Protein AF-A0A221UTC5-F1 (afdb_monomer)

Sequence (780 aa):
MKKGFYAYGSQPSFIGEVVEESVNEINQGGLCQVFTWKSMNVTGRVLINKILEDINNCDFFCADLTGLNDNVLFEVGYAIAIGKPIWLSLDTTHTESFRRFKELNFFSNIGYCNHTNSRQLSDGFLVDRPFENHIPVLQDLIEEYQTGKKDTAILFLKSHIDTNYSQQIIKKAGTFKLPLLIDDPAETKIQPLNWYLENMFKAPALISQFSSQQRTGHQLHNSKCSFLSGLGLGFNKELLMVAEEPYEVPVDFKGYLNTYFDSNSCKEAITPFMIGLKDQIAELMFKSQLVKAKSKEKSKLQKISFGEFIAEHESNTIHDYYVEVAHLDRLIKQENNIIIGRKGAGKTATLYYLYEEFSADKRNHVCLIKPINFEFDGLVALIENSKNDFESGYLIESIWKFLILTELARSAYLKIKEKPDYALTVDEKEFAKFIFSKNDYFIADLSTRLEEQLDTLLSIESELSQKEFKHKISEKLHDGIISDMLRLLAKIFHRKNKVVLLIDNLDKSWKKNSKLNVLSKYILGILGVSGRIVRDLNYHLDSKSKVSFHLTLFLRSDIFKYVQNQAREPDKIEYQRISWNDPIVFFRIIEQRFLELNDEEELSEDLWDKYIAKSVNGQPIQEFILDNIYPRPRDLIYLFQRSKDLAVQRSHIMIEEQDVVDALKDYSNWIFTSVLVENGVSQKQMEDFMYNLIGENQIISLQSIKGLMQDSSISVIDEDLEYFINHLVDLSVIGREIRPNEFVFNYDFTQDKKNLILSKKLNTERYKIHNALAPYLECL

Structure (mmCIF, N/CA/C/O backbone):
data_AF-A0A221UTC5-F1
#
_entry.id   AF-A0A221UTC5-F1
#
loop_
_atom_site.group_PDB
_atom_site.id
_atom_site.type_symbol
_atom_site.label_atom_id
_atom_site.label_alt_id
_atom_site.label_comp_id
_atom_site.label_asym_id
_atom_site.label_entity_id
_atom_site.label_seq_id
_atom_site.pdbx_PDB_ins_code
_atom_site.Cartn_x
_atom_site.Cartn_y
_atom_site.Cartn_z
_atom_site.occupancy
_atom_site.B_iso_or_equiv
_atom_site.auth_seq_id
_atom_site.auth_comp_id
_atom_site.auth_asym_id
_atom_site.auth_atom_id
_atom_site.pdbx_PDB_model_num
ATOM 1 N N . MET A 1 1 ? -8.907 -27.262 37.901 1.00 83.25 1 MET A N 1
ATOM 2 C CA . MET A 1 1 ? -9.011 -25.790 37.886 1.00 83.25 1 MET A CA 1
ATOM 3 C C . MET A 1 1 ? -8.428 -25.308 36.574 1.00 83.25 1 MET A C 1
ATOM 5 O O . MET A 1 1 ? -7.351 -25.784 36.226 1.00 83.25 1 MET A O 1
ATOM 9 N N . LYS A 1 2 ? -9.163 -24.476 35.830 1.00 91.81 2 LYS A N 1
ATOM 10 C CA . LYS A 1 2 ? -8.702 -23.912 34.554 1.00 91.81 2 LYS A CA 1
ATOM 11 C C . LYS A 1 2 ? -7.538 -22.952 34.795 1.00 91.81 2 LYS A C 1
ATOM 13 O O . LYS A 1 2 ? -7.542 -22.258 35.814 1.00 91.81 2 LYS A O 1
ATOM 18 N N . LYS A 1 3 ? -6.556 -22.936 33.895 1.00 94.25 3 LYS A N 1
ATOM 19 C CA . LYS A 1 3 ? -5.357 -22.097 33.993 1.00 94.25 3 LYS A CA 1
ATOM 20 C C . LYS A 1 3 ? -5.359 -21.006 32.926 1.00 94.25 3 LYS A C 1
ATOM 22 O O . LYS A 1 3 ? -5.433 -21.319 31.744 1.00 94.25 3 LYS A O 1
ATOM 27 N N . GLY A 1 4 ? -5.232 -19.754 33.337 1.00 94.31 4 GLY A N 1
ATOM 28 C CA . GLY A 1 4 ? -5.062 -18.596 32.469 1.00 94.31 4 GLY A CA 1
ATOM 29 C C . GLY A 1 4 ? -3.626 -18.088 32.485 1.00 94.31 4 GLY A C 1
ATOM 30 O O . GLY A 1 4 ? -2.959 -18.149 33.520 1.00 94.31 4 GLY A O 1
ATOM 31 N N . PHE A 1 5 ? -3.163 -17.560 31.357 1.00 95.31 5 PHE A N 1
ATOM 32 C CA . PHE A 1 5 ? -1.932 -16.773 31.293 1.00 95.31 5 PHE A CA 1
ATOM 33 C C . PHE A 1 5 ? -2.275 -15.320 30.959 1.00 95.31 5 PHE A C 1
ATOM 35 O O . PHE A 1 5 ? -2.979 -15.093 29.980 1.00 95.31 5 PHE A O 1
ATOM 42 N N . TYR A 1 6 ? -1.813 -14.366 31.770 1.00 96.12 6 TYR A N 1
ATOM 43 C CA . TYR A 1 6 ? -2.091 -12.939 31.610 1.00 96.12 6 TYR A CA 1
ATOM 44 C C . TYR A 1 6 ? -0.822 -12.175 31.212 1.00 96.12 6 TYR A C 1
ATOM 46 O O . TYR A 1 6 ? 0.105 -12.009 32.012 1.00 96.12 6 TYR A O 1
ATOM 54 N N . ALA A 1 7 ? -0.821 -11.679 29.978 1.00 95.19 7 ALA A N 1
ATOM 55 C CA . ALA A 1 7 ? 0.213 -10.844 29.387 1.00 95.19 7 ALA A CA 1
ATOM 56 C C . ALA A 1 7 ? -0.063 -9.348 29.606 1.00 95.19 7 ALA A C 1
ATOM 58 O O . ALA A 1 7 ? -1.192 -8.882 29.467 1.00 95.19 7 ALA A O 1
ATOM 59 N N . TYR A 1 8 ? 0.962 -8.566 29.933 1.00 94.31 8 TYR A N 1
ATOM 60 C CA . TYR A 1 8 ? 0.843 -7.110 30.047 1.00 94.31 8 TYR A CA 1
ATOM 61 C C . TYR A 1 8 ? 2.205 -6.433 29.873 1.00 94.31 8 TYR A C 1
ATOM 63 O O . TYR A 1 8 ? 3.251 -7.019 30.169 1.00 94.31 8 TYR A O 1
ATOM 71 N N . GLY A 1 9 ? 2.189 -5.188 29.394 1.00 90.25 9 GLY A N 1
ATOM 72 C CA . GLY A 1 9 ? 3.398 -4.408 29.144 1.00 90.25 9 GLY A CA 1
ATOM 73 C C . GLY A 1 9 ? 4.019 -3.843 30.423 1.00 90.25 9 GLY A C 1
ATOM 74 O O . GLY A 1 9 ? 3.328 -3.495 31.374 1.00 90.25 9 GLY A O 1
ATOM 75 N N . SER A 1 10 ? 5.344 -3.679 30.437 1.00 85.62 10 SER A N 1
ATOM 76 C CA . SER A 1 10 ? 6.041 -2.945 31.510 1.00 85.62 10 SER A CA 1
ATOM 77 C C . SER A 1 10 ? 5.814 -1.429 31.452 1.00 85.62 10 SER A C 1
ATOM 79 O O . SER A 1 10 ? 6.111 -0.720 32.413 1.00 85.62 10 SER A O 1
ATOM 81 N N . GLN A 1 11 ? 5.314 -0.935 30.319 1.00 85.50 11 GLN A N 1
ATOM 82 C CA . GLN A 1 11 ? 4.951 0.452 30.078 1.00 85.50 11 GLN A CA 1
ATOM 83 C C . GLN A 1 11 ? 3.539 0.508 29.475 1.00 85.50 11 GLN A C 1
ATOM 85 O O . GLN A 1 11 ? 3.303 -0.202 28.493 1.00 85.50 11 GLN A O 1
ATOM 90 N N . PRO A 1 12 ? 2.637 1.358 30.002 1.00 88.25 12 PRO A N 1
ATOM 91 C CA . PRO A 1 12 ? 2.830 2.250 31.152 1.00 88.25 12 PRO A CA 1
ATOM 92 C C . PRO A 1 12 ? 3.024 1.500 32.481 1.00 88.25 12 PRO A C 1
ATOM 94 O O . PRO A 1 12 ? 2.403 0.468 32.716 1.00 88.25 12 PRO A O 1
ATOM 97 N N . SER A 1 13 ? 3.869 2.024 33.375 1.00 87.75 13 SER A N 1
ATOM 98 C CA . SER A 1 13 ? 4.277 1.304 34.596 1.00 87.75 13 SER A CA 1
ATOM 99 C C . SER A 1 13 ? 3.129 0.957 35.551 1.00 87.75 13 SER A C 1
ATOM 101 O O . SER A 1 13 ? 3.223 -0.035 36.269 1.00 87.75 13 SER A O 1
ATOM 103 N N . PHE A 1 14 ? 2.052 1.751 35.560 1.00 90.50 14 PHE A N 1
ATOM 104 C CA . PHE A 1 14 ? 0.899 1.537 36.443 1.00 90.50 14 PHE A CA 1
ATOM 105 C C . PHE A 1 14 ? 0.102 0.270 36.093 1.00 90.50 14 PHE A C 1
ATOM 107 O O . PHE A 1 14 ? -0.487 -0.347 36.977 1.00 90.50 14 PHE A O 1
ATOM 114 N N . ILE A 1 15 ? 0.125 -0.170 34.829 1.00 93.19 15 ILE A N 1
ATOM 115 C CA . ILE A 1 15 ? -0.609 -1.363 34.379 1.00 93.19 15 ILE A CA 1
ATOM 116 C C . ILE A 1 15 ? -0.115 -2.614 35.098 1.00 93.19 15 ILE A C 1
ATOM 118 O O . ILE A 1 15 ? -0.909 -3.468 35.480 1.00 93.19 15 ILE A O 1
ATOM 122 N N . GLY A 1 16 ? 1.190 -2.702 35.354 1.00 91.94 16 GLY A N 1
ATOM 123 C CA . GLY A 1 16 ? 1.753 -3.835 36.078 1.00 91.94 16 GLY A CA 1
ATOM 124 C C . GLY A 1 16 ? 1.307 -3.930 37.537 1.00 91.94 16 GLY A C 1
ATOM 125 O O . GLY A 1 16 ? 1.386 -5.016 38.100 1.00 91.94 16 GLY A O 1
ATOM 126 N N . GLU A 1 17 ? 0.864 -2.836 38.158 1.00 92.75 17 GLU A N 1
ATOM 127 C CA . GLU A 1 17 ? 0.266 -2.854 39.500 1.00 92.75 17 GLU A CA 1
ATOM 128 C C . GLU A 1 17 ? -1.203 -3.277 39.418 1.00 92.75 17 GLU A C 1
ATOM 130 O O . GLU A 1 17 ? -1.605 -4.233 40.080 1.00 92.75 17 GLU A O 1
ATOM 135 N N . VAL A 1 18 ? -1.958 -2.644 38.513 1.00 94.81 18 VAL A N 1
ATOM 136 C CA . VAL A 1 18 ? -3.376 -2.933 38.254 1.00 94.81 18 VAL A CA 1
ATOM 137 C C . VAL A 1 18 ? -3.604 -4.412 37.929 1.00 94.81 18 VAL A C 1
ATOM 139 O O . VAL A 1 18 ? -4.461 -5.054 38.539 1.00 94.81 18 VAL A O 1
ATOM 142 N N . VAL A 1 19 ? -2.825 -4.977 37.001 1.00 95.81 19 VAL A N 1
ATOM 143 C CA . VAL A 1 19 ? -2.981 -6.374 36.570 1.00 95.81 19 VAL A CA 1
ATOM 144 C C . VAL A 1 19 ? -2.600 -7.349 37.684 1.00 95.81 19 VAL A C 1
ATOM 146 O O . VAL A 1 19 ? -3.331 -8.304 37.927 1.00 95.81 19 VAL A O 1
ATOM 149 N N . GLU A 1 20 ? -1.494 -7.122 38.394 1.00 95.31 20 GLU A N 1
ATOM 150 C CA . GLU A 1 20 ? -1.044 -8.042 39.451 1.00 95.31 20 GLU A CA 1
ATOM 151 C C . GLU A 1 20 ? -1.990 -8.044 40.660 1.00 95.31 20 GLU A C 1
ATOM 153 O O . GLU A 1 20 ? -2.272 -9.105 41.220 1.00 95.31 20 GLU A O 1
ATOM 158 N N . GLU A 1 21 ? -2.528 -6.885 41.050 1.00 95.62 21 GLU A N 1
ATOM 159 C CA . GLU A 1 21 ? -3.558 -6.810 42.091 1.00 95.62 21 GLU A CA 1
ATOM 160 C C . GLU A 1 21 ? -4.826 -7.567 41.662 1.00 95.62 21 GLU A C 1
ATOM 162 O O . GLU A 1 21 ? -5.305 -8.430 42.398 1.00 95.62 21 GLU A O 1
ATOM 167 N N . SER A 1 22 ? -5.286 -7.355 40.424 1.00 95.62 22 SER A N 1
ATOM 168 C CA . SER A 1 22 ? -6.463 -8.044 39.871 1.00 95.62 22 SER A CA 1
ATOM 169 C C . SER A 1 22 ? -6.277 -9.560 39.799 1.00 95.62 22 SER A C 1
ATOM 171 O O . SER A 1 22 ? -7.169 -10.321 40.170 1.00 95.62 22 SER A O 1
ATOM 173 N N . VAL A 1 23 ? -5.106 -10.030 39.355 1.00 95.62 23 VAL A N 1
ATOM 174 C CA . VAL A 1 23 ? -4.780 -11.464 39.289 1.00 95.62 23 VAL A CA 1
ATOM 175 C C . VAL A 1 23 ? -4.781 -12.089 40.684 1.00 95.62 23 VAL A C 1
ATOM 177 O O . VAL A 1 23 ? -5.274 -13.208 40.852 1.00 95.62 23 VAL A O 1
ATOM 180 N N . ASN A 1 24 ? -4.282 -11.379 41.700 1.00 95.00 24 ASN A N 1
ATOM 181 C CA . ASN A 1 24 ? -4.348 -11.844 43.085 1.00 95.00 24 ASN A CA 1
ATOM 182 C C . ASN A 1 24 ? -5.797 -11.964 43.578 1.00 95.00 24 ASN A C 1
ATOM 184 O O . ASN A 1 24 ? -6.137 -12.985 44.179 1.00 95.00 24 ASN A O 1
ATOM 188 N N . GLU A 1 25 ? -6.653 -10.980 43.293 1.00 93.81 25 GLU A N 1
ATOM 189 C CA . GLU A 1 25 ? -8.084 -11.025 43.634 1.00 93.81 25 GLU A CA 1
ATOM 190 C C . GLU A 1 25 ? -8.809 -12.189 42.936 1.00 93.81 25 GLU A C 1
ATOM 192 O O . GLU A 1 25 ? -9.496 -12.980 43.589 1.00 93.81 25 GLU A O 1
ATOM 197 N N . ILE A 1 26 ? -8.599 -12.358 41.626 1.00 94.06 26 ILE A N 1
ATOM 198 C CA . ILE A 1 26 ? -9.196 -13.446 40.832 1.00 94.06 26 ILE A CA 1
ATOM 199 C C . ILE A 1 26 ? -8.779 -14.815 41.389 1.00 94.06 26 ILE A C 1
ATOM 201 O O . ILE A 1 26 ? -9.619 -15.701 41.575 1.00 94.06 26 ILE A O 1
ATOM 205 N N . ASN A 1 27 ? -7.490 -14.986 41.700 1.00 94.62 27 ASN A N 1
ATOM 206 C CA . ASN A 1 27 ? -6.957 -16.233 42.250 1.00 94.62 27 ASN A CA 1
ATOM 207 C C . ASN A 1 27 ? -7.495 -16.536 43.658 1.00 94.62 27 ASN A C 1
ATOM 209 O O . ASN A 1 27 ? -7.739 -17.703 43.973 1.00 94.62 27 ASN A O 1
ATOM 213 N N . GLN A 1 28 ? -7.722 -15.516 44.495 1.00 93.00 28 GLN A N 1
ATOM 214 C CA . GLN A 1 28 ? -8.367 -15.683 45.805 1.00 93.00 28 GLN A CA 1
ATOM 215 C C . GLN A 1 28 ? -9.821 -16.159 45.679 1.00 93.00 28 GLN A C 1
ATOM 217 O O . GLN A 1 28 ? -10.294 -16.903 46.540 1.00 93.00 28 GLN A O 1
ATOM 222 N N . GLY A 1 29 ? -10.510 -15.788 44.594 1.00 88.69 29 GLY A N 1
ATOM 223 C CA . GLY A 1 29 ? -11.864 -16.257 44.286 1.00 88.69 29 GLY A CA 1
ATOM 224 C C . GLY A 1 29 ? -11.964 -17.762 43.994 1.00 88.69 29 GLY A C 1
ATOM 225 O O . GLY A 1 29 ? -13.041 -18.340 44.130 1.00 88.69 29 GLY A O 1
ATOM 226 N N . GLY A 1 30 ? -10.861 -18.423 43.615 1.00 87.94 30 GLY A N 1
ATOM 227 C CA . GLY A 1 30 ? -10.770 -19.886 43.486 1.00 87.94 30 GLY A CA 1
ATOM 228 C C . GLY A 1 30 ? -11.494 -20.517 42.284 1.00 87.94 30 GLY A C 1
ATOM 229 O O . GLY A 1 30 ? -11.535 -21.743 42.176 1.00 87.94 30 GLY A O 1
ATOM 230 N N . LEU A 1 31 ? -12.056 -19.714 41.373 1.00 88.75 31 LEU A N 1
ATOM 231 C CA . LEU A 1 31 ? -12.757 -20.199 40.171 1.00 88.75 31 LEU A CA 1
ATOM 232 C C . LEU A 1 31 ? -11.786 -20.715 39.094 1.00 88.75 31 LEU A C 1
ATOM 234 O O . LEU A 1 31 ? -12.047 -21.710 38.413 1.00 88.75 31 LEU A O 1
ATOM 238 N N . CYS A 1 32 ? -10.639 -20.055 38.953 1.00 92.56 32 CYS A N 1
ATOM 239 C CA . CYS A 1 32 ? -9.570 -20.415 38.029 1.00 92.56 32 CYS A CA 1
ATOM 240 C C . CYS A 1 32 ? -8.207 -20.028 38.621 1.00 92.56 32 CYS A C 1
ATOM 242 O O . CYS A 1 32 ? -8.137 -19.450 39.703 1.00 92.56 32 CYS A O 1
ATOM 244 N N . GLN A 1 33 ? -7.128 -20.386 37.925 1.00 94.56 33 GLN A N 1
ATOM 245 C CA . GLN A 1 33 ? -5.775 -19.969 38.276 1.00 94.56 33 GLN A CA 1
ATOM 246 C C . GLN A 1 33 ? -5.183 -19.126 37.158 1.00 94.56 33 GLN A C 1
ATOM 248 O O . GLN A 1 33 ? -4.957 -19.649 36.072 1.00 94.56 33 GLN A O 1
ATOM 253 N N . VAL A 1 34 ? -4.899 -17.859 37.413 1.00 94.25 34 VAL A N 1
ATOM 254 C CA . VAL A 1 34 ? -4.267 -16.956 36.452 1.00 94.25 34 VAL A CA 1
ATOM 255 C C . VAL A 1 34 ? -2.821 -16.709 36.865 1.00 94.25 34 VAL A C 1
ATOM 257 O O . VAL A 1 34 ? -2.533 -16.446 38.034 1.00 94.25 34 VAL A O 1
ATOM 260 N N . PHE A 1 35 ? -1.909 -16.814 35.904 1.00 93.88 35 PHE A N 1
ATOM 261 C CA . PHE A 1 35 ? -0.477 -16.596 36.090 1.00 93.88 35 PHE A CA 1
ATOM 262 C C . PHE A 1 35 ? 0.012 -15.484 35.169 1.00 93.88 35 PHE A C 1
ATOM 264 O O . PHE A 1 35 ? -0.480 -15.345 34.052 1.00 93.88 35 PHE A O 1
ATOM 271 N N . THR A 1 36 ? 1.018 -14.738 35.610 1.00 92.75 36 THR A N 1
ATOM 272 C CA . THR A 1 36 ? 1.666 -13.684 34.818 1.00 92.75 36 THR A CA 1
ATOM 273 C C . THR A 1 36 ? 3.111 -14.054 34.501 1.00 92.75 36 THR A C 1
ATOM 275 O O . THR A 1 36 ? 3.687 -14.958 35.122 1.00 92.75 36 THR A O 1
ATOM 278 N N . TRP A 1 37 ? 3.745 -13.327 33.579 1.00 84.69 37 TRP A N 1
ATOM 279 C CA . TRP A 1 37 ? 5.163 -13.524 33.261 1.00 84.69 37 TRP A CA 1
ATOM 280 C C . TRP A 1 37 ? 6.092 -13.334 34.478 1.00 84.69 37 TRP A C 1
ATOM 282 O O . TRP A 1 37 ? 7.142 -13.972 34.547 1.00 84.69 37 TRP A O 1
ATOM 292 N N . LYS A 1 38 ? 5.694 -12.552 35.499 1.00 85.00 38 LYS A N 1
ATOM 293 C CA . LYS A 1 38 ? 6.455 -12.406 36.760 1.00 85.00 38 LYS A CA 1
ATOM 294 C C . LYS A 1 38 ? 6.509 -13.689 37.590 1.00 85.00 38 LYS A C 1
ATOM 296 O O . LYS A 1 38 ? 7.424 -13.861 38.391 1.00 85.00 38 LYS A O 1
ATOM 301 N N . SER A 1 39 ? 5.546 -14.589 37.402 1.00 80.00 39 SER A N 1
ATOM 302 C CA . SER A 1 39 ? 5.475 -15.872 38.110 1.00 80.00 39 SER A CA 1
ATOM 303 C C . SER A 1 39 ? 6.225 -17.013 37.402 1.00 80.00 39 SER A C 1
ATOM 305 O O . SER A 1 39 ? 6.271 -18.133 37.916 1.00 80.00 39 SER A O 1
ATOM 307 N N . MET A 1 40 ? 6.836 -16.750 36.237 1.00 77.81 40 MET A N 1
ATOM 308 C CA . MET A 1 40 ? 7.541 -17.766 35.453 1.00 77.81 40 MET A CA 1
ATOM 309 C C . MET A 1 40 ? 8.867 -18.194 36.089 1.00 77.81 40 MET A C 1
ATOM 311 O O . MET A 1 40 ? 9.702 -17.378 36.479 1.00 77.81 40 MET A O 1
ATOM 315 N N . ASN A 1 41 ? 9.124 -19.505 36.095 1.00 68.69 41 ASN A N 1
ATOM 316 C CA . ASN A 1 41 ? 10.437 -20.041 36.440 1.00 68.69 41 ASN A CA 1
ATOM 317 C C . ASN A 1 41 ? 11.356 -20.034 35.206 1.00 68.69 41 ASN A C 1
ATOM 319 O O . ASN A 1 41 ? 11.294 -20.928 34.360 1.00 68.69 41 ASN A O 1
ATOM 323 N N . VAL A 1 42 ? 12.193 -19.001 35.111 1.00 69.38 42 VAL A N 1
ATOM 324 C CA . VAL A 1 42 ? 13.049 -18.716 33.945 1.00 69.38 42 VAL A CA 1
ATOM 325 C C . VAL A 1 42 ? 14.501 -19.184 34.113 1.00 69.38 42 VAL A C 1
ATOM 327 O O . VAL A 1 42 ? 15.318 -19.017 33.207 1.00 69.38 42 VAL A O 1
ATOM 330 N N . THR A 1 43 ? 14.863 -19.783 35.253 1.00 69.88 43 THR A N 1
ATOM 331 C CA . THR A 1 43 ? 16.254 -20.172 35.529 1.00 69.88 43 THR A CA 1
ATOM 332 C C . THR A 1 43 ? 16.757 -21.210 34.518 1.00 69.88 43 THR A C 1
ATOM 334 O O . THR A 1 43 ? 16.258 -22.332 34.454 1.00 69.88 43 THR A O 1
ATOM 337 N N . GLY A 1 44 ? 17.774 -20.836 33.730 1.00 63.66 44 GLY A N 1
ATOM 338 C CA . GLY A 1 44 ? 18.428 -21.710 32.747 1.00 63.66 44 GLY A CA 1
ATOM 339 C C . GLY A 1 44 ? 17.643 -21.958 31.451 1.00 63.66 44 GLY A C 1
ATOM 340 O O . GLY A 1 44 ? 18.051 -22.817 30.671 1.00 63.66 44 GLY A O 1
ATOM 341 N N . ARG A 1 45 ? 16.537 -21.239 31.205 1.00 64.44 45 ARG A N 1
ATOM 342 C CA . ARG A 1 45 ? 15.716 -21.369 29.986 1.00 64.44 45 ARG A CA 1
ATOM 343 C C . ARG A 1 45 ? 15.750 -20.091 29.145 1.00 64.44 45 ARG A C 1
ATOM 345 O O . ARG A 1 45 ? 15.899 -18.993 29.670 1.00 64.44 45 ARG A O 1
ATOM 352 N N . VAL A 1 46 ? 15.584 -20.241 27.830 1.00 67.75 46 VAL A N 1
ATOM 353 C CA . VAL A 1 46 ? 15.364 -19.107 26.917 1.00 67.75 46 VAL A CA 1
ATOM 354 C C . VAL A 1 46 ? 13.945 -18.577 27.151 1.00 67.75 46 VAL A C 1
ATOM 356 O O . VAL A 1 46 ? 12.996 -19.355 27.055 1.00 67.75 46 VAL A O 1
ATOM 359 N N . LEU A 1 47 ? 13.807 -17.281 27.468 1.00 74.62 47 LEU A N 1
ATOM 360 C CA . LEU A 1 47 ? 12.542 -16.681 27.917 1.00 74.62 47 LEU A CA 1
ATOM 361 C C . LEU A 1 47 ? 11.394 -16.909 26.925 1.00 74.62 47 LEU A C 1
ATOM 363 O O . LEU A 1 47 ? 10.365 -17.441 27.327 1.00 74.62 47 LEU A O 1
ATOM 367 N N . ILE A 1 48 ? 11.603 -16.619 25.634 1.00 77.94 48 ILE A N 1
ATOM 368 C CA . ILE A 1 48 ? 10.563 -16.789 24.609 1.00 77.94 48 ILE A CA 1
ATOM 369 C C . ILE A 1 48 ? 10.027 -18.222 24.559 1.00 77.94 48 ILE A C 1
ATOM 371 O O . ILE A 1 48 ? 8.821 -18.434 24.568 1.00 77.94 48 ILE A O 1
ATOM 375 N N . ASN A 1 49 ? 10.902 -19.230 24.604 1.00 80.38 49 ASN A N 1
ATOM 376 C CA . ASN A 1 49 ? 10.470 -20.628 24.575 1.00 80.38 49 ASN A CA 1
ATOM 377 C C . ASN A 1 49 ? 9.602 -20.970 25.788 1.00 80.38 49 ASN A C 1
ATOM 379 O O . ASN A 1 49 ? 8.673 -21.763 25.666 1.00 80.38 49 ASN A O 1
ATOM 383 N N . LYS A 1 50 ? 9.893 -20.364 26.947 1.00 83.81 50 LYS A N 1
ATOM 384 C CA . LYS A 1 50 ? 9.099 -20.558 28.158 1.00 83.81 50 LYS A CA 1
ATOM 385 C C . LYS A 1 50 ? 7.742 -19.854 28.072 1.00 83.81 50 LYS A C 1
ATOM 387 O O . LYS A 1 50 ? 6.744 -20.463 28.440 1.00 83.81 50 LYS A O 1
ATOM 392 N N . ILE A 1 51 ? 7.691 -18.635 27.537 1.00 86.69 51 ILE A N 1
ATOM 393 C CA . ILE A 1 51 ? 6.430 -17.912 27.314 1.00 86.69 51 ILE A CA 1
ATOM 394 C C . ILE A 1 51 ? 5.536 -18.685 26.346 1.00 86.69 51 ILE A C 1
ATOM 396 O O . ILE A 1 51 ? 4.387 -18.971 26.670 1.00 86.69 51 ILE A O 1
ATOM 400 N N . LEU A 1 52 ? 6.068 -19.116 25.199 1.00 88.44 52 LEU A N 1
ATOM 401 C CA . LEU A 1 52 ? 5.307 -19.917 24.235 1.00 88.44 52 LEU A CA 1
ATOM 402 C C . LEU A 1 52 ? 4.865 -21.260 24.836 1.00 88.44 52 LEU A C 1
ATOM 404 O O . LEU A 1 52 ? 3.751 -21.707 24.576 1.00 88.44 52 LEU A O 1
ATOM 408 N N . GLU A 1 53 ? 5.697 -21.907 25.659 1.00 88.50 53 GLU A N 1
ATOM 409 C CA . GLU A 1 53 ? 5.322 -23.112 26.416 1.00 88.50 53 GLU A CA 1
ATOM 410 C C . GLU A 1 53 ? 4.153 -22.830 27.377 1.00 88.50 53 GLU A C 1
ATOM 412 O O . GLU A 1 53 ? 3.209 -23.618 27.438 1.00 88.50 53 GLU A O 1
ATOM 417 N N . ASP A 1 54 ? 4.174 -21.709 28.099 1.00 90.38 54 ASP A N 1
ATOM 418 C CA . ASP A 1 54 ? 3.112 -21.336 29.039 1.00 90.38 54 ASP A CA 1
ATOM 419 C C . ASP A 1 54 ? 1.808 -20.960 28.321 1.00 90.38 54 ASP A C 1
ATOM 421 O O . ASP A 1 54 ? 0.740 -21.409 28.745 1.00 90.38 54 ASP A O 1
ATOM 425 N N . ILE A 1 55 ? 1.884 -20.264 27.180 1.00 92.19 55 ILE A N 1
ATOM 426 C CA . ILE A 1 55 ? 0.725 -20.007 26.309 1.00 92.19 55 ILE A CA 1
ATOM 427 C C . ILE A 1 55 ? 0.159 -21.329 25.769 1.00 92.19 55 ILE A C 1
ATOM 429 O O . ILE A 1 55 ? -1.049 -21.551 25.795 1.00 92.19 55 ILE A O 1
ATOM 433 N N . ASN A 1 56 ? 1.006 -22.262 25.325 1.00 91.69 56 ASN A N 1
ATOM 434 C CA . ASN A 1 56 ? 0.545 -23.574 24.858 1.00 91.69 56 ASN A CA 1
ATOM 435 C C . ASN A 1 56 ? -0.143 -24.384 25.968 1.00 91.69 56 ASN A C 1
ATOM 437 O O . ASN A 1 56 ? -1.121 -25.085 25.697 1.00 91.69 56 ASN A O 1
ATOM 441 N N . ASN A 1 57 ? 0.329 -24.263 27.209 1.00 92.25 57 ASN A N 1
ATOM 442 C CA . ASN A 1 57 ? -0.167 -25.030 28.350 1.00 92.25 57 ASN A CA 1
ATOM 443 C C . ASN A 1 57 ? -1.354 -24.384 29.086 1.00 92.25 57 ASN A C 1
ATOM 445 O O . ASN A 1 57 ? -1.967 -25.056 29.921 1.00 92.25 57 ASN A O 1
ATOM 449 N N . CYS A 1 58 ? -1.689 -23.117 28.820 1.00 93.19 58 CYS A N 1
ATOM 450 C CA . CYS A 1 58 ? -2.863 -22.478 29.415 1.00 93.19 58 CYS A CA 1
ATOM 451 C C . CYS A 1 58 ? -4.167 -22.924 28.730 1.00 93.19 58 CYS A C 1
ATOM 453 O O . CYS A 1 58 ? -4.183 -23.336 27.569 1.00 93.19 58 CYS A O 1
ATOM 455 N N . ASP A 1 59 ? -5.281 -22.847 29.454 1.00 93.06 59 ASP A N 1
ATOM 456 C CA . ASP A 1 59 ? -6.622 -23.088 28.921 1.00 93.06 59 ASP A CA 1
ATOM 457 C C . ASP A 1 59 ? -7.193 -21.855 28.202 1.00 93.06 59 ASP A C 1
ATOM 459 O O . ASP A 1 59 ? -7.965 -22.009 27.260 1.00 93.06 59 ASP A O 1
ATOM 463 N N . PHE A 1 60 ? -6.823 -20.652 28.649 1.00 93.12 60 PHE A N 1
ATOM 464 C CA . PHE A 1 60 ? -7.227 -19.366 28.074 1.00 93.12 60 PHE A CA 1
ATOM 465 C C . PHE A 1 60 ? -6.101 -18.332 28.233 1.00 93.12 60 PHE A C 1
ATOM 467 O O . PHE A 1 60 ? -5.247 -18.450 29.120 1.00 93.12 60 PHE A O 1
ATOM 474 N N . PHE A 1 61 ? -6.083 -17.330 27.359 1.00 95.31 61 PHE A N 1
ATOM 475 C CA . PHE A 1 61 ? -5.065 -16.282 27.316 1.00 95.31 61 PHE A CA 1
ATOM 476 C C . PHE A 1 61 ? -5.702 -14.916 27.593 1.00 95.31 61 PHE A C 1
ATOM 478 O O . PHE A 1 61 ? -6.744 -14.584 27.036 1.00 95.31 61 PHE A O 1
ATOM 485 N N . CYS A 1 62 ? -5.082 -14.117 28.449 1.00 95.88 62 CYS A N 1
ATOM 486 C CA . CYS A 1 62 ? -5.513 -12.766 28.781 1.00 95.88 62 CYS A CA 1
ATOM 487 C C . CYS A 1 62 ? -4.414 -11.780 28.393 1.00 95.88 62 CYS A C 1
ATOM 489 O O . CYS A 1 62 ? -3.235 -12.088 28.569 1.00 95.88 62 CYS A O 1
ATOM 491 N N . ALA A 1 63 ? -4.775 -10.598 27.898 1.00 96.56 63 ALA A N 1
ATOM 492 C CA . ALA A 1 63 ? -3.797 -9.558 27.607 1.00 96.56 63 ALA A CA 1
ATOM 493 C C . ALA A 1 63 ? -4.325 -8.152 27.869 1.00 96.56 63 ALA A C 1
ATOM 495 O O . ALA A 1 63 ? -5.422 -7.808 27.434 1.00 96.56 63 ALA A O 1
ATOM 496 N N . ASP A 1 64 ? -3.492 -7.327 28.502 1.00 96.62 64 ASP A N 1
ATOM 497 C CA . ASP A 1 64 ? -3.715 -5.886 28.555 1.00 96.62 64 ASP A CA 1
ATOM 498 C C . ASP A 1 64 ? -3.023 -5.184 27.384 1.00 96.62 64 ASP A C 1
ATOM 500 O O . ASP A 1 64 ? -1.808 -5.296 27.200 1.00 96.62 64 ASP A O 1
ATOM 504 N N . LEU A 1 65 ? -3.809 -4.459 26.590 1.00 95.44 65 LEU A N 1
ATOM 505 C CA . LEU A 1 65 ? -3.352 -3.764 25.388 1.00 95.44 65 LEU A CA 1
ATOM 506 C C . LEU A 1 65 ? -2.971 -2.300 25.645 1.00 95.44 65 LEU A C 1
ATOM 508 O O . LEU A 1 65 ? -2.579 -1.595 24.707 1.00 95.44 65 LEU A O 1
ATOM 512 N N . THR A 1 66 ? -3.035 -1.823 26.891 1.00 94.31 66 THR A N 1
ATOM 513 C CA . THR A 1 66 ? -2.594 -0.469 27.239 1.00 94.31 66 THR A CA 1
ATOM 514 C C . THR A 1 66 ? -1.089 -0.348 26.995 1.00 94.31 66 THR A C 1
ATOM 516 O O . THR A 1 66 ? -0.295 -1.212 27.356 1.00 94.31 66 THR A O 1
ATOM 519 N N . GLY A 1 67 ? -0.677 0.718 26.312 1.00 90.62 67 GLY A N 1
ATOM 520 C CA . GLY A 1 67 ? 0.692 0.907 25.821 1.00 90.62 67 GLY A CA 1
ATOM 521 C C . GLY A 1 67 ? 0.983 0.290 24.452 1.00 90.62 67 GLY A C 1
ATOM 522 O O . GLY A 1 67 ? 1.921 0.751 23.792 1.00 90.62 67 GLY A O 1
ATOM 523 N N . LEU A 1 68 ? 0.181 -0.689 24.002 1.00 91.19 68 LEU A N 1
ATOM 524 C CA . LEU A 1 68 ? 0.439 -1.509 22.808 1.00 91.19 68 LEU A CA 1
ATOM 525 C C . LEU A 1 68 ? 1.886 -2.003 22.776 1.00 91.19 68 LEU A C 1
ATOM 527 O O . LEU A 1 68 ? 2.674 -1.651 21.896 1.00 91.19 68 LEU A O 1
ATOM 531 N N . ASN A 1 69 ? 2.246 -2.754 23.815 1.00 92.25 69 ASN A N 1
ATOM 532 C CA . ASN A 1 69 ? 3.575 -3.318 23.953 1.00 92.25 69 ASN A CA 1
ATOM 533 C C . ASN A 1 69 ? 3.816 -4.407 22.894 1.00 92.25 69 ASN A C 1
ATOM 535 O O . ASN A 1 69 ? 3.002 -5.313 22.725 1.00 92.25 69 ASN A O 1
ATOM 539 N N . ASP A 1 70 ? 4.961 -4.329 22.221 1.00 91.31 70 ASP A N 1
ATOM 540 C CA . ASP A 1 70 ? 5.328 -5.220 21.119 1.00 91.31 70 ASP A CA 1
ATOM 541 C C . ASP A 1 70 ? 5.400 -6.704 21.544 1.00 91.31 70 ASP A C 1
ATOM 543 O O . ASP A 1 70 ? 4.930 -7.567 20.804 1.00 91.31 70 ASP A O 1
ATOM 547 N N . ASN A 1 71 ? 5.880 -7.018 22.756 1.00 90.81 71 ASN A N 1
ATOM 548 C CA . ASN A 1 71 ? 5.888 -8.398 23.266 1.00 90.81 71 ASN A CA 1
ATOM 549 C C . ASN A 1 71 ? 4.471 -8.924 23.477 1.00 90.81 71 ASN A C 1
ATOM 551 O O . ASN A 1 71 ? 4.124 -9.991 22.982 1.00 90.81 71 ASN A O 1
ATOM 555 N N . VAL A 1 72 ? 3.628 -8.140 24.155 1.00 93.38 72 VAL A N 1
ATOM 556 C CA . VAL A 1 72 ? 2.234 -8.527 24.414 1.00 93.38 72 VAL A CA 1
ATOM 557 C C . VAL A 1 72 ? 1.495 -8.750 23.098 1.00 93.38 72 VAL A C 1
ATOM 559 O O . VAL A 1 72 ? 0.784 -9.736 22.951 1.00 93.38 72 VAL A O 1
ATOM 562 N N . LEU A 1 73 ? 1.696 -7.882 22.104 1.00 94.62 73 LEU A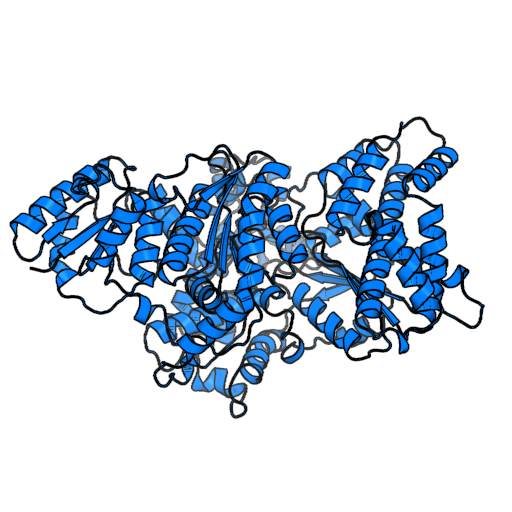 N 1
ATOM 563 C CA . LEU A 1 73 ? 1.086 -8.044 20.785 1.00 94.62 73 LEU A CA 1
ATOM 564 C C . LEU A 1 73 ? 1.564 -9.309 20.064 1.00 94.62 73 LEU A C 1
ATOM 566 O O . LEU A 1 73 ? 0.748 -9.993 19.446 1.00 94.62 73 LEU A O 1
ATOM 570 N N . PHE A 1 74 ? 2.851 -9.645 20.162 1.00 93.88 74 PHE A N 1
ATOM 571 C CA . PHE A 1 74 ? 3.380 -10.908 19.645 1.00 93.88 74 PHE A CA 1
ATOM 572 C C . PHE A 1 74 ? 2.725 -12.117 20.329 1.00 93.88 74 PHE A C 1
ATOM 574 O O . PHE A 1 74 ? 2.293 -13.051 19.653 1.00 93.88 74 PHE A O 1
ATOM 581 N N . GLU A 1 75 ? 2.592 -12.087 21.655 1.00 94.25 75 GLU A N 1
ATOM 582 C CA . GLU A 1 75 ? 1.945 -13.150 22.431 1.00 94.25 75 GLU A CA 1
ATOM 583 C C . GLU A 1 75 ? 0.456 -13.297 22.089 1.00 94.25 75 GLU A C 1
ATOM 585 O O . GLU A 1 75 ? -0.011 -14.418 21.887 1.00 94.25 75 GLU A O 1
ATOM 590 N N . VAL A 1 76 ? -0.272 -12.182 21.937 1.00 94.69 76 VAL A N 1
ATOM 591 C CA . VAL A 1 76 ? -1.674 -12.170 21.482 1.00 94.69 76 VAL A CA 1
ATOM 592 C C . VAL A 1 76 ? -1.783 -12.804 20.096 1.00 94.69 76 VAL A C 1
ATOM 594 O O . VAL A 1 76 ? -2.619 -13.683 19.889 1.00 94.69 76 VAL A O 1
ATOM 597 N N . GLY A 1 77 ? -0.922 -12.406 19.153 1.00 93.69 77 GLY A N 1
ATOM 598 C CA . GLY A 1 77 ? -0.894 -12.985 17.809 1.00 93.69 77 GLY A CA 1
ATOM 599 C C . GLY A 1 77 ? -0.635 -14.494 17.835 1.00 93.69 77 GLY A C 1
ATOM 600 O O . GLY A 1 77 ? -1.350 -15.260 17.190 1.00 93.69 77 GLY A O 1
ATOM 601 N N . TYR A 1 78 ? 0.334 -14.945 18.635 1.00 93.19 78 TYR A N 1
ATOM 602 C CA . TYR A 1 78 ? 0.638 -16.369 18.789 1.00 93.19 78 TYR A CA 1
ATOM 603 C C . TYR A 1 78 ? -0.531 -17.150 19.406 1.00 93.19 78 TYR A C 1
ATOM 605 O O . TYR A 1 78 ? -0.915 -18.195 18.878 1.00 93.19 78 TYR A O 1
ATOM 613 N N . ALA A 1 79 ? -1.134 -16.628 20.480 1.00 93.25 79 ALA A N 1
ATOM 614 C CA . ALA A 1 79 ? -2.272 -17.240 21.163 1.00 93.25 79 ALA A CA 1
ATOM 615 C C . ALA A 1 79 ? -3.491 -17.388 20.237 1.00 93.25 79 ALA A C 1
ATOM 617 O O . ALA A 1 79 ? -4.118 -18.452 20.216 1.00 93.25 79 ALA A O 1
ATOM 618 N N . ILE A 1 80 ? -3.785 -16.360 19.430 1.00 90.25 80 ILE A N 1
ATOM 619 C CA . ILE A 1 80 ? -4.834 -16.411 18.403 1.00 90.25 80 ILE A CA 1
ATOM 620 C C . ILE A 1 80 ? -4.526 -17.518 17.392 1.00 90.25 80 ILE A C 1
ATOM 622 O O . ILE A 1 80 ? -5.381 -18.366 17.144 1.00 90.25 80 ILE A O 1
ATOM 626 N N . ALA A 1 81 ? -3.309 -17.558 16.843 1.00 88.88 81 ALA A N 1
ATOM 627 C CA . ALA A 1 81 ? -2.949 -18.508 15.790 1.00 88.88 81 ALA A CA 1
ATOM 628 C C . ALA A 1 81 ? -3.031 -19.982 16.220 1.00 88.88 81 ALA A C 1
ATOM 630 O O . ALA A 1 81 ? -3.448 -20.825 15.426 1.00 88.88 81 ALA A O 1
ATOM 631 N N . ILE A 1 82 ? -2.687 -20.302 17.471 1.00 88.62 82 ILE A N 1
ATOM 632 C CA . ILE A 1 82 ? -2.807 -21.672 18.002 1.00 88.62 82 ILE A CA 1
ATOM 633 C C . ILE A 1 82 ? -4.217 -21.995 18.539 1.00 88.62 82 ILE A C 1
ATOM 635 O O . ILE A 1 82 ? -4.437 -23.075 19.091 1.00 88.62 82 ILE A O 1
ATOM 639 N N . GLY A 1 83 ? -5.171 -21.069 18.400 1.00 86.44 83 GLY A N 1
ATOM 640 C CA . GLY A 1 83 ? -6.573 -21.272 18.755 1.00 86.44 83 GLY A CA 1
ATOM 641 C C . GLY A 1 83 ? -6.875 -21.203 20.254 1.00 86.44 83 GLY A C 1
ATOM 642 O O . GLY A 1 83 ? -7.741 -21.942 20.726 1.00 86.44 83 GLY A O 1
ATOM 643 N N . LYS A 1 84 ? -6.192 -20.345 21.023 1.00 89.19 84 LYS A N 1
ATOM 644 C CA . LYS A 1 84 ? -6.572 -20.086 22.423 1.00 89.19 84 LYS A CA 1
ATOM 645 C C . LYS A 1 84 ? -7.797 -19.164 22.497 1.00 89.19 84 LYS A C 1
ATOM 647 O O . LYS A 1 84 ? -7.864 -18.197 21.739 1.00 89.19 84 LYS A O 1
ATOM 652 N N . PRO A 1 85 ? -8.739 -19.403 23.428 1.00 90.12 85 PRO A N 1
ATOM 653 C CA . PRO A 1 85 ? -9.685 -18.374 23.847 1.00 90.12 85 PRO A CA 1
ATOM 654 C C . PRO A 1 85 ? -8.907 -17.176 24.403 1.00 90.12 85 PRO A C 1
ATOM 656 O O . PRO A 1 85 ? -8.021 -17.368 25.242 1.00 90.12 85 PRO A O 1
ATOM 659 N N . ILE A 1 86 ? -9.217 -15.968 23.928 1.00 92.44 86 ILE A N 1
ATOM 660 C CA . ILE A 1 86 ? -8.551 -14.733 24.361 1.00 92.44 86 ILE A CA 1
ATOM 661 C C . ILE A 1 86 ? -9.518 -13.832 25.133 1.00 92.44 86 ILE A C 1
ATOM 663 O O . ILE A 1 86 ? -10.709 -13.792 24.831 1.00 92.44 86 ILE A O 1
ATOM 667 N N . TRP A 1 87 ? -8.989 -13.075 26.088 1.00 94.00 87 TRP A N 1
ATOM 668 C CA . TRP A 1 87 ? -9.692 -11.992 26.771 1.00 94.00 87 TRP A CA 1
ATOM 669 C C . TRP A 1 87 ? -8.791 -10.760 26.824 1.00 94.00 87 TRP A C 1
ATOM 671 O O . TRP A 1 87 ? -7.647 -10.846 27.274 1.00 94.00 87 TRP A O 1
ATOM 681 N N . LEU A 1 88 ? -9.278 -9.635 26.311 1.00 95.25 88 LEU A N 1
ATOM 682 C CA . LEU A 1 88 ? -8.488 -8.419 26.135 1.00 95.25 88 LEU A CA 1
ATOM 683 C C . LEU A 1 88 ? -8.966 -7.335 27.099 1.00 95.25 88 LEU A C 1
ATOM 685 O O . LEU A 1 88 ? -10.168 -7.178 27.301 1.00 95.25 88 LEU A O 1
ATOM 689 N N . SER A 1 89 ? -8.037 -6.556 27.644 1.00 95.75 89 SER A N 1
ATOM 690 C CA . SER A 1 89 ? -8.326 -5.375 28.461 1.00 95.75 89 SER A CA 1
ATOM 691 C C . SER A 1 89 ? -7.605 -4.138 27.925 1.00 95.75 89 SER A C 1
ATOM 693 O O . SER A 1 89 ? -6.550 -4.247 27.295 1.00 95.75 89 SER A O 1
ATOM 695 N N . LEU A 1 90 ? -8.180 -2.953 28.144 1.00 94.81 90 LEU A N 1
ATOM 696 C CA . LEU A 1 90 ? -7.598 -1.682 27.710 1.00 94.81 90 LEU A CA 1
ATOM 697 C C . LEU A 1 90 ? -8.062 -0.523 28.600 1.00 94.81 90 LEU A C 1
ATOM 699 O O . LEU A 1 90 ? -9.259 -0.358 28.837 1.00 94.81 90 LEU A O 1
ATOM 703 N N . ASP A 1 91 ? -7.132 0.335 29.017 1.00 94.25 91 ASP A N 1
ATOM 704 C CA . ASP A 1 91 ? -7.466 1.639 29.589 1.00 94.25 91 ASP A CA 1
ATOM 705 C C . ASP A 1 91 ? -7.667 2.673 28.470 1.00 94.25 91 ASP A C 1
ATOM 707 O O . ASP A 1 91 ? -6.716 3.212 27.894 1.00 94.25 91 ASP A O 1
ATOM 711 N N . THR A 1 92 ? -8.932 2.963 28.153 1.00 89.00 92 THR A N 1
ATOM 712 C CA . THR A 1 92 ? -9.308 3.931 27.109 1.00 89.00 92 THR A CA 1
ATOM 713 C C . THR A 1 92 ? -9.036 5.383 27.499 1.00 89.00 92 THR A C 1
ATOM 715 O O . THR A 1 92 ? -9.107 6.265 26.644 1.00 89.00 92 THR A O 1
ATOM 718 N N . THR A 1 93 ? -8.746 5.660 28.775 1.00 90.00 93 THR A N 1
ATOM 719 C CA . THR A 1 93 ? -8.418 7.011 29.258 1.00 90.00 93 THR A CA 1
ATOM 720 C C . THR A 1 93 ? -6.946 7.357 29.039 1.00 90.00 93 THR A C 1
ATOM 722 O O . THR A 1 93 ? -6.594 8.538 28.978 1.00 90.00 93 THR A O 1
ATOM 725 N N . HIS A 1 94 ? -6.086 6.355 28.818 1.00 90.94 94 HIS A N 1
ATOM 726 C CA . HIS A 1 94 ? -4.712 6.568 28.375 1.00 90.94 94 HIS A CA 1
ATOM 727 C C . HIS A 1 94 ? -4.686 6.944 26.882 1.00 90.94 94 HIS A C 1
ATOM 729 O O . HIS A 1 94 ? -4.539 6.098 25.992 1.00 90.94 94 HIS A O 1
ATOM 735 N N . THR A 1 95 ? -4.847 8.244 26.618 1.00 85.38 95 THR A N 1
ATOM 736 C CA . THR A 1 95 ? -5.129 8.833 25.296 1.00 85.38 95 THR A CA 1
ATOM 737 C C . THR A 1 95 ? -4.214 8.336 24.179 1.00 85.38 95 THR A C 1
ATOM 739 O O . THR A 1 95 ? -4.703 7.917 23.133 1.00 85.38 95 THR A O 1
ATOM 742 N N . GLU A 1 96 ? -2.900 8.311 24.404 1.00 85.00 96 GLU A N 1
ATOM 743 C CA . GLU A 1 96 ? -1.925 7.863 23.402 1.00 85.00 96 GLU A CA 1
ATOM 744 C C . GLU A 1 96 ? -2.080 6.373 23.056 1.00 85.00 96 GLU A C 1
ATOM 746 O O . GLU A 1 96 ? -1.944 5.970 21.900 1.00 85.00 96 GLU A O 1
ATOM 751 N N . SER A 1 97 ? -2.406 5.530 24.041 1.00 88.69 97 SER A N 1
ATOM 752 C CA . SER A 1 97 ? -2.634 4.101 23.791 1.00 88.69 97 SER A CA 1
ATOM 753 C C . SER A 1 97 ? -3.932 3.861 23.050 1.00 88.69 97 SER A C 1
ATOM 755 O O . SER A 1 97 ? -3.943 3.081 22.101 1.00 88.69 97 SER A O 1
ATOM 757 N N . PHE A 1 98 ? -5.000 4.555 23.440 1.00 88.56 98 PHE A N 1
ATOM 758 C CA . PHE A 1 98 ? -6.285 4.425 22.768 1.00 88.56 98 PHE A CA 1
ATOM 759 C C . PHE A 1 98 ? -6.233 4.944 21.326 1.00 88.56 98 PHE A C 1
ATOM 761 O O . PHE A 1 98 ? -6.751 4.293 20.417 1.00 88.56 98 PHE A O 1
ATOM 768 N N . ARG A 1 99 ? -5.523 6.056 21.090 1.00 85.19 99 ARG A N 1
ATOM 769 C CA . ARG A 1 99 ? -5.244 6.573 19.745 1.00 85.19 99 ARG A CA 1
ATOM 770 C C . ARG A 1 99 ? -4.527 5.524 18.890 1.00 85.19 99 ARG A C 1
ATOM 772 O O . ARG A 1 99 ? -5.026 5.162 17.827 1.00 85.19 99 ARG A O 1
ATOM 779 N N . ARG A 1 100 ? -3.399 4.981 19.366 1.00 86.75 100 ARG A N 1
ATOM 780 C CA . ARG A 1 100 ? -2.649 3.943 18.635 1.00 86.75 100 ARG A CA 1
ATOM 781 C C . ARG A 1 100 ? -3.461 2.654 18.438 1.00 86.75 100 ARG A C 1
ATOM 783 O O . ARG A 1 100 ? -3.299 1.994 17.417 1.00 86.75 100 ARG A O 1
ATOM 790 N N . PHE A 1 101 ? -4.341 2.302 19.378 1.00 89.50 101 PHE A N 1
ATOM 791 C CA . PHE A 1 101 ? -5.233 1.141 19.271 1.00 89.50 101 PHE A CA 1
ATOM 792 C C . PHE A 1 101 ? -6.242 1.319 18.131 1.00 89.50 101 PHE A C 1
ATOM 794 O O . PHE A 1 101 ? -6.373 0.425 17.291 1.00 89.50 101 PHE A O 1
ATOM 801 N N . LYS A 1 102 ? -6.870 2.500 18.040 1.00 84.75 102 LYS A N 1
ATOM 802 C CA . LYS A 1 102 ? -7.744 2.874 16.916 1.00 84.75 102 LYS A CA 1
ATOM 803 C C . LYS A 1 102 ? -6.990 2.905 15.580 1.00 84.75 102 LYS A C 1
ATOM 805 O O . LYS A 1 102 ? -7.517 2.436 14.576 1.00 84.75 102 LYS A O 1
ATOM 810 N N . GLU A 1 103 ? -5.758 3.415 15.558 1.00 84.69 103 GLU A N 1
ATOM 811 C CA . GLU A 1 103 ? -4.933 3.441 14.340 1.00 84.69 103 GLU A CA 1
ATOM 812 C C . GLU A 1 103 ? -4.532 2.036 13.869 1.00 84.69 103 GLU A C 1
ATOM 814 O O . GLU A 1 103 ? -4.531 1.787 12.665 1.00 84.69 103 GLU A O 1
ATOM 819 N N . LEU A 1 104 ? -4.212 1.113 14.790 1.00 87.81 104 LEU A N 1
ATOM 820 C CA . LEU A 1 104 ? -3.856 -0.271 14.453 1.00 87.81 104 LEU A CA 1
ATOM 821 C C . LEU A 1 104 ? -5.046 -1.044 13.863 1.00 87.81 104 LEU A C 1
ATOM 823 O O . LEU A 1 104 ? -4.862 -1.872 12.976 1.00 87.81 104 LEU A O 1
ATOM 827 N N . ASN A 1 105 ? -6.254 -0.781 14.366 1.00 84.38 105 ASN A N 1
ATOM 828 C CA . ASN A 1 105 ? -7.539 -1.299 13.882 1.00 84.38 105 ASN A CA 1
ATOM 829 C C . ASN A 1 105 ? -7.668 -2.838 13.748 1.00 84.38 105 ASN A C 1
ATOM 831 O O . ASN A 1 105 ? -8.610 -3.329 13.135 1.00 84.38 105 ASN A O 1
ATOM 835 N N . PHE A 1 106 ? -6.751 -3.630 14.315 1.00 87.25 106 PHE A N 1
ATOM 836 C CA . PHE A 1 106 ? -6.835 -5.102 14.299 1.00 87.25 106 PHE A CA 1
ATOM 837 C C . PHE A 1 106 ? -7.886 -5.656 15.257 1.00 87.25 106 PHE A C 1
ATOM 839 O O . PHE A 1 106 ? -8.423 -6.735 15.031 1.00 87.25 106 PHE A O 1
ATOM 846 N N . PHE A 1 107 ? -8.174 -4.911 16.320 1.00 83.69 107 PHE A N 1
ATOM 847 C CA . PHE A 1 107 ? -9.027 -5.344 17.422 1.00 83.69 107 PHE A CA 1
ATOM 848 C C . PHE A 1 107 ? -10.373 -4.612 17.448 1.00 83.69 107 PHE A C 1
ATOM 850 O O . PHE A 1 107 ? -11.107 -4.745 18.418 1.00 83.69 107 PHE A O 1
ATOM 857 N N . SER A 1 108 ? -10.722 -3.841 16.412 1.00 71.25 108 SER A N 1
ATOM 858 C CA . SER A 1 108 ? -11.971 -3.059 16.383 1.00 71.25 108 SER A CA 1
ATOM 859 C C . SER A 1 108 ? -13.231 -3.909 16.490 1.00 71.25 108 SER A C 1
ATOM 861 O O . SER A 1 108 ? -14.219 -3.466 17.066 1.00 71.25 108 SER A O 1
ATOM 863 N N . ASN A 1 109 ? -13.167 -5.146 15.995 1.00 69.00 109 ASN A N 1
ATOM 864 C CA . ASN A 1 109 ? -14.262 -6.113 16.059 1.00 69.00 109 ASN A CA 1
ATOM 865 C C . ASN A 1 109 ? -14.085 -7.153 17.177 1.00 69.00 109 ASN A C 1
ATOM 867 O O . ASN A 1 109 ? -14.854 -8.107 17.244 1.00 69.00 109 ASN A O 1
ATOM 871 N N . ILE A 1 110 ? -13.071 -7.005 18.035 1.00 80.12 110 ILE A N 1
ATOM 872 C CA . ILE A 1 110 ? -12.834 -7.909 19.163 1.00 80.12 110 ILE A CA 1
ATOM 873 C C . ILE A 1 110 ? -13.200 -7.155 20.438 1.00 80.12 110 ILE A C 1
ATOM 875 O O . ILE A 1 110 ? -12.626 -6.110 20.737 1.00 80.12 110 ILE A O 1
ATOM 879 N N . GLY A 1 111 ? -14.167 -7.685 21.189 1.00 81.00 111 GLY A N 1
ATOM 880 C CA . GLY A 1 111 ? -14.563 -7.108 22.471 1.00 81.00 111 GLY A CA 1
ATOM 881 C C . GLY A 1 111 ? -13.389 -7.051 23.451 1.00 81.00 111 GLY A C 1
ATOM 882 O O . GLY A 1 111 ? -12.580 -7.978 23.524 1.00 81.00 111 GLY A O 1
ATOM 883 N N . TYR A 1 112 ? -13.303 -5.963 24.209 1.00 90.25 112 TYR A N 1
ATOM 884 C CA . TYR A 1 112 ? -12.301 -5.773 25.252 1.00 90.25 112 TYR A CA 1
ATOM 885 C C . TYR A 1 112 ? -12.932 -5.150 26.500 1.00 90.25 112 TYR A C 1
ATOM 887 O O . TYR A 1 112 ? -13.901 -4.391 26.418 1.00 90.25 112 TYR A O 1
ATOM 895 N N . CYS A 1 113 ? -12.372 -5.471 27.663 1.00 93.31 113 CYS A N 1
ATOM 896 C CA . CYS A 1 113 ? -12.790 -4.926 28.945 1.00 93.31 113 CYS A CA 1
ATOM 897 C C . CYS A 1 113 ? -12.109 -3.574 29.197 1.00 93.31 113 CYS A C 1
ATOM 899 O O . CYS A 1 113 ? -10.882 -3.489 29.306 1.00 93.31 113 CYS A O 1
ATOM 901 N N . ASN A 1 114 ? -12.914 -2.521 29.342 1.00 92.56 114 ASN A N 1
ATOM 902 C CA . ASN A 1 114 ? -12.428 -1.214 29.777 1.00 92.56 114 ASN A CA 1
ATOM 903 C C . ASN A 1 114 ? -12.104 -1.226 31.267 1.00 92.56 114 ASN A C 1
ATOM 905 O O . ASN A 1 114 ? -12.891 -1.726 32.072 1.00 92.56 114 ASN A O 1
ATOM 909 N N . HIS A 1 115 ? -10.989 -0.610 31.648 1.00 94.25 115 HIS A N 1
ATOM 910 C CA . HIS A 1 115 ? -10.630 -0.436 33.053 1.00 94.25 115 HIS A CA 1
ATOM 911 C C . HIS A 1 115 ? -9.798 0.827 33.275 1.00 94.25 115 HIS A C 1
ATOM 913 O O . HIS A 1 115 ? -9.189 1.360 32.357 1.00 94.25 115 HIS A O 1
ATOM 919 N N . THR A 1 116 ? -9.800 1.303 34.515 1.00 93.06 116 THR A N 1
ATOM 920 C CA . THR A 1 116 ? -8.917 2.376 35.017 1.00 93.06 116 THR A CA 1
ATOM 921 C C . THR A 1 116 ? -8.269 2.006 36.356 1.00 93.06 116 THR A C 1
ATOM 923 O O . THR A 1 116 ? -7.499 2.778 36.921 1.00 93.06 116 THR A O 1
ATOM 926 N N . ASN A 1 117 ? -8.630 0.847 36.918 1.00 94.44 117 ASN A N 1
ATOM 927 C CA . ASN A 1 117 ? -8.150 0.335 38.198 1.00 94.44 117 ASN A CA 1
ATOM 928 C C . ASN A 1 117 ? -8.373 -1.182 38.295 1.00 94.44 117 ASN A C 1
ATOM 930 O O . ASN A 1 117 ? -9.142 -1.759 37.524 1.00 94.44 117 ASN A O 1
ATOM 934 N N . SER A 1 118 ? -7.717 -1.809 39.273 1.00 95.88 118 SER A N 1
ATOM 935 C CA . SER A 1 118 ? -7.713 -3.261 39.497 1.00 95.88 118 SER A CA 1
ATOM 936 C C . SER A 1 118 ? -9.104 -3.838 39.737 1.00 95.88 118 SER A C 1
ATOM 938 O O . SER A 1 118 ? -9.471 -4.840 39.135 1.00 95.88 118 SER A O 1
ATOM 940 N N . ARG A 1 119 ? -9.934 -3.150 40.525 1.00 93.94 119 ARG A N 1
ATOM 941 C CA . ARG A 1 119 ? -11.299 -3.599 40.817 1.00 93.94 119 ARG A CA 1
ATOM 942 C C . ARG A 1 119 ? -12.187 -3.671 39.577 1.00 93.94 119 ARG A C 1
ATOM 944 O O . ARG A 1 119 ? -12.930 -4.626 39.408 1.00 93.94 119 ARG A O 1
ATOM 951 N N . GLN A 1 120 ? -12.115 -2.672 38.696 1.00 95.50 120 GLN A N 1
ATOM 952 C CA . GLN A 1 120 ? -12.853 -2.714 37.427 1.00 95.50 120 GLN A CA 1
ATOM 953 C C . GLN A 1 120 ? -12.389 -3.874 36.545 1.00 95.50 120 GLN A C 1
ATOM 955 O O . GLN A 1 120 ? -13.215 -4.522 35.906 1.00 95.50 120 GLN A O 1
ATOM 960 N N . LEU A 1 121 ? -11.082 -4.145 36.531 1.00 95.62 121 LEU A N 1
ATOM 961 C CA . LEU A 1 121 ? -10.508 -5.236 35.756 1.00 95.62 121 LEU A CA 1
ATOM 962 C C . LEU A 1 121 ? -10.918 -6.612 36.311 1.00 95.62 121 LEU A C 1
ATOM 964 O O . LEU A 1 121 ? -11.298 -7.491 35.536 1.00 95.62 121 LEU A O 1
ATOM 968 N N . SER A 1 122 ? -10.891 -6.796 37.636 1.00 95.06 122 SER A N 1
ATOM 969 C CA . SER A 1 122 ? -11.319 -8.039 38.289 1.00 95.06 122 SER A CA 1
ATOM 970 C C . SER A 1 122 ? -12.830 -8.265 38.172 1.00 95.06 122 SER A C 1
ATOM 972 O O . SER A 1 122 ? -13.249 -9.370 37.816 1.00 95.06 122 SER A O 1
ATOM 974 N N . ASP A 1 123 ? -13.648 -7.224 38.361 1.00 93.56 123 ASP A N 1
ATOM 975 C CA . ASP A 1 123 ? -15.100 -7.279 38.149 1.00 93.56 123 ASP A CA 1
ATOM 976 C C . ASP A 1 123 ? -15.431 -7.635 36.688 1.00 93.56 123 ASP A C 1
ATOM 978 O O . ASP A 1 123 ? -16.229 -8.541 36.441 1.00 93.56 123 ASP A O 1
ATOM 982 N N . GLY A 1 124 ? -14.777 -6.985 35.717 1.00 93.19 124 GLY A N 1
ATOM 983 C CA . GLY A 1 124 ? -14.944 -7.277 34.290 1.00 93.19 124 GLY A CA 1
ATOM 984 C C . GLY A 1 124 ? -14.582 -8.720 33.937 1.00 93.19 124 GLY A C 1
ATOM 985 O O . GLY A 1 124 ? -15.370 -9.423 33.306 1.00 93.19 124 GLY A O 1
ATOM 986 N N . PHE A 1 125 ? -13.450 -9.220 34.441 1.00 94.44 125 PHE A N 1
ATOM 987 C CA . PHE A 1 125 ? -13.037 -10.614 34.250 1.00 94.44 125 PHE A CA 1
ATOM 988 C C . PHE A 1 125 ? -14.075 -11.618 34.786 1.00 94.44 125 PHE A C 1
ATOM 990 O O . PHE A 1 125 ? -14.349 -12.643 34.156 1.00 94.44 125 PHE A O 1
ATOM 997 N N . LEU A 1 126 ? -14.663 -11.343 35.955 1.00 92.00 126 LEU A N 1
ATOM 998 C CA . LEU A 1 126 ? -15.675 -12.208 36.574 1.00 92.00 126 LEU A CA 1
ATOM 999 C C . LEU A 1 126 ? -17.033 -12.149 35.863 1.00 92.00 126 LEU A C 1
ATOM 1001 O O . LEU A 1 126 ? -17.773 -13.139 35.887 1.00 92.00 126 LEU A O 1
ATOM 1005 N N . VAL A 1 127 ? -17.365 -11.012 35.250 1.00 92.50 127 VAL A N 1
ATOM 1006 C CA . VAL A 1 127 ? -18.567 -10.847 34.421 1.00 92.50 127 VAL A CA 1
ATOM 1007 C C . VAL A 1 127 ? -18.412 -11.596 33.099 1.00 92.50 127 VAL A C 1
ATOM 1009 O O . VAL A 1 127 ? -19.298 -12.375 32.746 1.00 92.50 127 VAL A O 1
ATOM 1012 N N . ASP A 1 128 ? -17.278 -11.423 32.422 1.00 90.00 128 ASP A N 1
ATOM 1013 C CA . ASP A 1 128 ? -17.028 -11.989 31.091 1.00 90.00 128 ASP A CA 1
ATOM 1014 C C . ASP A 1 128 ? -16.699 -13.489 31.126 1.00 90.00 128 ASP A C 1
ATOM 1016 O O . ASP A 1 128 ? -16.891 -14.198 30.138 1.00 90.00 128 ASP A O 1
ATOM 1020 N N . ARG A 1 129 ? -16.206 -13.985 32.270 1.00 91.00 129 ARG A N 1
ATOM 1021 C CA . ARG A 1 129 ? -15.897 -15.402 32.543 1.00 91.00 129 ARG A CA 1
ATOM 1022 C C . ARG A 1 129 ? -15.082 -16.085 31.436 1.00 91.00 129 ARG A C 1
ATOM 1024 O O . ARG A 1 129 ? -15.473 -17.146 30.938 1.00 91.00 129 ARG A O 1
ATOM 1031 N N . PRO A 1 130 ? -13.893 -15.571 31.079 1.00 88.00 130 PRO A N 1
ATOM 1032 C CA . PRO A 1 130 ? -13.101 -16.140 29.986 1.00 88.00 130 PRO A CA 1
ATOM 1033 C C . PRO A 1 130 ? -12.661 -17.593 30.236 1.00 88.00 130 PRO A C 1
ATOM 1035 O O . PRO A 1 130 ? -12.388 -18.329 29.293 1.00 88.00 130 PRO A O 1
ATOM 1038 N N . PHE A 1 131 ? -12.656 -18.047 31.494 1.00 89.06 131 PHE A N 1
ATOM 1039 C CA . PHE A 1 131 ? -12.388 -19.436 31.881 1.00 89.06 131 PHE A CA 1
ATOM 1040 C C . PHE A 1 131 ? -13.512 -20.429 31.513 1.00 89.06 131 PHE A C 1
ATOM 1042 O O . PHE A 1 131 ? -13.265 -21.640 31.510 1.00 89.06 131 PHE A O 1
ATOM 1049 N N . GLU A 1 132 ? -14.721 -19.943 31.209 1.00 87.31 132 GLU A N 1
ATOM 1050 C CA . GLU A 1 132 ? -15.855 -20.735 30.701 1.00 87.31 132 GLU A CA 1
ATOM 1051 C C . GLU A 1 132 ? -15.954 -20.689 29.165 1.00 87.31 132 GLU A C 1
ATOM 1053 O O . GLU A 1 132 ? -16.600 -21.553 28.572 1.00 87.31 132 GLU A O 1
ATOM 1058 N N . ASN A 1 133 ? -15.290 -19.733 28.503 1.00 74.75 133 ASN A N 1
ATOM 1059 C CA . ASN A 1 133 ? -15.312 -19.613 27.047 1.00 74.75 133 ASN A CA 1
ATOM 1060 C C . ASN A 1 133 ? -14.393 -20.660 26.386 1.00 74.75 133 ASN A C 1
ATOM 1062 O O . ASN A 1 133 ? -13.268 -20.916 26.823 1.00 74.75 133 ASN A O 1
ATOM 1066 N N . HIS A 1 134 ? -14.879 -21.297 25.322 1.00 68.38 134 HIS A N 1
ATOM 1067 C CA . HIS A 1 134 ? -14.161 -22.345 24.588 1.00 68.38 134 HIS A CA 1
ATOM 1068 C C . HIS A 1 134 ? -14.025 -22.057 23.096 1.00 68.38 134 HIS A C 1
ATOM 1070 O O . HIS A 1 134 ? -13.417 -22.861 22.392 1.00 68.38 134 HIS A O 1
ATOM 1076 N N . ILE A 1 135 ? -14.581 -20.945 22.611 1.00 70.12 135 ILE A N 1
ATOM 1077 C CA . ILE A 1 135 ? -14.545 -20.597 21.193 1.00 70.12 135 ILE A CA 1
ATOM 1078 C C . ILE A 1 135 ? -13.278 -19.769 20.945 1.00 70.12 135 ILE A C 1
ATOM 1080 O O . ILE A 1 135 ? -13.120 -18.696 21.533 1.00 70.12 135 ILE A O 1
ATOM 1084 N N . PRO A 1 136 ? -12.331 -20.259 20.127 1.00 72.75 136 PRO A N 1
ATOM 1085 C CA . PRO A 1 136 ? -11.183 -19.466 19.725 1.00 72.75 136 PRO A CA 1
ATOM 1086 C C . PRO A 1 136 ? -11.634 -18.316 18.829 1.00 72.75 136 PRO A C 1
ATOM 1088 O O . PRO A 1 136 ? -12.311 -18.562 17.835 1.00 72.75 136 PRO A O 1
ATOM 1091 N N . VAL A 1 137 ? -11.153 -17.099 19.095 1.00 73.00 137 VAL A N 1
ATOM 1092 C CA . VAL A 1 137 ? -11.415 -15.917 18.246 1.00 73.00 137 VAL A CA 1
ATOM 1093 C C . VAL A 1 137 ? -10.969 -16.146 16.805 1.00 73.00 137 VAL A C 1
ATOM 1095 O O . VAL A 1 137 ? -11.547 -15.615 15.867 1.00 73.00 137 VAL A O 1
ATOM 1098 N N . LEU A 1 138 ? -9.973 -17.009 16.606 1.00 72.69 138 LEU A N 1
ATOM 1099 C CA . LEU A 1 138 ? -9.551 -17.416 15.280 1.00 72.69 138 LEU A CA 1
ATOM 1100 C C . LEU A 1 138 ? -10.685 -18.052 14.456 1.00 72.69 138 LEU A C 1
ATOM 1102 O O . LEU A 1 138 ? -10.671 -17.898 13.249 1.00 72.69 138 LEU A O 1
ATOM 1106 N N . GLN A 1 139 ? -11.665 -18.734 15.055 1.00 66.44 139 GLN A N 1
ATOM 1107 C CA . GLN A 1 139 ? -12.808 -19.273 14.301 1.00 66.44 139 GLN A CA 1
ATOM 1108 C C . GLN A 1 139 ? -13.742 -18.171 13.788 1.00 66.44 139 GLN A C 1
ATOM 1110 O O . GLN A 1 139 ? -14.307 -18.335 12.714 1.00 66.44 139 GLN A O 1
ATOM 1115 N N . ASP A 1 140 ? -13.840 -17.054 14.509 1.00 65.62 140 ASP A N 1
ATOM 1116 C CA . ASP A 1 140 ? -14.632 -15.886 14.103 1.00 65.62 140 ASP A CA 1
ATOM 1117 C C . ASP A 1 140 ? -13.852 -14.983 13.119 1.00 65.62 140 ASP A C 1
ATOM 1119 O O . ASP A 1 140 ? -14.431 -14.220 12.350 1.00 65.62 140 ASP A O 1
ATOM 1123 N N . LEU A 1 141 ? -12.512 -15.060 13.127 1.00 64.94 141 LEU A N 1
ATOM 1124 C CA . LEU A 1 141 ? -11.623 -14.322 12.213 1.00 64.94 141 LEU A CA 1
ATOM 1125 C C . LEU A 1 141 ? -11.281 -15.099 10.929 1.00 64.94 141 LEU A C 1
ATOM 1127 O O . LEU A 1 141 ? -11.031 -14.502 9.881 1.00 64.94 141 LEU A O 1
ATOM 1131 N N . ILE A 1 142 ? -11.211 -16.429 11.016 1.00 60.12 142 ILE A N 1
ATOM 1132 C CA . ILE A 1 142 ? -11.059 -17.355 9.894 1.00 60.12 142 ILE A CA 1
ATOM 1133 C C . ILE A 1 142 ? -12.461 -17.798 9.480 1.00 60.12 142 ILE A C 1
ATOM 1135 O O . ILE A 1 142 ? -12.914 -18.884 9.837 1.00 60.12 142 ILE A O 1
ATOM 1139 N N . GLU A 1 143 ? -13.134 -17.000 8.662 1.00 51.94 143 GLU A N 1
ATOM 1140 C CA . GLU A 1 143 ? -14.207 -17.550 7.838 1.00 51.94 143 GLU A CA 1
ATOM 1141 C C . GLU A 1 143 ? -13.619 -18.028 6.509 1.00 51.94 143 GLU A C 1
ATOM 1143 O O . GLU A 1 143 ? -12.726 -17.408 5.931 1.00 51.94 143 GLU A O 1
ATOM 1148 N N . GLU A 1 144 ? -14.021 -19.236 6.112 1.00 51.22 144 GLU A N 1
ATOM 1149 C CA . GLU A 1 144 ? -13.213 -20.164 5.325 1.00 51.22 144 GLU A CA 1
ATOM 1150 C C . GLU A 1 144 ? -12.544 -19.534 4.101 1.00 51.22 144 GLU A C 1
ATOM 1152 O O . GLU A 1 144 ? -13.185 -19.128 3.126 1.00 51.22 144 GLU A O 1
ATOM 1157 N N . TYR A 1 145 ? -11.213 -19.519 4.135 1.00 49.53 145 TYR A N 1
ATOM 1158 C CA . TYR A 1 145 ? -10.404 -18.773 3.186 1.00 49.53 145 TYR A CA 1
ATOM 1159 C C . TYR A 1 145 ? -10.644 -19.156 1.734 1.00 49.53 145 TYR A C 1
ATOM 1161 O O . TYR A 1 145 ? -10.799 -20.328 1.369 1.00 49.53 145 TYR A O 1
ATOM 1169 N N . GLN A 1 146 ? -10.682 -18.132 0.886 1.00 47.25 146 GLN A N 1
ATOM 1170 C CA . GLN A 1 146 ? -10.863 -18.294 -0.544 1.00 47.25 146 GLN A CA 1
ATOM 1171 C C . GLN A 1 146 ? -9.760 -19.165 -1.150 1.00 47.25 146 GLN A C 1
ATOM 1173 O O . GLN A 1 146 ? -8.563 -19.029 -0.880 1.00 47.25 146 GLN A O 1
ATOM 1178 N N . THR A 1 147 ? -10.207 -20.073 -2.008 1.00 42.97 147 THR A N 1
ATOM 1179 C CA . THR A 1 147 ? -9.449 -21.085 -2.746 1.00 42.97 147 THR A CA 1
ATOM 1180 C C . THR A 1 147 ? -8.704 -20.488 -3.942 1.00 42.97 147 THR A C 1
ATOM 1182 O O . THR A 1 147 ? -8.634 -21.091 -5.007 1.00 42.97 147 THR A O 1
ATOM 1185 N N . GLY A 1 148 ? -8.112 -19.304 -3.777 1.00 48.50 148 GLY A N 1
ATOM 1186 C CA . GLY A 1 148 ? -7.262 -18.701 -4.798 1.00 48.50 148 GLY A CA 1
ATOM 1187 C C . GLY A 1 148 ? -5.881 -19.358 -4.821 1.00 48.50 148 GLY A C 1
ATOM 1188 O O . GLY A 1 148 ? -5.186 -19.413 -3.798 1.00 48.50 148 GLY A O 1
ATOM 1189 N N . LYS A 1 149 ? -5.451 -19.841 -5.990 1.00 49.66 149 LYS A N 1
ATOM 1190 C CA . LYS A 1 149 ? -4.037 -20.134 -6.257 1.00 49.66 149 LYS A CA 1
ATOM 1191 C C . LYS A 1 149 ? -3.308 -18.797 -6.421 1.00 49.66 149 LYS A C 1
ATOM 1193 O O . LYS A 1 149 ? -3.396 -18.184 -7.475 1.00 49.66 149 LYS A O 1
ATOM 1198 N N . LYS A 1 150 ? -2.600 -18.336 -5.388 1.00 54.25 150 LYS A N 1
ATOM 1199 C CA . LYS A 1 150 ? -1.556 -17.315 -5.554 1.00 54.25 150 LYS A CA 1
ATOM 1200 C C . LYS A 1 150 ? -0.198 -17.983 -5.368 1.00 54.25 150 LYS A C 1
ATOM 1202 O O . LYS A 1 150 ? 0.046 -18.600 -4.332 1.00 54.25 150 LYS A O 1
ATOM 1207 N N . ASP A 1 151 ? 0.670 -17.846 -6.367 1.00 67.69 151 ASP A N 1
ATOM 1208 C CA . ASP A 1 151 ? 2.069 -18.285 -6.332 1.00 67.69 151 ASP A CA 1
ATOM 1209 C C . ASP A 1 151 ? 2.898 -17.305 -5.485 1.00 67.69 151 ASP A C 1
ATOM 1211 O O . ASP A 1 151 ? 3.769 -16.598 -5.986 1.00 67.69 151 ASP A O 1
ATOM 1215 N N . THR A 1 152 ? 2.594 -17.198 -4.191 1.00 81.81 152 THR A N 1
ATOM 1216 C CA . THR A 1 152 ? 3.313 -16.320 -3.258 1.00 81.81 152 THR A CA 1
ATOM 1217 C C . THR A 1 152 ? 4.198 -17.157 -2.346 1.00 81.81 152 THR A C 1
ATOM 1219 O O . THR A 1 152 ? 3.708 -18.020 -1.621 1.00 81.81 152 THR A O 1
ATOM 1222 N N . ALA A 1 153 ? 5.507 -16.896 -2.356 1.00 87.75 153 ALA A N 1
ATOM 1223 C CA . ALA A 1 153 ? 6.450 -17.581 -1.474 1.00 87.75 153 ALA A CA 1
ATOM 1224 C C . ALA A 1 153 ? 6.588 -16.884 -0.118 1.00 87.75 153 ALA A C 1
ATOM 1226 O O . ALA A 1 153 ? 6.714 -17.554 0.904 1.00 87.75 153 ALA A O 1
ATOM 1227 N N . ILE A 1 154 ? 6.573 -15.551 -0.102 1.00 93.19 154 ILE A N 1
ATOM 1228 C CA . ILE A 1 154 ? 6.824 -14.762 1.104 1.00 93.19 154 ILE A CA 1
ATOM 1229 C C . ILE A 1 154 ? 5.802 -13.630 1.188 1.00 93.19 154 ILE A C 1
ATOM 1231 O O . ILE A 1 154 ? 5.648 -12.863 0.234 1.00 93.19 154 ILE A O 1
ATOM 1235 N N . LEU A 1 155 ? 5.163 -13.491 2.348 1.00 94.75 155 LEU A N 1
ATOM 1236 C CA . LEU A 1 155 ? 4.539 -12.237 2.760 1.00 94.75 155 LEU A CA 1
ATOM 1237 C C . LEU A 1 155 ? 5.624 -11.355 3.393 1.00 94.75 155 LEU A C 1
ATOM 1239 O O . LEU A 1 155 ? 6.281 -11.768 4.347 1.00 94.75 155 LEU A O 1
ATOM 1243 N N . PHE A 1 156 ? 5.852 -10.164 2.847 1.00 95.75 156 PHE A N 1
ATOM 1244 C CA . PHE A 1 156 ? 6.873 -9.233 3.324 1.00 95.75 156 PHE A CA 1
ATOM 1245 C C . PHE A 1 156 ? 6.228 -7.978 3.916 1.00 95.75 156 PHE A C 1
ATOM 1247 O O . PHE A 1 156 ? 5.629 -7.186 3.187 1.00 95.75 156 PHE A O 1
ATOM 1254 N N . LEU A 1 157 ? 6.389 -7.784 5.227 1.00 96.06 157 LEU A N 1
ATOM 1255 C CA . LEU A 1 157 ? 6.007 -6.560 5.930 1.00 96.06 157 LEU A CA 1
ATOM 1256 C C . LEU A 1 157 ? 7.155 -5.556 5.810 1.00 96.06 157 LEU A C 1
ATOM 1258 O O . LEU A 1 157 ? 8.131 -5.611 6.567 1.00 96.06 157 LEU A O 1
ATOM 1262 N N . LYS A 1 158 ? 7.062 -4.671 4.815 1.00 93.56 158 LYS A N 1
ATOM 1263 C CA . LYS A 1 158 ? 8.086 -3.664 4.524 1.00 93.56 158 LYS A CA 1
ATOM 1264 C C . LYS A 1 158 ? 8.086 -2.585 5.609 1.00 93.56 158 LYS A C 1
ATOM 1266 O O . LYS A 1 158 ? 7.025 -2.175 6.075 1.00 93.56 158 LYS A O 1
ATOM 1271 N N . SER A 1 159 ? 9.269 -2.089 5.980 1.00 90.44 159 SER A N 1
ATOM 1272 C CA . SER A 1 159 ? 9.414 -0.931 6.877 1.00 90.44 159 SER A CA 1
ATOM 1273 C C . SER A 1 159 ? 8.566 0.258 6.409 1.00 90.44 159 SER A C 1
ATOM 1275 O O . SER A 1 159 ? 8.513 0.560 5.214 1.00 90.44 159 SER A O 1
ATOM 1277 N N . HIS A 1 160 ? 7.941 0.975 7.350 1.00 83.25 160 HIS A N 1
ATOM 1278 C CA . HIS A 1 160 ? 7.127 2.152 7.028 1.00 83.25 160 HIS A CA 1
ATOM 1279 C C . HIS A 1 160 ? 7.937 3.334 6.515 1.00 83.25 160 HIS A C 1
ATOM 1281 O O . HIS A 1 160 ? 7.417 4.176 5.779 1.00 83.25 160 HIS A O 1
ATOM 1287 N N . ILE A 1 161 ? 9.224 3.378 6.862 1.00 81.94 161 ILE A N 1
ATOM 1288 C CA . ILE A 1 161 ? 10.172 4.232 6.165 1.00 81.94 161 ILE A CA 1
ATOM 1289 C C . ILE A 1 161 ? 10.887 3.403 5.119 1.00 81.94 161 ILE A C 1
ATOM 1291 O O . ILE A 1 161 ? 11.589 2.438 5.420 1.00 81.94 161 ILE A O 1
ATOM 1295 N N . ASP A 1 162 ? 10.708 3.841 3.886 1.00 74.19 162 ASP A N 1
ATOM 1296 C CA . ASP A 1 162 ? 11.411 3.306 2.746 1.00 74.19 162 ASP A CA 1
ATOM 1297 C C . ASP A 1 162 ? 12.915 3.608 2.849 1.00 74.19 162 ASP A C 1
ATOM 1299 O O . ASP A 1 162 ? 13.323 4.766 2.962 1.00 74.19 162 ASP A O 1
ATOM 1303 N N . THR A 1 163 ? 13.721 2.548 2.891 1.00 76.31 163 THR A N 1
ATOM 1304 C CA . THR A 1 163 ? 15.178 2.593 3.081 1.00 76.31 163 THR A CA 1
ATOM 1305 C C . THR A 1 163 ? 15.867 1.672 2.080 1.00 76.31 163 THR A C 1
ATOM 1307 O O . THR A 1 163 ? 15.256 0.731 1.563 1.00 76.31 163 THR A O 1
ATOM 1310 N N . ASN A 1 164 ? 17.171 1.871 1.871 1.00 75.81 164 ASN A N 1
ATOM 1311 C CA . ASN A 1 164 ? 17.997 0.984 1.041 1.00 75.81 164 ASN A CA 1
ATOM 1312 C C . ASN A 1 164 ? 17.958 -0.479 1.542 1.00 75.81 164 ASN A C 1
ATOM 1314 O O . ASN A 1 164 ? 18.108 -1.417 0.762 1.00 75.81 164 ASN A O 1
ATOM 1318 N N . TYR A 1 165 ? 17.661 -0.707 2.826 1.00 86.50 165 TYR A N 1
ATOM 1319 C CA . TYR A 1 165 ? 17.511 -2.045 3.406 1.00 86.50 165 TYR A CA 1
ATOM 1320 C C . TYR A 1 165 ? 16.271 -2.782 2.895 1.00 86.50 165 TYR A C 1
ATOM 1322 O O . TYR A 1 165 ? 16.357 -3.951 2.523 1.00 86.50 165 TYR A O 1
ATOM 1330 N N . SER A 1 166 ? 15.124 -2.098 2.804 1.00 87.88 166 SER A N 1
ATOM 1331 C CA . SER A 1 166 ? 13.907 -2.681 2.219 1.00 87.88 166 SER A CA 1
ATOM 1332 C C . SER A 1 166 ? 14.146 -3.112 0.769 1.00 87.88 166 SER A C 1
ATOM 1334 O O . SER A 1 166 ? 13.697 -4.178 0.345 1.00 87.88 166 SER A O 1
ATOM 1336 N N . GLN A 1 167 ? 14.913 -2.313 0.022 1.00 78.31 167 GLN A N 1
ATOM 1337 C CA . GLN A 1 167 ? 15.291 -2.619 -1.358 1.00 78.31 167 GLN A CA 1
ATOM 1338 C C . GLN A 1 167 ? 16.186 -3.858 -1.440 1.00 78.31 167 GLN A C 1
ATOM 1340 O O . GLN A 1 167 ? 15.948 -4.723 -2.282 1.00 78.31 167 GLN A O 1
ATOM 1345 N N . GLN A 1 168 ? 17.171 -3.990 -0.547 1.00 83.75 168 GLN A N 1
ATOM 1346 C CA . GLN A 1 168 ? 18.029 -5.178 -0.496 1.00 83.75 168 GLN A CA 1
ATOM 1347 C C . GLN A 1 168 ? 17.240 -6.466 -0.254 1.00 83.75 168 GLN A C 1
ATOM 1349 O O . GLN A 1 168 ? 17.523 -7.483 -0.894 1.00 83.75 168 GLN A O 1
ATOM 1354 N N . ILE A 1 169 ? 16.220 -6.425 0.610 1.00 89.81 169 ILE A N 1
ATOM 1355 C CA . ILE A 1 169 ? 15.340 -7.575 0.865 1.00 89.81 169 ILE A CA 1
ATOM 1356 C C . ILE A 1 169 ? 14.597 -7.977 -0.415 1.00 89.81 169 ILE A C 1
ATOM 1358 O O . ILE A 1 169 ? 14.657 -9.141 -0.826 1.00 89.81 169 ILE A O 1
ATOM 1362 N N . ILE A 1 170 ? 13.970 -7.010 -1.093 1.00 88.06 170 ILE A N 1
ATOM 1363 C CA . ILE A 1 170 ? 13.228 -7.238 -2.344 1.00 88.06 170 ILE A CA 1
ATOM 1364 C C . ILE A 1 170 ? 14.159 -7.774 -3.443 1.00 88.06 170 ILE A C 1
ATOM 1366 O O . ILE A 1 170 ? 13.861 -8.783 -4.092 1.00 88.06 170 ILE A O 1
ATOM 1370 N N . LYS A 1 171 ? 15.333 -7.153 -3.611 1.00 80.50 171 LYS A N 1
ATOM 1371 C CA . LYS A 1 171 ? 16.364 -7.560 -4.576 1.00 80.50 171 LYS A CA 1
ATOM 1372 C C . LYS A 1 171 ? 16.841 -8.988 -4.329 1.00 80.50 171 LYS A C 1
ATOM 1374 O O . LYS A 1 171 ? 17.017 -9.765 -5.279 1.00 80.50 171 LYS A O 1
ATOM 1379 N N . LYS A 1 172 ? 17.045 -9.374 -3.064 1.00 84.50 172 LYS A N 1
ATOM 1380 C CA . LYS A 1 172 ? 17.451 -10.743 -2.736 1.00 84.50 172 LYS A CA 1
ATOM 1381 C C . LYS A 1 172 ? 16.364 -11.768 -2.981 1.00 84.50 172 LYS A C 1
ATOM 1383 O O . LYS A 1 172 ? 16.680 -12.778 -3.609 1.00 84.50 172 LYS A O 1
ATOM 1388 N N . ALA A 1 173 ? 15.117 -11.497 -2.616 1.00 86.88 173 ALA A N 1
ATOM 1389 C CA . ALA A 1 173 ? 14.015 -12.391 -2.965 1.00 86.88 173 ALA A CA 1
ATOM 1390 C C . ALA A 1 173 ? 13.932 -12.623 -4.488 1.00 86.88 173 ALA A C 1
ATOM 1392 O O . ALA A 1 173 ? 13.876 -13.769 -4.940 1.00 86.88 173 ALA A O 1
ATOM 1393 N N . GLY A 1 174 ? 14.071 -11.556 -5.288 1.00 79.62 174 GLY A N 1
ATOM 1394 C CA . GLY A 1 174 ? 14.138 -11.648 -6.751 1.00 79.62 174 GLY A CA 1
ATOM 1395 C C . GLY A 1 174 ? 15.325 -12.476 -7.262 1.00 79.62 174 GLY A C 1
ATOM 1396 O O . GLY A 1 174 ? 15.165 -13.298 -8.164 1.00 79.62 174 GLY A O 1
ATOM 1397 N N . THR A 1 175 ? 16.505 -12.337 -6.644 1.00 78.44 175 THR A N 1
ATOM 1398 C CA . THR A 1 175 ? 17.702 -13.142 -6.974 1.00 78.44 175 THR A CA 1
ATOM 1399 C C . THR A 1 175 ? 17.457 -14.641 -6.766 1.00 78.44 175 THR A C 1
ATOM 1401 O O . THR A 1 175 ? 17.897 -15.462 -7.574 1.00 78.44 175 THR A O 1
ATOM 1404 N N . PHE A 1 176 ? 16.744 -15.006 -5.698 1.00 81.69 176 PHE A N 1
ATOM 1405 C CA . PHE A 1 176 ? 16.397 -16.395 -5.385 1.00 81.69 176 PHE A CA 1
ATOM 1406 C C . PHE A 1 176 ? 15.119 -16.884 -6.086 1.00 81.69 176 PHE A C 1
ATOM 1408 O O . PHE A 1 176 ? 14.788 -18.061 -5.956 1.00 81.69 176 PHE A O 1
ATOM 1415 N N . LYS A 1 177 ? 14.460 -16.029 -6.886 1.00 82.25 177 LYS A N 1
ATOM 1416 C CA . LYS A 1 177 ? 13.172 -16.289 -7.554 1.00 82.25 177 LYS A CA 1
ATOM 1417 C C . LYS A 1 177 ? 12.056 -16.670 -6.576 1.00 82.25 177 LYS A C 1
ATOM 1419 O O . LYS A 1 177 ? 11.272 -17.569 -6.858 1.00 82.25 177 LYS A O 1
ATOM 1424 N N . LEU A 1 178 ? 12.007 -15.998 -5.430 1.00 85.94 178 LEU A N 1
ATOM 1425 C CA . LEU A 1 178 ? 10.961 -16.164 -4.425 1.00 85.94 178 LEU A CA 1
ATOM 1426 C C . LEU A 1 178 ? 9.921 -15.050 -4.624 1.00 85.94 178 LEU A C 1
ATOM 1428 O O . LEU A 1 178 ? 10.240 -13.891 -4.348 1.00 85.94 178 LEU A O 1
ATOM 1432 N N . PRO A 1 179 ? 8.708 -15.350 -5.130 1.00 85.88 179 PRO A N 1
ATOM 1433 C CA . PRO A 1 179 ? 7.672 -14.338 -5.308 1.00 85.88 179 PRO A CA 1
ATOM 1434 C C . PRO A 1 179 ? 7.280 -13.694 -3.975 1.00 85.88 179 PRO A C 1
ATOM 1436 O O . PRO A 1 179 ? 6.921 -14.394 -3.022 1.00 85.88 179 PRO A O 1
ATOM 1439 N N . LEU A 1 180 ? 7.339 -12.362 -3.922 1.00 88.81 180 LEU A N 1
ATOM 1440 C CA . LEU A 1 180 ? 6.947 -11.568 -2.760 1.00 88.81 180 LEU A CA 1
ATOM 1441 C C . LEU A 1 180 ? 5.532 -11.023 -2.933 1.00 88.81 180 LEU A C 1
ATOM 1443 O O . LEU A 1 180 ? 5.220 -10.424 -3.961 1.00 88.81 180 LEU A O 1
ATOM 1447 N N . LEU A 1 181 ? 4.732 -11.130 -1.881 1.00 90.25 181 LEU A N 1
ATOM 1448 C CA . LEU A 1 181 ? 3.605 -10.240 -1.650 1.00 90.25 181 LEU A CA 1
ATOM 1449 C C . LEU A 1 181 ? 4.038 -9.202 -0.616 1.00 90.25 181 LEU A C 1
ATOM 1451 O O . LEU A 1 181 ? 4.434 -9.561 0.489 1.00 90.25 181 LEU A O 1
ATOM 1455 N N . ILE A 1 182 ? 4.003 -7.926 -0.989 1.00 91.06 182 ILE A N 1
ATOM 1456 C CA . ILE A 1 182 ? 4.536 -6.837 -0.166 1.00 91.06 182 ILE A CA 1
ATOM 1457 C C . ILE A 1 182 ? 3.373 -6.062 0.455 1.00 91.06 182 ILE A C 1
ATOM 1459 O O . ILE A 1 182 ? 2.521 -5.540 -0.269 1.00 91.06 182 ILE A O 1
ATOM 1463 N N . ASP A 1 183 ? 3.375 -5.965 1.784 1.00 92.38 183 ASP A N 1
ATOM 1464 C CA . ASP A 1 183 ? 2.647 -4.934 2.523 1.00 92.38 183 ASP A CA 1
ATOM 1465 C C . ASP A 1 183 ? 3.511 -3.665 2.521 1.00 92.38 183 ASP A C 1
ATOM 1467 O O . ASP A 1 183 ? 4.528 -3.612 3.214 1.00 92.38 183 ASP A O 1
ATOM 1471 N N . ASP A 1 184 ? 3.169 -2.692 1.667 1.00 86.62 184 ASP A N 1
ATOM 1472 C CA . ASP A 1 184 ? 3.920 -1.441 1.494 1.00 86.62 184 ASP A CA 1
ATOM 1473 C C . ASP A 1 184 ? 3.212 -0.275 2.209 1.00 86.62 184 ASP A C 1
ATOM 1475 O O . ASP A 1 184 ? 2.195 0.222 1.706 1.00 86.62 184 ASP A O 1
ATOM 1479 N N . PRO A 1 185 ? 3.757 0.233 3.334 1.00 83.88 185 PRO A N 1
ATOM 1480 C CA . PRO A 1 185 ? 3.150 1.347 4.064 1.00 83.88 185 PRO A CA 1
ATOM 1481 C C . PRO A 1 185 ? 3.070 2.657 3.269 1.00 83.88 185 PRO A C 1
ATOM 1483 O O . PRO A 1 185 ? 2.313 3.553 3.648 1.00 83.88 185 PRO A O 1
ATOM 1486 N N . ALA A 1 186 ? 3.816 2.779 2.161 1.00 75.50 186 ALA A N 1
ATOM 1487 C CA . ALA A 1 186 ? 3.670 3.895 1.227 1.00 75.50 186 ALA A CA 1
ATOM 1488 C C . ALA A 1 186 ? 2.348 3.835 0.439 1.00 75.50 186 ALA A C 1
ATOM 1490 O O . ALA A 1 186 ? 1.843 4.871 -0.001 1.00 75.50 186 ALA A O 1
ATOM 1491 N N . GLU A 1 187 ? 1.756 2.649 0.267 1.00 74.81 187 GLU A N 1
ATOM 1492 C CA . GLU A 1 187 ? 0.433 2.483 -0.340 1.00 74.81 187 GLU A CA 1
ATOM 1493 C C . GLU A 1 187 ? -0.681 2.639 0.687 1.00 74.81 187 GLU A C 1
ATOM 1495 O O . GLU A 1 187 ? -1.604 3.435 0.483 1.00 74.81 187 GLU A O 1
ATOM 1500 N N . THR A 1 188 ? -0.581 1.891 1.783 1.00 77.50 188 THR A N 1
ATOM 1501 C CA . THR A 1 188 ? -1.562 1.813 2.869 1.00 77.50 188 THR A CA 1
ATOM 1502 C C . THR A 1 188 ? -0.811 1.505 4.159 1.00 77.50 188 THR A C 1
ATOM 1504 O O . THR A 1 188 ? -0.112 0.501 4.210 1.00 77.50 188 THR A O 1
ATOM 1507 N N . LYS A 1 189 ? -0.940 2.342 5.205 1.00 81.69 189 LYS A N 1
ATOM 1508 C CA . LYS A 1 189 ? -0.182 2.155 6.462 1.00 81.69 189 LYS A CA 1
ATOM 1509 C C . LYS A 1 189 ? -0.418 0.764 7.072 1.00 81.69 189 LYS A C 1
ATOM 1511 O O . LYS A 1 189 ? 0.535 0.101 7.496 1.00 81.69 189 LYS A O 1
ATOM 1516 N N . ILE A 1 190 ? -1.688 0.351 7.124 1.00 87.12 190 ILE A N 1
ATOM 1517 C CA . ILE A 1 190 ? -2.162 -0.908 7.705 1.00 87.12 190 ILE A CA 1
ATOM 1518 C C . ILE A 1 190 ? -3.298 -1.473 6.838 1.00 87.12 190 ILE A C 1
ATOM 1520 O O . ILE A 1 190 ? -4.289 -0.787 6.594 1.00 87.12 190 ILE A O 1
ATOM 1524 N N . GLN A 1 191 ? -3.151 -2.718 6.380 1.00 87.38 191 GLN A N 1
ATOM 1525 C CA . GLN A 1 191 ? -4.226 -3.494 5.749 1.00 87.38 191 GLN A CA 1
ATOM 1526 C C . GLN A 1 191 ? -5.240 -4.010 6.790 1.00 87.38 191 GLN A C 1
ATOM 1528 O O . GLN A 1 191 ? -4.886 -4.150 7.962 1.00 87.38 191 GLN A O 1
ATOM 1533 N N . PRO A 1 192 ? -6.477 -4.362 6.398 1.00 82.69 192 PRO A N 1
ATOM 1534 C CA . PRO A 1 192 ? -7.405 -5.073 7.280 1.00 82.69 192 PRO A CA 1
ATOM 1535 C C . PRO A 1 192 ? -6.812 -6.388 7.820 1.00 82.69 192 PRO A C 1
ATOM 1537 O O . PRO A 1 192 ? -6.066 -7.071 7.118 1.00 82.69 192 PRO A O 1
ATOM 1540 N N . LEU A 1 193 ? -7.177 -6.792 9.045 1.00 84.56 193 LEU A N 1
ATOM 1541 C CA . LEU A 1 193 ? -6.662 -8.027 9.660 1.00 84.56 193 LEU A CA 1
ATOM 1542 C C . LEU A 1 193 ? -6.916 -9.271 8.788 1.00 84.56 193 LEU A C 1
ATOM 1544 O O . LEU A 1 193 ? -6.011 -10.083 8.590 1.00 84.56 193 LEU A O 1
ATOM 1548 N N . ASN A 1 194 ? -8.112 -9.379 8.204 1.00 77.56 194 ASN A N 1
ATOM 1549 C CA . ASN A 1 194 ? -8.482 -10.483 7.315 1.00 77.56 194 ASN A CA 1
ATOM 1550 C C . ASN A 1 194 ? -7.540 -10.602 6.112 1.00 77.56 194 ASN A C 1
ATOM 1552 O O . ASN A 1 194 ? -7.157 -11.712 5.747 1.00 77.56 194 ASN A O 1
ATOM 1556 N N . TRP A 1 195 ? -7.090 -9.472 5.556 1.00 83.12 195 TRP A N 1
ATOM 1557 C CA . TRP A 1 195 ? -6.126 -9.461 4.458 1.00 83.12 195 TRP A CA 1
ATOM 1558 C C . TRP A 1 195 ? -4.801 -10.110 4.872 1.00 83.12 195 TRP A C 1
ATOM 1560 O O . TRP A 1 195 ? -4.254 -10.931 4.131 1.00 83.12 195 TRP A O 1
ATOM 1570 N N . TYR A 1 196 ? -4.285 -9.795 6.067 1.00 88.94 196 TYR A N 1
ATOM 1571 C CA . TYR A 1 196 ? -3.059 -10.432 6.555 1.00 88.94 196 TYR A CA 1
ATOM 1572 C C . TYR A 1 196 ? -3.258 -11.921 6.785 1.00 88.94 196 TYR A C 1
ATOM 1574 O O . TYR A 1 196 ? -2.410 -12.702 6.361 1.00 88.94 196 TYR A O 1
ATOM 1582 N N . LEU A 1 197 ? -4.364 -12.322 7.418 1.00 84.19 197 LEU A N 1
ATOM 1583 C CA . LEU A 1 197 ? -4.649 -13.732 7.667 1.00 84.19 197 LEU A CA 1
ATOM 1584 C C . LEU A 1 197 ? -4.722 -14.508 6.346 1.00 84.19 197 LEU A C 1
ATOM 1586 O O . LEU A 1 197 ? -3.966 -15.461 6.156 1.00 84.19 197 LEU A O 1
ATOM 1590 N N . GLU A 1 198 ? -5.532 -14.046 5.392 1.00 78.06 198 GLU A N 1
ATOM 1591 C CA . GLU A 1 198 ? -5.658 -14.638 4.058 1.00 78.06 198 GLU A CA 1
ATOM 1592 C C . GLU A 1 198 ? -4.309 -14.864 3.379 1.00 78.06 198 GLU A C 1
ATOM 1594 O O . GLU A 1 198 ? -4.009 -15.952 2.876 1.00 78.06 198 GLU A O 1
ATOM 1599 N N . ASN A 1 199 ? -3.488 -13.819 3.344 1.00 84.38 199 ASN A N 1
ATOM 1600 C CA . ASN A 1 199 ? -2.216 -13.856 2.645 1.00 84.38 199 ASN A CA 1
ATOM 1601 C C . ASN A 1 199 ? -1.156 -14.648 3.408 1.00 84.38 199 ASN A C 1
ATOM 1603 O O . ASN A 1 199 ? -0.308 -15.289 2.787 1.00 84.38 199 ASN A O 1
ATOM 1607 N N . MET A 1 200 ? -1.257 -14.711 4.733 1.00 86.12 200 MET A N 1
ATOM 1608 C CA . MET A 1 200 ? -0.438 -15.588 5.558 1.00 86.12 200 MET A CA 1
ATOM 1609 C C . MET A 1 200 ? -0.814 -17.056 5.354 1.00 86.12 200 MET A C 1
ATOM 1611 O O . MET A 1 200 ? 0.076 -17.895 5.340 1.00 86.12 200 MET A O 1
ATOM 1615 N N . PHE A 1 201 ? -2.081 -17.405 5.097 1.00 79.31 201 PHE A N 1
ATOM 1616 C CA . PHE A 1 201 ? -2.450 -18.770 4.688 1.00 79.31 201 PHE A CA 1
ATOM 1617 C C . PHE A 1 201 ? -1.963 -19.124 3.277 1.00 79.31 201 PHE A C 1
ATOM 1619 O O . PHE A 1 201 ? -1.622 -20.284 3.026 1.00 79.31 201 PHE A O 1
ATOM 1626 N N . LYS A 1 202 ? -1.897 -18.142 2.368 1.00 77.69 202 LYS A N 1
ATOM 1627 C CA . LYS A 1 202 ? -1.386 -18.315 0.996 1.00 77.69 202 LYS A CA 1
ATOM 1628 C C . LYS A 1 202 ? 0.146 -18.448 0.963 1.00 77.69 202 LYS A C 1
ATOM 1630 O O . LYS A 1 202 ? 0.651 -19.293 0.227 1.00 77.69 202 LYS A O 1
ATOM 1635 N N . ALA A 1 203 ? 0.872 -17.681 1.778 1.00 86.50 203 ALA A N 1
ATOM 1636 C CA . ALA A 1 203 ? 2.332 -17.694 1.826 1.00 86.50 203 ALA A CA 1
ATOM 1637 C C . ALA A 1 203 ? 2.876 -18.711 2.857 1.00 86.50 203 ALA A C 1
ATOM 1639 O O . ALA A 1 203 ? 2.384 -18.786 3.985 1.00 86.50 203 ALA A O 1
ATOM 1640 N N . PRO A 1 204 ? 3.904 -19.508 2.522 1.00 88.75 204 PRO A N 1
ATOM 1641 C CA . PRO A 1 204 ? 4.575 -20.377 3.492 1.00 88.75 204 PRO A CA 1
ATOM 1642 C C . PRO A 1 204 ? 5.531 -19.632 4.439 1.00 88.75 204 PRO A C 1
ATOM 1644 O O . PRO A 1 204 ? 5.844 -20.159 5.505 1.00 88.75 204 PRO A O 1
ATOM 1647 N N . ALA A 1 205 ? 5.979 -18.429 4.073 1.00 92.81 205 ALA A N 1
ATOM 1648 C CA . ALA A 1 205 ? 6.971 -17.663 4.821 1.00 92.81 205 ALA A CA 1
ATOM 1649 C C . ALA A 1 205 ? 6.539 -16.210 5.078 1.00 92.81 205 ALA A C 1
ATOM 1651 O O . ALA A 1 205 ? 5.797 -15.620 4.284 1.00 92.81 205 ALA A O 1
ATOM 1652 N N . LEU A 1 206 ? 7.053 -15.634 6.166 1.00 95.38 206 LEU A N 1
ATOM 1653 C CA . LEU A 1 206 ? 6.840 -14.252 6.594 1.00 95.38 206 LEU A CA 1
ATOM 1654 C C . LEU A 1 206 ? 8.189 -13.575 6.866 1.00 95.38 206 LEU A C 1
ATOM 1656 O O . LEU A 1 206 ? 9.002 -14.079 7.640 1.00 95.38 206 LEU A O 1
ATOM 1660 N N . ILE A 1 207 ? 8.410 -12.410 6.258 1.00 96.19 207 ILE A N 1
ATOM 1661 C CA . ILE A 1 207 ? 9.511 -11.514 6.625 1.00 96.19 207 ILE A CA 1
ATOM 1662 C C . ILE A 1 207 ? 8.917 -10.251 7.243 1.00 96.19 207 ILE A C 1
ATOM 1664 O O . ILE A 1 207 ? 8.153 -9.546 6.583 1.00 96.19 207 ILE A O 1
ATOM 1668 N N . SER A 1 208 ? 9.316 -9.938 8.473 1.00 96.50 208 SER A N 1
ATOM 1669 C CA . SER A 1 208 ? 8.894 -8.735 9.195 1.00 96.50 208 SER A CA 1
ATOM 1670 C C . SER A 1 208 ? 10.063 -7.768 9.341 1.00 96.50 208 SER A C 1
ATOM 1672 O O . SER A 1 208 ? 10.995 -8.027 10.104 1.00 96.50 208 SER A O 1
ATOM 1674 N N . GLN A 1 209 ? 10.028 -6.645 8.619 1.00 95.62 209 GLN A N 1
ATOM 1675 C CA . GLN A 1 209 ? 11.032 -5.590 8.756 1.00 95.62 209 GLN A CA 1
ATOM 1676 C C . GLN A 1 209 ? 10.550 -4.535 9.752 1.00 95.62 209 GLN A C 1
ATOM 1678 O O . GLN A 1 209 ? 9.702 -3.702 9.436 1.00 95.62 209 GLN A O 1
ATOM 1683 N N . PHE A 1 210 ? 11.107 -4.558 10.956 1.00 94.19 210 PHE A N 1
ATOM 1684 C CA . PHE A 1 210 ? 10.862 -3.569 11.998 1.00 94.19 210 PHE A CA 1
ATOM 1685 C C . PHE A 1 210 ? 11.580 -2.255 11.687 1.00 94.19 210 PHE A C 1
ATOM 1687 O O . PHE A 1 210 ? 12.635 -2.226 11.046 1.00 94.19 210 PHE A O 1
ATOM 1694 N N . SER A 1 211 ? 11.008 -1.154 12.167 1.00 92.19 211 SER A N 1
ATOM 1695 C CA . SER A 1 211 ? 11.625 0.161 12.061 1.00 92.19 211 SER A CA 1
ATOM 1696 C C . SER A 1 211 ? 12.489 0.450 13.280 1.00 92.19 211 SER A C 1
ATOM 1698 O O . SER A 1 211 ? 12.062 0.224 14.414 1.00 92.19 211 SER A O 1
ATOM 1700 N N . SER A 1 212 ? 13.650 1.071 13.047 1.00 90.94 212 SER A N 1
ATOM 1701 C CA . SER A 1 212 ? 14.464 1.667 14.110 1.00 90.94 212 SER A CA 1
ATOM 1702 C C . SER A 1 212 ? 13.611 2.554 15.025 1.00 90.94 212 SER A C 1
ATOM 1704 O O . SER A 1 212 ? 12.754 3.312 14.555 1.00 90.94 212 SER A O 1
ATOM 1706 N N . GLN A 1 213 ? 13.884 2.489 16.328 1.00 87.88 213 GLN A N 1
ATOM 1707 C CA . GLN A 1 213 ? 13.192 3.266 17.363 1.00 87.88 213 GLN A CA 1
ATOM 1708 C C . GLN A 1 213 ? 13.500 4.773 17.289 1.00 87.88 213 GLN A C 1
ATOM 1710 O O . GLN A 1 213 ? 12.827 5.584 17.920 1.00 87.88 213 GLN A O 1
ATOM 1715 N N . GLN A 1 214 ? 14.485 5.180 16.481 1.00 86.88 214 GLN A N 1
ATOM 1716 C CA . GLN A 1 214 ? 14.776 6.593 16.209 1.00 86.88 214 GLN A CA 1
ATOM 1717 C C . GLN A 1 214 ? 13.916 7.191 15.089 1.00 86.88 214 GLN A C 1
ATOM 1719 O O . GLN A 1 214 ? 13.945 8.401 14.860 1.00 86.88 214 GLN A O 1
ATOM 1724 N N . ARG A 1 215 ? 13.150 6.366 14.369 1.00 84.25 215 ARG A N 1
ATOM 1725 C CA . ARG A 1 215 ? 12.319 6.816 13.250 1.00 84.25 215 ARG A CA 1
ATOM 1726 C C . ARG A 1 215 ? 10.935 7.246 13.738 1.00 84.25 215 ARG A C 1
ATOM 1728 O O . ARG A 1 215 ? 10.328 6.618 14.605 1.00 84.25 215 ARG A O 1
ATOM 1735 N N . THR A 1 216 ? 10.407 8.316 13.152 1.00 81.69 216 THR A N 1
ATOM 1736 C CA . THR A 1 216 ? 9.048 8.800 13.430 1.00 81.69 216 THR A CA 1
ATOM 1737 C C . THR A 1 216 ? 8.012 7.756 13.019 1.00 81.69 216 THR A C 1
ATOM 1739 O O . THR A 1 216 ? 8.104 7.209 11.920 1.00 81.69 216 THR A O 1
ATOM 1742 N N . GLY A 1 217 ? 7.026 7.484 13.876 1.00 82.31 217 GLY A N 1
ATOM 1743 C CA . GLY A 1 217 ? 5.958 6.516 13.601 1.00 82.31 217 GLY A CA 1
ATOM 1744 C C . GLY A 1 217 ? 6.365 5.043 13.733 1.00 82.31 217 GLY A C 1
ATOM 1745 O O . GLY A 1 217 ? 5.599 4.172 13.324 1.00 82.31 217 GLY A O 1
ATOM 1746 N N . HIS A 1 218 ? 7.545 4.741 14.293 1.00 89.00 218 HIS A N 1
ATOM 1747 C CA . HIS A 1 218 ? 7.991 3.357 14.487 1.00 89.00 218 HIS A CA 1
ATOM 1748 C C . HIS A 1 218 ? 7.063 2.560 15.404 1.00 89.00 218 HIS A C 1
ATOM 1750 O O . HIS A 1 218 ? 6.918 1.361 15.205 1.00 89.00 218 HIS A O 1
ATOM 1756 N N . GLN A 1 219 ? 6.414 3.206 16.376 1.00 89.75 219 GLN A N 1
ATOM 1757 C CA . GLN A 1 219 ? 5.601 2.526 17.379 1.00 89.75 219 GLN A CA 1
ATOM 1758 C C . GLN A 1 219 ? 4.433 1.766 16.740 1.00 89.75 219 GLN A C 1
ATOM 1760 O O . GLN A 1 219 ? 4.238 0.593 17.027 1.00 89.75 219 GLN A O 1
ATOM 1765 N N . LEU A 1 220 ? 3.678 2.404 15.839 1.00 89.44 220 LEU A N 1
ATOM 1766 C CA . LEU A 1 220 ? 2.547 1.763 15.160 1.00 89.44 220 LEU A CA 1
ATOM 1767 C C . LEU A 1 220 ? 3.011 0.624 14.237 1.00 89.44 220 LEU A C 1
ATOM 1769 O O . LEU A 1 220 ? 2.426 -0.459 14.233 1.00 89.44 220 LEU A O 1
ATOM 1773 N N . HIS A 1 221 ? 4.086 0.856 13.477 1.00 92.75 221 HIS A N 1
ATOM 1774 C CA . HIS A 1 221 ? 4.639 -0.137 12.552 1.00 92.75 221 HIS A CA 1
ATOM 1775 C C . HIS A 1 221 ? 5.205 -1.362 13.279 1.00 92.75 221 HIS A C 1
ATOM 1777 O O . HIS A 1 221 ? 4.929 -2.495 12.890 1.00 92.75 221 HIS A O 1
ATOM 1783 N N . ASN A 1 222 ? 5.947 -1.153 14.365 1.00 93.94 222 ASN A N 1
ATOM 1784 C CA . ASN A 1 222 ? 6.528 -2.237 15.154 1.00 93.94 222 ASN A CA 1
ATOM 1785 C C . ASN A 1 222 ? 5.446 -3.031 15.894 1.00 93.94 222 ASN A C 1
ATOM 1787 O O . ASN A 1 222 ? 5.516 -4.259 15.907 1.00 93.94 222 ASN A O 1
ATOM 1791 N N . SER A 1 223 ? 4.389 -2.374 16.383 1.00 93.69 223 SER A N 1
ATOM 1792 C CA . SER A 1 223 ? 3.215 -3.051 16.948 1.00 93.69 223 SER A CA 1
ATOM 1793 C C . SER A 1 223 ? 2.526 -3.961 15.923 1.00 93.69 223 SER A C 1
ATOM 1795 O O . SER A 1 223 ? 2.249 -5.125 16.221 1.00 93.69 223 SER A O 1
ATOM 1797 N N . LYS A 1 224 ? 2.338 -3.481 14.682 1.00 95.19 224 LYS A N 1
ATOM 1798 C CA . LYS A 1 224 ? 1.853 -4.303 13.558 1.00 95.19 224 LYS A CA 1
ATOM 1799 C C . LYS A 1 224 ? 2.767 -5.508 13.310 1.00 95.19 224 LYS A C 1
ATOM 1801 O O . LYS A 1 224 ? 2.289 -6.642 13.280 1.00 95.19 224 LYS A O 1
ATOM 1806 N N . CYS A 1 225 ? 4.068 -5.273 13.124 1.00 95.62 225 CYS A N 1
ATOM 1807 C CA . CYS A 1 225 ? 5.040 -6.330 12.838 1.00 95.62 225 CYS A CA 1
ATOM 1808 C C . CYS A 1 225 ? 5.091 -7.379 13.952 1.00 95.62 225 CYS A C 1
ATOM 1810 O O . CYS A 1 225 ? 5.169 -8.570 13.654 1.00 95.62 225 CYS A O 1
ATOM 1812 N N . SER A 1 226 ? 5.004 -6.961 15.214 1.00 95.19 226 SER A N 1
ATOM 1813 C CA . SER A 1 226 ? 5.029 -7.861 16.370 1.00 95.19 226 SER A CA 1
ATOM 1814 C C . SER A 1 226 ? 3.826 -8.795 16.383 1.00 95.19 226 SER A C 1
ATOM 1816 O O . SER A 1 226 ? 3.996 -10.014 16.401 1.00 95.19 226 SER A O 1
ATOM 1818 N N . PHE A 1 227 ? 2.618 -8.234 16.275 1.00 95.44 227 PHE A N 1
ATOM 1819 C CA . PHE A 1 227 ? 1.378 -9.006 16.238 1.00 95.44 227 PHE A CA 1
ATOM 1820 C C . PHE A 1 227 ? 1.362 -10.028 15.091 1.00 95.44 227 PHE A C 1
ATOM 1822 O O . PHE A 1 227 ? 1.102 -11.215 15.301 1.00 95.44 227 PHE A O 1
ATOM 1829 N N . LEU A 1 228 ? 1.708 -9.587 13.876 1.00 96.31 228 LEU A N 1
ATOM 1830 C CA . LEU A 1 228 ? 1.717 -10.450 12.693 1.00 96.31 228 LEU A CA 1
ATOM 1831 C C . LEU A 1 228 ? 2.825 -11.513 12.740 1.00 96.31 228 LEU A C 1
ATOM 1833 O O . LEU A 1 228 ? 2.629 -12.615 12.229 1.00 96.31 228 LEU A O 1
ATOM 1837 N N . SER A 1 229 ? 3.964 -11.224 13.375 1.00 95.81 229 SER A N 1
ATOM 1838 C CA . SER A 1 229 ? 5.031 -12.216 13.581 1.00 95.81 229 SER A CA 1
ATOM 1839 C C . SER A 1 229 ? 4.609 -13.301 14.573 1.00 95.81 229 SER A C 1
ATOM 1841 O O . SER A 1 229 ? 4.895 -14.475 14.339 1.00 95.81 229 SER A O 1
ATOM 1843 N N . GLY A 1 230 ? 3.866 -12.934 15.624 1.00 93.94 230 GLY A N 1
ATOM 1844 C CA . GLY A 1 230 ? 3.246 -13.886 16.548 1.00 93.94 230 GLY A CA 1
ATOM 1845 C C . GLY A 1 230 ? 2.266 -14.826 15.842 1.00 93.94 230 GLY A C 1
ATOM 1846 O O . GLY A 1 230 ? 2.374 -16.047 15.977 1.00 93.94 230 GLY A O 1
ATOM 1847 N N . LEU A 1 231 ? 1.373 -14.268 15.010 1.00 92.56 231 LEU A N 1
ATOM 1848 C CA . LEU A 1 231 ? 0.464 -15.052 14.160 1.00 92.56 231 LEU A CA 1
ATOM 1849 C C . LEU A 1 231 ? 1.230 -15.997 13.223 1.00 92.56 231 LEU A C 1
ATOM 1851 O O . LEU A 1 231 ? 0.920 -17.186 13.148 1.00 92.56 231 LEU A O 1
ATOM 1855 N N . GLY A 1 232 ? 2.254 -15.484 12.533 1.00 92.19 232 GLY A N 1
ATOM 1856 C CA . GLY A 1 232 ? 3.074 -16.263 11.605 1.00 92.19 232 GLY A CA 1
ATOM 1857 C C . GLY A 1 232 ? 3.756 -17.448 12.282 1.00 92.19 232 GLY A C 1
ATOM 1858 O O . GLY A 1 232 ? 3.701 -18.565 11.764 1.00 92.19 232 GLY A O 1
ATOM 1859 N N . LEU A 1 233 ? 4.330 -17.232 13.469 1.00 91.81 233 LEU A N 1
ATOM 1860 C CA . LEU A 1 233 ? 4.943 -18.305 14.247 1.00 91.81 233 LEU A CA 1
ATOM 1861 C C . LEU A 1 233 ? 3.905 -19.352 14.686 1.00 91.81 233 LEU A C 1
ATOM 1863 O O . LEU A 1 233 ? 4.157 -20.550 14.561 1.00 91.81 233 LEU A O 1
ATOM 1867 N N . GLY A 1 234 ? 2.723 -18.925 15.146 1.00 89.12 234 GLY A N 1
ATOM 1868 C CA . GLY A 1 234 ? 1.649 -19.839 15.554 1.00 89.12 234 GLY A CA 1
ATOM 1869 C C . GLY A 1 234 ? 1.058 -20.652 14.394 1.00 89.12 234 GLY A C 1
ATOM 1870 O O . GLY A 1 234 ? 0.737 -21.826 14.566 1.00 89.12 234 GLY A O 1
ATOM 1871 N N . PHE A 1 235 ? 1.002 -20.085 13.184 1.00 87.75 235 PHE A N 1
ATOM 1872 C CA . PHE A 1 235 ? 0.636 -20.802 11.953 1.00 87.75 235 PHE A CA 1
ATOM 1873 C C . PHE A 1 235 ? 1.770 -21.640 11.354 1.00 87.75 235 PHE A C 1
ATOM 1875 O O . PHE A 1 235 ? 1.615 -22.176 10.251 1.00 87.75 235 PHE A O 1
ATOM 1882 N N . ASN A 1 236 ? 2.896 -21.766 12.063 1.00 88.44 236 ASN A N 1
ATOM 1883 C CA . ASN A 1 236 ? 4.059 -22.539 11.644 1.00 88.44 236 ASN A CA 1
ATOM 1884 C C . ASN A 1 236 ? 4.619 -22.077 10.284 1.00 88.44 236 ASN A C 1
ATOM 1886 O O . ASN A 1 236 ? 4.900 -22.890 9.399 1.00 88.44 236 ASN A O 1
ATOM 1890 N N . LYS A 1 237 ? 4.711 -20.754 10.098 1.00 89.94 237 LYS A N 1
ATOM 1891 C CA . LYS A 1 237 ? 5.367 -20.122 8.947 1.00 89.94 237 LYS A CA 1
ATOM 1892 C C . LYS A 1 237 ? 6.864 -20.015 9.187 1.00 89.94 237 LYS A C 1
ATOM 1894 O O . LYS A 1 237 ? 7.299 -19.773 10.311 1.00 89.94 237 LYS A O 1
ATOM 1899 N N . GLU A 1 238 ? 7.636 -20.101 8.109 1.00 92.44 238 GLU A N 1
ATOM 1900 C CA . GLU A 1 238 ? 9.052 -19.732 8.150 1.00 92.44 238 GLU A CA 1
ATOM 1901 C C . GLU A 1 238 ? 9.153 -18.220 8.400 1.00 92.44 238 GLU A C 1
ATOM 1903 O O . GLU A 1 238 ? 8.805 -17.420 7.528 1.00 92.44 238 GLU A O 1
ATOM 1908 N N . LEU A 1 239 ? 9.570 -17.831 9.608 1.00 93.38 239 LEU A N 1
ATOM 1909 C CA . LEU A 1 239 ? 9.589 -16.444 10.076 1.00 93.38 239 LEU A CA 1
ATOM 1910 C C . LEU A 1 239 ? 11.017 -15.895 10.124 1.00 93.38 239 LEU A C 1
ATOM 1912 O O . LEU A 1 239 ? 11.890 -16.465 10.776 1.00 93.38 239 LEU A O 1
ATOM 1916 N N . LEU A 1 240 ? 11.218 -14.726 9.518 1.00 95.00 240 LEU A N 1
ATOM 1917 C CA . LEU A 1 240 ? 12.404 -13.899 9.720 1.00 95.00 240 LEU A CA 1
ATOM 1918 C C . LEU A 1 240 ? 11.984 -12.502 10.174 1.00 95.00 240 LEU A C 1
ATOM 1920 O O . LEU A 1 240 ? 11.278 -11.796 9.453 1.00 95.00 240 LEU A O 1
ATOM 1924 N N . MET A 1 241 ? 12.474 -12.071 11.334 1.00 95.75 241 MET A N 1
ATOM 1925 C CA . MET A 1 241 ? 12.351 -10.684 11.775 1.00 95.75 241 MET A CA 1
ATOM 1926 C C . MET A 1 241 ? 13.687 -9.968 11.565 1.00 95.75 241 MET A C 1
ATOM 1928 O O . MET A 1 241 ? 14.751 -10.522 11.842 1.00 95.75 241 MET A O 1
ATOM 1932 N N . VAL A 1 242 ? 13.657 -8.734 11.065 1.00 95.12 242 VAL A N 1
ATOM 1933 C CA . VAL A 1 242 ? 14.867 -7.916 10.911 1.00 95.12 242 VAL A CA 1
ATOM 1934 C C . VAL A 1 242 ? 14.625 -6.466 11.305 1.00 95.12 242 VAL A C 1
ATOM 1936 O O . VAL A 1 242 ? 13.524 -5.958 11.101 1.00 95.12 242 VAL A O 1
ATOM 1939 N N . ALA A 1 243 ? 15.639 -5.791 11.844 1.00 94.38 243 ALA A N 1
ATOM 1940 C CA . ALA A 1 243 ? 15.542 -4.387 12.243 1.00 94.38 243 ALA A CA 1
ATOM 1941 C C . ALA A 1 243 ? 16.834 -3.608 11.961 1.00 94.38 243 ALA A C 1
ATOM 1943 O O . ALA A 1 243 ? 17.937 -4.121 12.137 1.00 94.38 243 ALA A O 1
ATOM 1944 N N . GLU A 1 244 ? 16.692 -2.347 11.562 1.00 93.44 244 GLU A N 1
ATOM 1945 C CA . GLU A 1 244 ? 17.814 -1.410 11.458 1.00 93.44 244 GLU A CA 1
ATOM 1946 C C . GLU A 1 244 ? 18.230 -0.905 12.845 1.00 93.44 244 GLU A C 1
ATOM 1948 O O . GLU A 1 244 ? 17.383 -0.488 13.640 1.00 93.44 244 GLU A O 1
ATOM 1953 N N . GLU A 1 245 ? 19.532 -0.883 13.116 1.00 89.69 245 GLU A N 1
ATOM 1954 C CA . GLU A 1 245 ? 20.088 -0.286 14.327 1.00 89.69 245 GLU A CA 1
ATOM 1955 C C . GLU A 1 245 ? 19.994 1.255 14.317 1.00 89.69 245 GLU A C 1
ATOM 1957 O O . GLU A 1 245 ? 20.171 1.884 13.276 1.00 89.69 245 GLU A O 1
ATOM 1962 N N . PRO A 1 246 ? 19.757 1.897 15.476 1.00 88.88 246 PRO A N 1
ATOM 1963 C CA . PRO A 1 246 ? 19.578 1.280 16.784 1.00 88.88 246 PRO A CA 1
ATOM 1964 C C . PRO A 1 246 ? 18.158 0.737 16.969 1.00 88.88 246 PRO A C 1
ATOM 1966 O O . PRO A 1 246 ? 17.161 1.388 16.635 1.00 88.88 246 PRO A O 1
ATOM 1969 N N . TYR A 1 247 ? 18.093 -0.464 17.536 1.00 87.12 247 TYR A N 1
ATOM 1970 C CA . TYR A 1 247 ? 16.858 -1.149 17.882 1.00 87.12 247 TYR A CA 1
ATOM 1971 C C . TYR A 1 247 ? 17.094 -1.986 19.136 1.00 87.12 247 TYR A C 1
ATOM 1973 O O . TYR A 1 247 ? 17.896 -2.923 19.125 1.00 87.12 247 TYR A O 1
ATOM 1981 N N . GLU A 1 248 ? 16.417 -1.650 20.229 1.00 83.88 248 GLU A N 1
ATOM 1982 C CA . GLU A 1 248 ? 16.448 -2.483 21.424 1.00 83.88 248 GLU A CA 1
ATOM 1983 C C . GLU A 1 248 ? 15.578 -3.717 21.188 1.00 83.88 248 GLU A C 1
ATOM 1985 O O . GLU A 1 248 ? 14.353 -3.628 21.207 1.00 83.88 248 GLU A O 1
ATOM 1990 N N . VAL A 1 249 ? 16.219 -4.859 20.923 1.00 78.44 249 VAL A N 1
ATOM 1991 C CA . VAL A 1 249 ? 15.530 -6.125 20.650 1.00 78.44 249 VAL A CA 1
ATOM 1992 C C . VAL A 1 249 ? 14.771 -6.565 21.902 1.00 78.44 249 VAL A C 1
ATOM 1994 O O . VAL A 1 249 ? 15.416 -6.928 22.897 1.00 78.44 249 VAL A O 1
ATOM 1997 N N . PRO A 1 250 ? 13.426 -6.588 21.864 1.00 76.31 250 PRO A N 1
ATOM 1998 C CA . PRO A 1 250 ? 12.640 -7.115 22.960 1.00 76.31 250 PRO A CA 1
ATOM 1999 C C . PRO A 1 250 ? 13.045 -8.554 23.261 1.00 76.31 250 PRO A C 1
ATOM 2001 O O . PRO A 1 250 ? 13.436 -9.315 22.371 1.00 76.31 250 PRO A O 1
ATOM 2004 N N . VAL A 1 251 ? 12.989 -8.931 24.537 1.00 67.88 251 VAL A N 1
ATOM 2005 C CA . VAL A 1 251 ? 13.515 -10.226 24.993 1.00 67.88 251 VAL A CA 1
ATOM 2006 C C . VAL A 1 251 ? 12.857 -11.397 24.254 1.00 67.88 251 VAL A C 1
ATOM 2008 O O . VAL A 1 251 ? 13.533 -12.380 23.956 1.00 67.88 251 VAL A O 1
ATOM 2011 N N . ASP A 1 252 ? 11.594 -11.236 23.874 1.00 65.25 252 ASP A N 1
ATOM 2012 C CA . ASP A 1 252 ? 10.771 -12.258 23.229 1.00 65.25 252 ASP A CA 1
ATOM 2013 C C . ASP A 1 252 ? 11.100 -12.442 21.745 1.00 65.25 252 ASP A C 1
ATOM 2015 O O . ASP A 1 252 ? 10.802 -13.474 21.150 1.00 65.25 252 ASP A O 1
ATOM 2019 N N . PHE A 1 253 ? 11.812 -11.486 21.146 1.00 69.81 253 PHE A N 1
ATOM 2020 C CA . PHE A 1 253 ? 12.252 -11.569 19.752 1.00 69.81 253 PHE A CA 1
ATOM 2021 C C . PHE A 1 253 ? 13.652 -12.183 19.623 1.00 69.81 253 PHE A C 1
ATOM 2023 O O . PHE A 1 253 ? 14.107 -12.468 18.508 1.00 69.81 253 PHE A O 1
ATOM 2030 N N . LYS A 1 254 ? 14.352 -12.415 20.747 1.00 67.88 254 LYS A N 1
ATOM 2031 C CA . LYS A 1 254 ? 15.710 -12.978 20.749 1.00 67.88 254 LYS A CA 1
ATOM 2032 C C . LYS A 1 254 ? 15.704 -14.397 20.177 1.00 67.88 254 LYS A C 1
ATOM 2034 O O . LYS A 1 254 ? 15.144 -15.315 20.767 1.00 67.88 254 LYS A O 1
ATOM 2039 N N . GLY A 1 255 ? 16.379 -14.562 19.039 1.00 70.06 255 GLY A N 1
ATOM 2040 C CA . GLY A 1 255 ? 16.459 -15.813 18.275 1.00 70.06 255 GLY A CA 1
ATOM 2041 C C . GLY A 1 255 ? 15.729 -15.768 16.931 1.00 70.06 255 GLY A C 1
ATOM 2042 O O . GLY A 1 255 ? 16.057 -16.557 16.053 1.00 70.06 255 GLY A O 1
ATOM 2043 N N . TYR A 1 256 ? 14.808 -14.817 16.749 1.00 78.75 256 TYR A N 1
ATOM 2044 C CA . TYR A 1 256 ? 14.059 -14.621 15.502 1.00 78.75 256 TYR A CA 1
ATOM 2045 C C . TYR A 1 256 ? 14.374 -13.285 14.816 1.00 78.75 256 TYR A C 1
ATOM 2047 O O . TYR A 1 256 ? 14.214 -13.176 13.599 1.00 78.75 256 TYR A O 1
ATOM 2055 N N . LEU A 1 257 ? 14.793 -12.270 15.585 1.00 90.06 257 LEU A N 1
ATOM 2056 C CA . LEU A 1 257 ? 15.113 -10.935 15.083 1.00 90.06 257 LEU A CA 1
ATOM 2057 C C . LEU A 1 257 ? 16.620 -10.731 14.922 1.00 90.06 257 LEU A C 1
ATOM 2059 O O . LEU A 1 257 ? 17.366 -10.785 15.900 1.00 90.06 257 LEU A O 1
ATOM 2063 N N . ASN A 1 258 ? 17.038 -10.433 13.690 1.00 91.81 258 ASN A N 1
ATOM 2064 C CA . ASN A 1 258 ? 18.406 -10.041 13.356 1.00 91.81 258 ASN A CA 1
ATOM 2065 C C . ASN A 1 258 ? 18.494 -8.524 13.145 1.00 91.81 258 ASN A C 1
ATOM 2067 O O . ASN A 1 258 ? 17.696 -7.950 12.401 1.00 91.81 258 ASN A O 1
ATOM 2071 N N . THR A 1 259 ? 19.473 -7.869 13.764 1.00 92.12 259 THR A N 1
ATOM 2072 C CA . THR A 1 259 ? 19.735 -6.446 13.524 1.00 92.12 259 THR A CA 1
ATOM 2073 C C . THR A 1 259 ? 20.786 -6.246 12.436 1.00 92.12 259 THR A C 1
ATOM 2075 O O . THR A 1 259 ? 21.592 -7.134 12.153 1.00 92.12 259 THR A O 1
ATOM 2078 N N . TYR A 1 260 ? 20.754 -5.085 11.790 1.00 93.38 260 TYR A N 1
ATOM 2079 C CA . TYR A 1 260 ? 21.748 -4.663 10.806 1.00 93.38 260 TYR A CA 1
ATOM 2080 C C . TYR A 1 260 ? 21.984 -3.151 10.905 1.00 93.38 260 TYR A C 1
ATOM 2082 O O . TYR A 1 260 ? 21.093 -2.404 11.307 1.00 93.38 260 TYR A O 1
ATOM 2090 N N . PHE A 1 261 ? 23.165 -2.686 10.500 1.00 90.19 261 PHE A N 1
ATOM 2091 C CA . PHE A 1 261 ? 23.559 -1.269 10.576 1.00 90.19 261 PHE A CA 1
ATOM 2092 C C . PHE A 1 261 ? 23.935 -0.670 9.212 1.00 90.19 261 PHE A C 1
ATOM 2094 O O . PHE A 1 261 ? 24.066 0.545 9.085 1.00 90.19 261 PHE A O 1
ATOM 2101 N N . ASP A 1 262 ? 24.111 -1.507 8.187 1.00 86.00 262 ASP A N 1
ATOM 2102 C CA . ASP A 1 262 ? 24.414 -1.093 6.819 1.00 86.00 262 ASP A CA 1
ATOM 2103 C C . ASP A 1 262 ? 23.863 -2.091 5.779 1.00 86.00 262 ASP A C 1
ATOM 2105 O O . ASP A 1 262 ? 23.250 -3.115 6.095 1.00 86.00 262 ASP A O 1
ATOM 2109 N N . SER A 1 263 ? 24.028 -1.771 4.492 1.00 81.25 263 SER A N 1
ATOM 2110 C CA . SER A 1 263 ? 23.446 -2.579 3.415 1.00 81.25 263 SER A CA 1
ATOM 2111 C C . SER A 1 263 ? 24.079 -3.973 3.310 1.00 81.25 263 SER A C 1
ATOM 2113 O O . SER A 1 263 ? 23.423 -4.898 2.819 1.00 81.25 263 SER A O 1
ATOM 2115 N N . ASN A 1 264 ? 25.338 -4.132 3.725 1.00 82.38 264 ASN A N 1
ATOM 2116 C CA . ASN A 1 264 ? 26.052 -5.405 3.651 1.00 82.38 264 ASN A CA 1
ATOM 2117 C C . ASN A 1 264 ? 25.641 -6.327 4.800 1.00 82.38 264 ASN A C 1
ATOM 2119 O O . ASN A 1 264 ? 25.263 -7.468 4.547 1.00 82.38 264 ASN A O 1
ATOM 2123 N N . SER A 1 265 ? 25.602 -5.811 6.027 1.00 91.75 265 SER A N 1
ATOM 2124 C CA . SER A 1 265 ? 25.078 -6.516 7.201 1.00 91.75 265 SER A CA 1
ATOM 2125 C C . SER A 1 265 ? 23.604 -6.887 7.024 1.00 91.75 265 SER A C 1
ATOM 2127 O O . SER A 1 265 ? 23.215 -8.003 7.356 1.00 91.75 265 SER A O 1
ATOM 2129 N N . CYS A 1 266 ? 22.788 -6.030 6.392 1.00 91.62 266 CYS A N 1
ATOM 2130 C CA . CYS A 1 266 ? 21.409 -6.375 6.029 1.00 91.62 266 CYS A CA 1
ATOM 2131 C C . CYS A 1 266 ? 21.363 -7.590 5.087 1.00 91.62 266 CYS A C 1
ATOM 2133 O O . CYS A 1 266 ? 20.626 -8.550 5.322 1.00 91.62 266 CYS A O 1
ATOM 2135 N N . LYS A 1 267 ? 22.200 -7.593 4.042 1.00 89.06 267 LYS A N 1
ATOM 2136 C CA . LYS A 1 267 ? 22.321 -8.721 3.109 1.00 89.06 267 LYS A CA 1
ATOM 2137 C C . LYS A 1 267 ? 22.775 -9.999 3.821 1.00 89.06 267 LYS A C 1
ATOM 2139 O O . LYS A 1 267 ? 22.243 -11.071 3.524 1.00 89.06 267 LYS A O 1
ATOM 2144 N N . GLU A 1 268 ? 23.738 -9.906 4.731 1.00 91.38 268 GLU A N 1
ATOM 2145 C CA . GLU A 1 268 ? 24.211 -11.038 5.534 1.00 91.38 268 GLU A CA 1
ATOM 2146 C C . GLU A 1 268 ? 23.109 -11.583 6.450 1.00 91.38 268 GLU A C 1
ATOM 2148 O O . GLU A 1 268 ? 22.914 -12.797 6.493 1.00 91.38 268 GLU A O 1
ATOM 2153 N N . ALA A 1 269 ? 22.320 -10.707 7.077 1.00 91.94 269 ALA A N 1
ATOM 2154 C CA . ALA A 1 269 ? 21.227 -11.082 7.973 1.00 91.94 269 ALA A CA 1
ATOM 2155 C C . ALA A 1 269 ? 20.088 -11.850 7.273 1.00 91.94 269 ALA A C 1
ATOM 2157 O O . ALA A 1 269 ? 19.477 -12.725 7.887 1.00 91.94 269 ALA A O 1
ATOM 2158 N N . ILE A 1 270 ? 19.799 -11.552 5.998 1.00 93.81 270 ILE A N 1
ATOM 2159 C CA . ILE A 1 270 ? 18.676 -12.168 5.258 1.00 93.81 270 ILE A CA 1
ATOM 2160 C C . ILE A 1 270 ? 19.072 -13.366 4.387 1.00 93.81 270 ILE A C 1
ATOM 2162 O O . ILE A 1 270 ? 18.225 -14.192 4.044 1.00 93.81 270 ILE A O 1
ATOM 2166 N N . THR A 1 271 ? 20.340 -13.466 3.978 1.00 92.38 271 THR A N 1
ATOM 2167 C CA . THR A 1 271 ? 20.779 -14.482 3.003 1.00 92.38 271 THR A CA 1
ATOM 2168 C C . THR A 1 271 ? 20.561 -15.925 3.487 1.00 92.38 271 THR A C 1
ATOM 2170 O O . THR A 1 271 ? 20.052 -16.716 2.689 1.00 92.38 271 THR A O 1
ATOM 2173 N N . PRO A 1 272 ? 20.871 -16.297 4.748 1.00 93.12 272 PRO A N 1
ATOM 2174 C CA . PRO A 1 272 ? 20.650 -17.659 5.241 1.00 93.12 272 PRO A CA 1
ATOM 2175 C C . PRO A 1 272 ? 19.186 -18.105 5.144 1.00 93.12 272 PRO A C 1
ATOM 2177 O O . PRO A 1 272 ? 18.910 -19.205 4.669 1.00 93.12 272 PRO A O 1
ATOM 2180 N N . PHE A 1 273 ? 18.253 -17.222 5.509 1.00 92.56 273 PHE A N 1
ATOM 2181 C CA . PHE A 1 273 ? 16.815 -17.479 5.420 1.00 92.56 273 PHE A CA 1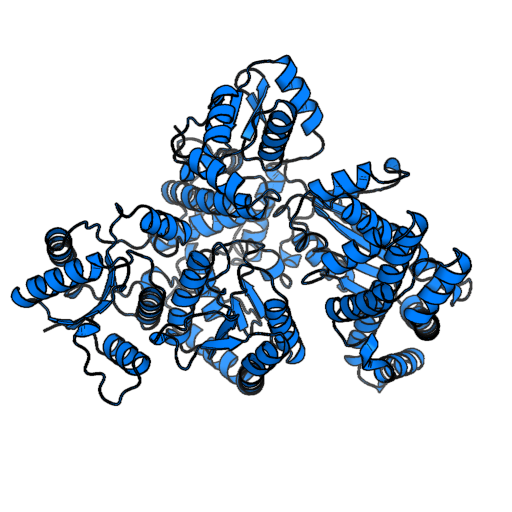
ATOM 2182 C C . PHE A 1 273 ? 16.363 -17.714 3.974 1.00 92.56 273 PHE A C 1
ATOM 2184 O O . PHE A 1 273 ? 15.675 -18.689 3.686 1.00 92.56 273 PHE A O 1
ATOM 2191 N N . MET A 1 274 ? 16.804 -16.864 3.040 1.00 92.44 274 MET A N 1
ATOM 2192 C CA . MET A 1 274 ? 16.434 -16.983 1.623 1.00 92.44 274 MET A CA 1
ATOM 2193 C C . MET A 1 274 ? 16.942 -18.285 0.987 1.00 92.44 274 MET A C 1
ATOM 2195 O O . MET A 1 274 ? 16.256 -18.863 0.143 1.00 92.44 274 MET A O 1
ATOM 2199 N N . ILE A 1 275 ? 18.134 -18.750 1.382 1.00 90.88 275 ILE A N 1
ATOM 2200 C CA . ILE A 1 275 ? 18.690 -20.032 0.926 1.00 90.88 275 ILE A CA 1
ATOM 2201 C C . ILE A 1 275 ? 17.837 -21.188 1.457 1.00 90.88 275 ILE A C 1
ATOM 2203 O O . ILE A 1 275 ? 17.355 -21.988 0.658 1.00 90.88 275 ILE A O 1
ATOM 2207 N N . GLY A 1 276 ? 17.601 -21.233 2.773 1.00 90.12 276 GLY A N 1
ATOM 2208 C CA . GLY A 1 276 ? 16.805 -22.295 3.397 1.00 90.12 276 GLY A CA 1
ATOM 2209 C C . GLY A 1 276 ? 15.389 -22.377 2.824 1.00 90.12 276 GLY A C 1
ATOM 2210 O O . GLY A 1 276 ? 14.925 -23.458 2.461 1.00 90.12 276 GLY A O 1
ATOM 2211 N N . LEU A 1 277 ? 14.739 -21.224 2.641 1.00 89.38 277 LEU A N 1
ATOM 2212 C CA . LEU A 1 277 ? 13.396 -21.165 2.078 1.00 89.38 277 LEU A CA 1
ATOM 2213 C C . LEU A 1 277 ? 13.357 -21.662 0.631 1.00 89.38 277 LEU A C 1
ATOM 2215 O O . LEU A 1 277 ? 12.469 -22.434 0.283 1.00 89.38 277 LEU A O 1
ATOM 2219 N N . LYS A 1 278 ? 14.314 -21.264 -0.217 1.00 88.62 278 LYS A N 1
ATOM 2220 C CA . LYS A 1 278 ? 14.372 -21.720 -1.615 1.00 88.62 278 LYS A CA 1
ATOM 2221 C C . LYS A 1 278 ? 14.445 -23.244 -1.723 1.00 88.62 278 LYS A C 1
ATOM 2223 O O . LYS A 1 278 ? 13.811 -23.808 -2.614 1.00 88.62 278 LYS A O 1
ATOM 2228 N N . ASP A 1 279 ? 15.197 -23.891 -0.839 1.00 86.25 279 ASP A N 1
ATOM 2229 C CA . ASP A 1 279 ? 15.380 -25.343 -0.875 1.00 86.25 279 ASP A CA 1
ATOM 2230 C C . ASP A 1 279 ? 14.116 -26.099 -0.425 1.00 86.25 279 ASP A C 1
ATOM 2232 O O . ASP A 1 279 ? 13.870 -27.215 -0.882 1.00 86.25 279 ASP A O 1
ATOM 2236 N N . GLN A 1 280 ? 13.279 -25.479 0.414 1.00 87.25 280 GLN A N 1
ATOM 2237 C CA . GLN A 1 280 ? 12.088 -26.104 1.008 1.00 87.25 280 GLN A CA 1
ATOM 2238 C C . GLN A 1 280 ? 10.756 -25.608 0.419 1.00 87.25 280 GLN A C 1
ATOM 2240 O O . GLN A 1 280 ? 9.703 -26.180 0.709 1.00 87.25 280 GLN A O 1
ATOM 2245 N N . ILE A 1 281 ? 10.767 -24.572 -0.431 1.00 83.31 281 ILE A N 1
ATOM 2246 C CA . ILE A 1 281 ? 9.550 -23.861 -0.859 1.00 83.31 281 ILE A CA 1
ATOM 2247 C C . ILE A 1 281 ? 8.513 -24.779 -1.512 1.00 83.31 281 ILE A C 1
ATOM 2249 O O . ILE A 1 281 ? 7.322 -24.644 -1.245 1.00 83.31 281 ILE A O 1
ATOM 2253 N N . ALA A 1 282 ? 8.953 -25.749 -2.320 1.00 78.56 282 ALA A N 1
ATOM 2254 C CA . ALA A 1 282 ? 8.059 -26.687 -2.992 1.00 78.56 282 ALA A CA 1
ATOM 2255 C C . ALA A 1 282 ? 7.314 -27.588 -1.990 1.00 78.56 282 ALA A C 1
ATOM 2257 O O . ALA A 1 282 ? 6.112 -27.813 -2.132 1.00 78.56 282 ALA A O 1
ATOM 2258 N N . GLU A 1 283 ? 8.004 -28.061 -0.947 1.00 80.62 283 GLU A N 1
ATOM 2259 C CA . GLU A 1 283 ? 7.397 -28.862 0.119 1.00 80.62 283 GLU A CA 1
ATOM 2260 C C . GLU A 1 283 ? 6.441 -28.017 0.970 1.00 80.62 283 GLU A C 1
ATOM 2262 O O . GLU A 1 283 ? 5.323 -28.448 1.263 1.00 80.62 283 GLU A O 1
ATOM 2267 N N . LEU A 1 284 ? 6.847 -26.798 1.334 1.00 78.44 284 LEU A N 1
ATOM 2268 C CA . LEU A 1 284 ? 6.029 -25.891 2.141 1.00 78.44 284 LEU A CA 1
ATOM 2269 C C . LEU A 1 284 ? 4.749 -25.467 1.406 1.00 78.44 284 LEU A C 1
ATOM 2271 O O . LEU A 1 284 ? 3.673 -25.451 2.007 1.00 78.44 284 LEU A O 1
ATOM 2275 N N . MET A 1 285 ? 4.841 -25.195 0.100 1.00 73.12 285 MET A N 1
ATOM 2276 C CA . MET A 1 285 ? 3.679 -24.911 -0.749 1.00 73.12 285 MET A CA 1
ATOM 2277 C C . MET A 1 285 ? 2.745 -26.119 -0.887 1.00 73.12 285 MET A C 1
ATOM 2279 O O . MET A 1 285 ? 1.531 -25.949 -0.960 1.00 73.12 285 MET A O 1
ATOM 2283 N N . PHE A 1 286 ? 3.276 -27.343 -0.888 1.00 69.81 286 PHE A N 1
ATOM 2284 C CA . PHE A 1 286 ? 2.445 -28.546 -0.895 1.00 69.81 286 PHE A CA 1
ATOM 2285 C C . PHE A 1 286 ? 1.737 -28.767 0.454 1.00 69.81 286 PHE A C 1
ATOM 2287 O O . PHE A 1 286 ? 0.536 -29.042 0.494 1.00 69.81 286 PHE A O 1
ATOM 2294 N N . LYS A 1 287 ? 2.438 -28.583 1.583 1.00 68.00 287 LYS A N 1
ATOM 2295 C CA . LYS A 1 287 ? 1.841 -28.690 2.930 1.00 68.00 287 LYS A CA 1
ATOM 2296 C C . LYS A 1 287 ? 0.747 -27.649 3.165 1.00 68.00 287 LYS A C 1
ATOM 2298 O O . LYS A 1 287 ? -0.295 -27.990 3.725 1.00 68.00 287 LYS A O 1
ATOM 2303 N N . SER A 1 288 ? 0.943 -26.410 2.709 1.00 62.22 288 SER A N 1
ATOM 2304 C CA . SER A 1 288 ? -0.069 -25.354 2.844 1.00 62.22 288 SER A CA 1
ATOM 2305 C C . SER A 1 288 ? -1.351 -25.664 2.060 1.00 62.22 288 SER A C 1
ATOM 2307 O O . SER A 1 288 ? -2.431 -25.261 2.482 1.00 62.22 288 SER A O 1
ATOM 2309 N N . GLN A 1 289 ? -1.270 -26.440 0.971 1.00 58.72 289 GLN A N 1
ATOM 2310 C CA . GLN A 1 289 ? -2.442 -26.911 0.222 1.00 58.72 289 GLN A CA 1
ATOM 2311 C C . GLN A 1 289 ? -3.234 -27.998 0.966 1.00 58.72 289 GLN A C 1
ATOM 2313 O O . GLN A 1 289 ? -4.458 -28.017 0.871 1.00 58.72 289 GLN A O 1
ATOM 2318 N N . LEU A 1 290 ? -2.581 -28.870 1.741 1.00 51.97 290 LEU A N 1
ATOM 2319 C CA . LEU A 1 290 ? -3.258 -29.947 2.481 1.00 51.97 290 LEU A CA 1
ATOM 2320 C C . LEU A 1 290 ? -4.070 -29.439 3.683 1.00 51.97 290 LEU A C 1
ATOM 2322 O O . LEU A 1 290 ? -5.121 -29.999 3.990 1.00 51.97 290 LEU A O 1
ATOM 2326 N N . VAL A 1 291 ? -3.626 -28.358 4.335 1.00 54.75 291 VAL A N 1
ATOM 2327 C CA . VAL A 1 291 ? -4.380 -27.707 5.426 1.00 54.75 291 VAL A CA 1
ATOM 2328 C C . VAL A 1 291 ? -5.712 -27.130 4.916 1.00 54.75 291 VAL A C 1
ATOM 2330 O O . VAL A 1 291 ? -6.694 -27.128 5.654 1.00 54.75 291 VAL A O 1
ATOM 2333 N N . LYS A 1 292 ? -5.793 -26.745 3.631 1.00 52.47 292 LYS A N 1
ATOM 2334 C CA . LYS A 1 292 ? -7.010 -26.206 2.989 1.00 52.47 292 LYS A CA 1
ATOM 2335 C C . LYS A 1 292 ? -8.138 -27.232 2.807 1.00 52.47 292 LYS A C 1
ATOM 2337 O O . LYS A 1 292 ? -9.274 -26.832 2.594 1.00 52.47 292 LYS A O 1
ATOM 2342 N N . ALA A 1 293 ? -7.860 -28.536 2.883 1.00 40.16 293 ALA A N 1
ATOM 2343 C CA . ALA A 1 293 ? -8.825 -29.589 2.540 1.00 40.16 293 ALA A CA 1
ATOM 2344 C C . ALA A 1 293 ? -9.766 -30.015 3.692 1.00 40.16 293 ALA A C 1
ATOM 2346 O O . ALA A 1 293 ? -10.538 -30.959 3.532 1.00 40.16 293 ALA A O 1
ATOM 2347 N N . LYS A 1 294 ? -9.710 -29.352 4.856 1.00 40.66 294 LYS A N 1
ATOM 2348 C CA . LYS A 1 294 ? -10.586 -29.616 6.014 1.00 40.66 294 LYS A CA 1
ATOM 2349 C C . LYS A 1 294 ? -11.463 -28.399 6.339 1.00 40.66 294 LYS A C 1
ATOM 2351 O O . LYS A 1 294 ? -11.294 -27.806 7.400 1.00 40.66 294 LYS A O 1
ATOM 2356 N N . SER A 1 295 ? -12.379 -28.019 5.450 1.00 48.44 295 SER A N 1
ATOM 2357 C CA . SER A 1 295 ? -13.371 -26.968 5.732 1.00 48.44 295 SER A CA 1
ATOM 2358 C C . SER A 1 295 ? -14.802 -27.529 5.697 1.00 48.44 295 SER A C 1
ATOM 2360 O O . SER A 1 295 ? -15.050 -28.565 5.071 1.00 48.44 295 SER A O 1
ATOM 2362 N N . LYS A 1 296 ? -15.710 -26.912 6.463 1.00 51.47 296 LYS A N 1
ATOM 2363 C CA . LYS A 1 296 ? -17.162 -27.132 6.400 1.00 51.47 296 LYS A CA 1
ATOM 2364 C C . LYS A 1 296 ? -17.693 -26.535 5.081 1.00 51.47 296 LYS A C 1
ATOM 2366 O O . LYS A 1 296 ? -16.950 -25.992 4.275 1.00 51.47 296 LYS A O 1
ATOM 2371 N N . GLU A 1 297 ? -18.983 -26.692 4.795 1.00 52.75 297 GLU A N 1
ATOM 2372 C CA . GLU A 1 297 ? -19.583 -26.020 3.638 1.00 52.75 297 GLU A CA 1
ATOM 2373 C C . GLU A 1 297 ? -19.700 -24.511 3.897 1.00 52.75 297 GLU A C 1
ATOM 2375 O O . GLU A 1 297 ? -20.397 -24.093 4.822 1.00 52.75 297 GLU A O 1
ATOM 2380 N N . LYS A 1 298 ? -19.045 -23.699 3.056 1.00 60.47 298 LYS A N 1
ATOM 2381 C CA . LYS A 1 298 ? -19.187 -22.235 3.045 1.00 60.47 298 LYS A CA 1
ATOM 2382 C C . LYS A 1 298 ? -20.630 -21.800 2.796 1.00 60.47 298 LYS A C 1
ATOM 2384 O O . LYS A 1 298 ? -21.293 -22.343 1.905 1.00 60.47 298 LYS A O 1
ATOM 2389 N N . SER A 1 299 ? -21.071 -20.748 3.486 1.00 68.44 299 SER A N 1
ATOM 2390 C CA . SER A 1 299 ? -22.287 -20.012 3.124 1.00 68.44 299 SER A CA 1
ATOM 2391 C C . SER A 1 299 ? -22.135 -19.359 1.740 1.00 68.44 299 SER A C 1
ATOM 2393 O O . SER A 1 299 ? -21.022 -19.171 1.244 1.00 68.44 299 SER A O 1
ATOM 2395 N N . LYS A 1 300 ? -23.250 -19.003 1.087 1.00 76.62 300 LYS A N 1
ATOM 2396 C CA . LYS A 1 300 ? -23.203 -18.338 -0.229 1.00 76.62 300 LYS A CA 1
ATOM 2397 C C . LYS A 1 300 ? -22.445 -17.005 -0.166 1.00 76.62 300 LYS A C 1
ATOM 2399 O O . LYS A 1 300 ? -21.562 -16.782 -0.981 1.00 76.62 300 LYS A O 1
ATOM 2404 N N . LEU A 1 301 ? -22.703 -16.185 0.857 1.00 81.19 301 LEU A N 1
ATOM 2405 C CA . LEU A 1 301 ? -22.016 -14.905 1.059 1.00 81.19 301 LEU A CA 1
ATOM 2406 C C . LEU A 1 301 ? -20.505 -15.072 1.305 1.00 81.19 301 LEU A C 1
ATOM 2408 O O . LEU A 1 301 ? -19.708 -14.296 0.786 1.00 81.19 301 LEU A O 1
ATOM 2412 N N . GLN A 1 302 ? -20.090 -16.112 2.039 1.00 74.25 302 GLN A N 1
ATOM 2413 C CA . GLN A 1 302 ? -18.669 -16.411 2.282 1.00 74.25 302 GLN A CA 1
ATOM 2414 C C . GLN A 1 302 ? -17.902 -16.762 1.000 1.00 74.25 302 GLN A C 1
ATOM 2416 O O . GLN A 1 302 ? -16.691 -16.535 0.918 1.00 74.25 302 GLN A O 1
ATOM 2421 N N . LYS A 1 303 ? -18.582 -17.335 0.000 1.00 76.88 303 LYS A N 1
ATOM 2422 C CA . LYS A 1 303 ? -17.965 -17.661 -1.290 1.00 76.88 303 LYS A CA 1
ATOM 2423 C C . LYS A 1 303 ? -17.681 -16.415 -2.125 1.00 76.88 303 LYS A C 1
ATOM 2425 O O . LYS A 1 303 ? -16.720 -16.446 -2.887 1.00 76.88 303 LYS A O 1
ATOM 2430 N N . ILE A 1 304 ? -18.428 -15.329 -1.913 1.00 83.75 304 ILE A N 1
ATOM 2431 C CA . ILE A 1 304 ? -18.301 -14.106 -2.705 1.00 83.75 304 ILE A CA 1
ATOM 2432 C C . ILE A 1 304 ? -16.918 -13.472 -2.549 1.00 83.75 304 ILE A C 1
ATOM 2434 O O . ILE A 1 304 ? -16.430 -13.203 -1.440 1.00 83.75 304 ILE A O 1
ATOM 2438 N N . SER A 1 305 ? -16.299 -13.176 -3.685 1.00 84.00 305 SER A N 1
ATOM 2439 C CA . SER A 1 305 ? -15.077 -12.404 -3.830 1.00 84.00 305 SER A CA 1
ATOM 2440 C C . SER A 1 305 ? -15.314 -11.138 -4.642 1.00 84.00 305 SER A C 1
ATOM 2442 O O . SER A 1 305 ? -16.034 -11.138 -5.637 1.00 84.00 305 SER A O 1
ATOM 2444 N N . PHE A 1 306 ? -14.652 -10.065 -4.214 1.00 88.38 306 PHE A N 1
ATOM 2445 C CA . PHE A 1 306 ? -14.535 -8.807 -4.954 1.00 88.38 306 PHE A CA 1
ATOM 2446 C C . PHE A 1 306 ? -13.087 -8.545 -5.406 1.00 88.38 306 PHE A C 1
ATOM 2448 O O . PHE A 1 306 ? -12.799 -7.522 -6.031 1.00 88.38 306 PHE A O 1
ATOM 2455 N N . GLY A 1 307 ? -12.170 -9.471 -5.103 1.00 85.19 307 GLY A N 1
ATOM 2456 C CA . GLY A 1 307 ? -10.745 -9.320 -5.369 1.00 85.19 307 GLY A CA 1
ATOM 2457 C C . GLY A 1 307 ? -10.031 -8.416 -4.360 1.00 85.19 307 GLY A C 1
ATOM 2458 O O . GLY A 1 307 ? -10.488 -8.225 -3.236 1.00 85.19 307 GLY A O 1
ATOM 2459 N N . GLU A 1 308 ? -8.886 -7.877 -4.761 1.00 84.25 308 GLU A N 1
ATOM 2460 C CA . GLU A 1 308 ? -8.030 -6.993 -3.972 1.00 84.25 308 GLU A CA 1
ATOM 2461 C C . GLU A 1 308 ? -8.183 -5.537 -4.436 1.00 84.25 308 GLU A C 1
ATOM 2463 O O . GLU A 1 308 ? -8.247 -5.228 -5.626 1.00 84.25 308 GLU A O 1
ATOM 2468 N N . PHE A 1 309 ? -8.148 -4.596 -3.496 1.00 86.88 309 PHE A N 1
ATOM 2469 C CA . PHE A 1 309 ? -8.195 -3.168 -3.822 1.00 86.88 309 PHE A CA 1
ATOM 2470 C C . PHE A 1 309 ? -6.832 -2.595 -4.269 1.00 86.88 309 PHE A C 1
ATOM 2472 O O . PHE A 1 309 ? -6.774 -1.498 -4.833 1.00 86.88 309 PHE A O 1
ATOM 2479 N N . ILE A 1 310 ? -5.726 -3.321 -4.055 1.00 84.81 310 ILE A N 1
ATOM 2480 C CA . ILE A 1 310 ? -4.380 -2.961 -4.534 1.00 84.81 310 ILE A CA 1
ATOM 2481 C C . ILE A 1 310 ? -4.060 -3.756 -5.802 1.00 84.81 310 ILE A C 1
ATOM 2483 O O . ILE A 1 310 ? -3.875 -4.970 -5.764 1.00 84.81 310 ILE A O 1
ATOM 2487 N N . ALA A 1 311 ? -3.923 -3.053 -6.928 1.00 83.94 311 ALA A N 1
ATOM 2488 C CA . ALA A 1 311 ? -3.747 -3.671 -8.243 1.00 83.94 311 ALA A CA 1
ATOM 2489 C C . ALA A 1 311 ? -2.492 -4.559 -8.354 1.00 83.94 311 ALA A C 1
ATOM 2491 O O . ALA A 1 311 ? -2.518 -5.565 -9.057 1.00 83.94 311 ALA A O 1
ATOM 2492 N N . GLU A 1 312 ? -1.391 -4.234 -7.664 1.00 81.62 312 GLU A N 1
ATOM 2493 C CA . GLU A 1 312 ? -0.191 -5.085 -7.625 1.00 81.62 312 GLU A CA 1
ATOM 2494 C C . GLU A 1 312 ? -0.472 -6.508 -7.128 1.00 81.62 312 GLU A C 1
ATOM 2496 O O . GLU A 1 312 ? 0.185 -7.455 -7.570 1.00 81.62 312 GLU A O 1
ATOM 2501 N N . HIS A 1 313 ? -1.455 -6.669 -6.239 1.00 81.19 313 HIS A N 1
ATOM 2502 C CA . HIS A 1 313 ? -1.815 -7.960 -5.651 1.00 81.19 313 HIS A CA 1
ATOM 2503 C C . HIS A 1 313 ? -2.661 -8.831 -6.593 1.00 81.19 313 HIS A C 1
ATOM 2505 O O . HIS A 1 313 ? -2.846 -10.016 -6.307 1.00 81.19 313 HIS A O 1
ATOM 2511 N N . GLU A 1 314 ? -3.120 -8.276 -7.719 1.00 82.94 314 GLU A N 1
ATOM 2512 C CA . GLU A 1 314 ? -3.920 -8.937 -8.767 1.00 82.94 314 GLU A CA 1
ATOM 2513 C C . GLU A 1 314 ? -3.252 -8.882 -10.145 1.00 82.94 314 GLU A C 1
ATOM 2515 O O . GLU A 1 314 ? -3.894 -9.099 -11.169 1.00 82.94 314 GLU A O 1
ATOM 2520 N N . SER A 1 315 ? -1.947 -8.610 -10.187 1.00 81.25 315 SER A N 1
ATOM 2521 C CA . SER A 1 315 ? -1.198 -8.397 -11.434 1.00 81.25 315 SER A CA 1
ATOM 2522 C C . SER A 1 315 ? -1.365 -9.488 -12.503 1.00 81.25 315 SER A C 1
ATOM 2524 O O . SER A 1 315 ? -1.225 -9.174 -13.679 1.00 81.25 315 SER A O 1
ATOM 2526 N N . ASN A 1 316 ? -1.700 -10.724 -12.114 1.00 79.12 316 ASN A N 1
ATOM 2527 C CA . ASN A 1 316 ? -1.887 -11.861 -13.023 1.00 79.12 316 ASN A CA 1
ATOM 2528 C C . ASN A 1 316 ? -3.351 -12.161 -13.397 1.00 79.12 316 ASN A C 1
ATOM 2530 O O . ASN A 1 316 ? -3.567 -13.007 -14.255 1.00 79.12 316 ASN A O 1
ATOM 2534 N N . THR A 1 317 ? -4.342 -11.564 -12.727 1.00 82.25 317 THR A N 1
ATOM 2535 C CA . THR A 1 317 ? -5.774 -11.889 -12.929 1.00 82.25 317 THR A CA 1
ATOM 2536 C C . THR A 1 317 ? -6.617 -10.677 -13.296 1.00 82.25 317 THR A C 1
ATOM 2538 O O . THR A 1 317 ? -7.717 -10.826 -13.804 1.00 82.25 317 THR A O 1
ATOM 2541 N N . ILE A 1 318 ? -6.109 -9.461 -13.083 1.00 86.81 318 ILE A N 1
ATOM 2542 C CA . ILE A 1 318 ? -6.869 -8.230 -13.321 1.00 86.81 318 ILE A CA 1
ATOM 2543 C C . ILE A 1 318 ? -7.334 -8.054 -14.768 1.00 86.81 318 ILE A C 1
ATOM 2545 O O . ILE A 1 318 ? -8.270 -7.300 -15.003 1.00 86.81 318 ILE A O 1
ATOM 2549 N N . HIS A 1 319 ? -6.681 -8.725 -15.720 1.00 88.25 319 HIS A N 1
ATOM 2550 C CA . HIS A 1 319 ? -7.059 -8.722 -17.132 1.00 88.25 319 HIS A CA 1
ATOM 2551 C C . HIS A 1 319 ? -8.474 -9.275 -17.358 1.00 88.25 319 HIS A C 1
ATOM 2553 O O . HIS A 1 319 ? -9.213 -8.683 -18.138 1.00 88.25 319 HIS A O 1
ATOM 2559 N N . ASP A 1 320 ? -8.877 -10.301 -16.602 1.00 86.69 320 ASP A N 1
ATOM 2560 C CA . ASP A 1 320 ? -10.134 -11.033 -16.813 1.00 86.69 320 ASP A CA 1
ATOM 2561 C C . ASP A 1 320 ? -11.384 -10.196 -16.475 1.00 86.69 320 ASP A C 1
ATOM 2563 O O . ASP A 1 320 ? -12.424 -10.341 -17.105 1.00 86.69 320 ASP A O 1
ATOM 2567 N N . TYR A 1 321 ? -11.280 -9.270 -15.516 1.00 88.56 321 TYR A N 1
ATOM 2568 C CA . TYR A 1 321 ? -12.398 -8.447 -15.017 1.00 88.56 321 TYR A CA 1
ATOM 2569 C C . TYR A 1 321 ? -12.121 -6.940 -15.091 1.00 88.56 321 TYR A C 1
ATOM 2571 O O . TYR A 1 321 ? -12.691 -6.134 -14.342 1.00 88.56 321 TYR A O 1
ATOM 2579 N N . TYR A 1 322 ? -11.217 -6.521 -15.978 1.00 90.50 322 TYR A N 1
ATOM 2580 C CA . TYR A 1 322 ? -10.941 -5.105 -16.186 1.00 90.50 322 TYR A CA 1
ATOM 2581 C C . TYR A 1 322 ? -12.109 -4.425 -16.918 1.00 90.50 322 TYR A C 1
ATOM 2583 O O . TYR A 1 322 ? -12.499 -4.813 -18.017 1.00 90.50 322 TYR A O 1
ATOM 2591 N N . VAL A 1 323 ? -12.655 -3.351 -16.341 1.00 89.00 323 VAL A N 1
ATOM 2592 C CA . VAL A 1 323 ? -13.699 -2.564 -17.012 1.00 89.00 323 VAL A CA 1
ATOM 2593 C C . VAL A 1 323 ? -13.076 -1.685 -18.084 1.00 89.00 323 VAL A C 1
ATOM 2595 O O . VAL A 1 323 ? -12.424 -0.680 -17.789 1.00 89.00 323 VAL A O 1
ATOM 2598 N N . GLU A 1 324 ? -13.339 -2.032 -19.339 1.00 78.56 324 GLU A N 1
ATOM 2599 C CA . GLU A 1 324 ? -12.897 -1.226 -20.464 1.00 78.56 324 GLU A CA 1
ATOM 2600 C C . GLU A 1 324 ? -13.534 0.175 -20.467 1.00 78.56 324 GLU A C 1
ATOM 2602 O O . GLU A 1 324 ? -14.757 0.340 -20.455 1.00 78.56 324 GLU A O 1
ATOM 2607 N N . VAL A 1 325 ? -12.688 1.205 -20.542 1.00 71.50 325 VAL A N 1
ATOM 2608 C CA . VAL A 1 325 ? -13.078 2.605 -20.735 1.00 71.50 325 VAL A CA 1
ATOM 2609 C C . VAL A 1 325 ? -12.892 3.020 -22.196 1.00 71.50 325 VAL A C 1
ATOM 2611 O O . VAL A 1 325 ? -11.960 2.574 -22.866 1.00 71.50 325 VAL A O 1
ATOM 2614 N N . ALA A 1 326 ? -13.725 3.949 -22.681 1.00 61.38 326 ALA A N 1
ATOM 2615 C CA . ALA A 1 326 ? -13.813 4.393 -24.086 1.00 61.38 326 ALA A CA 1
ATOM 2616 C C . ALA A 1 326 ? -12.513 4.963 -24.715 1.00 61.38 326 ALA A C 1
ATOM 2618 O O . ALA A 1 326 ? -12.509 5.414 -25.863 1.00 61.38 326 ALA A O 1
ATOM 2619 N N . HIS A 1 327 ? -11.404 4.991 -23.975 1.00 66.88 327 HIS A N 1
ATOM 2620 C CA . HIS A 1 327 ? -10.105 5.486 -24.421 1.00 66.88 327 HIS A CA 1
ATOM 2621 C C . HIS A 1 327 ? -9.061 4.376 -24.664 1.00 66.88 327 HIS A C 1
ATOM 2623 O O . HIS A 1 327 ? -8.017 4.661 -25.250 1.00 66.88 327 HIS A O 1
ATOM 2629 N N . LEU A 1 328 ? -9.343 3.111 -24.325 1.00 70.56 328 LEU A N 1
ATOM 2630 C CA . LEU A 1 328 ? -8.391 1.995 -24.485 1.00 70.56 328 LEU A CA 1
ATOM 2631 C C . LEU A 1 328 ? -7.989 1.733 -25.936 1.00 70.56 328 LEU A C 1
ATOM 2633 O O . LEU A 1 328 ? -6.802 1.604 -26.232 1.00 70.56 328 LEU A O 1
ATOM 2637 N N . ASP A 1 329 ? -8.941 1.790 -26.866 1.00 70.44 329 ASP A N 1
ATOM 2638 C CA . ASP A 1 329 ? -8.652 1.680 -28.300 1.00 70.44 329 ASP A CA 1
ATOM 2639 C C . ASP A 1 329 ? -7.649 2.731 -28.789 1.00 70.44 329 ASP A C 1
ATOM 2641 O O . ASP A 1 329 ? -6.884 2.492 -29.727 1.00 70.44 329 ASP A O 1
ATOM 2645 N N . ARG A 1 330 ? -7.657 3.921 -28.174 1.00 73.62 330 ARG A N 1
ATOM 2646 C CA . ARG A 1 330 ? -6.692 4.980 -28.486 1.00 73.62 330 ARG A CA 1
ATOM 2647 C C . ARG A 1 330 ? -5.329 4.660 -27.881 1.00 73.62 330 ARG A C 1
ATOM 2649 O O . ARG A 1 330 ? -4.336 4.813 -28.585 1.00 73.62 330 ARG A O 1
ATOM 2656 N N . LEU A 1 331 ? -5.286 4.145 -26.649 1.00 73.88 331 LEU A N 1
ATOM 2657 C CA . LEU A 1 331 ? -4.043 3.717 -25.985 1.00 73.88 331 LEU A CA 1
ATOM 2658 C C . LEU A 1 331 ? -3.294 2.648 -26.782 1.00 73.88 331 LEU A C 1
ATOM 2660 O O . LEU A 1 331 ? -2.075 2.717 -26.914 1.00 73.88 331 LEU A O 1
ATOM 2664 N N . ILE A 1 332 ? -4.017 1.699 -27.377 1.00 74.94 332 ILE A N 1
ATOM 2665 C CA . ILE A 1 332 ? -3.414 0.619 -28.171 1.00 74.94 332 ILE A CA 1
ATOM 2666 C C . ILE A 1 332 ? -2.871 1.127 -29.523 1.00 74.94 332 ILE A C 1
ATOM 2668 O O . ILE A 1 332 ? -1.928 0.550 -30.085 1.00 74.94 332 ILE A O 1
ATOM 2672 N N . LYS A 1 333 ? -3.465 2.199 -30.068 1.00 74.00 333 LYS A N 1
ATOM 2673 C CA . LYS A 1 333 ? -3.138 2.754 -31.395 1.00 74.00 333 LYS A CA 1
ATOM 2674 C C . LYS A 1 333 ? -2.069 3.847 -31.366 1.00 74.00 333 LYS A C 1
ATOM 2676 O O . LYS A 1 333 ? -1.345 3.981 -32.348 1.00 74.00 333 LYS A O 1
ATOM 2681 N N . GLN A 1 334 ? -1.989 4.637 -30.298 1.00 71.00 334 GLN A N 1
ATOM 2682 C CA . GLN A 1 334 ? -1.047 5.753 -30.183 1.00 71.00 334 GLN A CA 1
ATOM 2683 C C . GLN A 1 334 ? 0.363 5.275 -29.796 1.00 71.00 334 GLN A C 1
ATOM 2685 O O . GLN A 1 334 ? 0.526 4.405 -28.944 1.00 71.00 334 GLN A O 1
ATOM 2690 N N . GLU A 1 335 ? 1.392 5.861 -30.420 1.00 73.62 335 GLU A N 1
ATOM 2691 C CA . GLU A 1 335 ? 2.802 5.506 -30.180 1.00 73.62 335 GLU A CA 1
ATOM 2692 C C . GLU A 1 335 ? 3.351 6.085 -28.869 1.00 73.62 335 GLU A C 1
ATOM 2694 O O . GLU A 1 335 ? 4.231 5.488 -28.258 1.00 73.62 335 GLU A O 1
ATOM 2699 N N . ASN A 1 336 ? 2.848 7.236 -28.417 1.00 74.25 336 ASN A N 1
ATOM 2700 C CA . ASN A 1 336 ? 3.225 7.838 -27.140 1.00 74.25 336 ASN A CA 1
ATOM 2701 C C . ASN A 1 336 ? 1.962 8.208 -26.370 1.00 74.25 336 ASN A C 1
ATOM 2703 O O . ASN A 1 336 ? 1.153 8.995 -26.855 1.00 74.25 336 ASN A O 1
ATOM 2707 N N . ASN A 1 337 ? 1.827 7.663 -25.167 1.00 81.81 337 ASN A N 1
ATOM 2708 C CA . ASN A 1 337 ? 0.697 7.899 -24.285 1.00 81.81 337 ASN A CA 1
ATOM 2709 C C . ASN A 1 337 ? 1.191 8.347 -22.913 1.00 81.81 337 ASN A C 1
ATOM 2711 O O . ASN A 1 337 ? 2.117 7.763 -22.348 1.00 81.81 337 ASN A O 1
ATOM 2715 N N . ILE A 1 338 ? 0.520 9.341 -22.342 1.00 88.44 338 ILE A N 1
ATOM 2716 C CA . ILE A 1 338 ? 0.618 9.647 -20.917 1.00 88.44 338 ILE A CA 1
ATOM 2717 C C . ILE A 1 338 ? -0.749 9.386 -20.309 1.00 88.44 338 ILE A C 1
ATOM 2719 O O . ILE A 1 338 ? -1.729 10.005 -20.708 1.00 88.44 338 ILE A O 1
ATOM 2723 N N . ILE A 1 339 ? -0.823 8.476 -19.350 1.00 89.62 339 ILE A N 1
ATOM 2724 C CA . ILE A 1 339 ? -2.034 8.150 -18.611 1.00 89.62 339 ILE A CA 1
ATOM 2725 C C . ILE A 1 339 ? -1.931 8.788 -17.233 1.00 89.62 339 ILE A C 1
ATOM 2727 O O . ILE A 1 339 ? -1.011 8.502 -16.463 1.00 89.62 339 ILE A O 1
ATOM 2731 N N . ILE A 1 340 ? -2.893 9.646 -16.910 1.00 88.81 340 ILE A N 1
ATOM 2732 C CA . ILE A 1 340 ? -2.920 10.373 -15.644 1.00 88.81 340 ILE A CA 1
ATOM 2733 C C . ILE A 1 340 ? -4.122 9.993 -14.786 1.00 88.81 340 ILE A C 1
ATOM 2735 O O . ILE A 1 340 ? -5.229 9.777 -15.279 1.00 88.81 340 ILE A O 1
ATOM 2739 N N . GLY A 1 341 ? -3.909 9.970 -13.473 1.00 86.94 341 GLY A N 1
ATOM 2740 C CA . GLY A 1 341 ? -4.963 9.734 -12.489 1.00 86.94 341 GLY A CA 1
ATOM 2741 C C . GLY A 1 341 ? -4.456 9.860 -11.055 1.00 86.94 341 GLY A C 1
ATOM 2742 O O . GLY A 1 341 ? -3.259 9.712 -10.787 1.00 86.94 341 GLY A O 1
ATOM 2743 N N . ARG A 1 342 ? -5.356 10.104 -10.099 1.00 82.75 342 ARG A N 1
ATOM 2744 C CA . ARG A 1 342 ? -5.009 10.157 -8.665 1.00 82.75 342 ARG A CA 1
ATOM 2745 C C . ARG A 1 342 ? -4.598 8.779 -8.123 1.00 82.75 342 ARG A C 1
ATOM 2747 O O . ARG A 1 342 ? -4.691 7.761 -8.821 1.00 82.75 342 ARG A O 1
ATOM 2754 N N . LYS A 1 343 ? -4.069 8.732 -6.897 1.00 83.69 343 LYS A N 1
ATOM 2755 C CA . LYS A 1 343 ? -3.767 7.462 -6.213 1.00 83.69 343 LYS A CA 1
ATOM 2756 C C . LYS A 1 343 ? -5.063 6.657 -6.051 1.00 83.69 343 LYS A C 1
ATOM 2758 O O . LYS A 1 343 ? -6.095 7.234 -5.729 1.00 83.69 343 LYS A O 1
ATOM 2763 N N . GLY A 1 344 ? -5.035 5.358 -6.345 1.00 85.81 344 GLY A N 1
ATOM 2764 C CA . GLY A 1 344 ? -6.230 4.501 -6.322 1.00 85.81 344 GLY A CA 1
ATOM 2765 C C . GLY A 1 344 ? -7.170 4.613 -7.534 1.00 85.81 344 GLY A C 1
ATOM 2766 O O . GLY A 1 344 ? -8.124 3.851 -7.610 1.00 85.81 344 GLY A O 1
ATOM 2767 N N . ALA A 1 345 ? -6.903 5.491 -8.514 1.00 88.94 345 ALA A N 1
ATOM 2768 C CA . ALA A 1 345 ? -7.774 5.675 -9.686 1.00 88.94 345 ALA A CA 1
ATOM 2769 C C . ALA A 1 345 ? -7.733 4.523 -10.717 1.00 88.94 345 ALA A C 1
ATOM 2771 O O . ALA A 1 345 ? -8.531 4.529 -11.646 1.00 88.94 345 ALA A O 1
ATOM 2772 N N . GLY A 1 346 ? -6.808 3.561 -10.586 1.00 89.81 346 GLY A N 1
ATOM 2773 C CA . GLY A 1 346 ? -6.673 2.426 -11.516 1.00 89.81 346 GLY A CA 1
ATOM 2774 C C . GLY A 1 346 ? -5.540 2.533 -12.550 1.00 89.81 346 GLY A C 1
ATOM 2775 O O . GLY A 1 346 ? -5.557 1.808 -13.541 1.00 89.81 346 GLY A O 1
ATOM 2776 N N . LYS A 1 347 ? -4.534 3.398 -12.341 1.00 90.56 347 LYS A N 1
ATOM 2777 C CA . LYS A 1 347 ? -3.352 3.506 -13.229 1.00 90.56 347 LYS A CA 1
ATOM 2778 C C . LYS A 1 347 ? -2.619 2.171 -13.379 1.00 90.56 347 LYS A C 1
ATOM 2780 O O . LYS A 1 347 ? -2.490 1.657 -14.481 1.00 90.56 347 LYS A O 1
ATOM 2785 N N . THR A 1 348 ? -2.231 1.578 -12.256 1.00 90.19 348 THR A N 1
ATOM 2786 C CA . THR A 1 348 ? -1.503 0.307 -12.215 1.00 90.19 348 THR A CA 1
ATOM 2787 C C . THR A 1 348 ? -2.360 -0.862 -12.715 1.00 90.19 348 THR A C 1
ATOM 2789 O O . THR A 1 348 ? -1.847 -1.749 -13.386 1.00 90.19 348 THR A O 1
ATOM 2792 N N . ALA A 1 349 ? -3.679 -0.830 -12.491 1.00 91.38 349 ALA A N 1
ATOM 2793 C CA . ALA A 1 349 ? -4.608 -1.791 -13.090 1.00 91.38 349 ALA A CA 1
ATOM 2794 C C . ALA A 1 349 ? -4.616 -1.704 -14.625 1.00 91.38 349 ALA A C 1
ATOM 2796 O O . ALA A 1 349 ? -4.459 -2.709 -15.309 1.00 91.38 349 ALA A O 1
ATOM 2797 N N . THR A 1 350 ? -4.707 -0.484 -15.160 1.00 91.50 350 THR A N 1
ATOM 2798 C CA . THR A 1 350 ? -4.638 -0.216 -16.607 1.00 91.50 350 THR A CA 1
ATOM 2799 C C . THR A 1 350 ? -3.300 -0.660 -17.198 1.00 91.50 350 THR A C 1
ATOM 2801 O O . THR A 1 350 ? -3.247 -1.160 -18.315 1.00 91.50 350 THR A O 1
ATOM 2804 N N . LEU A 1 351 ? -2.209 -0.507 -16.447 1.00 92.44 351 LEU A N 1
ATOM 2805 C CA . LEU A 1 351 ? -0.891 -0.989 -16.842 1.00 92.44 351 LEU A CA 1
ATOM 2806 C C . LEU A 1 351 ? -0.834 -2.513 -16.967 1.00 92.44 351 LEU A C 1
ATOM 2808 O O . LEU A 1 351 ? -0.314 -2.995 -17.969 1.00 92.44 351 LEU A O 1
ATOM 2812 N N . TYR A 1 352 ? -1.358 -3.258 -15.992 1.00 91.69 352 TYR A N 1
ATOM 2813 C CA . TYR A 1 352 ? -1.395 -4.722 -16.067 1.00 91.69 352 TYR A CA 1
ATOM 2814 C C . TYR A 1 352 ? -2.324 -5.210 -17.181 1.00 91.69 352 TYR A C 1
ATOM 2816 O O . TYR A 1 352 ? -1.928 -6.084 -17.945 1.00 91.69 352 TYR A O 1
ATOM 2824 N N . TYR A 1 353 ? -3.483 -4.569 -17.356 1.00 91.81 353 TYR A N 1
ATOM 2825 C CA . TYR A 1 353 ? -4.362 -4.827 -18.496 1.00 91.81 353 TYR A CA 1
ATOM 2826 C C . TYR A 1 353 ? -3.628 -4.643 -19.834 1.00 91.81 353 TYR A C 1
ATOM 2828 O O . TYR A 1 353 ? -3.577 -5.563 -20.643 1.00 91.81 353 TYR A O 1
ATOM 2836 N N . LEU A 1 354 ? -2.977 -3.489 -20.047 1.00 91.19 354 LEU A N 1
ATOM 2837 C CA . LEU A 1 354 ? -2.209 -3.240 -21.273 1.00 91.19 354 LEU A CA 1
ATOM 2838 C C . LEU A 1 354 ? -1.036 -4.215 -21.430 1.00 91.19 354 LEU A C 1
ATOM 2840 O O . LEU A 1 354 ? -0.712 -4.606 -22.551 1.00 91.19 354 LEU A O 1
ATOM 2844 N N . TYR A 1 355 ? -0.378 -4.593 -20.333 1.00 92.31 355 TYR A N 1
ATOM 2845 C CA . TYR A 1 355 ? 0.712 -5.561 -20.366 1.00 92.31 355 TYR A CA 1
ATOM 2846 C C . TYR A 1 355 ? 0.242 -6.910 -20.919 1.00 92.31 355 TYR A C 1
ATOM 2848 O O . TYR A 1 355 ? 0.899 -7.434 -21.823 1.00 92.31 355 TYR A O 1
ATOM 2856 N N . GLU A 1 356 ? -0.887 -7.432 -20.433 1.00 91.69 356 GLU A N 1
ATOM 2857 C CA . GLU A 1 356 ? -1.472 -8.691 -20.911 1.00 91.69 356 GLU A CA 1
ATOM 2858 C C . GLU A 1 356 ? -2.019 -8.560 -22.339 1.00 91.69 356 GLU A C 1
ATOM 2860 O O . GLU A 1 356 ? -1.631 -9.341 -23.209 1.00 91.69 356 GLU A O 1
ATOM 2865 N N . GLU A 1 357 ? -2.779 -7.502 -22.641 1.00 90.19 357 GLU A N 1
ATOM 2866 C CA . GLU A 1 357 ? -3.307 -7.225 -23.988 1.00 90.19 357 GLU A CA 1
ATOM 2867 C C . GLU A 1 357 ? -2.207 -7.189 -25.058 1.00 90.19 357 GLU A C 1
ATOM 2869 O O . GLU A 1 357 ? -2.295 -7.830 -26.110 1.00 90.19 357 GLU A O 1
ATOM 2874 N N . PHE A 1 358 ? -1.109 -6.470 -24.797 1.00 91.31 358 PHE A N 1
ATOM 2875 C CA . PHE A 1 358 ? 0.010 -6.439 -25.735 1.00 91.31 358 PHE A CA 1
ATOM 2876 C C . PHE A 1 358 ? 0.800 -7.753 -25.754 1.00 91.31 358 PHE A C 1
ATOM 2878 O O . PHE A 1 358 ? 1.398 -8.068 -26.790 1.00 91.31 358 PHE A O 1
ATOM 2885 N N . SER A 1 359 ? 0.835 -8.501 -24.647 1.00 91.69 359 SER A N 1
ATOM 2886 C CA . SER A 1 359 ? 1.555 -9.779 -24.540 1.00 91.69 359 SER A CA 1
ATOM 2887 C C . SER A 1 359 ? 0.804 -10.948 -25.181 1.00 91.69 359 SER A C 1
ATOM 2889 O O . SER A 1 359 ? 1.458 -11.908 -25.606 1.00 91.69 359 SER A O 1
ATOM 2891 N N . ALA A 1 360 ? -0.521 -10.845 -25.334 1.00 90.38 360 ALA A N 1
ATOM 2892 C CA . ALA A 1 360 ? -1.357 -11.828 -26.021 1.00 90.38 360 ALA A CA 1
ATOM 2893 C C . ALA A 1 360 ? -0.862 -12.100 -27.457 1.00 90.38 360 ALA A C 1
ATOM 2895 O O . ALA A 1 360 ? -0.776 -13.254 -27.893 1.00 90.38 360 ALA A O 1
ATOM 2896 N N . ASP A 1 361 ? -0.422 -11.061 -28.181 1.00 90.12 361 ASP A N 1
ATOM 2897 C CA . ASP A 1 361 ? 0.309 -11.227 -29.441 1.00 90.12 361 ASP A CA 1
ATOM 2898 C C . ASP A 1 361 ? 1.810 -11.444 -29.182 1.00 90.12 361 ASP A C 1
ATOM 2900 O O . ASP A 1 361 ? 2.592 -10.502 -29.043 1.00 90.12 361 ASP A O 1
ATOM 2904 N N . LYS A 1 362 ? 2.253 -12.707 -29.225 1.00 88.38 362 LYS A N 1
ATOM 2905 C CA . LYS A 1 362 ? 3.666 -13.117 -29.042 1.00 88.38 362 LYS A CA 1
ATOM 2906 C C . LYS A 1 362 ? 4.653 -12.483 -30.038 1.00 88.38 362 LYS A C 1
ATOM 2908 O O . LYS A 1 362 ? 5.876 -12.571 -29.848 1.00 88.38 362 LYS A O 1
ATOM 2913 N N . ARG A 1 363 ? 4.164 -11.867 -31.123 1.00 89.56 363 ARG A N 1
ATOM 2914 C CA . ARG A 1 363 ? 4.993 -11.088 -32.060 1.00 89.56 363 ARG A CA 1
ATOM 2915 C C . ARG A 1 363 ? 5.390 -9.734 -31.479 1.00 89.56 363 ARG A C 1
ATOM 2917 O O . ARG A 1 363 ? 6.327 -9.129 -31.998 1.00 89.56 363 ARG A O 1
ATOM 2924 N N . ASN A 1 364 ? 4.737 -9.273 -30.418 1.00 93.75 364 ASN A N 1
ATOM 2925 C CA . ASN A 1 364 ? 5.130 -8.083 -29.681 1.00 93.75 364 ASN A CA 1
ATOM 2926 C C . ASN A 1 364 ? 6.289 -8.382 -28.719 1.00 93.75 364 ASN A C 1
ATOM 2928 O O . ASN A 1 364 ? 6.568 -9.521 -28.331 1.00 93.75 364 ASN A O 1
ATOM 2932 N N . HIS A 1 365 ? 6.997 -7.330 -28.332 1.00 94.56 365 HIS A N 1
ATOM 2933 C CA . HIS A 1 365 ? 7.906 -7.332 -27.201 1.00 94.56 365 HIS A CA 1
ATOM 2934 C C . HIS A 1 365 ? 7.427 -6.290 -26.197 1.00 94.56 365 HIS A C 1
ATOM 2936 O O . HIS A 1 365 ? 7.636 -5.101 -26.403 1.00 94.56 365 HIS A O 1
ATOM 2942 N N . VAL A 1 366 ? 6.788 -6.743 -25.122 1.00 94.56 366 VAL A N 1
ATOM 2943 C CA . VAL A 1 366 ? 6.367 -5.881 -24.013 1.00 94.56 366 VAL A CA 1
ATOM 2944 C C . VAL A 1 366 ? 7.459 -5.849 -22.948 1.00 94.56 366 VAL A C 1
ATOM 2946 O O . VAL A 1 366 ? 7.967 -6.907 -22.555 1.00 94.56 366 VAL A O 1
ATOM 2949 N N . CYS A 1 367 ? 7.829 -4.644 -22.529 1.00 93.62 367 CYS A N 1
ATOM 2950 C CA . CYS A 1 367 ? 8.793 -4.344 -21.482 1.00 93.62 367 CYS A CA 1
ATOM 2951 C C . CYS A 1 367 ? 8.122 -3.448 -20.435 1.00 93.62 367 CYS A C 1
ATOM 2953 O O . CYS A 1 367 ? 7.552 -2.409 -20.773 1.00 93.62 367 CYS A O 1
ATOM 2955 N N . LEU A 1 368 ? 8.180 -3.869 -19.173 1.00 91.25 368 LEU A N 1
ATOM 2956 C CA . LEU A 1 368 ? 7.581 -3.170 -18.044 1.00 91.25 368 LEU A CA 1
ATOM 2957 C C . LEU A 1 368 ? 8.685 -2.586 -17.161 1.00 91.25 368 LEU A C 1
ATOM 2959 O O . LEU A 1 368 ? 9.544 -3.320 -16.679 1.00 91.25 368 LEU A O 1
ATOM 2963 N N . ILE A 1 369 ? 8.628 -1.279 -16.913 1.00 88.62 369 ILE A N 1
ATOM 2964 C CA . ILE A 1 369 ? 9.523 -0.568 -16.002 1.00 88.62 369 ILE A CA 1
ATOM 2965 C C . ILE A 1 369 ? 8.706 -0.062 -14.813 1.00 88.62 369 ILE A C 1
ATOM 2967 O O . ILE A 1 369 ? 7.896 0.851 -14.942 1.00 88.62 369 ILE A O 1
ATOM 2971 N N . LYS A 1 370 ? 8.943 -0.643 -13.637 1.00 83.75 370 LYS A N 1
ATOM 2972 C CA . LYS A 1 370 ? 8.419 -0.152 -12.355 1.00 83.75 370 LYS A CA 1
ATOM 2973 C C . LYS A 1 370 ? 9.603 0.066 -11.415 1.00 83.75 370 LYS A C 1
ATOM 2975 O O . LYS A 1 370 ? 10.037 -0.898 -10.782 1.00 83.75 370 LYS A O 1
ATOM 2980 N N . PRO A 1 371 ? 10.181 1.277 -11.350 1.00 74.25 371 PRO A N 1
ATOM 2981 C CA . PRO A 1 371 ? 11.251 1.561 -10.404 1.00 74.25 371 PRO A CA 1
ATOM 2982 C C . PRO A 1 371 ? 10.729 1.292 -8.990 1.00 74.25 371 PRO A C 1
ATOM 2984 O O . PRO A 1 371 ? 9.673 1.799 -8.615 1.00 74.25 371 PRO A O 1
ATOM 2987 N N . ILE A 1 372 ? 11.420 0.433 -8.236 1.00 59.44 372 ILE A N 1
ATOM 2988 C CA . ILE A 1 372 ? 10.980 0.034 -6.889 1.00 59.44 372 ILE A CA 1
ATOM 2989 C C . ILE A 1 372 ? 11.107 1.229 -5.954 1.00 59.44 372 ILE A C 1
ATOM 2991 O O . ILE A 1 372 ? 10.164 1.541 -5.243 1.00 59.44 372 ILE A O 1
ATOM 2995 N N . ASN A 1 373 ? 12.255 1.898 -6.029 1.00 58.94 373 ASN A N 1
ATOM 2996 C CA . ASN A 1 373 ? 12.552 3.176 -5.414 1.00 58.94 373 ASN A CA 1
ATOM 2997 C C . ASN A 1 373 ? 13.576 3.870 -6.291 1.00 58.94 373 ASN A C 1
ATOM 2999 O O . ASN A 1 373 ? 14.552 3.264 -6.745 1.00 58.94 373 ASN A O 1
ATOM 3003 N N . PHE A 1 374 ? 13.294 5.123 -6.586 1.00 63.25 374 PHE A N 1
ATOM 3004 C CA . PHE A 1 374 ? 14.060 5.900 -7.528 1.00 63.25 374 PHE A CA 1
ATOM 3005 C C . PHE A 1 374 ? 15.042 6.765 -6.725 1.00 63.25 374 PHE A C 1
ATOM 3007 O O . PHE A 1 374 ? 14.651 7.366 -5.727 1.00 63.25 374 PHE A O 1
ATOM 3014 N N . GLU A 1 375 ? 16.321 6.809 -7.110 1.00 66.69 375 GLU A N 1
ATOM 3015 C CA . GLU A 1 375 ? 17.350 7.583 -6.398 1.00 66.69 375 GLU A CA 1
ATOM 3016 C C . GLU A 1 375 ? 17.171 9.094 -6.605 1.00 66.69 375 GLU A C 1
ATOM 3018 O O . GLU A 1 375 ? 17.867 9.735 -7.397 1.00 66.69 375 GLU A O 1
ATOM 3023 N N . PHE A 1 376 ? 16.187 9.680 -5.913 1.00 70.00 376 PHE A N 1
ATOM 3024 C CA . PHE A 1 376 ? 15.880 11.101 -6.072 1.00 70.00 376 PHE A CA 1
ATOM 3025 C C . PHE A 1 376 ? 17.075 11.970 -5.750 1.00 70.00 376 PHE A C 1
ATOM 3027 O O . PHE A 1 376 ? 17.343 12.939 -6.449 1.00 70.00 376 PHE A O 1
ATOM 3034 N N . ASP A 1 377 ? 17.738 11.664 -4.639 1.00 71.12 377 ASP A N 1
ATOM 3035 C CA . ASP A 1 377 ? 18.709 12.574 -4.063 1.00 71.12 377 ASP A CA 1
ATOM 3036 C C . ASP A 1 377 ? 19.948 12.655 -4.951 1.00 71.12 377 ASP A C 1
ATOM 3038 O O . ASP A 1 377 ? 20.437 13.758 -5.182 1.00 71.12 377 ASP A O 1
ATOM 3042 N N . GLY A 1 378 ? 20.361 11.543 -5.570 1.00 74.44 378 GLY A N 1
ATOM 3043 C CA . GLY A 1 378 ? 21.412 11.547 -6.587 1.00 74.44 378 GLY A CA 1
ATOM 3044 C C . GLY A 1 378 ? 21.008 12.299 -7.862 1.00 74.44 378 GLY A C 1
ATOM 3045 O O . GLY A 1 378 ? 21.793 13.096 -8.378 1.00 74.44 378 GLY A O 1
ATOM 3046 N N . LEU A 1 379 ? 19.764 12.151 -8.341 1.00 76.94 379 LEU A N 1
ATOM 3047 C CA . LEU A 1 379 ? 19.261 12.955 -9.467 1.00 76.94 379 LEU A CA 1
ATOM 3048 C C . LEU A 1 379 ? 19.223 14.452 -9.153 1.00 76.94 379 LEU A C 1
ATOM 3050 O O . LEU A 1 379 ? 19.544 15.282 -10.004 1.00 76.94 379 LEU A O 1
ATOM 3054 N N . VAL A 1 380 ? 18.794 14.805 -7.946 1.00 77.88 380 VAL A N 1
ATOM 3055 C CA . VAL A 1 380 ? 18.726 16.195 -7.509 1.00 77.88 380 VAL A CA 1
ATOM 3056 C C . VAL A 1 380 ? 20.130 16.764 -7.398 1.00 77.88 380 VAL A C 1
ATOM 3058 O O . VAL A 1 380 ? 20.370 17.826 -7.963 1.00 77.88 380 VAL A O 1
ATOM 3061 N N . ALA A 1 381 ? 21.060 16.034 -6.780 1.00 78.44 381 ALA A N 1
ATOM 3062 C CA . ALA A 1 381 ? 22.462 16.423 -6.710 1.00 78.44 381 ALA A CA 1
ATOM 3063 C C . ALA A 1 381 ? 23.053 16.646 -8.111 1.00 78.44 381 ALA A C 1
ATOM 3065 O O . ALA A 1 381 ? 23.742 17.637 -8.330 1.00 78.44 381 ALA A O 1
ATOM 3066 N N . LEU A 1 382 ? 22.731 15.795 -9.093 1.00 78.75 382 LEU A N 1
ATOM 3067 C CA . LEU A 1 382 ? 23.167 15.997 -10.480 1.00 78.75 382 LEU A CA 1
ATOM 3068 C C . LEU A 1 382 ? 22.634 17.292 -11.099 1.00 78.75 382 LEU A C 1
ATOM 3070 O O . LEU A 1 382 ? 23.364 17.973 -11.817 1.00 78.75 382 LEU A O 1
ATOM 3074 N N . ILE A 1 383 ? 21.366 17.631 -10.860 1.00 79.31 383 ILE A N 1
ATOM 3075 C CA . ILE A 1 383 ? 20.778 18.862 -11.400 1.00 79.31 383 ILE A CA 1
ATOM 3076 C C . ILE A 1 383 ? 21.323 20.089 -10.668 1.00 79.31 383 ILE A C 1
ATOM 3078 O O . ILE A 1 383 ? 21.645 21.079 -11.322 1.00 79.31 383 ILE A O 1
ATOM 3082 N N . GLU A 1 384 ? 21.455 20.029 -9.345 1.00 79.81 384 GLU A N 1
ATOM 3083 C CA . GLU A 1 384 ? 22.011 21.113 -8.526 1.00 79.81 384 GLU A CA 1
ATOM 3084 C C . GLU A 1 384 ? 23.491 21.373 -8.851 1.00 79.81 384 GLU A C 1
ATOM 3086 O O . GLU A 1 384 ? 23.911 22.527 -8.876 1.00 79.81 384 GLU A O 1
ATO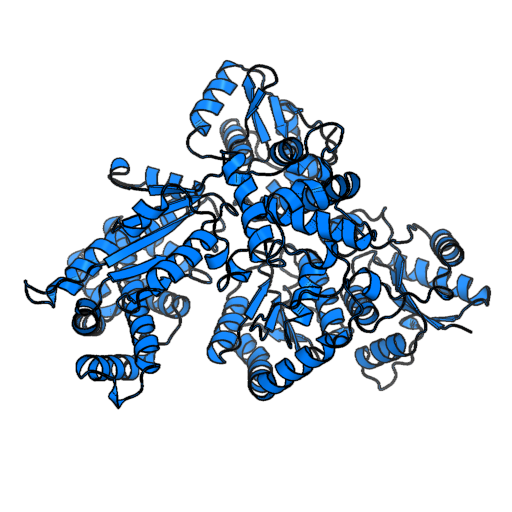M 3091 N N . ASN A 1 385 ? 24.257 20.330 -9.190 1.00 78.94 385 ASN A N 1
ATOM 3092 C CA . ASN A 1 385 ? 25.656 20.442 -9.616 1.00 78.94 385 ASN A CA 1
ATOM 3093 C C . ASN A 1 385 ? 25.827 20.840 -11.094 1.00 78.94 385 ASN A C 1
ATOM 3095 O O . ASN A 1 385 ? 26.945 21.132 -11.526 1.00 78.94 385 ASN A O 1
ATOM 3099 N N . SER A 1 386 ? 24.751 20.849 -11.888 1.00 79.00 386 SER A N 1
ATOM 3100 C CA . SER A 1 386 ? 24.812 21.259 -13.295 1.00 79.00 386 SER A CA 1
ATOM 3101 C C . SER A 1 386 ? 24.909 22.782 -13.424 1.00 79.00 386 SER A C 1
ATOM 3103 O O . SER A 1 386 ? 24.235 23.522 -12.705 1.00 79.00 386 SER A O 1
ATOM 3105 N N . LYS A 1 387 ? 25.711 23.288 -14.370 1.00 78.50 387 LYS A N 1
ATOM 3106 C CA . LYS A 1 387 ? 25.887 24.747 -14.518 1.00 78.50 387 LYS A CA 1
ATOM 3107 C C . LYS A 1 387 ? 24.693 25.448 -15.142 1.00 78.50 387 LYS A C 1
ATOM 3109 O O . LYS A 1 387 ? 24.517 26.652 -14.969 1.00 78.50 387 LYS A O 1
ATOM 3114 N N . ASN A 1 388 ? 23.946 24.735 -15.976 1.00 80.56 388 ASN A N 1
ATOM 3115 C CA . ASN A 1 388 ? 22.886 25.304 -16.792 1.00 80.56 388 ASN A CA 1
ATOM 3116 C C . ASN A 1 388 ? 21.822 24.253 -17.142 1.00 80.56 388 ASN A C 1
ATOM 3118 O O . ASN A 1 388 ? 22.003 23.043 -16.985 1.00 80.56 388 ASN A O 1
ATOM 3122 N N . ASP A 1 389 ? 20.702 24.733 -17.681 1.00 80.12 389 ASP A N 1
ATOM 3123 C CA . ASP A 1 389 ? 19.585 23.883 -18.103 1.00 80.12 389 ASP A CA 1
ATOM 3124 C C . ASP A 1 389 ? 19.949 22.897 -19.224 1.00 80.12 389 ASP A C 1
ATOM 3126 O O . ASP A 1 389 ? 19.291 21.870 -19.383 1.00 80.12 389 ASP A O 1
ATOM 3130 N N . PHE A 1 390 ? 20.992 23.187 -20.008 1.00 84.31 390 PHE A N 1
ATOM 3131 C CA . PHE A 1 390 ? 21.455 22.285 -21.059 1.00 84.31 390 PHE A CA 1
ATOM 3132 C C . PHE A 1 390 ? 22.181 21.065 -20.483 1.00 84.31 390 PHE A C 1
ATOM 3134 O O . PHE A 1 390 ? 21.893 19.947 -20.902 1.00 84.31 390 PHE A O 1
ATOM 3141 N N . GLU A 1 391 ? 23.090 21.260 -19.526 1.00 84.00 391 GLU A N 1
ATOM 3142 C CA . GLU A 1 391 ? 23.822 20.174 -18.868 1.00 84.00 391 GLU A CA 1
ATOM 3143 C C . GLU A 1 391 ? 22.872 19.258 -18.098 1.00 84.00 391 GLU A C 1
ATOM 3145 O O . GLU A 1 391 ? 22.892 18.048 -18.320 1.00 84.00 391 GLU A O 1
ATOM 3150 N N . SER A 1 392 ? 21.983 19.828 -17.272 1.00 83.06 392 SER A N 1
ATOM 3151 C CA . SER A 1 392 ? 20.963 19.042 -16.557 1.00 83.06 392 SER A CA 1
ATOM 3152 C C . SER A 1 392 ? 20.046 18.286 -17.513 1.00 83.06 392 SER A C 1
ATOM 3154 O O . SER A 1 392 ? 19.815 17.093 -17.320 1.00 83.06 392 SER A O 1
ATOM 3156 N N . GLY A 1 393 ? 19.555 18.943 -18.569 1.00 83.88 393 GLY A N 1
ATOM 3157 C CA . GLY A 1 393 ? 18.731 18.291 -19.584 1.00 83.88 393 GLY A CA 1
ATOM 3158 C C . GLY A 1 393 ? 19.459 17.123 -20.254 1.00 83.88 393 GLY A C 1
ATOM 3159 O O . GLY A 1 393 ? 18.926 16.018 -20.311 1.00 83.88 393 GLY A O 1
ATOM 3160 N N . TYR A 1 394 ? 20.700 17.332 -20.699 1.00 85.06 394 TYR A N 1
ATOM 3161 C CA . TYR A 1 394 ? 21.486 16.294 -21.368 1.00 85.06 394 TYR A CA 1
ATOM 3162 C C . TYR A 1 394 ? 21.826 15.114 -20.445 1.00 85.06 394 TYR A C 1
ATOM 3164 O O . TYR A 1 394 ? 21.772 13.966 -20.889 1.00 85.06 394 TYR A O 1
ATOM 3172 N N . LEU A 1 395 ? 22.145 15.369 -19.171 1.00 86.44 395 LEU A N 1
ATOM 3173 C CA . LEU A 1 395 ? 22.389 14.328 -18.165 1.00 86.44 395 LEU A CA 1
ATOM 3174 C C . LEU A 1 395 ? 21.168 13.430 -17.982 1.00 86.44 395 LEU A C 1
ATOM 3176 O O . LEU A 1 395 ? 21.271 12.212 -18.126 1.00 86.44 395 LEU A O 1
ATOM 3180 N N . ILE A 1 396 ? 20.009 14.041 -17.721 1.00 84.81 396 ILE A N 1
ATOM 3181 C CA . ILE A 1 396 ? 18.739 13.333 -1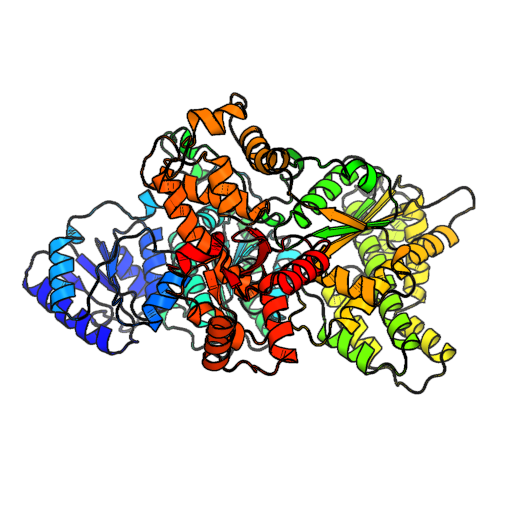7.523 1.00 84.81 396 ILE A CA 1
ATOM 3182 C C . ILE A 1 396 ? 18.405 12.487 -18.753 1.00 84.81 396 ILE A C 1
ATOM 3184 O O . ILE A 1 396 ? 18.053 11.314 -18.625 1.00 84.81 396 ILE A O 1
ATOM 3188 N N . GLU A 1 397 ? 18.534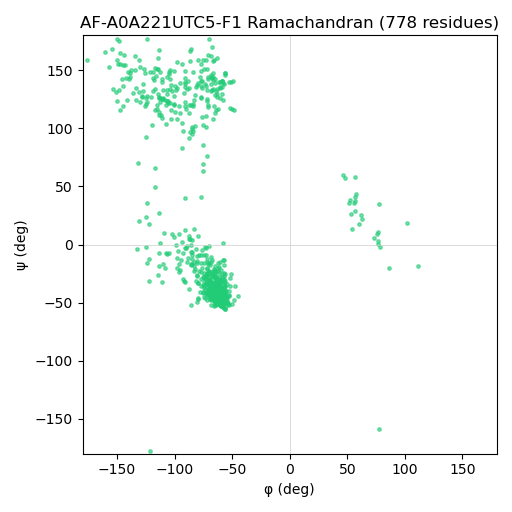 13.063 -19.949 1.00 86.75 397 GLU A N 1
ATOM 3189 C CA . GLU A 1 397 ? 18.279 12.348 -21.200 1.00 86.75 397 GLU A CA 1
ATOM 3190 C C . GLU A 1 397 ? 19.245 11.173 -21.402 1.00 86.75 397 GLU A C 1
ATOM 3192 O O . GLU A 1 397 ? 18.835 10.100 -21.846 1.00 86.75 397 GLU A O 1
ATOM 3197 N N . SER A 1 398 ? 20.522 11.351 -21.062 1.00 86.69 398 SER A N 1
ATOM 3198 C CA . SER A 1 398 ? 21.541 10.309 -21.223 1.00 86.69 398 SER A CA 1
ATOM 3199 C C . SER A 1 398 ? 21.324 9.148 -20.248 1.00 86.69 398 SER A C 1
ATOM 3201 O O . SER A 1 398 ? 21.373 7.989 -20.666 1.00 86.69 398 SER A O 1
ATOM 3203 N N . ILE A 1 399 ? 20.991 9.449 -18.986 1.00 86.19 399 ILE A N 1
ATOM 3204 C CA . ILE A 1 399 ? 20.612 8.449 -17.975 1.00 86.19 399 ILE A CA 1
ATOM 3205 C C . ILE A 1 399 ? 19.390 7.664 -18.449 1.00 86.19 399 ILE A C 1
ATOM 3207 O O . ILE A 1 399 ? 19.417 6.436 -18.482 1.00 86.19 399 ILE A O 1
ATOM 3211 N N . TRP A 1 400 ? 18.328 8.350 -18.881 1.00 87.12 400 TRP A N 1
ATOM 3212 C CA . TRP A 1 400 ? 17.120 7.675 -19.350 1.00 87.12 400 TRP A CA 1
ATOM 3213 C C . TRP A 1 400 ? 17.357 6.816 -20.582 1.00 87.12 400 TRP A C 1
ATOM 3215 O O . TRP A 1 400 ? 16.835 5.704 -20.663 1.00 87.12 400 TRP A O 1
ATOM 3225 N N . LYS A 1 401 ? 18.166 7.299 -21.530 1.00 88.56 401 LYS A N 1
ATOM 3226 C CA . LYS A 1 401 ? 18.539 6.518 -22.711 1.00 88.56 401 LYS A CA 1
ATOM 3227 C C . LYS A 1 401 ? 19.255 5.234 -22.300 1.00 88.56 401 LYS A C 1
ATOM 3229 O O . LYS A 1 401 ? 18.888 4.165 -22.784 1.00 88.56 401 LYS A O 1
ATOM 3234 N N . PHE A 1 402 ? 20.221 5.322 -21.388 1.00 87.19 402 PHE A N 1
ATOM 3235 C CA . PHE A 1 402 ? 20.920 4.155 -20.855 1.00 87.19 402 PHE A CA 1
ATOM 3236 C C . PHE A 1 402 ? 19.959 3.187 -20.146 1.00 87.19 402 PHE A C 1
ATOM 3238 O O . PHE A 1 402 ? 19.909 2.008 -20.495 1.00 87.19 402 PHE A O 1
ATOM 3245 N N . LEU A 1 403 ? 19.141 3.675 -19.209 1.00 87.12 403 LEU A N 1
ATOM 3246 C CA . LEU A 1 403 ? 18.221 2.844 -18.424 1.00 87.12 403 LEU A CA 1
ATOM 3247 C C . LEU A 1 403 ? 17.172 2.140 -19.291 1.00 87.12 403 LEU A C 1
ATOM 3249 O O . LEU A 1 403 ? 16.961 0.939 -19.144 1.00 87.12 403 LEU A O 1
ATOM 3253 N N . ILE A 1 404 ? 16.545 2.853 -20.231 1.00 89.75 404 ILE A N 1
ATOM 3254 C CA . ILE A 1 404 ? 15.528 2.263 -21.110 1.00 89.75 404 ILE A CA 1
ATOM 3255 C C . ILE A 1 404 ? 16.154 1.208 -22.024 1.00 89.75 404 ILE A C 1
ATOM 3257 O O . ILE A 1 404 ? 15.611 0.112 -22.155 1.00 89.75 404 ILE A O 1
ATOM 3261 N N . LEU A 1 405 ? 17.293 1.509 -22.657 1.00 89.62 405 LEU A N 1
ATOM 3262 C CA . LEU A 1 405 ? 17.932 0.565 -23.575 1.00 89.62 405 LEU A CA 1
ATOM 3263 C C . LEU A 1 405 ? 18.416 -0.692 -22.849 1.00 89.62 405 LEU A C 1
ATOM 3265 O O . LEU A 1 405 ? 18.208 -1.803 -23.336 1.00 89.62 405 LEU A O 1
ATOM 3269 N N . THR A 1 406 ? 19.022 -0.527 -21.677 1.00 89.06 406 THR A N 1
ATOM 3270 C CA . THR A 1 406 ? 19.517 -1.654 -20.884 1.00 89.06 406 THR A CA 1
ATOM 3271 C C . THR A 1 406 ? 18.370 -2.489 -20.302 1.00 89.06 406 THR A C 1
ATOM 3273 O O . THR A 1 406 ? 18.525 -3.702 -20.158 1.00 89.06 406 THR A O 1
ATOM 3276 N N . GLU A 1 407 ? 17.202 -1.903 -20.019 1.00 89.69 407 GLU A N 1
ATOM 3277 C CA . GLU A 1 407 ? 16.007 -2.649 -19.599 1.00 89.69 407 GLU A CA 1
ATOM 3278 C C . GLU A 1 407 ? 15.331 -3.385 -20.762 1.00 89.69 407 GLU A C 1
ATOM 3280 O O . GLU A 1 407 ? 14.995 -4.564 -20.639 1.00 89.69 407 GLU A O 1
ATOM 3285 N N . LEU A 1 408 ? 15.228 -2.752 -21.936 1.00 91.75 408 LEU A N 1
ATOM 3286 C CA . LEU A 1 408 ? 14.804 -3.426 -23.169 1.00 91.75 408 LEU A CA 1
ATOM 3287 C C . LEU A 1 408 ? 15.725 -4.608 -23.497 1.00 91.75 408 LEU A C 1
ATOM 3289 O O . LEU A 1 408 ? 15.250 -5.685 -23.862 1.00 91.75 408 LEU A O 1
ATOM 3293 N N . ALA A 1 409 ? 17.037 -4.433 -23.323 1.00 91.62 409 ALA A N 1
ATOM 3294 C CA . ALA A 1 409 ? 18.011 -5.490 -23.545 1.00 91.62 409 ALA A CA 1
ATOM 3295 C C . ALA A 1 409 ? 17.867 -6.647 -22.555 1.00 91.62 409 ALA A C 1
ATOM 3297 O O . ALA A 1 409 ? 17.814 -7.808 -22.967 1.00 91.62 409 ALA A O 1
ATOM 3298 N N . ARG A 1 410 ? 17.737 -6.338 -21.263 1.00 89.62 410 ARG A N 1
ATOM 3299 C CA . ARG A 1 410 ? 17.479 -7.328 -20.213 1.00 89.62 410 ARG A CA 1
ATOM 3300 C C . ARG A 1 410 ? 16.190 -8.107 -20.485 1.00 89.62 410 ARG A C 1
ATOM 3302 O O . ARG A 1 410 ? 16.215 -9.338 -20.486 1.00 89.62 410 ARG A O 1
ATOM 3309 N N . SER A 1 411 ? 15.086 -7.413 -20.764 1.00 91.06 411 SER A N 1
ATOM 3310 C CA . SER A 1 411 ? 13.786 -8.027 -21.063 1.00 91.06 411 SER A CA 1
ATOM 3311 C C . SER A 1 411 ? 13.855 -8.938 -22.294 1.00 91.06 411 SER A C 1
ATOM 3313 O O . SER A 1 411 ? 13.385 -10.080 -22.268 1.00 91.06 411 SER A O 1
ATOM 3315 N N . ALA A 1 412 ? 14.501 -8.481 -23.374 1.00 92.00 412 ALA A N 1
ATOM 3316 C CA . ALA A 1 412 ? 14.703 -9.292 -24.573 1.00 92.00 412 ALA A CA 1
ATOM 3317 C C . ALA A 1 412 ? 15.553 -10.536 -24.279 1.00 92.00 412 ALA A C 1
ATOM 3319 O O . ALA A 1 412 ? 15.212 -11.633 -24.726 1.00 92.00 412 ALA A O 1
ATOM 3320 N N . TYR A 1 413 ? 16.621 -10.386 -23.493 1.00 91.25 413 TYR A N 1
ATOM 3321 C CA . TYR A 1 413 ? 17.511 -11.481 -23.115 1.00 91.25 413 TYR A CA 1
ATOM 3322 C C . TYR A 1 413 ? 16.798 -12.555 -22.286 1.00 91.25 413 TYR A C 1
ATOM 3324 O O . TYR A 1 413 ? 16.953 -13.742 -22.575 1.00 91.25 413 TYR A O 1
ATOM 3332 N N . LEU A 1 414 ? 15.977 -12.162 -21.305 1.00 87.62 414 LEU A N 1
ATOM 3333 C CA . LEU A 1 414 ? 15.201 -13.107 -20.493 1.00 87.62 414 LEU A CA 1
ATOM 3334 C C . LEU A 1 414 ? 14.243 -13.939 -21.360 1.00 87.62 414 LEU A C 1
ATOM 3336 O O . LEU A 1 414 ? 14.262 -15.165 -21.267 1.00 87.62 414 LEU A O 1
ATOM 3340 N N . LYS A 1 415 ? 13.517 -13.300 -22.289 1.00 88.06 415 LYS A N 1
ATOM 3341 C CA . LYS A 1 415 ? 12.626 -13.993 -23.243 1.00 88.06 415 LYS A CA 1
ATOM 3342 C C . LYS A 1 415 ? 13.380 -14.909 -24.213 1.00 88.06 415 LYS A C 1
ATOM 3344 O O . LYS A 1 415 ? 12.861 -15.939 -24.631 1.00 88.06 415 LYS A O 1
ATOM 3349 N N . ILE A 1 416 ? 14.600 -14.540 -24.604 1.00 90.25 416 ILE A N 1
ATOM 3350 C CA . ILE A 1 416 ? 15.466 -15.382 -25.444 1.00 90.25 416 ILE A CA 1
ATOM 3351 C C . ILE A 1 416 ? 15.936 -16.614 -24.662 1.00 90.25 416 ILE A C 1
ATOM 3353 O O . ILE A 1 416 ? 15.937 -17.711 -25.210 1.00 90.25 416 ILE A O 1
ATOM 3357 N N . LYS A 1 417 ? 16.284 -16.459 -23.381 1.00 87.44 417 LYS A N 1
ATOM 3358 C CA . LYS A 1 417 ? 16.785 -17.544 -22.524 1.00 87.44 417 LYS A CA 1
ATOM 3359 C C . LYS A 1 417 ? 15.742 -18.630 -22.232 1.00 87.44 417 LYS A C 1
ATOM 3361 O O . LYS A 1 417 ? 16.115 -19.765 -21.954 1.00 87.44 417 LYS A O 1
ATOM 3366 N N . GLU A 1 418 ? 14.458 -18.294 -22.293 1.00 87.19 418 GLU A N 1
ATOM 3367 C CA . GLU A 1 418 ? 13.355 -19.258 -22.165 1.00 87.19 418 GLU A CA 1
ATOM 3368 C C . GLU A 1 418 ? 13.219 -20.172 -23.390 1.00 87.19 418 GLU A C 1
ATOM 3370 O O . GLU A 1 418 ? 12.630 -21.250 -23.300 1.00 87.19 418 GLU A O 1
ATOM 3375 N N . LYS A 1 419 ? 13.775 -19.773 -24.541 1.00 86.00 419 LYS A N 1
ATOM 3376 C CA . LYS A 1 419 ? 13.753 -20.595 -25.750 1.00 86.00 419 LYS A CA 1
ATOM 3377 C C . LYS A 1 419 ? 14.807 -21.702 -25.672 1.00 86.00 419 LYS A C 1
ATOM 3379 O O . LYS A 1 419 ? 15.923 -21.468 -25.206 1.00 86.00 419 LYS A O 1
ATOM 3384 N N . PRO A 1 420 ? 14.515 -22.895 -26.211 1.00 87.44 420 PRO A N 1
ATOM 3385 C CA . PRO A 1 420 ? 15.534 -23.921 -26.372 1.00 87.44 420 PRO A CA 1
ATOM 3386 C C . PRO A 1 420 ? 16.595 -23.482 -27.396 1.00 87.44 420 PRO A C 1
ATOM 3388 O O . PRO A 1 420 ? 16.276 -22.807 -28.375 1.00 87.44 420 PRO A O 1
ATOM 3391 N N . ASP A 1 421 ? 17.853 -23.906 -27.217 1.00 84.94 421 ASP A N 1
ATOM 3392 C CA . ASP A 1 421 ? 18.994 -23.416 -28.021 1.00 84.94 421 ASP A CA 1
ATOM 3393 C C . ASP A 1 421 ? 18.848 -23.651 -29.540 1.00 84.94 421 ASP A C 1
ATOM 3395 O O . ASP A 1 421 ? 19.361 -22.875 -30.351 1.00 84.94 421 ASP A O 1
ATOM 3399 N N . TYR A 1 422 ? 18.114 -24.691 -29.948 1.00 87.31 422 TYR A N 1
ATOM 3400 C CA . TYR A 1 422 ? 17.841 -24.976 -31.362 1.00 87.31 422 TYR A CA 1
ATOM 3401 C C . TYR A 1 422 ? 16.849 -23.993 -32.005 1.00 87.31 422 TYR A C 1
ATOM 3403 O O . TYR A 1 422 ? 16.825 -23.871 -33.226 1.00 87.31 422 TYR A O 1
ATOM 3411 N N . ALA A 1 423 ? 16.032 -23.296 -31.208 1.00 88.12 423 ALA A N 1
ATOM 3412 C CA . ALA A 1 423 ? 15.049 -22.320 -31.682 1.00 88.12 423 ALA A CA 1
ATOM 3413 C C . ALA A 1 423 ? 15.617 -20.891 -31.759 1.00 88.12 423 ALA A C 1
ATOM 3415 O O . ALA A 1 423 ? 14.913 -19.972 -32.182 1.00 88.12 423 ALA A O 1
ATOM 3416 N N . LEU A 1 424 ? 16.870 -20.695 -31.336 1.00 89.50 424 LEU A N 1
ATOM 3417 C CA . LEU A 1 424 ? 17.542 -19.402 -31.351 1.00 89.50 424 LEU A CA 1
ATOM 3418 C C . LEU A 1 424 ? 18.130 -19.091 -32.727 1.00 89.50 424 LEU A C 1
ATOM 3420 O O . LEU A 1 424 ? 18.917 -19.860 -33.283 1.00 89.50 424 LEU A O 1
ATOM 3424 N N . THR A 1 425 ? 17.805 -17.910 -33.240 1.00 91.12 425 THR A N 1
ATOM 3425 C CA . THR A 1 425 ? 18.416 -17.357 -34.453 1.00 91.12 425 THR A CA 1
ATOM 3426 C C . THR A 1 425 ? 19.873 -16.944 -34.214 1.00 91.12 425 THR A C 1
ATOM 3428 O O . THR A 1 425 ? 20.312 -16.769 -33.077 1.00 91.12 425 THR A O 1
ATOM 3431 N N . VAL A 1 426 ? 20.639 -16.750 -35.294 1.00 91.75 426 VAL A N 1
ATOM 3432 C CA . VAL A 1 426 ? 22.042 -16.295 -35.212 1.00 91.75 426 VAL A CA 1
ATOM 3433 C C . VAL A 1 426 ? 22.149 -14.969 -34.453 1.00 91.75 426 VAL A C 1
ATOM 3435 O O . VAL A 1 426 ? 22.990 -14.847 -33.565 1.00 91.75 426 VAL A O 1
ATOM 3438 N N . ASP A 1 427 ? 21.251 -14.022 -34.738 1.00 92.38 427 ASP A N 1
ATOM 3439 C CA . ASP A 1 427 ? 21.221 -12.717 -34.069 1.00 92.38 427 ASP A CA 1
ATOM 3440 C C . ASP A 1 427 ? 20.863 -12.841 -32.579 1.00 92.38 427 ASP A C 1
ATOM 3442 O O . ASP A 1 427 ? 21.441 -12.147 -31.749 1.00 92.38 427 ASP A O 1
ATOM 3446 N N . GLU A 1 428 ? 19.960 -13.757 -32.208 1.00 93.00 428 GLU A N 1
ATOM 3447 C CA . GLU A 1 428 ? 19.628 -14.020 -30.799 1.00 93.00 428 GLU A CA 1
ATOM 3448 C C . GLU A 1 428 ? 20.798 -14.657 -30.045 1.00 93.00 428 GLU A C 1
ATOM 3450 O O . GLU A 1 428 ? 21.050 -14.291 -28.897 1.00 93.00 428 GLU A O 1
ATOM 3455 N N . LYS A 1 429 ? 21.550 -15.565 -30.683 1.00 92.25 429 LYS A N 1
ATOM 3456 C CA . LYS A 1 429 ? 22.769 -16.147 -30.095 1.00 92.25 429 LYS A CA 1
ATOM 3457 C C . LYS A 1 429 ? 23.871 -15.099 -29.932 1.00 92.25 429 LYS A C 1
ATOM 3459 O O . LYS A 1 429 ? 24.552 -15.096 -28.908 1.00 92.25 429 LYS A O 1
ATOM 3464 N N . GLU A 1 430 ? 24.051 -14.221 -30.918 1.00 94.06 430 GLU A N 1
ATOM 3465 C CA . GLU A 1 430 ? 24.989 -13.090 -30.853 1.00 94.06 430 GLU A CA 1
ATOM 3466 C C . GLU A 1 430 ? 24.611 -12.137 -29.708 1.00 94.06 430 GLU A C 1
ATOM 3468 O O . GLU A 1 430 ? 25.443 -11.832 -28.851 1.00 94.06 430 GLU A O 1
ATOM 3473 N N . PHE A 1 431 ? 23.336 -11.750 -29.634 1.00 92.81 431 PHE A N 1
ATOM 3474 C CA . PHE A 1 431 ? 22.807 -10.881 -28.587 1.00 92.81 431 PHE A CA 1
ATOM 3475 C C . PHE A 1 431 ? 22.941 -11.498 -27.189 1.00 92.81 431 PHE A C 1
ATOM 3477 O O . PHE A 1 431 ? 23.453 -10.851 -26.278 1.00 92.81 431 PHE A O 1
ATOM 3484 N N . ALA A 1 432 ? 22.558 -12.766 -27.014 1.00 90.31 432 ALA A N 1
ATOM 3485 C CA . ALA A 1 432 ? 22.678 -13.454 -25.730 1.00 90.31 432 ALA A CA 1
ATOM 3486 C C . ALA A 1 432 ? 24.136 -13.534 -25.248 1.00 90.31 432 ALA A C 1
ATOM 3488 O O . ALA A 1 432 ? 24.402 -13.315 -24.065 1.00 90.31 432 ALA A O 1
ATOM 3489 N N . LYS A 1 433 ? 25.089 -13.789 -26.157 1.00 90.31 433 LYS A N 1
ATOM 3490 C CA . LYS A 1 433 ? 26.526 -13.778 -25.839 1.00 90.31 433 LYS A CA 1
ATOM 3491 C C . LYS A 1 433 ? 27.008 -12.392 -25.417 1.00 90.31 433 LYS A C 1
ATOM 3493 O O . LYS A 1 433 ? 27.728 -12.295 -24.425 1.00 90.31 433 LYS A O 1
ATOM 3498 N N . PHE A 1 434 ? 26.602 -11.342 -26.133 1.00 90.44 434 PHE A N 1
ATOM 3499 C CA . PHE A 1 434 ? 26.943 -9.958 -25.794 1.00 90.44 434 PHE A CA 1
ATOM 3500 C C . PHE A 1 434 ? 26.475 -9.598 -24.378 1.00 90.44 434 PHE A C 1
ATOM 3502 O O . PHE A 1 434 ? 27.300 -9.218 -23.545 1.00 90.44 434 PHE A O 1
ATOM 3509 N N . ILE A 1 435 ? 25.190 -9.818 -24.076 1.00 87.31 435 ILE A N 1
ATOM 3510 C CA . ILE A 1 435 ? 24.612 -9.535 -22.754 1.00 87.31 435 ILE A CA 1
ATOM 3511 C C . ILE A 1 435 ? 25.318 -10.339 -21.657 1.00 87.31 435 ILE A C 1
ATOM 3513 O O . ILE A 1 435 ? 25.696 -9.778 -20.631 1.00 87.31 435 ILE A O 1
ATOM 3517 N N . PHE A 1 436 ? 25.571 -11.632 -21.887 1.00 82.31 436 PHE A N 1
ATOM 3518 C CA . PHE A 1 436 ? 26.268 -12.477 -20.916 1.00 82.31 436 PHE A CA 1
ATOM 3519 C C . PHE A 1 436 ? 27.707 -12.009 -20.647 1.00 82.31 436 PHE A C 1
ATOM 3521 O O . PHE A 1 436 ? 28.143 -11.988 -19.499 1.00 82.31 436 PHE A O 1
ATOM 3528 N N . SER A 1 437 ? 28.440 -11.588 -21.684 1.00 83.81 437 SER A N 1
ATOM 3529 C CA . SER A 1 437 ? 29.819 -11.085 -21.552 1.00 83.81 437 SER A CA 1
ATOM 3530 C C . SER A 1 437 ? 29.939 -9.741 -20.821 1.00 83.81 437 SER A C 1
ATOM 3532 O O . SER A 1 437 ? 31.037 -9.360 -20.420 1.00 83.81 437 SER A O 1
ATOM 3534 N N . LYS A 1 438 ? 28.825 -9.019 -20.658 1.00 81.06 438 LYS A N 1
ATOM 3535 C CA . LYS A 1 438 ? 28.743 -7.685 -20.043 1.00 81.06 438 LYS A CA 1
ATOM 3536 C C . LYS A 1 438 ? 27.752 -7.673 -18.874 1.00 81.06 438 LYS A C 1
ATOM 3538 O O . LYS A 1 438 ? 27.037 -6.696 -18.673 1.00 81.06 438 LYS A O 1
ATOM 3543 N N . ASN A 1 439 ? 27.713 -8.783 -18.137 1.00 70.12 439 ASN A N 1
ATOM 3544 C CA . ASN A 1 439 ? 26.726 -9.118 -17.110 1.00 70.12 439 ASN A CA 1
ATOM 3545 C C . ASN A 1 439 ? 26.411 -7.952 -16.148 1.00 70.12 439 ASN A C 1
ATOM 3547 O O . ASN A 1 439 ? 25.237 -7.645 -15.930 1.00 70.12 439 ASN A O 1
ATOM 3551 N N . ASP A 1 440 ? 27.450 -7.250 -15.689 1.00 66.19 440 ASP A N 1
ATOM 3552 C CA . ASP A 1 440 ? 27.357 -6.154 -14.716 1.00 66.19 440 ASP A CA 1
ATOM 3553 C C . ASP A 1 440 ? 26.406 -5.024 -15.166 1.00 66.19 440 ASP A C 1
ATOM 3555 O O . ASP A 1 440 ? 25.619 -4.525 -14.369 1.00 66.19 440 ASP A O 1
ATOM 3559 N N . TYR A 1 441 ? 26.353 -4.706 -16.466 1.00 66.62 441 TYR A N 1
ATOM 3560 C CA . TYR A 1 441 ? 25.521 -3.616 -17.004 1.00 66.62 441 TYR A CA 1
ATOM 3561 C C . TYR A 1 441 ? 24.066 -4.009 -17.305 1.00 66.62 441 TYR A C 1
ATOM 3563 O O . TYR A 1 441 ? 23.213 -3.143 -17.511 1.00 66.62 441 TYR A O 1
ATOM 3571 N N . PHE A 1 442 ? 23.761 -5.306 -17.396 1.00 71.12 442 PHE A N 1
ATOM 3572 C CA . PHE A 1 442 ? 22.486 -5.782 -17.952 1.00 71.12 442 PHE A CA 1
ATOM 3573 C C . PHE A 1 442 ? 21.668 -6.651 -16.996 1.00 71.12 442 PHE A C 1
ATOM 3575 O O . PHE A 1 442 ? 20.439 -6.645 -17.080 1.00 71.12 442 PHE A O 1
ATOM 3582 N N . ILE A 1 443 ? 22.313 -7.410 -16.105 1.00 63.81 443 ILE A N 1
ATOM 3583 C CA . ILE A 1 443 ? 21.619 -8.330 -15.187 1.00 63.81 443 ILE A CA 1
ATOM 3584 C C . ILE A 1 443 ? 21.352 -7.684 -13.825 1.00 63.81 443 ILE A C 1
ATOM 3586 O O . ILE A 1 443 ? 20.415 -8.097 -13.133 1.00 63.81 443 ILE A O 1
ATOM 3590 N N . ALA A 1 444 ? 22.102 -6.644 -13.452 1.00 68.69 444 ALA A N 1
ATOM 3591 C CA . ALA A 1 444 ? 21.732 -5.796 -12.324 1.00 68.69 444 ALA A CA 1
ATOM 3592 C C . ALA A 1 444 ? 20.319 -5.213 -12.530 1.00 68.69 444 ALA A C 1
ATOM 3594 O O . ALA A 1 444 ? 19.857 -5.025 -13.662 1.00 68.69 444 ALA A O 1
ATOM 3595 N N . ASP A 1 445 ? 19.584 -5.013 -11.434 1.00 70.06 445 ASP A N 1
ATOM 3596 C CA . ASP A 1 445 ? 18.272 -4.368 -11.497 1.00 70.06 445 ASP A CA 1
ATOM 3597 C C . ASP A 1 445 ? 18.398 -2.883 -11.878 1.00 70.06 445 ASP A C 1
ATOM 3599 O O . ASP A 1 445 ? 19.475 -2.285 -11.824 1.00 70.06 445 ASP A O 1
ATOM 3603 N N . LEU A 1 446 ? 17.284 -2.294 -12.318 1.00 76.62 446 LEU A N 1
ATOM 3604 C CA . LEU A 1 446 ? 17.232 -0.912 -12.790 1.00 76.62 446 LEU A CA 1
ATOM 3605 C C . LEU A 1 446 ? 17.777 0.088 -11.759 1.00 76.62 446 LEU A C 1
ATOM 3607 O O . LEU A 1 446 ? 18.532 0.976 -12.144 1.00 76.62 446 LEU A O 1
ATOM 3611 N N . SER A 1 447 ? 17.404 -0.064 -10.485 1.00 72.94 447 SER A N 1
ATOM 3612 C CA . SER A 1 447 ? 17.801 0.846 -9.405 1.00 72.94 447 SER A CA 1
ATOM 3613 C C . SER A 1 447 ? 19.308 0.798 -9.150 1.00 72.94 447 SER A C 1
ATOM 3615 O O . SER A 1 447 ? 19.933 1.847 -9.094 1.00 72.94 447 SER A O 1
ATOM 3617 N N . THR A 1 448 ? 19.906 -0.396 -9.118 1.00 74.62 448 THR A N 1
ATOM 3618 C CA . THR A 1 448 ? 21.362 -0.559 -8.949 1.00 74.62 448 THR A CA 1
ATOM 3619 C C . THR A 1 448 ? 22.127 0.092 -10.096 1.00 74.62 448 THR A C 1
ATOM 3621 O O . THR A 1 448 ? 23.099 0.805 -9.880 1.00 74.62 448 THR A O 1
ATOM 3624 N N . ARG A 1 449 ? 21.668 -0.114 -11.339 1.00 79.75 449 ARG A N 1
ATOM 3625 C CA . ARG A 1 449 ? 22.309 0.515 -12.502 1.00 79.75 449 ARG A CA 1
ATOM 3626 C C . ARG A 1 449 ? 22.196 2.033 -12.459 1.00 79.75 449 ARG A C 1
ATOM 3628 O O . ARG A 1 449 ? 23.124 2.709 -12.883 1.00 79.75 449 ARG A O 1
ATOM 3635 N N . LEU A 1 450 ? 21.057 2.559 -12.005 1.00 79.56 450 LEU A N 1
ATOM 3636 C CA . LEU A 1 450 ? 20.870 3.994 -11.822 1.00 79.56 450 LEU A CA 1
ATOM 3637 C C . LEU A 1 450 ? 21.881 4.535 -10.803 1.00 79.56 450 LEU A C 1
ATOM 3639 O O . LEU A 1 450 ? 22.599 5.458 -11.164 1.00 79.56 450 LEU A O 1
ATOM 3643 N N . GLU A 1 451 ? 21.975 3.942 -9.611 1.00 76.19 451 GLU A N 1
ATOM 3644 C CA . GLU A 1 451 ? 22.919 4.331 -8.543 1.00 76.19 451 GLU A CA 1
ATOM 3645 C C . GLU A 1 451 ? 24.368 4.380 -9.059 1.00 76.19 451 GLU A C 1
ATOM 3647 O O . GLU A 1 451 ? 25.021 5.422 -9.016 1.00 76.19 451 GLU A O 1
ATOM 3652 N N . GLU A 1 452 ? 24.829 3.304 -9.707 1.00 78.06 452 GLU A N 1
ATOM 3653 C CA . GLU A 1 452 ? 26.175 3.236 -10.293 1.00 78.06 452 GLU A CA 1
ATOM 3654 C C . GLU A 1 452 ? 26.426 4.332 -11.346 1.00 78.06 452 GLU A C 1
ATOM 3656 O O . GLU A 1 452 ? 27.523 4.902 -11.423 1.00 78.06 452 GLU A O 1
ATOM 3661 N N . GLN A 1 453 ? 25.421 4.646 -12.177 1.00 79.88 453 GLN A N 1
ATOM 3662 C CA . GLN A 1 453 ? 25.542 5.735 -13.148 1.00 79.88 453 GLN A CA 1
ATOM 3663 C C . GLN A 1 453 ? 25.543 7.104 -12.463 1.00 79.88 453 GLN A C 1
ATOM 3665 O O . GLN A 1 453 ? 26.296 7.980 -12.886 1.00 79.88 453 GLN A O 1
ATOM 3670 N N . LEU A 1 454 ? 24.733 7.307 -11.423 1.00 79.06 454 LEU A N 1
ATOM 3671 C CA . LEU A 1 454 ? 24.688 8.564 -10.679 1.00 79.06 454 LEU A CA 1
ATOM 3672 C C . LEU A 1 454 ? 26.044 8.854 -10.029 1.00 79.06 454 LEU A C 1
ATOM 3674 O O . LEU A 1 454 ? 26.591 9.931 -10.268 1.00 79.06 454 LEU A O 1
ATOM 3678 N N . ASP A 1 455 ? 26.642 7.885 -9.335 1.00 76.44 455 ASP A N 1
ATOM 3679 C CA . ASP A 1 455 ? 27.981 8.013 -8.739 1.00 76.44 455 ASP A CA 1
ATOM 3680 C C . ASP A 1 455 ? 29.050 8.338 -9.789 1.00 76.44 455 ASP A C 1
ATOM 3682 O O . ASP A 1 455 ? 29.889 9.234 -9.628 1.00 76.44 455 ASP A O 1
ATOM 3686 N N . THR A 1 456 ? 28.986 7.640 -10.924 1.00 79.38 456 THR A N 1
ATOM 3687 C CA . THR A 1 456 ? 29.916 7.842 -12.036 1.00 79.38 456 THR A CA 1
ATOM 3688 C C . THR A 1 456 ? 29.801 9.253 -12.619 1.00 79.38 456 THR A C 1
ATOM 3690 O O . THR A 1 456 ? 30.820 9.878 -12.934 1.00 79.38 456 THR A O 1
ATOM 3693 N N . LEU A 1 457 ? 28.580 9.773 -12.755 1.00 80.88 457 LEU A N 1
ATOM 3694 C CA . LEU A 1 457 ? 28.306 11.088 -13.332 1.00 80.88 457 LEU A CA 1
ATOM 3695 C C . LEU A 1 457 ? 28.547 12.239 -12.346 1.00 80.88 457 LEU A C 1
ATOM 3697 O O . LEU A 1 457 ? 29.023 13.293 -12.766 1.00 80.88 457 LEU A O 1
ATOM 3701 N N . LEU A 1 458 ? 28.298 12.037 -11.049 1.00 76.38 458 LEU A N 1
ATOM 3702 C CA . LEU A 1 458 ? 28.589 13.017 -9.994 1.00 76.38 458 LEU A CA 1
ATOM 3703 C C . LEU A 1 458 ? 30.095 13.297 -9.856 1.00 76.38 458 LEU A C 1
ATOM 3705 O O . LEU A 1 458 ? 30.479 14.373 -9.408 1.00 76.38 458 LEU A O 1
ATOM 3709 N N . SER A 1 459 ? 30.956 12.375 -10.303 1.00 75.50 459 SER A N 1
ATOM 3710 C CA . SER A 1 459 ? 32.417 12.559 -10.327 1.00 75.50 459 SER A CA 1
ATOM 3711 C C . SER A 1 459 ? 32.935 13.524 -11.411 1.00 75.50 459 SER A C 1
ATOM 3713 O O . SER A 1 459 ? 34.144 13.750 -11.520 1.00 75.50 459 SER A O 1
ATOM 3715 N N . ILE A 1 460 ? 32.060 14.072 -12.261 1.00 75.62 460 ILE A N 1
ATOM 3716 C CA . ILE A 1 460 ? 32.456 14.893 -13.409 1.00 75.62 460 ILE A CA 1
ATOM 3717 C C . ILE A 1 460 ? 32.601 16.365 -13.006 1.00 75.62 460 ILE A C 1
ATOM 3719 O O . ILE A 1 460 ? 31.642 17.014 -12.608 1.00 75.62 460 ILE A O 1
ATOM 3723 N N . GLU A 1 461 ? 33.807 16.912 -13.184 1.00 64.88 461 GLU A N 1
ATOM 3724 C CA . GLU A 1 461 ? 34.077 18.347 -13.018 1.00 64.88 461 GLU A CA 1
ATOM 3725 C C . GLU A 1 461 ? 33.197 19.220 -13.925 1.00 64.88 461 GLU A C 1
ATOM 3727 O O . GLU A 1 461 ? 33.028 18.939 -15.116 1.00 64.88 461 GLU A O 1
ATOM 3732 N N . SER A 1 462 ? 32.693 20.323 -13.369 1.00 60.38 462 SER A N 1
ATOM 3733 C CA . SER A 1 462 ? 31.722 21.199 -14.025 1.00 60.38 462 SER A CA 1
ATOM 3734 C C . SER A 1 462 ? 32.344 22.193 -15.024 1.00 60.38 462 SER A C 1
ATOM 3736 O O . SER A 1 462 ? 31.623 22.901 -15.716 1.00 60.38 462 SER A O 1
ATOM 3738 N N . GLU A 1 463 ? 33.670 22.277 -15.182 1.00 65.81 463 GLU A N 1
ATOM 3739 C CA . GLU A 1 463 ? 34.356 23.274 -16.037 1.00 65.81 463 GLU A CA 1
ATOM 3740 C C . GLU A 1 463 ? 34.615 22.864 -17.495 1.00 65.81 463 GLU A C 1
ATOM 3742 O O . GLU A 1 463 ? 35.648 23.193 -18.067 1.00 65.81 463 GLU A O 1
ATOM 3747 N N . LEU A 1 464 ? 33.660 22.187 -18.134 1.00 73.69 464 LEU A N 1
ATOM 3748 C CA . LEU A 1 464 ? 33.800 21.728 -19.521 1.00 73.69 464 LEU A CA 1
ATOM 3749 C C . LEU A 1 464 ? 32.994 22.583 -20.502 1.00 73.69 464 LEU A C 1
ATOM 3751 O O . LEU A 1 464 ? 31.920 23.092 -20.179 1.00 73.69 464 LEU A O 1
ATOM 3755 N N . SER A 1 465 ? 33.471 22.702 -21.744 1.00 79.88 465 SER A N 1
ATOM 3756 C CA . SER A 1 465 ? 32.622 23.205 -22.830 1.00 79.88 465 SER A CA 1
ATOM 3757 C C . SER A 1 465 ? 31.469 22.229 -23.111 1.00 79.88 465 SER A C 1
ATOM 3759 O O . SER A 1 465 ? 31.576 21.031 -22.853 1.00 79.88 465 SER A O 1
ATOM 3761 N N . GLN A 1 466 ? 30.375 22.692 -23.730 1.00 79.19 466 GLN A N 1
ATOM 3762 C CA . GLN A 1 466 ? 29.227 21.823 -24.053 1.00 79.19 466 GLN A CA 1
ATOM 3763 C C . GLN A 1 466 ? 29.611 20.572 -24.867 1.00 79.19 466 GLN A C 1
ATOM 3765 O O . GLN A 1 466 ? 28.989 19.521 -24.720 1.00 79.19 466 GLN A O 1
ATOM 3770 N N . LYS A 1 467 ? 30.615 20.675 -25.748 1.00 81.25 467 LYS A N 1
ATOM 3771 C CA . LYS A 1 467 ? 31.077 19.553 -26.577 1.00 81.25 467 LYS A CA 1
ATOM 3772 C C . LYS A 1 467 ? 31.891 18.545 -25.761 1.00 81.25 467 LYS A C 1
ATOM 3774 O O . LYS A 1 467 ? 31.661 17.346 -25.892 1.00 81.25 467 LYS A O 1
ATOM 3779 N N . GLU A 1 468 ? 32.809 19.026 -24.927 1.00 81.38 468 GLU A N 1
ATOM 3780 C CA . GLU A 1 468 ? 33.619 18.184 -24.034 1.00 81.38 468 GLU A CA 1
ATOM 3781 C C . GLU A 1 468 ? 32.752 17.507 -22.976 1.00 81.38 468 GLU A C 1
ATOM 3783 O O . GLU A 1 468 ? 32.925 16.319 -22.715 1.00 81.38 468 GLU A O 1
ATOM 3788 N N . PHE A 1 469 ? 31.763 18.230 -22.446 1.00 81.94 469 PHE A N 1
ATOM 3789 C CA . PHE A 1 469 ? 30.769 17.690 -21.531 1.00 81.94 469 PHE A CA 1
ATOM 3790 C C . PHE A 1 469 ? 30.048 16.497 -22.161 1.00 81.94 469 PHE A C 1
ATOM 3792 O O . PHE A 1 469 ? 30.124 15.391 -21.637 1.00 81.94 469 PHE A O 1
ATOM 3799 N N . LYS A 1 470 ? 29.444 16.672 -23.347 1.00 81.19 470 LYS A N 1
ATOM 3800 C CA . LYS A 1 470 ? 28.765 15.572 -24.055 1.00 81.19 470 LYS A CA 1
ATOM 3801 C C . LYS A 1 470 ? 29.668 14.361 -24.273 1.00 81.19 470 LYS A C 1
ATOM 3803 O O . LYS A 1 470 ? 29.231 13.241 -24.030 1.00 81.19 470 LYS A O 1
ATOM 3808 N N . HIS A 1 471 ? 30.908 14.590 -24.704 1.00 82.31 471 HIS A N 1
ATOM 3809 C CA . HIS A 1 471 ? 31.869 13.517 -24.943 1.00 82.31 471 HIS A CA 1
ATOM 3810 C C . HIS A 1 471 ? 32.198 12.746 -23.658 1.00 82.31 471 HIS A C 1
ATOM 3812 O O . HIS A 1 471 ? 32.169 11.519 -23.659 1.00 82.31 471 HIS A O 1
ATOM 3818 N N . LYS A 1 472 ? 32.462 13.452 -22.554 1.00 83.12 472 LYS A N 1
ATOM 3819 C CA . LYS A 1 472 ? 32.810 12.844 -21.262 1.00 83.12 472 LYS A CA 1
ATOM 3820 C C . LYS A 1 472 ? 31.643 12.053 -20.665 1.00 83.12 472 LYS A C 1
ATOM 3822 O O . LYS A 1 472 ? 31.861 10.982 -20.109 1.00 83.12 472 LYS A O 1
ATOM 3827 N N . ILE A 1 473 ? 30.410 12.541 -20.826 1.00 81.94 473 ILE A N 1
ATOM 3828 C CA . ILE A 1 473 ? 29.195 11.809 -20.435 1.00 81.94 473 ILE A CA 1
ATOM 3829 C C . ILE A 1 473 ? 29.049 10.522 -21.242 1.00 81.94 473 ILE A C 1
ATOM 3831 O O . ILE A 1 473 ? 28.873 9.458 -20.657 1.00 81.94 473 ILE A O 1
ATOM 3835 N N . SER A 1 474 ? 29.161 10.598 -22.570 1.00 79.69 474 SER A N 1
ATOM 3836 C CA . SER A 1 474 ? 29.101 9.415 -23.435 1.00 79.69 474 SER A CA 1
ATOM 3837 C C . SER A 1 474 ? 30.188 8.394 -23.082 1.00 79.69 474 SER A C 1
ATOM 3839 O O . SER A 1 474 ? 29.904 7.205 -22.972 1.00 79.69 474 SER A O 1
ATOM 3841 N N . GLU A 1 475 ? 31.419 8.844 -22.832 1.00 80.50 475 GLU A N 1
ATOM 3842 C CA . GLU A 1 475 ? 32.529 7.985 -22.406 1.00 80.50 475 GLU A CA 1
ATOM 3843 C C . GLU A 1 475 ? 32.224 7.260 -21.084 1.00 80.50 475 GLU A C 1
ATOM 3845 O O . GLU A 1 475 ? 32.391 6.042 -20.988 1.00 80.50 475 GLU A O 1
ATOM 3850 N N . LYS A 1 476 ? 31.719 7.997 -20.088 1.00 80.06 476 LYS A N 1
ATOM 3851 C CA . LYS A 1 476 ? 31.375 7.481 -18.755 1.00 80.06 476 LYS A CA 1
ATOM 3852 C C . LYS A 1 476 ? 30.169 6.541 -18.763 1.00 80.06 476 LYS A C 1
ATOM 3854 O O . LYS A 1 476 ? 30.182 5.558 -18.037 1.00 80.06 476 LYS A O 1
ATOM 3859 N N . LEU A 1 477 ? 29.186 6.791 -19.628 1.00 74.50 477 LEU A N 1
ATOM 3860 C CA . LEU A 1 477 ? 28.036 5.906 -19.859 1.00 74.50 477 LEU A CA 1
ATOM 3861 C C . LEU A 1 477 ? 28.344 4.768 -20.852 1.00 74.50 477 LEU A C 1
ATOM 3863 O O . LEU A 1 477 ? 27.432 4.097 -21.336 1.00 74.50 477 LEU A O 1
ATOM 3867 N N . HIS A 1 478 ? 29.625 4.540 -21.159 1.00 72.38 478 HIS A N 1
ATOM 3868 C CA . HIS A 1 478 ? 30.109 3.469 -22.025 1.00 72.38 478 HIS A CA 1
ATOM 3869 C C . HIS A 1 478 ? 29.501 3.479 -23.440 1.00 72.38 478 HIS A C 1
ATOM 3871 O O . HIS A 1 478 ? 28.945 2.475 -23.889 1.00 72.38 478 HIS A O 1
ATOM 3877 N N . ASP A 1 479 ? 29.664 4.577 -24.185 1.00 68.62 479 ASP A N 1
ATOM 3878 C CA . ASP A 1 479 ? 29.111 4.770 -25.543 1.00 68.62 479 ASP A CA 1
ATOM 3879 C C . ASP A 1 479 ? 29.347 3.581 -26.500 1.00 68.62 479 ASP A C 1
ATOM 3881 O O . ASP A 1 479 ? 28.471 3.209 -27.282 1.00 68.62 479 ASP A O 1
ATOM 3885 N N . GLY A 1 480 ? 30.502 2.909 -26.389 1.00 69.88 480 GLY A N 1
ATOM 3886 C CA . GLY A 1 480 ? 30.801 1.694 -27.158 1.00 69.88 480 GLY A CA 1
ATOM 3887 C C . GLY A 1 480 ? 29.823 0.542 -26.887 1.00 69.88 480 GLY A C 1
ATOM 3888 O O . GLY A 1 480 ? 29.361 -0.108 -27.822 1.00 69.88 480 GLY A O 1
ATOM 3889 N N . ILE A 1 481 ? 29.434 0.339 -25.624 1.00 80.12 481 ILE A N 1
ATOM 3890 C CA . ILE A 1 481 ? 28.434 -0.662 -25.221 1.00 80.12 481 ILE A CA 1
ATOM 3891 C C . ILE A 1 481 ? 27.048 -0.262 -25.739 1.00 80.12 481 ILE A C 1
ATOM 3893 O O . ILE A 1 481 ? 26.310 -1.122 -26.219 1.00 80.12 481 ILE A O 1
ATOM 3897 N N . ILE A 1 482 ? 26.696 1.029 -25.678 1.00 82.88 482 ILE A N 1
ATOM 3898 C CA . ILE A 1 482 ? 25.395 1.530 -26.149 1.00 82.88 482 ILE A CA 1
ATOM 3899 C C . ILE A 1 482 ? 25.241 1.333 -27.660 1.00 82.88 482 ILE A C 1
ATOM 3901 O O . ILE A 1 482 ? 24.194 0.864 -28.106 1.00 82.88 482 ILE A O 1
ATOM 3905 N N . SER A 1 483 ? 26.274 1.650 -28.443 1.00 85.75 483 SER A N 1
ATOM 3906 C CA . SER A 1 483 ? 26.263 1.485 -29.902 1.00 85.75 483 SER A CA 1
ATOM 3907 C C . SER A 1 483 ? 26.124 0.015 -30.318 1.00 85.75 483 SER A C 1
ATOM 3909 O O . SER A 1 483 ? 25.250 -0.332 -31.119 1.00 85.75 483 SER A O 1
ATOM 3911 N N . ASP A 1 484 ? 26.914 -0.880 -29.712 1.00 88.00 484 ASP A N 1
ATOM 3912 C CA . ASP A 1 484 ? 26.806 -2.321 -29.966 1.00 88.00 484 ASP A CA 1
ATOM 3913 C C . ASP A 1 484 ? 25.432 -2.871 -29.551 1.00 88.00 484 ASP A C 1
ATOM 3915 O O . ASP A 1 484 ? 24.823 -3.650 -30.292 1.00 88.00 484 ASP A O 1
ATOM 3919 N N . MET A 1 485 ? 24.908 -2.423 -28.405 1.00 89.31 485 MET A N 1
ATOM 3920 C CA . MET A 1 485 ? 23.573 -2.780 -27.927 1.00 89.31 485 MET A CA 1
ATOM 3921 C C . MET A 1 485 ? 22.483 -2.317 -28.898 1.00 89.31 485 MET A C 1
ATOM 3923 O O . MET A 1 485 ? 21.620 -3.119 -29.243 1.00 89.31 485 MET A O 1
ATOM 3927 N N . LEU A 1 486 ? 22.509 -1.062 -29.356 1.00 90.31 486 LEU A N 1
ATOM 3928 C CA . LEU A 1 486 ? 21.530 -0.526 -30.308 1.00 90.31 486 LEU A CA 1
ATOM 3929 C C . LEU A 1 486 ? 21.515 -1.337 -31.604 1.00 90.31 486 LEU A C 1
ATOM 3931 O O . LEU A 1 486 ? 20.444 -1.738 -32.062 1.00 90.31 486 LEU A O 1
ATOM 3935 N N . ARG A 1 487 ? 22.697 -1.646 -32.152 1.00 92.12 487 ARG A N 1
ATOM 3936 C CA . ARG A 1 487 ? 22.832 -2.483 -33.351 1.00 92.12 487 ARG A CA 1
ATOM 3937 C C . ARG A 1 487 ? 22.205 -3.864 -33.151 1.00 92.12 487 ARG A C 1
ATOM 3939 O O . ARG A 1 487 ? 21.478 -4.339 -34.023 1.00 92.12 487 ARG A O 1
ATOM 3946 N N . LEU A 1 488 ? 22.481 -4.523 -32.025 1.00 93.00 488 LEU A N 1
ATOM 3947 C CA . LEU A 1 488 ? 21.943 -5.857 -31.751 1.00 93.00 488 LEU A CA 1
ATOM 3948 C C . LEU A 1 488 ? 20.437 -5.818 -31.455 1.00 93.00 488 LEU A C 1
ATOM 3950 O O . LEU A 1 488 ? 19.690 -6.625 -32.005 1.00 93.00 488 LEU A O 1
ATOM 3954 N N . LEU A 1 489 ? 19.964 -4.855 -30.663 1.00 93.06 489 LEU A N 1
ATOM 3955 C CA . LEU A 1 489 ? 18.538 -4.669 -30.386 1.00 93.06 489 LEU A CA 1
ATOM 3956 C C . LEU A 1 489 ? 17.747 -4.388 -31.658 1.00 93.06 489 LEU A C 1
ATOM 3958 O O . LEU A 1 489 ? 16.675 -4.959 -31.830 1.00 93.06 489 LEU A O 1
ATOM 3962 N N . ALA A 1 490 ? 18.281 -3.588 -32.582 1.00 92.88 490 ALA A N 1
ATOM 3963 C CA . ALA A 1 490 ? 17.649 -3.342 -33.873 1.00 92.88 490 ALA A CA 1
ATOM 3964 C C . ALA A 1 490 ? 17.428 -4.652 -34.657 1.00 92.88 490 ALA A C 1
ATOM 3966 O O . ALA A 1 490 ? 16.328 -4.902 -35.163 1.00 92.88 490 ALA A O 1
ATOM 3967 N N . LYS A 1 491 ? 18.426 -5.551 -34.688 1.00 91.69 491 LYS A N 1
ATOM 3968 C CA . LYS A 1 491 ? 18.305 -6.885 -35.312 1.00 91.69 491 LYS A CA 1
ATOM 3969 C C . LYS A 1 491 ? 17.240 -7.769 -34.648 1.00 91.69 491 LYS A C 1
ATOM 3971 O O . LYS A 1 491 ? 16.600 -8.566 -35.329 1.00 91.69 491 LYS A O 1
ATOM 3976 N N . ILE A 1 492 ? 17.028 -7.635 -33.342 1.00 92.81 492 ILE A N 1
ATOM 3977 C CA . ILE A 1 492 ? 15.996 -8.395 -32.624 1.00 92.81 492 ILE A CA 1
ATOM 3978 C C . ILE A 1 492 ? 14.607 -7.775 -32.827 1.00 92.81 492 ILE A C 1
ATOM 3980 O O . ILE A 1 492 ? 13.642 -8.480 -33.125 1.00 92.81 492 ILE A O 1
ATOM 3984 N N . PHE A 1 493 ? 14.496 -6.456 -32.687 1.00 93.31 493 PHE A N 1
ATOM 3985 C CA . PHE A 1 493 ? 13.224 -5.741 -32.630 1.00 93.31 493 PHE A CA 1
ATOM 3986 C C . PHE A 1 493 ? 12.585 -5.473 -33.991 1.00 93.31 493 PHE A C 1
ATOM 3988 O O . PHE A 1 493 ? 11.362 -5.431 -34.049 1.00 93.31 493 PHE A O 1
ATOM 3995 N N . HIS A 1 494 ? 13.335 -5.387 -35.097 1.00 89.50 494 HIS A N 1
ATOM 3996 C CA . HIS A 1 494 ? 12.707 -5.248 -36.426 1.00 89.50 494 HIS A CA 1
ATOM 3997 C C . HIS A 1 494 ? 11.883 -6.480 -36.839 1.00 89.50 494 HIS A C 1
ATOM 3999 O O . HIS A 1 494 ? 11.061 -6.398 -37.745 1.00 89.50 494 HIS A O 1
ATOM 4005 N N . ARG A 1 495 ? 12.112 -7.636 -36.195 1.00 89.00 495 ARG A N 1
ATOM 4006 C CA . ARG A 1 495 ? 11.326 -8.866 -36.398 1.00 89.00 495 ARG A CA 1
ATOM 4007 C C . ARG A 1 495 ? 10.064 -8.912 -35.537 1.00 89.00 495 ARG A C 1
ATOM 4009 O O . ARG A 1 495 ? 9.287 -9.860 -35.645 1.00 89.00 495 ARG A O 1
ATOM 4016 N N . LYS A 1 496 ? 9.889 -7.942 -34.640 1.00 90.81 496 LYS A N 1
ATOM 4017 C CA . LYS A 1 496 ? 8.714 -7.819 -33.781 1.00 90.81 496 LYS A CA 1
ATOM 4018 C C . LYS A 1 496 ? 7.664 -6.960 -34.468 1.00 90.81 496 LYS A C 1
ATOM 4020 O O . LYS A 1 496 ? 7.991 -6.059 -35.230 1.00 90.81 496 LYS A O 1
ATOM 4025 N N . ASN A 1 497 ? 6.401 -7.251 -34.175 1.00 88.62 497 ASN A N 1
ATOM 4026 C CA . ASN A 1 497 ? 5.282 -6.438 -34.640 1.00 88.62 497 ASN A CA 1
ATOM 4027 C C . ASN A 1 497 ? 5.309 -5.068 -33.944 1.00 88.62 497 ASN A C 1
ATOM 4029 O O . ASN A 1 497 ? 5.340 -4.032 -34.600 1.00 88.62 497 ASN A O 1
ATOM 4033 N N . LYS A 1 498 ? 5.390 -5.074 -32.608 1.00 90.12 498 LYS A N 1
ATOM 4034 C CA . LYS A 1 498 ? 5.543 -3.874 -31.780 1.00 90.12 498 LYS A CA 1
ATOM 4035 C C . LYS A 1 498 ? 6.537 -4.101 -30.644 1.00 90.12 498 LYS A C 1
ATOM 4037 O O . LYS A 1 498 ? 6.572 -5.180 -30.053 1.00 90.12 498 LYS A O 1
ATOM 4042 N N . VAL A 1 499 ? 7.307 -3.074 -30.307 1.00 93.00 499 VAL A N 1
ATOM 4043 C CA . VAL A 1 499 ? 8.061 -2.967 -29.052 1.00 93.00 499 VAL A CA 1
ATOM 4044 C C . VAL A 1 499 ? 7.293 -2.013 -28.147 1.00 93.00 499 VAL A C 1
ATOM 4046 O O . VAL A 1 499 ? 7.122 -0.851 -28.493 1.00 93.00 499 VAL A O 1
ATOM 4049 N N . VAL A 1 500 ? 6.797 -2.502 -27.017 1.00 93.19 500 VAL A N 1
ATOM 4050 C CA . VAL A 1 500 ? 5.952 -1.742 -26.094 1.00 93.19 500 VAL A CA 1
ATOM 4051 C C . VAL A 1 500 ? 6.706 -1.532 -24.791 1.00 93.19 500 VAL A C 1
ATOM 4053 O O . VAL A 1 500 ? 7.185 -2.493 -24.192 1.00 93.19 500 VAL A O 1
ATOM 4056 N N . LEU A 1 501 ? 6.798 -0.281 -24.357 1.00 93.25 501 LEU A N 1
ATOM 4057 C CA . LEU A 1 501 ? 7.402 0.135 -23.105 1.00 93.25 501 LEU A CA 1
ATOM 4058 C C . LEU A 1 501 ? 6.331 0.753 -22.203 1.00 93.25 501 LEU A C 1
ATOM 4060 O O . LEU A 1 501 ? 5.752 1.786 -22.538 1.00 93.25 501 LEU A O 1
ATOM 4064 N N . LEU A 1 502 ? 6.078 0.120 -21.062 1.00 93.44 502 LEU A N 1
ATOM 4065 C CA . LEU A 1 502 ? 5.134 0.589 -20.050 1.00 93.44 502 LEU A CA 1
ATOM 4066 C C . LEU A 1 502 ? 5.923 1.044 -18.817 1.00 93.44 502 LEU A C 1
ATOM 4068 O O . LEU A 1 502 ? 6.735 0.270 -18.311 1.00 93.44 502 LEU A O 1
ATOM 4072 N N . ILE A 1 503 ? 5.715 2.278 -18.346 1.00 91.31 503 ILE A N 1
ATOM 4073 C CA . ILE A 1 503 ? 6.447 2.836 -17.194 1.00 91.31 503 ILE A CA 1
ATOM 4074 C C . ILE A 1 503 ? 5.472 3.356 -16.128 1.00 91.31 503 ILE A C 1
ATOM 4076 O O . ILE A 1 503 ? 4.717 4.288 -16.402 1.00 91.31 503 ILE A O 1
ATOM 4080 N N . ASP A 1 504 ? 5.526 2.792 -14.916 1.00 88.88 504 ASP A N 1
ATOM 4081 C CA . ASP A 1 504 ? 4.739 3.208 -13.733 1.00 88.88 504 ASP A CA 1
ATOM 4082 C C . ASP A 1 504 ? 5.644 3.540 -12.544 1.00 88.88 504 ASP A C 1
ATOM 4084 O O . ASP A 1 504 ? 6.853 3.312 -12.595 1.00 88.88 504 ASP A O 1
ATOM 4088 N N . ASN A 1 505 ? 5.044 3.993 -11.441 1.00 81.25 505 ASN A N 1
ATOM 4089 C CA . ASN A 1 505 ? 5.702 4.209 -10.146 1.00 81.25 505 ASN A CA 1
ATOM 4090 C C . ASN A 1 505 ? 6.831 5.252 -10.177 1.00 81.25 505 ASN A C 1
ATOM 4092 O O . ASN A 1 505 ? 7.727 5.235 -9.334 1.00 81.25 505 ASN A O 1
ATOM 4096 N N . LEU A 1 506 ? 6.786 6.192 -11.124 1.00 79.50 506 LEU A N 1
ATOM 4097 C CA . LEU A 1 506 ? 7.744 7.302 -11.206 1.00 79.50 506 LEU A CA 1
ATOM 4098 C C . LEU A 1 506 ? 7.570 8.335 -10.083 1.00 79.50 506 LEU A C 1
ATOM 4100 O O . LEU A 1 506 ? 8.303 9.315 -10.048 1.00 79.50 506 LEU A O 1
ATOM 4104 N N . ASP A 1 507 ? 6.589 8.139 -9.206 1.00 71.88 507 ASP A N 1
ATOM 4105 C CA . ASP A 1 507 ? 6.150 9.031 -8.139 1.00 71.88 507 ASP A CA 1
ATOM 4106 C C . ASP A 1 507 ? 6.397 8.492 -6.716 1.00 71.88 507 ASP A C 1
ATOM 4108 O O . ASP A 1 507 ? 6.409 9.286 -5.775 1.00 71.88 507 ASP A O 1
ATOM 4112 N N . LYS A 1 508 ? 6.614 7.176 -6.530 1.00 67.75 508 LYS A N 1
ATOM 4113 C CA . LYS A 1 508 ? 6.585 6.521 -5.199 1.00 67.75 508 LYS A CA 1
ATOM 4114 C C . LYS A 1 508 ? 7.628 7.034 -4.200 1.00 67.75 508 LYS A C 1
ATOM 4116 O O . LYS A 1 508 ? 7.363 7.088 -3.002 1.00 67.75 508 LYS A O 1
ATOM 4121 N N . SER A 1 509 ? 8.805 7.429 -4.665 1.00 57.81 509 SER A N 1
ATOM 4122 C CA . SER A 1 509 ? 9.910 7.857 -3.799 1.00 57.81 509 SER A CA 1
ATOM 4123 C C . SER A 1 509 ? 9.908 9.366 -3.494 1.00 57.81 509 SER A C 1
ATOM 4125 O O . SER A 1 509 ? 10.756 9.841 -2.736 1.00 57.81 509 SER A O 1
ATOM 4127 N N . TRP A 1 510 ? 8.984 10.154 -4.064 1.00 63.28 510 TRP A N 1
ATOM 4128 C CA . TRP A 1 510 ? 9.054 11.626 -4.060 1.00 63.28 510 TRP A CA 1
ATOM 4129 C C . TRP A 1 510 ? 8.304 12.238 -2.881 1.00 63.28 510 TRP A C 1
ATOM 4131 O O . TRP A 1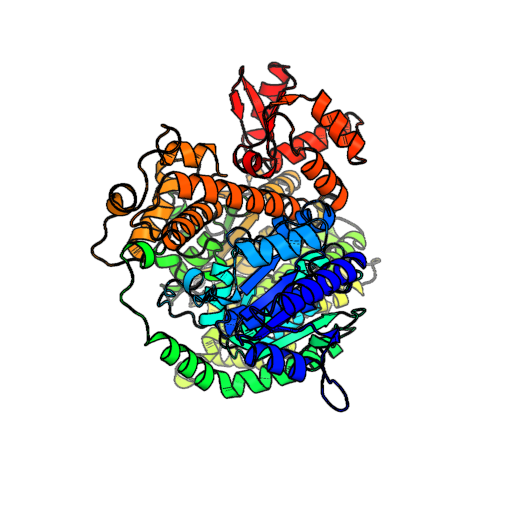 510 ? 7.092 12.417 -2.916 1.00 63.28 510 TRP A O 1
ATOM 4141 N N . LYS A 1 511 ? 9.044 12.580 -1.819 1.00 53.94 511 LYS A N 1
ATOM 4142 C CA . LYS A 1 511 ? 8.464 12.937 -0.511 1.00 53.94 511 LYS A CA 1
ATOM 4143 C C . LYS A 1 511 ? 8.419 14.439 -0.171 1.00 53.94 511 LYS A C 1
ATOM 4145 O O . LYS A 1 511 ? 8.133 14.766 0.975 1.00 53.94 511 LYS A O 1
ATOM 4150 N N . LYS A 1 512 ? 8.712 15.373 -1.093 1.00 55.31 512 LYS A N 1
ATOM 4151 C CA . LYS A 1 512 ? 8.736 16.827 -0.780 1.00 55.31 512 LYS A CA 1
ATOM 4152 C C . LYS A 1 512 ? 8.329 17.730 -1.952 1.00 55.31 512 LYS A C 1
ATOM 4154 O O . LYS A 1 512 ? 8.911 17.644 -3.032 1.00 55.31 512 LYS A O 1
ATOM 4159 N N . ASN A 1 513 ? 7.448 18.701 -1.687 1.00 51.53 513 ASN A N 1
ATOM 4160 C CA . ASN A 1 513 ? 7.060 19.748 -2.649 1.00 51.53 513 ASN A CA 1
ATOM 4161 C C . ASN A 1 513 ? 8.232 20.648 -3.102 1.00 51.53 513 ASN A C 1
ATOM 4163 O O . ASN A 1 513 ? 8.154 21.268 -4.160 1.00 51.53 513 ASN A O 1
ATOM 4167 N N . SER A 1 514 ? 9.349 20.701 -2.365 1.00 51.00 514 SER A N 1
ATOM 4168 C CA . SER A 1 514 ? 10.469 21.610 -2.660 1.00 51.00 514 SER A CA 1
ATOM 4169 C C . SER A 1 514 ? 11.325 21.236 -3.881 1.00 51.00 514 SER A C 1
ATOM 4171 O O . SER A 1 514 ? 12.235 21.984 -4.226 1.00 51.00 514 SER A O 1
ATOM 4173 N N . LYS A 1 515 ? 11.054 20.112 -4.563 1.00 65.69 515 LYS A N 1
ATOM 4174 C CA . LYS A 1 515 ? 11.875 19.626 -5.694 1.00 65.69 515 LYS A CA 1
ATOM 4175 C C . LYS A 1 515 ? 11.057 19.243 -6.945 1.00 65.69 515 LYS A C 1
ATOM 4177 O O . LYS A 1 515 ? 11.550 18.547 -7.831 1.00 65.69 515 LYS A O 1
ATOM 4182 N N . LEU A 1 516 ? 9.822 19.742 -7.078 1.00 68.12 516 LEU A N 1
ATOM 4183 C CA . LEU A 1 516 ? 8.935 19.471 -8.230 1.00 68.12 516 LEU A CA 1
ATOM 4184 C C . LEU A 1 516 ? 9.497 19.955 -9.585 1.00 68.12 516 LEU A C 1
ATOM 4186 O O . LEU A 1 516 ? 9.170 19.396 -10.635 1.00 68.12 516 LEU A O 1
ATOM 4190 N N . ASN A 1 517 ? 10.392 20.948 -9.579 1.00 72.19 517 ASN A N 1
ATOM 4191 C CA . ASN A 1 517 ? 11.097 21.404 -10.784 1.00 72.19 517 ASN A CA 1
ATOM 4192 C C . ASN A 1 517 ? 12.047 20.328 -11.336 1.00 72.19 517 ASN A C 1
ATOM 4194 O O . ASN A 1 517 ? 12.075 20.086 -12.543 1.00 72.19 517 ASN A O 1
ATOM 4198 N N . VAL A 1 518 ? 12.784 19.648 -10.450 1.00 74.81 518 VAL A N 1
ATOM 4199 C CA . VAL A 1 518 ? 13.651 18.510 -10.798 1.00 74.81 518 VAL A CA 1
ATOM 4200 C C . VAL A 1 518 ? 12.808 17.380 -11.378 1.00 74.81 518 VAL A C 1
ATOM 4202 O O . VAL A 1 518 ? 13.115 16.874 -12.456 1.00 74.81 518 VAL A O 1
ATOM 4205 N N . LEU A 1 519 ? 11.692 17.058 -10.719 1.00 74.31 519 LEU A N 1
ATOM 4206 C CA . LEU A 1 519 ? 10.748 16.043 -11.183 1.00 74.31 519 LEU A CA 1
ATOM 4207 C C . LEU A 1 519 ? 10.226 16.339 -12.592 1.00 74.31 519 LEU A C 1
ATOM 4209 O O . LEU A 1 519 ? 10.198 15.461 -13.452 1.00 74.31 519 LEU A O 1
ATOM 4213 N N . SER A 1 520 ? 9.855 17.592 -12.846 1.00 79.81 520 SER A N 1
ATOM 4214 C CA . SER A 1 520 ? 9.337 18.006 -14.148 1.00 79.81 520 SER A CA 1
ATOM 4215 C C . SER A 1 520 ? 10.379 17.816 -15.251 1.00 79.81 520 SER A C 1
ATOM 4217 O O . SER A 1 520 ? 10.084 17.189 -16.268 1.00 79.81 520 SER A O 1
ATOM 4219 N N . LYS A 1 521 ? 11.624 18.264 -15.023 1.00 80.88 521 LYS A N 1
ATOM 4220 C CA . LYS A 1 521 ? 12.746 18.028 -15.951 1.00 80.88 521 LYS A CA 1
ATOM 4221 C C . LYS A 1 521 ? 12.982 16.535 -16.185 1.00 80.88 521 LYS A C 1
ATOM 4223 O O . LYS A 1 521 ? 13.238 16.122 -17.314 1.00 80.88 521 LYS A O 1
ATOM 4228 N N . TYR A 1 522 ? 12.850 15.730 -15.135 1.00 82.38 522 TYR A N 1
ATOM 4229 C CA . TYR A 1 522 ? 13.060 14.292 -15.186 1.00 82.38 522 TYR A CA 1
ATOM 4230 C C . TYR A 1 522 ? 12.044 13.559 -16.073 1.00 82.38 522 TYR A C 1
ATOM 4232 O O . TYR A 1 522 ? 12.433 12.809 -16.971 1.00 82.38 522 TYR A O 1
ATOM 4240 N N . ILE A 1 523 ? 10.748 13.820 -15.866 1.00 84.56 523 ILE A N 1
ATOM 4241 C CA . ILE A 1 523 ? 9.658 13.240 -16.666 1.00 84.56 523 ILE A CA 1
ATOM 4242 C C . ILE A 1 523 ? 9.721 13.720 -18.121 1.00 84.56 523 ILE A C 1
ATOM 4244 O O . ILE A 1 523 ? 9.580 12.915 -19.044 1.00 84.56 523 ILE A O 1
ATOM 4248 N N . LEU A 1 524 ? 9.989 15.013 -18.346 1.00 84.62 524 LEU A N 1
ATOM 4249 C CA . LEU A 1 524 ? 10.172 15.561 -19.696 1.00 84.62 524 LEU A CA 1
ATOM 4250 C C . LEU A 1 524 ? 11.359 14.904 -20.421 1.00 84.62 524 LEU A C 1
ATOM 4252 O O . LEU A 1 524 ? 11.288 14.674 -21.629 1.00 84.62 524 LEU A O 1
ATOM 4256 N N . GLY A 1 525 ? 12.412 14.536 -19.685 1.00 85.44 525 GLY A N 1
ATOM 4257 C CA . GLY A 1 525 ? 13.536 13.762 -20.206 1.00 85.44 525 GLY A CA 1
ATOM 4258 C C . GLY A 1 525 ? 13.120 12.415 -20.806 1.00 85.44 525 GLY A C 1
ATOM 4259 O O . GLY A 1 525 ? 13.575 12.083 -21.900 1.00 85.44 525 GLY A O 1
ATOM 4260 N N . ILE A 1 526 ? 12.204 11.676 -20.164 1.00 86.06 526 ILE A N 1
ATOM 4261 C CA . ILE A 1 526 ? 11.669 10.400 -20.690 1.00 86.06 526 ILE A CA 1
ATOM 4262 C C . ILE A 1 526 ? 11.000 10.614 -22.046 1.00 86.06 526 ILE A C 1
ATOM 4264 O O . ILE A 1 526 ? 11.299 9.909 -23.013 1.00 86.06 526 ILE A O 1
ATOM 4268 N N . LEU A 1 527 ? 10.115 11.614 -22.113 1.00 79.81 527 LEU A N 1
ATOM 4269 C CA . LEU A 1 527 ? 9.360 11.955 -23.320 1.00 79.81 527 LEU A CA 1
ATOM 4270 C C . LEU A 1 527 ? 10.292 12.374 -24.463 1.00 79.81 527 LEU A C 1
ATOM 4272 O O . LEU A 1 527 ? 10.074 11.996 -25.611 1.00 79.81 527 LEU A O 1
ATOM 4276 N N . GLY A 1 528 ? 11.368 13.106 -24.158 1.00 79.56 528 GLY A N 1
ATOM 4277 C CA . GLY A 1 528 ? 12.383 13.459 -25.152 1.00 79.56 528 GLY A CA 1
ATOM 4278 C C . GLY A 1 528 ? 13.213 12.257 -25.621 1.00 79.56 528 GLY A C 1
ATOM 4279 O O . GLY A 1 528 ? 13.609 12.174 -26.787 1.00 79.56 528 GLY A O 1
ATOM 4280 N N . VAL A 1 529 ? 13.531 11.323 -24.721 1.00 84.31 529 VAL A N 1
ATOM 4281 C CA . VAL A 1 529 ? 14.363 10.144 -25.018 1.00 84.31 529 VAL A CA 1
ATOM 4282 C C . VAL A 1 529 ? 13.630 9.117 -25.875 1.00 84.31 529 VAL A C 1
ATOM 4284 O O . VAL A 1 529 ? 14.259 8.540 -26.764 1.00 84.31 529 VAL A O 1
ATOM 4287 N N . SER A 1 530 ? 12.325 8.920 -25.676 1.00 77.62 530 SER A N 1
ATOM 4288 C CA . SER A 1 530 ? 11.556 7.892 -26.392 1.00 77.62 530 SER A CA 1
ATOM 4289 C C . SER A 1 530 ? 11.669 8.028 -27.915 1.00 77.62 530 SER A C 1
ATOM 4291 O O . SER A 1 530 ? 12.089 7.089 -28.593 1.00 77.62 530 SER A O 1
ATOM 4293 N N . GLY A 1 531 ? 11.431 9.228 -28.455 1.00 76.88 531 GLY A N 1
ATOM 4294 C CA . GLY A 1 531 ? 11.537 9.498 -29.892 1.00 76.88 531 GLY A CA 1
ATOM 4295 C C . GLY A 1 531 ? 12.960 9.358 -30.450 1.00 76.88 531 GLY A C 1
ATOM 4296 O O . GLY A 1 531 ? 13.138 9.067 -31.636 1.00 76.88 531 GLY A O 1
ATOM 4297 N N . ARG A 1 532 ? 13.991 9.534 -29.612 1.00 84.00 532 ARG A N 1
ATOM 4298 C CA . ARG A 1 532 ? 15.396 9.327 -30.006 1.00 84.00 532 ARG A CA 1
ATOM 4299 C C . ARG A 1 532 ? 15.771 7.852 -30.044 1.00 84.00 532 ARG A C 1
ATOM 4301 O O . ARG A 1 532 ? 16.406 7.444 -31.007 1.00 84.00 532 ARG A O 1
ATOM 4308 N N . ILE A 1 533 ? 15.325 7.046 -29.080 1.00 86.69 533 ILE A N 1
ATOM 4309 C CA . ILE A 1 533 ? 15.592 5.598 -29.063 1.00 86.69 533 ILE A CA 1
ATOM 4310 C C . ILE A 1 533 ? 15.102 4.937 -30.355 1.00 86.69 533 ILE A C 1
ATOM 4312 O O . ILE A 1 533 ? 15.837 4.173 -30.974 1.00 86.69 533 ILE A O 1
ATOM 4316 N N . VAL A 1 534 ? 13.895 5.278 -30.809 1.00 83.75 534 VAL A N 1
ATOM 4317 C CA . VAL A 1 534 ? 13.329 4.737 -32.057 1.00 83.75 534 VAL A CA 1
ATOM 4318 C C . VAL A 1 534 ? 14.164 5.130 -33.270 1.00 83.75 534 VAL A C 1
ATOM 4320 O O . VAL A 1 534 ? 14.418 4.311 -34.154 1.00 83.75 534 VAL A O 1
ATOM 4323 N N . ARG A 1 535 ? 14.605 6.389 -33.318 1.00 86.38 535 ARG A N 1
ATOM 4324 C CA . ARG A 1 535 ? 15.461 6.898 -34.391 1.00 86.38 535 ARG A CA 1
ATOM 4325 C C . ARG A 1 535 ? 16.803 6.170 -34.422 1.00 86.38 535 ARG A C 1
ATOM 4327 O O . ARG A 1 535 ? 17.228 5.757 -35.495 1.00 86.38 535 ARG A O 1
ATOM 4334 N N . ASP A 1 536 ? 17.414 5.981 -33.259 1.00 89.19 536 ASP A N 1
ATOM 4335 C CA . ASP A 1 536 ? 18.715 5.331 -33.110 1.00 89.19 536 ASP A CA 1
ATOM 4336 C C . ASP A 1 536 ? 18.638 3.831 -33.443 1.00 89.19 536 ASP A C 1
ATOM 4338 O O . ASP A 1 536 ? 19.513 3.306 -34.124 1.00 89.19 536 ASP A O 1
ATOM 4342 N N . LEU A 1 537 ? 17.559 3.140 -33.056 1.00 88.81 537 LEU A N 1
ATOM 4343 C CA . LEU A 1 537 ? 17.317 1.748 -33.462 1.00 88.81 537 LEU A CA 1
ATOM 4344 C C . LEU A 1 537 ? 17.138 1.627 -34.981 1.00 88.81 537 LEU A C 1
ATOM 4346 O O . LEU A 1 537 ? 17.738 0.755 -35.608 1.00 88.81 537 LEU A O 1
ATOM 4350 N N . ASN A 1 538 ? 16.343 2.516 -35.584 1.00 88.88 538 ASN A N 1
ATOM 4351 C CA . ASN A 1 538 ? 16.098 2.509 -37.027 1.00 88.88 538 ASN A CA 1
ATOM 4352 C C . ASN A 1 538 ? 17.326 2.926 -37.850 1.00 88.88 538 ASN A C 1
ATOM 4354 O O . ASN A 1 538 ? 17.431 2.525 -39.003 1.00 88.88 538 ASN A O 1
ATOM 4358 N N . TYR A 1 539 ? 18.267 3.682 -37.277 1.00 89.94 539 TYR A N 1
ATOM 4359 C CA . TYR A 1 539 ? 19.531 4.029 -37.937 1.00 89.94 539 TYR A CA 1
ATOM 4360 C C . TYR A 1 539 ? 20.371 2.790 -38.292 1.00 89.94 539 TYR A C 1
ATOM 4362 O O . TYR A 1 539 ? 21.077 2.788 -39.297 1.00 89.94 539 TYR A O 1
ATOM 4370 N N . HIS A 1 540 ? 20.268 1.721 -37.498 1.00 87.81 540 HIS A N 1
ATOM 4371 C CA . HIS A 1 540 ? 20.966 0.454 -37.738 1.00 87.81 540 HIS A CA 1
ATOM 4372 C C . HIS A 1 540 ? 20.197 -0.518 -38.649 1.00 87.81 540 HIS A C 1
ATOM 4374 O O . HIS A 1 540 ? 20.614 -1.669 -38.798 1.00 87.81 540 HIS A O 1
ATOM 4380 N N . LEU A 1 541 ? 19.080 -0.084 -39.237 1.00 88.00 541 LEU A N 1
ATOM 4381 C CA . LEU A 1 541 ? 18.232 -0.891 -40.110 1.00 88.00 541 LEU A CA 1
ATOM 4382 C C . LEU A 1 541 ? 18.212 -0.338 -41.535 1.00 88.00 541 LEU A C 1
ATOM 4384 O O . LEU A 1 541 ? 18.333 0.863 -41.767 1.00 88.00 541 LEU A O 1
ATOM 4388 N N . ASP A 1 542 ? 18.004 -1.230 -42.500 1.00 85.62 542 ASP A N 1
ATOM 4389 C CA . ASP A 1 542 ? 17.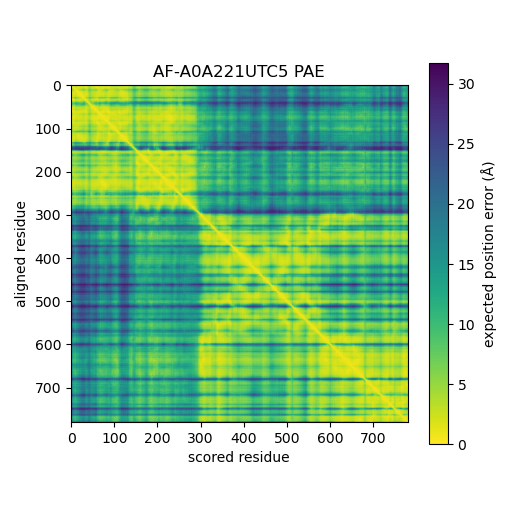772 -0.839 -43.888 1.00 85.62 542 ASP A CA 1
ATOM 4390 C C . ASP A 1 542 ? 16.437 -0.097 -44.038 1.00 85.62 542 ASP A C 1
ATOM 4392 O O . ASP A 1 542 ? 15.493 -0.316 -43.282 1.00 85.62 542 ASP A O 1
ATOM 4396 N N . SER A 1 543 ? 16.293 0.703 -45.098 1.00 78.62 543 SER A N 1
ATOM 4397 C CA . SER A 1 543 ? 15.100 1.532 -45.356 1.00 78.62 543 SER A CA 1
ATOM 4398 C C . SER A 1 543 ? 13.765 0.771 -45.439 1.00 78.62 543 SER A C 1
ATOM 4400 O O . SER A 1 543 ? 12.702 1.384 -45.319 1.00 78.62 543 SER A O 1
ATOM 4402 N N . LYS A 1 544 ? 13.808 -0.552 -45.644 1.00 79.44 544 LYS A N 1
ATOM 4403 C CA . LYS A 1 544 ? 12.639 -1.448 -45.698 1.00 79.44 544 LYS A CA 1
ATOM 4404 C C . LYS A 1 544 ? 12.232 -2.016 -44.334 1.00 79.44 544 LYS A C 1
ATOM 4406 O O . LYS A 1 544 ? 11.129 -2.543 -44.219 1.00 79.44 544 LYS A O 1
ATOM 4411 N N . SER A 1 545 ? 13.096 -1.912 -43.329 1.00 84.00 545 SER A N 1
ATOM 4412 C CA . SER A 1 545 ? 12.892 -2.450 -41.985 1.00 84.00 545 SER A CA 1
ATOM 4413 C C . SER A 1 545 ? 12.691 -1.303 -41.003 1.00 84.00 545 SER A C 1
ATOM 4415 O O . SER A 1 545 ? 13.441 -0.331 -41.011 1.00 84.00 545 SER A O 1
ATOM 4417 N N . LYS A 1 546 ? 11.676 -1.404 -40.144 1.00 86.56 546 LYS A N 1
ATOM 4418 C CA . LYS A 1 546 ? 11.413 -0.404 -39.105 1.00 86.56 546 LYS A CA 1
ATOM 4419 C C . LYS A 1 546 ? 11.009 -1.077 -37.806 1.00 86.56 546 LYS A C 1
ATOM 4421 O O . LYS A 1 546 ? 10.271 -2.057 -37.816 1.00 86.56 546 LYS A O 1
ATOM 4426 N N . VAL A 1 547 ? 11.461 -0.513 -36.694 1.00 86.38 547 VAL A N 1
ATOM 4427 C CA . VAL A 1 547 ? 10.953 -0.836 -35.362 1.00 86.38 547 VAL A CA 1
ATOM 4428 C C . VAL A 1 547 ? 9.729 0.030 -35.096 1.00 86.38 547 VAL A C 1
ATOM 4430 O O . VAL A 1 547 ? 9.828 1.257 -35.091 1.00 86.38 547 VAL A O 1
ATOM 4433 N N . SER A 1 548 ? 8.583 -0.612 -34.861 1.00 87.06 548 SER A N 1
ATOM 4434 C CA . SER A 1 548 ? 7.416 0.051 -34.278 1.00 87.06 548 SER A CA 1
ATOM 4435 C C . SER A 1 548 ? 7.569 0.068 -32.762 1.00 87.06 548 SER A C 1
ATOM 4437 O O . SER A 1 548 ? 7.752 -0.984 -32.146 1.00 87.06 548 SER A O 1
ATOM 4439 N N . PHE A 1 549 ? 7.512 1.252 -32.159 1.00 87.12 549 PHE A N 1
ATOM 4440 C CA . PHE A 1 549 ? 7.757 1.449 -30.736 1.00 87.12 549 PHE A CA 1
ATOM 4441 C C . PHE A 1 549 ? 6.595 2.207 -30.104 1.00 87.12 549 PHE A C 1
ATOM 4443 O O . PHE A 1 549 ? 6.146 3.204 -30.659 1.00 87.12 549 PHE A O 1
ATOM 4450 N N . HIS A 1 550 ? 6.107 1.716 -28.971 1.00 88.62 550 HIS A N 1
ATOM 4451 C CA . HIS A 1 550 ? 5.012 2.315 -28.217 1.00 88.62 550 HIS A CA 1
ATOM 4452 C C . HIS A 1 550 ? 5.489 2.589 -26.792 1.00 88.62 550 HIS A C 1
ATOM 4454 O O . HIS A 1 550 ? 5.994 1.681 -26.135 1.00 88.62 550 HIS A O 1
ATOM 4460 N N . LEU A 1 551 ? 5.318 3.814 -26.305 1.00 88.38 551 LEU A N 1
ATOM 4461 C CA . LEU A 1 551 ? 5.593 4.212 -24.929 1.00 88.38 551 LEU A CA 1
ATOM 4462 C C . LEU A 1 551 ? 4.294 4.613 -24.240 1.00 88.38 551 LEU A C 1
ATOM 4464 O O . LEU A 1 551 ? 3.566 5.468 -24.737 1.00 88.38 551 LEU A O 1
ATOM 4468 N N . THR A 1 552 ? 4.045 4.056 -23.060 1.00 90.56 552 THR A N 1
ATOM 4469 C CA . THR A 1 552 ? 2.976 4.520 -22.171 1.00 90.56 552 THR A CA 1
ATOM 4470 C C . THR A 1 552 ? 3.549 4.853 -20.799 1.00 90.56 552 THR A C 1
ATOM 4472 O O . THR A 1 552 ? 4.149 3.995 -20.149 1.00 90.56 552 THR A O 1
ATOM 4475 N N . LEU A 1 553 ? 3.371 6.103 -20.370 1.00 90.88 553 LEU A N 1
ATOM 4476 C CA . LEU A 1 553 ? 3.767 6.596 -19.050 1.00 90.88 553 LEU A CA 1
ATOM 4477 C C . LEU A 1 553 ? 2.546 6.736 -18.151 1.00 90.88 553 LEU A C 1
ATOM 4479 O O . LEU A 1 553 ? 1.558 7.341 -18.556 1.00 90.88 553 LEU A O 1
ATOM 4483 N N . PHE A 1 554 ? 2.640 6.256 -16.918 1.00 90.50 554 PHE A N 1
ATOM 4484 C CA . PHE A 1 554 ? 1.606 6.418 -15.903 1.00 90.50 554 PHE A CA 1
ATOM 4485 C C . PHE A 1 554 ? 2.070 7.440 -14.867 1.00 90.50 554 PHE A C 1
ATOM 4487 O O . PHE A 1 554 ? 3.139 7.298 -14.278 1.00 90.50 554 PHE A O 1
ATOM 4494 N N . LEU A 1 555 ? 1.284 8.500 -14.663 1.00 86.94 555 LEU A N 1
ATOM 4495 C CA . LEU A 1 555 ? 1.647 9.606 -13.772 1.00 86.94 555 LEU A CA 1
ATOM 4496 C C . LEU A 1 555 ? 0.486 10.008 -12.867 1.00 86.94 555 LEU A C 1
ATOM 4498 O O . LEU A 1 555 ? -0.690 9.926 -13.231 1.00 86.94 555 LEU A O 1
ATOM 4502 N N . ARG A 1 556 ? 0.804 10.505 -11.671 1.00 84.00 556 ARG A N 1
ATOM 4503 C CA . ARG A 1 556 ? -0.205 11.180 -10.853 1.00 84.00 556 ARG A CA 1
ATOM 4504 C C . ARG A 1 556 ? -0.619 12.508 -11.483 1.00 84.00 556 ARG A C 1
ATOM 4506 O O . ARG A 1 556 ? 0.195 13.207 -12.084 1.00 84.00 556 ARG A O 1
ATOM 4513 N N . SER A 1 557 ? -1.893 12.863 -11.324 1.00 82.75 557 SER A N 1
ATOM 4514 C CA . SER A 1 557 ? -2.459 14.093 -11.893 1.00 82.75 557 SER A CA 1
ATOM 4515 C C . SER A 1 557 ? -1.830 15.375 -11.335 1.00 82.75 557 SER A C 1
ATOM 4517 O O . SER A 1 557 ? -1.638 16.327 -12.085 1.00 82.75 557 SER A O 1
ATOM 4519 N N . ASP A 1 558 ? -1.493 15.400 -10.046 1.00 76.75 558 ASP A N 1
ATOM 4520 C CA . ASP A 1 558 ? -0.807 16.522 -9.396 1.00 76.75 558 ASP A CA 1
ATOM 4521 C C . ASP A 1 558 ? 0.609 16.713 -9.958 1.00 76.75 558 ASP A C 1
ATOM 4523 O O . ASP A 1 558 ? 0.956 17.812 -10.378 1.00 76.75 558 ASP A O 1
ATOM 4527 N N . ILE A 1 559 ? 1.389 15.636 -10.082 1.00 79.50 559 ILE A N 1
ATOM 4528 C CA . ILE A 1 559 ? 2.725 15.660 -10.697 1.00 79.50 559 ILE A CA 1
ATOM 4529 C C . ILE A 1 559 ? 2.648 16.123 -12.153 1.00 79.50 559 ILE A C 1
ATOM 4531 O O . ILE A 1 559 ? 3.413 16.994 -12.570 1.00 79.50 559 ILE A O 1
ATOM 4535 N N . PHE A 1 560 ? 1.702 15.583 -12.925 1.00 85.38 560 PHE A N 1
ATOM 4536 C CA . PHE A 1 560 ? 1.532 15.958 -14.325 1.00 85.38 560 PHE A CA 1
ATOM 4537 C C . PHE A 1 560 ? 1.208 17.450 -14.502 1.00 85.38 560 PHE A C 1
ATOM 4539 O O . PHE A 1 560 ? 1.736 18.076 -15.418 1.00 85.38 560 PHE A O 1
ATOM 4546 N N . LYS A 1 561 ? 0.420 18.052 -13.598 1.00 79.81 561 LYS A N 1
ATOM 4547 C CA . LYS A 1 561 ? 0.133 19.501 -13.601 1.00 79.81 561 LYS A CA 1
ATOM 4548 C C . LYS A 1 561 ? 1.423 20.327 -13.537 1.00 79.81 561 LYS A C 1
ATOM 4550 O O . LYS A 1 561 ? 1.572 21.292 -14.284 1.00 79.81 561 LYS A O 1
ATOM 4555 N N . TYR A 1 562 ? 2.380 19.931 -12.695 1.00 78.94 562 TYR A N 1
ATOM 4556 C CA . TYR A 1 562 ? 3.689 20.590 -12.631 1.00 78.94 562 TYR A CA 1
ATOM 4557 C C . TYR A 1 562 ? 4.522 20.357 -13.895 1.00 78.94 562 TYR A C 1
ATOM 4559 O O . TYR A 1 562 ? 5.066 21.319 -14.438 1.00 78.94 562 TYR A O 1
ATOM 4567 N N . VAL A 1 563 ? 4.556 19.120 -14.407 1.00 84.12 563 VAL A N 1
ATOM 4568 C CA . VAL A 1 563 ? 5.247 18.773 -15.664 1.00 84.12 563 VAL A CA 1
ATOM 4569 C C . VAL A 1 563 ? 4.739 19.636 -16.820 1.00 84.12 563 VAL A C 1
ATOM 4571 O O . VAL A 1 563 ? 5.537 20.197 -17.568 1.00 84.12 563 VAL A O 1
ATOM 4574 N N . GLN A 1 564 ? 3.418 19.786 -16.940 1.00 84.50 564 GLN A N 1
ATOM 4575 C CA . GLN A 1 564 ? 2.788 20.584 -17.985 1.00 84.50 564 GLN A CA 1
ATOM 4576 C C . GLN A 1 564 ? 3.147 22.071 -17.854 1.00 84.50 564 GLN A C 1
ATOM 4578 O O . GLN A 1 564 ? 3.490 22.698 -18.848 1.00 84.50 564 GLN A O 1
ATOM 4583 N N . ASN A 1 565 ? 3.153 22.629 -16.641 1.00 81.75 565 ASN A N 1
ATOM 4584 C CA . ASN A 1 565 ? 3.523 24.033 -16.425 1.00 81.75 565 ASN A CA 1
ATOM 4585 C C . ASN A 1 565 ? 4.995 24.342 -16.757 1.00 81.75 565 ASN A C 1
ATOM 4587 O O . ASN A 1 565 ? 5.319 25.485 -17.067 1.00 81.75 565 ASN A O 1
ATOM 4591 N N . GLN A 1 566 ? 5.883 23.347 -16.676 1.00 82.56 566 GLN A N 1
ATOM 4592 C CA . GLN A 1 566 ? 7.319 23.488 -16.962 1.00 82.56 566 GLN A CA 1
ATOM 4593 C C . GLN A 1 566 ? 7.692 23.122 -18.408 1.00 82.56 566 GLN A C 1
ATOM 4595 O O . GLN A 1 566 ? 8.811 23.386 -18.853 1.00 82.56 566 GLN A O 1
ATOM 4600 N N . ALA A 1 567 ? 6.787 22.483 -19.152 1.00 82.88 567 ALA A N 1
ATOM 4601 C CA . ALA A 1 567 ? 7.035 22.105 -20.534 1.00 82.88 567 ALA A CA 1
ATOM 4602 C C . ALA A 1 567 ? 7.157 23.347 -21.430 1.00 82.88 567 ALA A C 1
ATOM 4604 O O . ALA A 1 567 ? 6.411 24.312 -21.290 1.00 82.88 567 ALA A O 1
ATOM 4605 N N . ARG A 1 568 ? 8.075 23.306 -22.406 1.00 80.62 568 ARG A N 1
ATOM 4606 C CA . ARG A 1 568 ? 8.223 24.385 -23.402 1.00 80.62 568 ARG A CA 1
ATOM 4607 C C . ARG A 1 568 ? 7.022 24.481 -24.344 1.00 80.62 568 ARG A C 1
ATOM 4609 O O . ARG A 1 568 ? 6.659 25.575 -24.753 1.00 80.62 568 ARG A O 1
ATOM 4616 N N . GLU A 1 569 ? 6.446 23.333 -24.694 1.00 81.69 569 GLU A N 1
ATOM 4617 C CA . GLU A 1 569 ? 5.314 23.192 -25.620 1.00 81.69 569 GLU A CA 1
ATOM 4618 C C . GLU A 1 569 ? 4.253 22.269 -24.984 1.00 81.69 569 GLU A C 1
ATOM 4620 O O . GLU A 1 569 ? 4.115 21.107 -25.377 1.00 81.69 569 GLU A O 1
ATOM 4625 N N . PRO A 1 570 ? 3.563 22.732 -23.923 1.00 81.62 570 PRO A N 1
ATOM 4626 C CA . PRO A 1 570 ? 2.643 21.908 -23.132 1.00 81.62 570 PRO A CA 1
ATOM 4627 C C . PRO A 1 570 ? 1.414 21.431 -23.910 1.00 81.62 570 PRO A C 1
ATOM 4629 O O . PRO A 1 570 ? 0.808 20.426 -23.548 1.00 81.62 570 PRO A O 1
ATOM 4632 N N . ASP A 1 571 ? 1.050 22.149 -24.968 1.00 79.44 571 ASP A N 1
ATOM 4633 C CA . ASP A 1 571 ? -0.043 21.850 -25.891 1.00 79.44 571 ASP A CA 1
ATOM 4634 C C . ASP A 1 571 ? 0.240 20.635 -26.786 1.00 79.44 571 ASP A C 1
ATOM 4636 O O . ASP A 1 571 ? -0.696 19.984 -27.243 1.00 79.44 571 ASP A O 1
ATOM 4640 N N . LYS A 1 572 ? 1.517 20.287 -26.997 1.00 79.06 572 LYS A N 1
ATOM 4641 C CA . LYS A 1 572 ? 1.924 19.111 -27.788 1.00 79.06 572 LYS A CA 1
ATOM 4642 C C . LYS A 1 572 ? 1.977 17.817 -26.982 1.00 79.06 572 LYS A C 1
ATOM 4644 O O . LYS A 1 572 ? 2.231 16.753 -27.545 1.00 79.06 572 LYS A O 1
ATOM 4649 N N . ILE A 1 573 ? 1.790 17.899 -25.667 1.00 80.75 573 ILE A N 1
ATOM 4650 C CA . ILE A 1 573 ? 1.807 16.735 -24.788 1.00 80.75 573 ILE A CA 1
ATOM 4651 C C . ILE A 1 573 ? 0.399 16.143 -24.763 1.00 80.75 573 ILE A C 1
ATOM 4653 O O . ILE A 1 573 ? -0.471 16.599 -24.021 1.00 80.75 573 ILE A O 1
ATOM 4657 N N . GLU A 1 574 ? 0.176 15.117 -25.580 1.00 82.06 574 GLU A N 1
ATOM 4658 C CA . GLU A 1 574 ? -1.057 14.336 -25.529 1.00 82.06 574 GLU A CA 1
ATOM 4659 C C . GLU A 1 574 ? -1.085 13.464 -24.268 1.00 82.06 574 GLU A C 1
ATOM 4661 O O . GLU A 1 574 ? -0.118 12.777 -23.929 1.00 82.06 574 GLU A O 1
ATOM 4666 N N . TYR A 1 575 ? -2.214 13.487 -23.565 1.00 86.31 575 TYR A N 1
ATOM 4667 C CA . TYR A 1 575 ? -2.439 12.663 -22.389 1.00 86.31 575 TYR A CA 1
ATOM 4668 C C . TYR A 1 575 ? -3.886 12.187 -22.337 1.00 86.31 575 TYR A C 1
ATOM 4670 O O . TYR A 1 575 ? -4.807 12.817 -22.860 1.00 86.31 575 TYR A O 1
ATOM 4678 N N . GLN A 1 576 ? -4.080 11.065 -21.664 1.00 86.00 576 GLN A N 1
ATOM 4679 C CA . GLN A 1 576 ? -5.368 10.473 -21.380 1.00 86.00 576 GLN A CA 1
ATOM 4680 C C . GLN A 1 576 ? -5.567 10.399 -19.880 1.00 86.00 576 GLN A C 1
ATOM 4682 O O . GLN A 1 576 ? -4.628 10.248 -19.099 1.00 86.00 576 GLN A O 1
ATOM 4687 N N . ARG A 1 577 ? -6.820 10.516 -19.471 1.00 84.19 577 ARG A N 1
ATOM 4688 C CA . ARG A 1 577 ? -7.183 10.642 -18.075 1.00 84.19 577 ARG A CA 1
ATOM 4689 C C . ARG A 1 577 ? -8.056 9.471 -17.661 1.00 84.19 577 ARG A C 1
ATOM 4691 O O . ARG A 1 577 ? -9.056 9.196 -18.315 1.00 84.19 577 ARG A O 1
ATOM 4698 N N . ILE A 1 578 ? -7.718 8.865 -16.528 1.00 85.94 578 ILE A N 1
ATOM 4699 C CA . ILE A 1 578 ? -8.601 7.923 -15.846 1.00 85.94 578 ILE A CA 1
ATOM 4700 C C . ILE A 1 578 ? -9.451 8.708 -14.842 1.00 85.94 578 ILE A C 1
ATOM 4702 O O . ILE A 1 578 ? -8.921 9.366 -13.941 1.00 85.94 578 ILE A O 1
ATOM 4706 N N . SER A 1 579 ? -10.769 8.664 -15.022 1.00 82.56 579 SER A N 1
ATOM 4707 C CA . SER A 1 579 ? -11.761 9.266 -14.127 1.00 82.56 579 SER A CA 1
ATOM 4708 C C . SER A 1 579 ? -13.013 8.407 -14.085 1.00 82.56 579 SER A C 1
ATOM 4710 O O . SER A 1 579 ? -13.453 7.930 -15.129 1.00 82.56 579 SER A O 1
ATOM 4712 N N . TRP A 1 580 ? -13.618 8.300 -12.907 1.00 87.50 580 TRP A N 1
ATOM 4713 C CA . TRP A 1 580 ? -14.813 7.495 -12.658 1.00 87.50 580 TRP A CA 1
ATOM 4714 C C . TRP A 1 580 ? -15.984 8.383 -12.235 1.00 87.50 580 TRP A C 1
ATOM 4716 O O . TRP A 1 580 ? -16.626 8.160 -11.219 1.00 87.50 580 TRP A O 1
ATOM 4726 N N . ASN A 1 581 ? -16.213 9.447 -13.009 1.00 82.62 581 ASN A N 1
ATOM 4727 C CA . ASN A 1 581 ? -17.257 10.437 -12.728 1.00 82.62 581 ASN A CA 1
ATOM 4728 C C . ASN A 1 581 ? -18.651 9.977 -13.175 1.00 82.62 581 ASN A C 1
ATOM 4730 O O . ASN A 1 581 ? -19.636 10.593 -12.789 1.00 82.62 581 ASN A O 1
ATOM 4734 N N . ASP A 1 582 ? -18.724 8.954 -14.029 1.00 88.56 582 ASP A N 1
ATOM 4735 C CA . ASP A 1 582 ? -19.975 8.328 -14.445 1.00 88.56 582 ASP A CA 1
ATOM 4736 C C . ASP A 1 582 ? -20.329 7.223 -13.435 1.00 88.56 582 ASP A C 1
ATOM 4738 O O . ASP A 1 582 ? -19.598 6.227 -13.364 1.00 88.56 582 ASP A O 1
ATOM 4742 N N . PRO A 1 583 ? -21.421 7.373 -12.658 1.00 91.31 583 PRO A N 1
ATOM 4743 C CA . PRO A 1 583 ? -21.821 6.385 -11.662 1.00 91.31 583 PRO A CA 1
ATOM 4744 C C . PRO A 1 583 ? -22.040 4.981 -12.224 1.00 91.31 583 PRO A C 1
ATOM 4746 O O . PRO A 1 583 ? -21.702 4.002 -11.565 1.00 91.31 583 PRO A O 1
ATOM 4749 N N . ILE A 1 584 ? -22.568 4.867 -13.445 1.00 90.88 584 ILE A N 1
ATOM 4750 C CA . ILE A 1 584 ? -22.881 3.573 -14.063 1.00 90.88 584 ILE A CA 1
ATOM 4751 C C . ILE A 1 584 ? -21.578 2.831 -14.359 1.00 90.88 584 ILE A C 1
ATOM 4753 O O . ILE A 1 584 ? -21.410 1.667 -14.001 1.00 90.88 584 ILE A O 1
ATOM 4757 N N . VAL A 1 585 ? -20.614 3.525 -14.968 1.00 90.69 585 VAL A N 1
ATOM 4758 C CA . VAL A 1 585 ? -19.296 2.947 -15.271 1.00 90.69 585 VAL A CA 1
ATOM 4759 C C . VAL A 1 585 ? -18.518 2.643 -13.987 1.00 90.69 585 VAL A C 1
ATOM 4761 O O . VAL A 1 585 ? -17.782 1.659 -13.936 1.00 90.69 585 VAL A O 1
ATOM 4764 N N . PHE A 1 586 ? -18.692 3.458 -12.943 1.00 92.88 586 PHE A N 1
ATOM 4765 C CA . PHE A 1 586 ? -18.064 3.243 -11.643 1.00 92.88 586 PHE A CA 1
ATOM 4766 C C . PHE A 1 586 ? -18.554 1.957 -10.962 1.00 92.88 586 PHE A C 1
ATOM 4768 O O . PHE A 1 586 ? -17.730 1.136 -10.560 1.00 92.88 586 PHE A O 1
ATOM 4775 N N . PHE A 1 587 ? -19.868 1.726 -10.890 1.00 95.06 587 PHE A N 1
ATOM 4776 C CA . PHE A 1 587 ? -20.411 0.500 -10.290 1.00 95.06 587 PHE A CA 1
ATOM 4777 C C . PHE A 1 587 ? -20.194 -0.747 -11.150 1.00 95.06 587 PHE A C 1
ATOM 4779 O O . PHE A 1 587 ? -20.018 -1.834 -10.602 1.00 95.06 587 PHE A O 1
ATOM 4786 N N . ARG A 1 588 ? -20.034 -0.599 -12.471 1.00 93.25 588 ARG A N 1
ATOM 4787 C CA . ARG A 1 588 ? -19.628 -1.716 -13.335 1.00 93.25 588 ARG A CA 1
ATOM 4788 C C . ARG A 1 588 ? -18.310 -2.369 -12.887 1.00 93.25 588 ARG A C 1
ATOM 4790 O O . ARG A 1 588 ? -18.107 -3.549 -13.151 1.00 93.25 588 ARG A O 1
ATOM 4797 N N . ILE A 1 589 ? -17.425 -1.650 -12.185 1.00 93.75 589 ILE A N 1
ATOM 4798 C CA . ILE A 1 589 ? -16.185 -2.225 -11.630 1.00 93.75 589 ILE A CA 1
ATOM 4799 C C . ILE A 1 589 ? -16.484 -3.350 -10.644 1.00 93.75 589 ILE A C 1
ATOM 4801 O O . ILE A 1 589 ? -15.876 -4.415 -10.740 1.00 93.75 589 ILE A O 1
ATOM 4805 N N . ILE A 1 590 ? -17.384 -3.111 -9.687 1.00 94.44 590 ILE A N 1
ATOM 4806 C CA . ILE A 1 590 ? -17.690 -4.116 -8.667 1.00 94.44 590 ILE A CA 1
ATOM 4807 C C . ILE A 1 590 ? -18.541 -5.244 -9.251 1.00 94.44 590 ILE A C 1
ATOM 4809 O O . ILE A 1 590 ? -18.344 -6.398 -8.891 1.00 94.44 590 ILE A O 1
ATOM 4813 N N . GLU A 1 591 ? -19.401 -4.932 -10.222 1.00 93.88 591 GLU A N 1
ATOM 4814 C CA . GLU A 1 591 ? -20.221 -5.917 -10.932 1.00 93.88 591 GLU A CA 1
ATOM 4815 C C . GLU A 1 591 ? -19.378 -6.886 -11.771 1.00 93.88 591 GLU A C 1
ATOM 4817 O O . GLU A 1 591 ? -19.591 -8.089 -11.693 1.00 93.88 591 GLU A O 1
ATOM 4822 N N . GLN A 1 592 ? -18.396 -6.400 -12.543 1.00 91.62 592 GLN A N 1
ATOM 4823 C CA . GLN A 1 592 ? -17.515 -7.280 -13.329 1.00 91.62 592 GLN A CA 1
ATOM 4824 C C . GLN A 1 592 ? -16.640 -8.158 -12.432 1.00 91.62 592 GLN A C 1
ATOM 4826 O O . GLN A 1 592 ? -16.469 -9.340 -12.704 1.00 91.62 592 GLN A O 1
ATOM 4831 N N . ARG A 1 593 ? -16.143 -7.609 -11.317 1.00 91.31 593 ARG A N 1
ATOM 4832 C CA . ARG A 1 593 ? -15.420 -8.393 -10.303 1.00 91.31 593 ARG A CA 1
ATOM 4833 C C . ARG A 1 593 ? -16.305 -9.467 -9.684 1.00 91.31 593 ARG A C 1
ATOM 4835 O O . ARG A 1 593 ? -15.851 -10.586 -9.496 1.00 91.31 593 ARG A O 1
ATOM 4842 N N . PHE A 1 594 ? -17.552 -9.124 -9.375 1.00 90.75 594 PHE A N 1
ATOM 4843 C CA . PHE A 1 594 ? -18.518 -10.069 -8.838 1.00 90.75 594 PHE A CA 1
ATOM 4844 C C . PHE A 1 594 ? -18.816 -11.203 -9.830 1.00 90.75 594 PHE A C 1
ATOM 4846 O O . PHE A 1 594 ? -18.846 -12.355 -9.423 1.00 90.75 594 PHE A O 1
ATOM 4853 N N . LEU A 1 595 ? -18.971 -10.900 -11.118 1.00 90.00 595 LEU A N 1
ATOM 4854 C CA . LEU A 1 595 ? -19.220 -11.914 -12.145 1.00 90.00 595 LEU A CA 1
ATOM 4855 C C . LEU A 1 595 ? -18.037 -12.877 -12.334 1.00 90.00 595 LEU A C 1
ATOM 4857 O O . LEU A 1 595 ? -18.224 -14.086 -12.314 1.00 90.00 595 LEU A O 1
ATOM 4861 N N . GLU A 1 596 ? -16.823 -12.354 -12.501 1.00 87.69 596 GLU A N 1
ATOM 4862 C CA . GLU A 1 596 ? -15.664 -13.169 -12.906 1.00 87.69 596 GLU A CA 1
ATOM 4863 C C . GLU A 1 596 ? -14.988 -13.913 -11.744 1.00 87.69 596 GLU A C 1
ATOM 4865 O O . GLU A 1 596 ? -14.258 -14.882 -11.955 1.00 87.69 596 GLU A O 1
ATOM 4870 N N . LEU A 1 597 ? -15.178 -13.457 -10.501 1.00 84.19 597 LEU A N 1
ATOM 4871 C CA . LEU A 1 597 ? -14.529 -14.061 -9.331 1.00 84.19 597 LEU A CA 1
ATOM 4872 C C . LEU A 1 597 ? -15.411 -15.071 -8.583 1.00 84.19 597 LEU A C 1
ATOM 4874 O O . LEU A 1 597 ? -14.921 -15.694 -7.635 1.00 84.19 597 LEU A O 1
ATOM 4878 N N . ASN A 1 598 ? -16.678 -15.222 -8.977 1.00 83.56 598 ASN A N 1
ATOM 4879 C CA . ASN A 1 598 ? -17.665 -16.077 -8.312 1.00 83.56 598 ASN A CA 1
ATOM 4880 C C . ASN A 1 598 ? -18.223 -17.146 -9.270 1.00 83.56 598 ASN A C 1
ATOM 4882 O O . ASN A 1 598 ? -17.731 -17.307 -10.383 1.00 83.56 598 ASN A O 1
ATOM 4886 N N . ASP A 1 599 ? -19.172 -17.963 -8.803 1.00 73.62 599 ASP A N 1
ATOM 4887 C CA . ASP A 1 599 ? -19.682 -19.108 -9.569 1.00 73.62 599 ASP A CA 1
ATOM 4888 C C . ASP A 1 599 ? -20.344 -18.650 -10.892 1.00 73.62 599 ASP A C 1
ATOM 4890 O O . ASP A 1 599 ? -21.108 -17.687 -10.902 1.00 73.62 599 ASP A O 1
ATOM 4894 N N . GLU A 1 600 ? -20.123 -19.389 -11.994 1.00 63.53 600 GLU A N 1
ATOM 4895 C CA . GLU A 1 600 ? -20.590 -19.050 -13.362 1.00 63.53 600 GLU A CA 1
ATOM 4896 C C . GLU A 1 600 ? -22.121 -18.849 -13.499 1.00 63.53 600 GLU A C 1
ATOM 4898 O O . GLU A 1 600 ? -22.597 -18.362 -14.524 1.00 63.53 600 GLU A O 1
ATOM 4903 N N . GLU A 1 601 ? -22.910 -19.247 -12.496 1.00 68.75 601 GLU A N 1
ATOM 4904 C CA . GLU A 1 601 ? -24.370 -19.087 -12.477 1.00 68.75 601 GLU A CA 1
ATOM 4905 C C . GLU A 1 601 ? -24.840 -17.708 -11.971 1.00 68.75 601 GLU A C 1
ATOM 4907 O O . GLU A 1 601 ? -26.027 -17.394 -12.105 1.00 68.75 601 GLU A O 1
ATOM 4912 N N . GLU A 1 602 ? -23.964 -16.892 -11.372 1.00 74.88 602 GLU A N 1
ATOM 4913 C CA . GLU A 1 602 ? -24.344 -15.595 -10.796 1.00 74.88 602 GLU A CA 1
ATOM 4914 C C . GLU A 1 602 ? -24.439 -14.487 -11.861 1.00 74.88 602 GLU A C 1
ATOM 4916 O O . GLU A 1 602 ? -23.581 -14.340 -12.729 1.00 74.88 602 GLU A O 1
ATOM 4921 N N . LEU A 1 603 ? -25.502 -13.677 -11.791 1.00 80.62 603 LEU A N 1
ATOM 4922 C CA . LEU A 1 603 ? -25.693 -12.494 -12.644 1.00 80.62 603 LEU A CA 1
ATOM 4923 C C . LEU A 1 603 ? -25.265 -11.217 -11.908 1.00 80.62 603 LEU A C 1
ATOM 4925 O O . LEU A 1 603 ? -25.336 -11.152 -10.688 1.00 80.62 603 LEU A O 1
ATOM 4929 N N . SER A 1 604 ? -24.921 -10.138 -12.618 1.00 78.31 604 SER A N 1
ATOM 4930 C CA . SER A 1 604 ? -24.538 -8.868 -11.968 1.00 78.31 604 SER A CA 1
ATOM 4931 C C . SER A 1 604 ? -25.655 -8.281 -11.099 1.00 78.31 604 SER A C 1
ATOM 4933 O O . SER A 1 604 ? -25.386 -7.636 -10.091 1.00 78.31 604 SER A O 1
ATOM 4935 N N . GLU A 1 605 ? -26.912 -8.523 -11.473 1.00 85.00 605 GLU A N 1
ATOM 4936 C CA . GLU A 1 605 ? -28.103 -8.123 -10.713 1.00 85.00 605 GLU A CA 1
ATOM 4937 C C . GLU A 1 605 ? -28.183 -8.838 -9.355 1.00 85.00 605 GLU A C 1
ATOM 4939 O O . GLU A 1 605 ? -28.669 -8.262 -8.382 1.00 85.00 605 GLU A O 1
ATOM 4944 N N . ASP A 1 606 ? -27.626 -10.050 -9.250 1.00 86.00 606 ASP A N 1
ATOM 4945 C CA . ASP A 1 606 ? -27.644 -10.835 -8.016 1.00 86.00 606 ASP A CA 1
ATOM 4946 C C . ASP A 1 606 ? -26.866 -10.158 -6.890 1.00 86.00 606 ASP A C 1
ATOM 4948 O O . ASP A 1 606 ? -27.278 -10.255 -5.732 1.00 86.00 606 ASP A O 1
ATOM 4952 N N . LEU A 1 607 ? -25.794 -9.424 -7.213 1.00 89.88 607 LEU A N 1
ATOM 4953 C CA . LEU A 1 607 ? -25.071 -8.612 -6.234 1.00 89.88 607 LEU A CA 1
ATOM 4954 C C . LEU A 1 607 ? -26.035 -7.672 -5.502 1.00 89.88 607 LEU A C 1
ATOM 4956 O O . LEU A 1 607 ? -26.066 -7.644 -4.272 1.00 89.88 607 LEU A O 1
ATOM 4960 N N . TRP A 1 608 ? -26.836 -6.936 -6.271 1.00 92.75 608 TRP A N 1
ATOM 4961 C CA . TRP A 1 608 ? -27.723 -5.891 -5.770 1.00 92.75 608 TRP A CA 1
ATOM 4962 C C . TRP A 1 608 ? -29.026 -6.435 -5.176 1.00 92.75 608 TRP A C 1
ATOM 4964 O O . TRP A 1 608 ? -29.548 -5.858 -4.223 1.00 92.75 608 TRP A O 1
ATOM 4974 N N . ASP A 1 609 ? -29.552 -7.537 -5.713 1.00 89.56 609 ASP A N 1
ATOM 4975 C CA . ASP A 1 609 ? -30.842 -8.091 -5.290 1.00 89.56 609 ASP A CA 1
ATOM 4976 C C . ASP A 1 609 ? -30.741 -9.151 -4.188 1.00 89.56 609 ASP A C 1
ATOM 4978 O O . ASP A 1 609 ? -31.685 -9.296 -3.404 1.00 89.56 609 ASP A O 1
ATOM 4982 N N . LYS A 1 610 ? -29.632 -9.903 -4.120 1.00 89.31 610 LYS A N 1
ATOM 4983 C CA . LYS A 1 610 ? -29.476 -11.041 -3.194 1.00 89.31 610 LYS A CA 1
ATOM 4984 C C . LYS A 1 610 ? -28.461 -10.790 -2.086 1.00 89.31 610 LYS A C 1
ATOM 4986 O O . LYS A 1 610 ? -28.629 -11.340 -1.000 1.00 89.31 610 LYS A O 1
ATOM 4991 N N . TYR A 1 611 ? -27.415 -10.008 -2.351 1.00 91.12 611 TYR A N 1
ATOM 4992 C CA . TYR A 1 611 ? -26.233 -9.977 -1.485 1.00 91.12 611 TYR A CA 1
ATOM 4993 C C . TYR A 1 611 ? -25.994 -8.653 -0.757 1.00 91.12 611 TYR A C 1
ATOM 4995 O O . TYR A 1 611 ? -25.140 -8.622 0.128 1.00 91.12 611 TYR A O 1
ATOM 5003 N N . ILE A 1 612 ? -26.754 -7.592 -1.046 1.00 94.50 612 ILE A N 1
ATOM 5004 C CA . ILE A 1 612 ? -26.608 -6.288 -0.384 1.00 94.50 612 ILE A CA 1
ATOM 5005 C C . ILE A 1 612 ? -27.952 -5.614 -0.098 1.00 94.50 612 ILE A C 1
ATOM 5007 O O . ILE A 1 612 ? -28.934 -5.787 -0.819 1.00 94.50 612 ILE A O 1
ATOM 5011 N N . ALA A 1 613 ? -28.002 -4.840 0.984 1.00 94.69 613 ALA A N 1
ATOM 5012 C CA . ALA A 1 613 ? -29.146 -4.012 1.328 1.00 94.69 613 ALA A CA 1
ATOM 5013 C C . ALA A 1 613 ? -29.456 -2.998 0.213 1.00 94.69 613 ALA A C 1
ATOM 5015 O O . ALA A 1 613 ? -28.564 -2.382 -0.368 1.00 94.69 613 ALA A O 1
ATOM 5016 N N . LYS A 1 614 ? -30.751 -2.780 -0.051 1.00 95.25 614 LYS A N 1
ATOM 5017 C CA . LYS A 1 614 ? -31.219 -1.859 -1.105 1.00 95.25 614 LYS A CA 1
ATOM 5018 C C . LYS A 1 614 ? -31.012 -0.386 -0.756 1.00 95.25 614 LYS A C 1
ATOM 5020 O O . LYS A 1 614 ? -30.924 0.461 -1.644 1.00 95.25 614 LYS A O 1
ATOM 5025 N N . SER A 1 615 ? -30.963 -0.077 0.534 1.00 95.50 615 SER A N 1
ATOM 5026 C CA . SER A 1 615 ? -30.827 1.278 1.051 1.00 95.50 615 SER A CA 1
ATOM 5027 C C . SER A 1 615 ? -30.078 1.293 2.375 1.00 95.50 615 SER A C 1
ATOM 5029 O O . SER A 1 615 ? -30.127 0.315 3.116 1.00 95.50 615 SER A O 1
ATOM 5031 N N . VAL A 1 616 ? -29.458 2.430 2.677 1.00 95.12 616 VAL A N 1
ATOM 5032 C CA . VAL A 1 616 ? -28.833 2.752 3.962 1.00 95.12 616 VAL A CA 1
ATOM 5033 C C . VAL A 1 616 ? -29.379 4.102 4.417 1.00 95.12 616 VAL A C 1
ATOM 5035 O O . VAL A 1 616 ? -29.376 5.060 3.647 1.00 95.12 616 VAL A O 1
ATOM 5038 N N . ASN A 1 617 ? -29.899 4.187 5.638 1.00 91.25 617 ASN A N 1
ATOM 5039 C CA . ASN A 1 617 ? -30.566 5.359 6.207 1.00 91.25 617 ASN A CA 1
ATOM 5040 C C . ASN A 1 617 ? -31.679 5.933 5.305 1.00 91.25 617 ASN A C 1
ATOM 5042 O O . ASN A 1 617 ? -31.873 7.145 5.219 1.00 91.25 617 ASN A O 1
ATOM 5046 N N . GLY A 1 618 ? -32.404 5.061 4.595 1.00 91.06 618 GLY A N 1
ATOM 5047 C CA . GLY A 1 618 ? -33.460 5.446 3.650 1.00 91.06 618 GLY A CA 1
ATOM 5048 C C . GLY A 1 618 ? -32.972 5.991 2.298 1.00 91.06 618 GLY A C 1
ATOM 5049 O O . GLY A 1 618 ? -33.804 6.313 1.451 1.00 91.06 618 GLY A O 1
ATOM 5050 N N . GLN A 1 619 ? -31.658 6.064 2.070 1.00 95.75 619 GLN A N 1
ATOM 5051 C CA . GLN A 1 619 ? -31.044 6.434 0.792 1.00 95.75 619 GLN A CA 1
ATOM 5052 C C . GLN A 1 619 ? -30.682 5.172 -0.014 1.00 95.75 619 GLN A C 1
ATOM 5054 O O . GLN A 1 619 ? -30.178 4.219 0.581 1.00 95.75 619 GLN A O 1
ATOM 5059 N N . PRO A 1 620 ? -30.901 5.121 -1.345 1.00 96.94 620 PRO A N 1
ATOM 5060 C CA . PRO A 1 620 ? -30.457 4.001 -2.179 1.00 96.94 620 PRO A CA 1
ATOM 5061 C C . PRO A 1 620 ? -28.964 3.702 -2.006 1.00 96.94 620 PRO A C 1
ATOM 5063 O O . PRO A 1 620 ? -28.153 4.627 -1.940 1.00 96.94 620 PRO A O 1
ATOM 5066 N N . ILE A 1 621 ? -28.588 2.420 -1.966 1.00 95.75 621 ILE A N 1
ATOM 5067 C CA . ILE A 1 621 ? -27.211 2.001 -1.652 1.00 95.75 621 ILE A CA 1
ATOM 5068 C C . ILE A 1 621 ? -26.164 2.628 -2.585 1.00 95.75 621 ILE A C 1
ATOM 5070 O O . ILE A 1 621 ? -25.126 3.089 -2.115 1.00 95.75 621 ILE A O 1
ATOM 5074 N N . GLN A 1 622 ? -26.440 2.721 -3.891 1.00 95.69 622 GLN A N 1
ATOM 5075 C CA . GLN A 1 622 ? -25.513 3.344 -4.840 1.00 95.69 622 GLN A CA 1
ATOM 5076 C C . GLN A 1 622 ? -25.309 4.839 -4.559 1.00 95.69 622 GLN A C 1
ATOM 5078 O O . GLN A 1 622 ? -24.179 5.321 -4.599 1.00 95.69 622 GLN A O 1
ATOM 5083 N N . GLU A 1 623 ? -26.383 5.571 -4.250 1.00 95.56 623 GLU A N 1
ATOM 5084 C CA . GLU A 1 623 ? -26.305 6.998 -3.916 1.00 95.56 623 GLU A CA 1
ATOM 5085 C C . GLU A 1 623 ? -25.565 7.206 -2.592 1.00 95.56 623 GLU A C 1
ATOM 5087 O O . GLU A 1 623 ? -24.663 8.039 -2.516 1.00 95.56 623 GLU A O 1
ATOM 5092 N N . PHE A 1 624 ? -25.870 6.378 -1.585 1.00 96.19 624 PHE A N 1
ATOM 5093 C CA . PHE A 1 624 ? -25.181 6.403 -0.298 1.00 96.19 624 PHE A CA 1
ATOM 5094 C C . PHE A 1 624 ? -23.671 6.195 -0.470 1.00 96.19 624 PHE A C 1
ATOM 5096 O O . PHE A 1 624 ? -22.876 6.928 0.113 1.00 96.19 624 PHE A O 1
ATOM 5103 N N . ILE A 1 625 ? -23.252 5.231 -1.295 1.00 96.44 625 ILE A N 1
ATOM 5104 C CA . ILE A 1 625 ? -21.829 4.983 -1.556 1.00 96.44 625 ILE A CA 1
ATOM 5105 C C . ILE A 1 625 ? -21.187 6.197 -2.240 1.00 96.44 625 ILE A C 1
ATOM 5107 O O . ILE A 1 625 ? -20.172 6.688 -1.749 1.00 96.44 625 ILE A O 1
ATOM 5111 N N . LEU A 1 626 ? -21.779 6.717 -3.322 1.00 94.44 626 LEU A N 1
ATOM 5112 C CA . LEU A 1 626 ? -21.238 7.869 -4.065 1.00 94.44 626 LEU A CA 1
ATOM 5113 C C . LEU A 1 626 ? -21.041 9.107 -3.186 1.00 94.44 626 LEU A C 1
ATOM 5115 O O . LEU A 1 626 ? -20.062 9.832 -3.362 1.00 94.44 626 LEU A O 1
ATOM 5119 N N . ASP A 1 627 ? -21.951 9.331 -2.240 1.00 93.50 627 ASP A N 1
ATOM 5120 C CA . ASP A 1 627 ? -21.876 10.468 -1.330 1.00 93.50 627 ASP A CA 1
ATOM 5121 C C . ASP A 1 627 ? -20.803 10.292 -0.252 1.00 93.50 627 ASP A C 1
ATOM 5123 O O . ASP A 1 627 ? -20.327 11.289 0.292 1.00 93.50 627 ASP A O 1
ATOM 5127 N N . ASN A 1 628 ? -20.421 9.057 0.088 1.00 95.38 628 ASN A N 1
ATOM 5128 C CA . ASN A 1 628 ? -19.593 8.766 1.259 1.00 95.38 628 ASN A CA 1
ATOM 5129 C C . ASN A 1 628 ? -18.167 8.294 0.946 1.00 95.38 628 ASN A C 1
ATOM 5131 O O . ASN A 1 628 ? -17.317 8.389 1.830 1.00 95.38 628 ASN A O 1
ATOM 5135 N N . ILE A 1 629 ? -17.853 7.857 -0.278 1.00 95.38 629 ILE A N 1
ATOM 5136 C CA . ILE A 1 629 ? -16.491 7.437 -0.661 1.00 95.38 629 ILE A CA 1
ATOM 5137 C C . ILE A 1 629 ? -15.862 8.351 -1.712 1.00 95.38 629 ILE A C 1
ATOM 5139 O O . ILE A 1 629 ? -16.549 9.053 -2.450 1.00 95.38 629 ILE A O 1
ATOM 5143 N N . TYR A 1 630 ? -14.534 8.322 -1.833 1.00 92.94 630 TYR A N 1
ATOM 5144 C CA . TYR A 1 630 ? -13.892 8.889 -3.017 1.00 92.94 630 TYR A CA 1
ATOM 5145 C C . TYR A 1 630 ? -14.226 8.039 -4.255 1.00 92.94 630 TYR A C 1
ATOM 5147 O O . TYR A 1 630 ? -14.140 6.812 -4.178 1.00 92.94 630 TYR A O 1
ATOM 5155 N N . PRO A 1 631 ? -14.523 8.651 -5.421 1.00 91.06 631 PRO A N 1
ATOM 5156 C CA . PRO A 1 631 ? -14.891 7.935 -6.648 1.00 91.06 631 PRO A CA 1
ATOM 5157 C C . PRO A 1 631 ? -13.658 7.291 -7.304 1.00 91.06 631 PRO A C 1
ATOM 5159 O O . PRO A 1 631 ? -13.132 7.738 -8.329 1.00 91.06 631 PRO A O 1
ATOM 5162 N N . ARG A 1 632 ? -13.126 6.262 -6.646 1.00 91.56 632 ARG A N 1
ATOM 5163 C CA . ARG A 1 632 ? -11.903 5.539 -6.997 1.00 91.56 632 ARG A CA 1
ATOM 5164 C C . ARG A 1 632 ? -12.180 4.034 -6.897 1.00 91.56 632 ARG A C 1
ATOM 5166 O O . ARG A 1 632 ? -12.746 3.604 -5.896 1.00 91.56 632 ARG A O 1
ATOM 5173 N N . PRO A 1 633 ? -11.754 3.218 -7.880 1.00 93.69 633 PRO A N 1
ATOM 5174 C CA . PRO A 1 633 ? -11.964 1.770 -7.857 1.00 93.69 633 PRO A CA 1
ATOM 5175 C C . PRO A 1 633 ? -11.478 1.118 -6.560 1.00 93.69 633 PRO A C 1
ATOM 5177 O O . PRO A 1 633 ? -12.182 0.308 -5.974 1.00 93.69 633 PRO A O 1
ATOM 5180 N N . ARG A 1 634 ? -10.295 1.526 -6.083 1.00 92.56 634 ARG A N 1
ATOM 5181 C CA . ARG A 1 634 ? -9.697 1.037 -4.833 1.00 92.56 634 ARG A CA 1
ATOM 5182 C C . ARG A 1 634 ? -10.631 1.217 -3.633 1.00 92.56 634 ARG A C 1
ATOM 5184 O O . ARG A 1 634 ? -10.794 0.308 -2.832 1.00 92.56 634 ARG A O 1
ATOM 5191 N N . ASP A 1 635 ? -11.223 2.396 -3.525 1.00 94.94 635 ASP A N 1
ATOM 5192 C CA . ASP A 1 635 ? -12.079 2.800 -2.417 1.00 94.94 635 ASP A CA 1
ATOM 5193 C C . ASP A 1 635 ? -13.418 2.043 -2.445 1.00 94.94 635 ASP A C 1
ATOM 5195 O O . ASP A 1 635 ? -13.883 1.573 -1.409 1.00 94.94 635 ASP A O 1
ATOM 5199 N N . LEU A 1 636 ? -13.982 1.840 -3.642 1.00 96.38 636 LEU A N 1
ATOM 5200 C CA . LEU A 1 636 ? -15.180 1.022 -3.852 1.00 96.38 636 LEU A CA 1
ATOM 5201 C C . LEU A 1 636 ? -14.945 -0.434 -3.428 1.00 96.38 636 LEU A C 1
ATOM 5203 O O . LEU A 1 636 ? -15.713 -0.977 -2.639 1.00 96.38 636 LEU A O 1
ATOM 5207 N N . ILE A 1 637 ? -13.864 -1.051 -3.917 1.00 94.75 637 ILE A N 1
ATOM 5208 C CA . ILE A 1 637 ? -13.527 -2.450 -3.609 1.00 94.75 637 ILE A CA 1
ATOM 5209 C C . ILE A 1 637 ? -13.289 -2.621 -2.105 1.00 94.75 637 ILE A C 1
ATOM 5211 O O . ILE A 1 637 ? -13.809 -3.567 -1.517 1.00 94.75 637 ILE A O 1
ATOM 5215 N N . TYR A 1 638 ? -12.572 -1.684 -1.469 1.00 93.38 638 TYR A N 1
ATOM 5216 C CA . TYR A 1 638 ? -12.348 -1.701 -0.022 1.00 93.38 638 TYR A CA 1
ATOM 5217 C C . TYR A 1 638 ? -13.670 -1.718 0.754 1.00 93.38 638 TYR A C 1
ATOM 5219 O O . TYR A 1 638 ? -13.851 -2.561 1.633 1.00 93.38 638 TYR A O 1
ATOM 5227 N N . LEU A 1 639 ? -14.603 -0.812 0.429 1.00 95.75 639 LEU A N 1
ATOM 5228 C CA . LEU A 1 639 ? -15.875 -0.717 1.148 1.00 95.75 639 LEU A CA 1
ATOM 5229 C C . LEU A 1 639 ? -16.701 -2.001 0.997 1.00 95.75 639 LEU A C 1
ATOM 5231 O O . LEU A 1 639 ? -17.214 -2.507 1.994 1.00 95.75 639 LEU A O 1
ATOM 5235 N N . PHE A 1 640 ? -16.802 -2.556 -0.216 1.00 94.81 640 PHE A N 1
ATOM 5236 C CA . PHE A 1 640 ? -17.534 -3.806 -0.460 1.00 94.81 640 PHE A CA 1
ATOM 5237 C C . PHE A 1 640 ? -16.901 -4.996 0.257 1.00 94.81 640 PHE A C 1
ATOM 5239 O O . PHE A 1 640 ? -17.607 -5.765 0.910 1.00 94.81 640 PHE A O 1
ATOM 5246 N N . GLN A 1 641 ? -15.573 -5.125 0.191 1.00 90.62 641 GLN A N 1
ATOM 5247 C CA . GLN A 1 641 ? -14.849 -6.181 0.892 1.00 90.62 641 GLN A CA 1
ATOM 5248 C C . GLN A 1 641 ? -15.059 -6.072 2.403 1.00 90.62 641 GLN A C 1
ATOM 5250 O O . GLN A 1 641 ? -15.411 -7.060 3.041 1.00 90.62 641 GLN A O 1
ATOM 5255 N N . ARG A 1 642 ? -14.942 -4.867 2.973 1.00 89.31 642 ARG A N 1
ATOM 5256 C CA . ARG A 1 642 ? -15.132 -4.662 4.412 1.00 89.31 642 ARG A CA 1
ATOM 5257 C C . ARG A 1 642 ? -16.578 -4.883 4.857 1.00 89.31 642 ARG A C 1
ATOM 5259 O O . ARG A 1 642 ? -16.793 -5.484 5.904 1.00 89.31 642 ARG A O 1
ATOM 5266 N N . SER A 1 643 ? -17.554 -4.447 4.060 1.00 93.75 643 SER A N 1
ATOM 5267 C CA . SER A 1 643 ? -18.980 -4.671 4.342 1.00 93.75 643 SER A CA 1
ATOM 5268 C C . SER A 1 643 ? -19.314 -6.162 4.319 1.00 93.75 643 SER A C 1
ATOM 5270 O O . SER A 1 643 ? -19.979 -6.658 5.224 1.00 93.75 643 SER A O 1
ATOM 5272 N N . LYS A 1 644 ? -18.787 -6.898 3.329 1.00 90.19 644 LYS A N 1
ATOM 5273 C CA . LYS A 1 644 ? -18.899 -8.358 3.268 1.00 90.19 644 LYS A CA 1
ATOM 5274 C C . LYS A 1 644 ? -18.274 -9.008 4.495 1.00 90.19 644 LYS A C 1
ATOM 5276 O O . LYS A 1 644 ? -18.925 -9.826 5.127 1.00 90.19 644 LYS A O 1
ATOM 5281 N N . ASP A 1 645 ? -17.046 -8.638 4.841 1.00 81.31 645 ASP A N 1
ATOM 5282 C CA . ASP A 1 645 ? -16.336 -9.208 5.986 1.00 81.31 645 ASP A CA 1
ATOM 5283 C C . ASP A 1 645 ? -17.107 -9.012 7.299 1.00 81.31 645 ASP A C 1
ATOM 5285 O O . ASP A 1 645 ? -17.185 -9.938 8.099 1.00 81.31 645 ASP A O 1
ATOM 5289 N N . LEU A 1 646 ? -17.709 -7.837 7.508 1.00 82.94 646 LEU A N 1
ATOM 5290 C CA . LEU A 1 646 ? -18.547 -7.565 8.680 1.00 82.94 646 LEU A CA 1
ATOM 5291 C C . LEU A 1 646 ? -19.836 -8.393 8.681 1.00 82.94 646 LEU A C 1
ATOM 5293 O O . LEU A 1 646 ? -20.175 -8.979 9.706 1.00 82.94 646 LEU A O 1
ATOM 5297 N N . ALA A 1 647 ? -20.527 -8.472 7.543 1.00 85.50 647 ALA A N 1
ATOM 5298 C CA . ALA A 1 647 ? -21.744 -9.269 7.396 1.00 85.50 647 ALA A CA 1
ATOM 5299 C C . ALA A 1 647 ? -21.481 -10.755 7.681 1.00 85.50 647 ALA A C 1
ATOM 5301 O O . ALA A 1 647 ? -22.207 -11.408 8.428 1.00 85.50 647 ALA A O 1
ATOM 5302 N N . VAL A 1 648 ? -20.386 -11.263 7.121 1.00 76.62 648 VAL A N 1
ATOM 5303 C CA . VAL A 1 648 ? -19.872 -12.622 7.300 1.00 76.62 648 VAL A CA 1
ATOM 5304 C C . VAL A 1 648 ? -19.582 -12.885 8.783 1.00 76.62 648 VAL A C 1
ATOM 5306 O O . VAL A 1 648 ? -20.218 -13.766 9.353 1.00 76.62 648 VAL A O 1
ATOM 5309 N N . GLN A 1 649 ? -18.800 -12.018 9.443 1.00 70.19 649 GLN A N 1
ATOM 5310 C CA . GLN A 1 649 ? -18.504 -12.093 10.889 1.00 70.19 649 GLN A CA 1
ATOM 5311 C C . GLN A 1 649 ? -19.752 -12.075 11.781 1.00 70.19 649 GLN A C 1
ATOM 5313 O O . GLN A 1 649 ? -19.760 -12.632 12.878 1.00 70.19 649 GLN A O 1
ATOM 5318 N N . ARG A 1 650 ? -20.826 -11.424 11.330 1.00 79.25 650 ARG A N 1
ATOM 5319 C CA . ARG A 1 650 ? -22.116 -11.372 12.034 1.00 79.25 650 ARG A CA 1
ATOM 5320 C C . ARG A 1 650 ? -23.035 -12.541 11.684 1.00 79.25 650 ARG A C 1
ATOM 5322 O O . ARG A 1 650 ? -24.171 -12.590 12.151 1.00 79.25 650 ARG A O 1
ATOM 5329 N N . SER A 1 651 ? -22.552 -13.499 10.890 1.00 77.00 651 SER A N 1
ATOM 5330 C CA . SER A 1 651 ? -23.323 -14.627 10.360 1.00 77.00 651 SER A CA 1
ATOM 5331 C C . SER A 1 651 ? -24.559 -14.198 9.556 1.00 77.00 651 SER A C 1
ATOM 5333 O O . SER A 1 651 ? -25.556 -14.924 9.501 1.00 77.00 651 SER A O 1
ATOM 5335 N N . HIS A 1 652 ? -24.512 -13.024 8.923 1.00 83.06 652 HIS A N 1
ATOM 5336 C CA . HIS A 1 652 ? -25.570 -12.567 8.033 1.00 83.06 652 HIS A CA 1
ATOM 5337 C C . HIS A 1 652 ? -25.557 -13.360 6.719 1.00 83.06 652 HIS A C 1
ATOM 5339 O O . HIS A 1 652 ? -24.529 -13.847 6.243 1.00 83.06 652 HIS A O 1
ATOM 5345 N N . ILE A 1 653 ? -26.733 -13.485 6.104 1.00 85.81 653 ILE A N 1
ATOM 5346 C CA . ILE A 1 653 ? -26.896 -14.146 4.799 1.00 85.81 653 ILE A CA 1
ATOM 5347 C C . ILE A 1 653 ? -26.642 -13.199 3.617 1.00 85.81 653 ILE A C 1
ATOM 5349 O O . ILE A 1 653 ? -26.436 -13.662 2.496 1.00 85.81 653 ILE A O 1
ATOM 5353 N N . MET A 1 654 ? -26.659 -11.891 3.875 1.00 91.62 654 MET A N 1
ATOM 5354 C CA . MET A 1 654 ? -26.414 -10.797 2.936 1.00 91.62 654 MET A CA 1
ATOM 5355 C C . MET A 1 654 ? -25.755 -9.632 3.684 1.00 91.62 654 MET A C 1
ATOM 5357 O O . MET A 1 654 ? -25.790 -9.598 4.910 1.00 91.62 654 MET A O 1
ATOM 5361 N N . ILE A 1 655 ? -25.184 -8.672 2.961 1.00 95.12 655 ILE A N 1
ATOM 5362 C CA . ILE A 1 655 ? -24.661 -7.434 3.544 1.00 95.12 655 ILE A CA 1
ATOM 5363 C C . ILE A 1 655 ? -25.843 -6.552 3.951 1.00 95.12 655 ILE A C 1
ATOM 5365 O O . ILE A 1 655 ? -26.559 -6.029 3.092 1.00 95.12 655 ILE A O 1
ATOM 5369 N N . GLU A 1 656 ? -26.055 -6.391 5.251 1.00 95.81 656 GLU A N 1
ATOM 5370 C CA . GLU A 1 656 ? -27.126 -5.566 5.802 1.00 95.81 656 GLU A CA 1
ATOM 5371 C C . GLU A 1 656 ? -26.698 -4.098 5.935 1.00 95.81 656 GLU A C 1
ATOM 5373 O O . GLU A 1 656 ? -25.521 -3.742 5.861 1.00 95.81 656 GLU A O 1
ATOM 5378 N N . GLU A 1 657 ? -27.672 -3.215 6.158 1.00 96.44 657 GLU A N 1
ATOM 5379 C CA . GLU A 1 657 ? -27.450 -1.772 6.300 1.00 96.44 657 GLU A CA 1
ATOM 5380 C C . GLU A 1 657 ? -26.385 -1.440 7.358 1.00 96.44 657 GLU A C 1
ATOM 5382 O O . GLU A 1 657 ? -25.479 -0.641 7.112 1.00 96.44 657 GLU A O 1
ATOM 5387 N N . GLN A 1 658 ? -26.451 -2.103 8.516 1.00 94.62 658 GLN A N 1
ATOM 5388 C CA . GLN A 1 658 ? -25.514 -1.882 9.616 1.00 94.62 658 GLN A CA 1
ATOM 5389 C C . GLN A 1 658 ? -24.080 -2.315 9.264 1.00 94.62 658 GLN A C 1
ATOM 5391 O O . GLN A 1 658 ? -23.122 -1.741 9.782 1.00 94.62 658 GLN A O 1
ATOM 5396 N N . ASP A 1 659 ? -23.909 -3.293 8.370 1.00 94.38 659 ASP A N 1
ATOM 5397 C CA . ASP A 1 659 ? -22.589 -3.747 7.919 1.00 94.38 659 ASP A CA 1
ATOM 5398 C C . ASP A 1 659 ? -21.915 -2.682 7.055 1.00 94.38 659 ASP A C 1
ATOM 5400 O O . ASP A 1 659 ? -20.731 -2.402 7.231 1.00 94.38 659 ASP A O 1
ATOM 5404 N N . VAL A 1 660 ? -22.684 -2.029 6.178 1.00 96.75 660 VAL A N 1
ATOM 5405 C CA . VAL A 1 660 ? -22.195 -0.927 5.336 1.00 96.75 660 VAL A CA 1
ATOM 5406 C C . VAL A 1 660 ? -21.851 0.301 6.182 1.00 96.75 660 VAL A C 1
ATOM 5408 O O . VAL A 1 660 ? -20.814 0.929 5.967 1.00 96.75 660 VAL A O 1
ATOM 5411 N N . VAL A 1 661 ? -22.693 0.642 7.165 1.00 95.38 661 VAL A N 1
ATOM 5412 C CA . VAL A 1 661 ? -22.453 1.783 8.066 1.00 95.38 661 VAL A CA 1
ATOM 5413 C C . VAL A 1 661 ? -21.179 1.584 8.887 1.00 95.38 661 VAL A C 1
ATOM 5415 O O . VAL A 1 661 ? -20.381 2.514 9.019 1.00 95.38 661 VAL A O 1
ATOM 5418 N N . ASP A 1 662 ? -20.955 0.385 9.424 1.00 91.69 662 ASP A N 1
ATOM 5419 C CA . ASP A 1 662 ? -19.742 0.104 10.194 1.00 91.69 662 ASP A CA 1
ATOM 5420 C C . ASP A 1 662 ? -18.506 -0.040 9.293 1.00 91.69 662 ASP A C 1
ATOM 5422 O O . ASP A 1 662 ? -17.443 0.483 9.635 1.00 91.69 662 ASP A O 1
ATOM 5426 N N . ALA A 1 663 ? -18.649 -0.608 8.089 1.00 93.88 663 ALA A N 1
ATOM 5427 C CA . ALA A 1 663 ? -17.582 -0.613 7.088 1.00 93.88 663 ALA A CA 1
ATOM 5428 C C . ALA A 1 663 ? -17.166 0.805 6.683 1.00 93.88 663 ALA A C 1
ATOM 5430 O O . ALA A 1 663 ? -15.983 1.055 6.446 1.00 93.88 663 ALA A O 1
ATOM 5431 N N . LEU A 1 664 ? -18.111 1.749 6.636 1.00 95.62 664 LEU A N 1
ATOM 5432 C CA . LEU A 1 664 ? -17.820 3.149 6.345 1.00 95.62 664 LEU A CA 1
ATOM 5433 C C . LEU A 1 664 ? -16.982 3.807 7.455 1.00 95.62 664 LEU A C 1
ATOM 5435 O O . LEU A 1 664 ? -16.124 4.636 7.150 1.00 95.62 664 LEU A O 1
ATOM 5439 N N . LYS A 1 665 ? -17.169 3.426 8.727 1.00 92.44 665 LYS A N 1
ATOM 5440 C CA . LYS A 1 665 ? -16.320 3.904 9.837 1.00 92.44 665 LYS A CA 1
ATOM 5441 C C . LYS A 1 665 ? -14.878 3.423 9.675 1.00 92.44 665 LYS A C 1
ATOM 5443 O O . LYS A 1 665 ? -13.948 4.221 9.795 1.00 92.44 665 LYS A O 1
ATOM 5448 N N . ASP A 1 666 ? -14.698 2.149 9.331 1.00 89.12 666 ASP A N 1
ATOM 5449 C CA . ASP A 1 666 ? -13.376 1.578 9.048 1.00 89.12 666 ASP A CA 1
ATOM 5450 C C . ASP A 1 666 ? -12.724 2.209 7.814 1.00 89.12 666 ASP A C 1
ATOM 5452 O O . ASP A 1 666 ? -11.552 2.591 7.850 1.00 89.12 666 ASP A O 1
ATOM 5456 N N . TYR A 1 667 ? -13.500 2.388 6.741 1.00 94.38 667 TYR A N 1
ATOM 5457 C CA . TYR A 1 667 ? -13.069 3.108 5.545 1.00 94.38 667 TYR A CA 1
ATOM 5458 C C . TYR A 1 667 ? -12.635 4.535 5.883 1.00 94.38 667 TYR A C 1
ATOM 5460 O O . TYR A 1 667 ? -11.609 4.994 5.388 1.00 94.38 667 TYR A O 1
ATOM 5468 N N . SER A 1 668 ? -13.358 5.221 6.767 1.00 94.69 668 SER A N 1
ATOM 5469 C CA . SER A 1 668 ? -13.028 6.585 7.170 1.00 94.69 668 SER A CA 1
ATOM 5470 C C . SER A 1 668 ? -11.669 6.684 7.865 1.00 94.69 668 SER A C 1
ATOM 5472 O O . SER A 1 668 ? -10.855 7.543 7.514 1.00 94.69 668 SER A O 1
ATOM 5474 N N . ASN A 1 669 ? -11.373 5.746 8.770 1.00 90.62 669 ASN A N 1
ATOM 5475 C CA . ASN A 1 669 ? -10.053 5.618 9.396 1.00 90.62 669 ASN A CA 1
ATOM 5476 C C . ASN A 1 669 ? -8.960 5.315 8.351 1.00 90.62 669 ASN A C 1
ATOM 5478 O O . ASN A 1 669 ? -7.894 5.943 8.313 1.00 90.62 669 ASN A O 1
ATOM 5482 N N . TRP A 1 670 ? -9.239 4.388 7.432 1.00 89.25 670 TRP A N 1
ATOM 5483 C CA . TRP A 1 670 ? -8.319 4.040 6.349 1.00 89.25 670 TRP A CA 1
ATOM 5484 C C . TRP A 1 670 ? -8.024 5.233 5.421 1.00 89.25 670 TRP A C 1
ATOM 5486 O O . TRP A 1 670 ? -6.866 5.478 5.072 1.00 89.25 670 TRP A O 1
ATOM 5496 N N . ILE A 1 671 ? -9.027 6.047 5.081 1.00 91.31 671 ILE A N 1
ATOM 5497 C CA . ILE A 1 671 ? -8.836 7.271 4.293 1.00 91.31 671 ILE A CA 1
ATOM 5498 C C . ILE A 1 671 ? -8.061 8.326 5.063 1.00 91.31 671 ILE A C 1
ATOM 5500 O O . ILE A 1 671 ? -7.138 8.911 4.494 1.00 91.31 671 ILE A O 1
ATOM 5504 N N . PHE A 1 672 ? -8.379 8.550 6.338 1.00 89.44 672 PHE A N 1
ATOM 5505 C CA . PHE A 1 672 ? -7.634 9.477 7.187 1.00 89.44 672 PHE A CA 1
ATOM 5506 C C . PHE A 1 672 ? -6.138 9.135 7.180 1.00 89.44 672 PHE A C 1
ATOM 5508 O O . PHE A 1 672 ? -5.291 9.976 6.863 1.00 89.44 672 PHE A O 1
ATOM 5515 N N . THR A 1 673 ? -5.802 7.864 7.415 1.00 83.19 673 THR A N 1
ATOM 5516 C CA . THR A 1 673 ? -4.406 7.406 7.391 1.00 83.19 673 THR A CA 1
ATOM 5517 C C . THR A 1 673 ? -3.779 7.473 5.994 1.00 83.19 673 THR A C 1
ATOM 5519 O O . THR A 1 673 ? -2.606 7.845 5.891 1.00 83.19 673 THR A O 1
ATOM 5522 N N . SER A 1 674 ? -4.530 7.186 4.921 1.00 82.75 674 SER A N 1
ATOM 5523 C CA . SER A 1 674 ? -4.062 7.314 3.530 1.00 82.75 674 SER A CA 1
ATOM 5524 C C . SER A 1 674 ? -3.759 8.767 3.153 1.00 82.75 674 SER A C 1
ATOM 5526 O O . SER A 1 674 ? -2.735 9.024 2.522 1.00 82.75 674 SER A O 1
ATOM 5528 N N . VAL A 1 675 ? -4.597 9.728 3.557 1.00 83.88 675 VAL A N 1
ATOM 5529 C CA . VAL A 1 675 ? -4.382 11.166 3.306 1.00 83.88 675 VAL A CA 1
ATOM 5530 C C . VAL A 1 675 ? -3.093 11.647 3.973 1.00 83.88 675 VAL A C 1
ATOM 5532 O O . VAL A 1 675 ? -2.316 12.369 3.348 1.00 83.88 675 VAL A O 1
ATOM 5535 N N . LEU A 1 676 ? -2.809 11.187 5.196 1.00 78.31 676 LEU A N 1
ATOM 5536 C CA . LEU A 1 676 ? -1.551 11.503 5.881 1.00 78.31 676 LEU A CA 1
ATOM 5537 C C . LEU A 1 676 ? -0.315 10.964 5.141 1.00 78.31 676 LEU A C 1
ATOM 5539 O O . LEU A 1 676 ? 0.736 11.597 5.191 1.00 78.31 676 LEU A O 1
ATOM 5543 N N . VAL A 1 677 ? -0.430 9.825 4.445 1.00 71.62 677 VAL A N 1
ATOM 5544 C CA . VAL A 1 677 ? 0.648 9.278 3.593 1.00 71.62 677 VAL A CA 1
ATOM 5545 C C . VAL A 1 677 ? 0.749 10.019 2.258 1.00 71.62 677 VAL A C 1
ATOM 5547 O O . VAL A 1 677 ? 1.846 10.202 1.737 1.00 71.62 677 VAL A O 1
ATOM 5550 N N . GLU A 1 678 ? -0.379 10.444 1.685 1.00 69.50 678 GLU A N 1
ATOM 5551 C CA . GLU A 1 678 ? -0.419 11.202 0.425 1.00 69.50 678 GLU A CA 1
ATOM 5552 C C . GLU A 1 678 ? 0.131 12.632 0.564 1.00 69.50 678 GLU A C 1
ATOM 5554 O O . GLU A 1 678 ? 0.446 13.268 -0.444 1.00 69.50 678 GLU A O 1
ATOM 5559 N N . ASN A 1 679 ? 0.262 13.133 1.792 1.00 65.50 679 ASN A N 1
ATOM 5560 C CA . ASN A 1 679 ? 0.689 14.490 2.079 1.00 65.50 679 ASN A CA 1
ATOM 5561 C C . ASN A 1 679 ? 2.215 14.699 1.929 1.00 65.50 679 ASN A C 1
ATOM 5563 O O . ASN A 1 679 ? 3.019 14.024 2.562 1.00 65.50 679 ASN A O 1
ATOM 5567 N N . GLY A 1 680 ? 2.611 15.699 1.130 1.00 52.41 680 GLY A N 1
ATOM 5568 C CA . GLY A 1 680 ? 4.008 16.114 0.897 1.00 52.41 680 GLY A CA 1
ATOM 5569 C C . GLY A 1 680 ? 4.514 17.292 1.753 1.00 52.41 680 GLY A C 1
ATOM 5570 O O . GLY A 1 680 ? 5.586 17.833 1.462 1.00 52.41 680 GLY A O 1
ATOM 5571 N N . VAL A 1 681 ? 3.745 17.735 2.759 1.00 48.53 681 VAL A N 1
ATOM 5572 C CA . VAL A 1 681 ? 4.131 18.752 3.769 1.00 48.53 681 VAL A CA 1
ATOM 5573 C C . VAL A 1 681 ? 4.872 18.067 4.930 1.00 48.53 681 VAL A C 1
ATOM 5575 O O . VAL A 1 681 ? 4.882 16.840 5.001 1.00 48.53 681 VAL A O 1
ATOM 5578 N N . SER A 1 682 ? 5.518 18.817 5.840 1.00 54.50 682 SER A N 1
ATOM 5579 C CA . SER A 1 682 ? 6.096 18.217 7.053 1.00 54.50 682 SER A CA 1
ATOM 5580 C C . SER A 1 682 ? 5.029 17.342 7.732 1.00 54.50 682 SER A C 1
ATOM 5582 O O . SER A 1 682 ? 3.946 17.821 8.073 1.00 54.50 682 SER A O 1
ATOM 5584 N N . GLN A 1 683 ? 5.300 16.032 7.815 1.00 62.03 683 GLN A N 1
ATOM 5585 C CA . GLN A 1 683 ? 4.304 15.009 8.157 1.00 62.03 683 GLN A CA 1
ATOM 5586 C C . GLN A 1 683 ? 3.563 15.361 9.452 1.00 62.03 683 GLN A C 1
ATOM 5588 O O . GLN A 1 683 ? 2.355 15.186 9.526 1.00 62.03 683 GLN A O 1
ATOM 5593 N N . LYS A 1 684 ? 4.278 15.960 10.410 1.00 71.19 684 LYS A N 1
ATOM 5594 C CA . LYS A 1 684 ? 3.768 16.304 11.734 1.00 71.19 684 LYS A CA 1
ATOM 5595 C C . LYS A 1 684 ? 2.743 17.447 11.741 1.00 71.19 684 LYS A C 1
ATOM 5597 O O . LYS A 1 684 ? 1.711 17.298 12.367 1.00 71.19 684 LYS A O 1
ATOM 5602 N N . GLN A 1 685 ? 2.971 18.553 11.026 1.00 80.31 685 GLN A N 1
ATOM 5603 C CA . GLN A 1 685 ? 2.042 19.700 11.055 1.00 80.31 685 GLN A CA 1
ATOM 5604 C C . GLN A 1 685 ? 0.681 19.366 10.437 1.00 80.31 685 GLN A C 1
ATOM 5606 O O . GLN A 1 685 ? -0.357 19.746 10.969 1.00 80.31 685 GLN A O 1
ATOM 5611 N N . MET A 1 686 ? 0.681 18.649 9.308 1.00 82.31 686 MET A N 1
ATOM 5612 C CA . MET A 1 686 ? -0.570 18.187 8.702 1.00 82.31 686 MET A CA 1
ATOM 5613 C C . MET A 1 686 ? -1.251 17.142 9.579 1.00 82.31 686 MET A C 1
ATOM 5615 O O . MET A 1 686 ? -2.468 17.151 9.691 1.00 82.31 686 MET A O 1
ATOM 5619 N N . GLU A 1 687 ? -0.477 16.236 10.173 1.00 82.50 687 GLU A N 1
ATOM 5620 C CA . GLU A 1 687 ? -1.007 15.251 11.107 1.00 82.50 687 GLU A CA 1
ATOM 5621 C C . GLU A 1 687 ? -1.713 15.942 12.278 1.00 82.50 687 GLU A C 1
ATOM 5623 O O . GLU A 1 687 ? -2.903 15.710 12.470 1.00 82.50 687 GLU A O 1
ATOM 5628 N N . ASP A 1 688 ? -1.035 16.866 12.960 1.00 85.56 688 ASP A N 1
ATOM 5629 C CA . ASP A 1 688 ? -1.597 17.655 14.060 1.00 85.56 688 ASP A CA 1
ATOM 5630 C C . ASP A 1 688 ? -2.867 18.412 13.617 1.00 85.56 688 ASP A C 1
ATOM 5632 O O . ASP A 1 688 ? -3.872 18.390 14.323 1.00 85.56 688 ASP A O 1
ATOM 5636 N N . PHE A 1 689 ? -2.870 19.018 12.420 1.00 91.06 689 PHE A N 1
ATOM 5637 C CA . PHE A 1 689 ? -4.056 19.694 11.869 1.00 91.06 689 PHE A CA 1
ATOM 5638 C C . PHE A 1 689 ? -5.226 18.737 11.645 1.00 91.06 689 PHE A C 1
ATOM 5640 O O . PHE A 1 689 ? -6.357 19.042 12.014 1.00 91.06 689 PHE A O 1
ATOM 5647 N N . MET A 1 690 ? -4.962 17.571 11.056 1.00 90.75 690 MET A N 1
ATOM 5648 C CA . MET A 1 690 ? -5.990 16.570 10.786 1.00 90.75 690 MET A CA 1
ATOM 5649 C C . MET A 1 690 ? -6.587 16.002 12.082 1.00 90.75 690 MET A C 1
ATOM 5651 O O . MET A 1 690 ? -7.790 15.768 12.117 1.00 90.75 690 MET A O 1
ATOM 5655 N N . TYR A 1 691 ? -5.797 15.818 13.149 1.00 89.44 691 TYR A N 1
ATOM 5656 C CA . TYR A 1 691 ? -6.335 15.426 14.463 1.00 89.44 691 TYR A CA 1
ATOM 5657 C C . TYR A 1 691 ? -7.132 16.546 15.133 1.00 89.44 691 TYR A C 1
ATOM 5659 O O . TYR A 1 691 ? -8.131 16.260 15.786 1.00 89.44 691 TYR A O 1
ATOM 5667 N N . ASN A 1 692 ? -6.745 17.808 14.942 1.00 90.38 692 ASN A N 1
ATOM 5668 C CA . ASN A 1 692 ? -7.502 18.941 15.473 1.00 90.38 692 ASN A CA 1
ATOM 5669 C C . ASN A 1 692 ? -8.878 19.117 14.795 1.00 90.38 692 ASN A C 1
ATOM 5671 O O . ASN A 1 692 ? -9.720 19.825 15.331 1.00 90.38 692 ASN A O 1
ATOM 5675 N N . LEU A 1 693 ? -9.149 18.453 13.661 1.00 92.00 693 LEU A N 1
ATOM 5676 C CA . LEU A 1 693 ? -10.492 18.406 13.059 1.00 92.00 693 LEU A CA 1
ATOM 5677 C C . LEU A 1 693 ? -11.474 17.490 13.813 1.00 92.00 693 LEU A C 1
ATOM 5679 O O . LEU A 1 693 ? -12.654 17.460 13.459 1.00 92.00 693 LEU A O 1
ATOM 5683 N N . ILE A 1 694 ? -11.016 16.706 14.795 1.00 90.81 694 ILE A N 1
ATOM 5684 C CA . ILE A 1 694 ? -11.885 15.773 15.518 1.00 90.81 694 ILE A CA 1
ATOM 5685 C C . ILE A 1 694 ? -12.948 16.541 16.316 1.00 90.81 694 ILE A C 1
ATOM 5687 O O . ILE A 1 694 ? -12.623 17.435 17.093 1.00 90.81 694 ILE A O 1
ATOM 5691 N N . GLY A 1 695 ? -14.216 16.163 16.152 1.00 89.06 695 GLY A N 1
ATOM 5692 C CA . GLY A 1 695 ? -15.357 16.784 16.831 1.00 89.06 695 GLY A CA 1
ATOM 5693 C C . GLY A 1 695 ? -15.781 18.144 16.262 1.00 89.06 695 GLY A C 1
ATOM 5694 O O . GLY A 1 695 ? -16.705 18.763 16.791 1.00 89.06 695 GLY A O 1
ATOM 5695 N N . GLU A 1 696 ? -15.137 18.620 15.193 1.00 92.50 696 GLU A N 1
ATOM 5696 C CA . GLU A 1 696 ? -15.541 19.843 14.496 1.00 92.50 696 GLU A CA 1
ATOM 5697 C C . GLU A 1 696 ? -16.827 19.640 13.683 1.00 92.50 696 GLU A C 1
ATOM 5699 O O . GLU A 1 696 ? -17.181 18.530 13.285 1.00 92.50 696 GLU A O 1
ATOM 5704 N N . ASN A 1 697 ? -17.529 20.734 13.376 1.00 93.50 697 ASN A N 1
ATOM 5705 C CA . ASN A 1 697 ? -18.690 20.666 12.485 1.00 93.50 697 ASN A CA 1
ATOM 5706 C C . ASN A 1 697 ? -18.257 20.251 11.076 1.00 93.50 697 ASN A C 1
ATOM 5708 O O . ASN A 1 697 ? -17.251 20.745 10.553 1.00 93.50 697 ASN A O 1
ATOM 5712 N N . GLN A 1 698 ? -19.073 19.437 10.402 1.00 94.75 698 GLN A N 1
ATOM 5713 C CA . GLN A 1 698 ? -18.740 19.003 9.042 1.00 94.75 698 GLN A CA 1
ATOM 5714 C C . GLN A 1 698 ? -18.612 20.184 8.061 1.00 94.75 698 GLN A C 1
ATOM 5716 O O . GLN A 1 698 ? -17.821 20.147 7.115 1.00 94.75 698 GLN A O 1
ATOM 5721 N N . ILE A 1 699 ? -19.386 21.249 8.274 1.00 96.50 699 ILE A N 1
ATOM 5722 C CA . ILE A 1 699 ? -19.236 22.514 7.553 1.00 96.50 699 ILE A CA 1
ATOM 5723 C C . ILE A 1 699 ? -18.379 23.447 8.400 1.00 96.50 699 ILE A C 1
ATOM 5725 O O . ILE A 1 699 ? -18.813 23.931 9.444 1.00 96.50 699 ILE A O 1
ATOM 5729 N N . ILE A 1 700 ? -17.188 23.751 7.899 1.00 94.94 700 ILE A N 1
ATOM 5730 C CA . ILE A 1 700 ? -16.169 24.519 8.603 1.00 94.94 700 ILE A CA 1
ATOM 5731 C C . ILE A 1 700 ? -15.980 25.899 7.964 1.00 94.94 700 ILE A C 1
ATOM 5733 O O . ILE A 1 700 ? -16.013 26.063 6.740 1.00 94.94 700 ILE A O 1
ATOM 5737 N N . SER A 1 701 ? -15.802 26.921 8.801 1.00 94.88 701 SER A N 1
ATOM 5738 C CA . SER A 1 701 ? -15.551 28.293 8.348 1.00 94.88 701 SER A CA 1
ATOM 5739 C C . SER A 1 701 ? -14.061 28.545 8.104 1.00 94.88 701 SER A C 1
ATOM 5741 O O . SER A 1 701 ? -13.202 27.897 8.705 1.00 94.88 701 SER A O 1
ATOM 5743 N N . LEU A 1 702 ? -13.733 29.547 7.284 1.00 93.25 702 LEU A N 1
ATOM 5744 C CA . LEU A 1 702 ? -12.355 30.015 7.117 1.00 93.25 702 LEU A CA 1
ATOM 5745 C C . LEU A 1 702 ? -11.719 30.430 8.454 1.00 93.25 702 LEU A C 1
ATOM 5747 O O . LEU A 1 702 ? -10.530 30.202 8.659 1.00 93.25 702 LEU A O 1
ATOM 5751 N N . GLN A 1 703 ? -12.495 31.019 9.368 1.00 92.62 703 GLN A N 1
ATOM 5752 C CA . GLN A 1 703 ? -12.010 31.405 10.697 1.00 92.62 703 GLN A CA 1
ATOM 5753 C C . GLN A 1 703 ? -11.651 30.185 11.551 1.00 92.62 703 GLN A C 1
ATOM 5755 O O . GLN A 1 703 ? -10.599 30.183 12.184 1.00 92.62 703 GLN A O 1
ATOM 5760 N N . SER A 1 704 ? -12.474 29.135 11.516 1.00 92.88 704 SER A N 1
ATOM 5761 C CA . SER A 1 704 ? -12.193 27.868 12.199 1.00 92.88 704 SER A CA 1
ATOM 5762 C C . SER A 1 704 ? -10.922 27.221 11.643 1.00 92.88 704 SER A C 1
ATOM 5764 O O . SER A 1 704 ? -10.029 26.891 12.412 1.00 92.88 704 SER A O 1
ATOM 5766 N N . ILE A 1 705 ? -10.772 27.149 10.310 1.00 93.69 705 ILE A N 1
ATOM 5767 C CA . ILE A 1 705 ? -9.545 26.633 9.671 1.00 93.69 705 ILE A CA 1
ATOM 5768 C C . ILE A 1 705 ? -8.311 27.417 10.141 1.00 93.69 705 ILE A C 1
ATOM 5770 O O . ILE A 1 705 ? -7.296 26.809 10.472 1.00 93.69 705 ILE A O 1
ATOM 5774 N N . LYS A 1 706 ? -8.394 28.755 10.211 1.00 92.94 706 LYS A N 1
ATOM 5775 C CA . LYS A 1 706 ? -7.302 29.597 10.730 1.00 92.94 706 LYS A CA 1
ATOM 5776 C C . LYS A 1 706 ? -6.948 29.253 12.178 1.00 92.94 706 LYS A C 1
ATOM 5778 O O . LYS A 1 706 ? -5.764 29.181 12.481 1.00 92.94 706 LYS A O 1
ATOM 5783 N N . GLY A 1 707 ? -7.943 29.043 13.043 1.00 92.12 707 GLY A N 1
ATOM 5784 C CA . GLY A 1 707 ? -7.727 28.626 14.433 1.00 92.12 707 GLY A CA 1
ATOM 5785 C C . GLY A 1 707 ? -6.977 27.297 14.517 1.00 92.12 707 GLY A C 1
ATOM 5786 O O . GLY A 1 707 ? -5.899 27.236 15.098 1.00 92.12 707 GLY A O 1
ATOM 5787 N N . LEU A 1 708 ? -7.464 26.279 13.802 1.00 92.12 708 LEU A N 1
ATOM 5788 C CA . LEU A 1 708 ? -6.835 24.954 13.765 1.00 92.12 708 LEU A CA 1
ATOM 5789 C C . LEU A 1 708 ? -5.402 24.999 13.210 1.00 92.12 708 LEU A C 1
ATOM 5791 O O . LEU A 1 708 ? -4.517 24.314 13.714 1.00 92.12 708 LEU A O 1
ATOM 5795 N N . MET A 1 709 ? -5.139 25.836 12.198 1.00 90.44 709 MET A N 1
ATOM 5796 C CA . MET A 1 709 ? -3.780 26.057 11.689 1.00 90.44 709 MET A CA 1
ATOM 5797 C C . MET A 1 709 ? -2.844 26.629 12.762 1.00 90.44 709 MET A C 1
ATOM 5799 O O . MET A 1 709 ? -1.694 26.197 12.843 1.00 90.44 709 MET A O 1
ATOM 5803 N N . GLN A 1 710 ? -3.316 27.571 13.588 1.00 89.00 710 GLN A N 1
ATOM 5804 C CA . GLN A 1 710 ? -2.520 28.136 14.687 1.00 89.00 710 GLN A CA 1
ATOM 5805 C C . GLN A 1 710 ? -2.199 27.070 15.735 1.00 89.00 710 GLN A C 1
ATOM 5807 O O . GLN A 1 710 ? -1.036 26.939 16.124 1.00 89.00 710 GLN A O 1
ATOM 5812 N N . ASP A 1 711 ? -3.196 26.272 16.118 1.00 88.06 711 ASP A N 1
ATOM 5813 C CA . ASP A 1 711 ? -3.041 25.190 17.096 1.00 88.06 711 ASP A CA 1
ATOM 5814 C C . ASP A 1 711 ? -2.046 24.120 16.616 1.00 88.06 711 ASP A C 1
ATOM 5816 O O . ASP A 1 711 ? -1.294 23.552 17.409 1.00 88.06 711 ASP A O 1
ATOM 5820 N N . SER A 1 712 ? -1.963 23.899 15.302 1.00 87.50 712 SER A N 1
ATOM 5821 C CA . SER A 1 712 ? -1.021 22.964 14.667 1.00 87.50 712 SER A CA 1
ATOM 5822 C C . SER A 1 712 ? 0.320 23.593 14.264 1.00 87.50 712 SER A C 1
ATOM 5824 O O . SER A 1 712 ? 1.097 22.983 13.525 1.00 87.50 712 SER A O 1
ATOM 5826 N N . SER A 1 713 ? 0.626 24.810 14.734 1.00 85.31 713 SER A N 1
ATOM 5827 C CA . SER A 1 713 ? 1.877 25.523 14.419 1.00 85.31 713 SER A CA 1
ATOM 5828 C C . SER A 1 713 ? 2.117 25.725 12.911 1.00 85.31 713 SER A C 1
ATOM 5830 O O . SER A 1 713 ? 3.252 25.626 12.428 1.00 85.31 713 SER A O 1
ATOM 5832 N N . ILE A 1 714 ? 1.051 25.990 12.151 1.00 83.56 714 ILE A N 1
ATOM 5833 C CA . ILE A 1 714 ? 1.081 26.320 10.721 1.00 83.56 714 ILE A CA 1
ATOM 5834 C C . ILE A 1 714 ? 0.960 27.842 10.563 1.00 83.56 714 ILE A C 1
ATOM 5836 O O . ILE A 1 714 ? 0.151 28.491 11.223 1.00 83.56 714 ILE A O 1
ATOM 5840 N N . SER A 1 715 ? 1.777 28.428 9.683 1.00 79.62 715 SER A N 1
ATOM 5841 C CA . SER A 1 715 ? 1.735 29.866 9.386 1.00 79.62 715 SER A CA 1
ATOM 5842 C C . SER A 1 715 ? 0.375 30.281 8.816 1.00 79.62 715 SER A C 1
ATOM 5844 O O . SER A 1 715 ? -0.160 29.618 7.931 1.00 79.62 715 SER A O 1
ATOM 5846 N N . VAL A 1 716 ? -0.166 31.401 9.306 1.00 80.38 716 VAL A N 1
ATOM 5847 C CA . VAL A 1 716 ? -1.477 31.949 8.896 1.00 80.38 716 VAL A CA 1
ATOM 5848 C C . VAL A 1 716 ? -1.323 33.284 8.159 1.00 80.38 716 VAL A C 1
ATOM 5850 O O . VAL A 1 716 ? -2.203 34.142 8.186 1.00 80.38 716 VAL A O 1
ATOM 5853 N N . ILE A 1 717 ? -0.175 33.488 7.516 1.00 81.69 717 ILE A N 1
ATOM 5854 C CA . ILE A 1 717 ? 0.027 34.592 6.573 1.00 81.69 717 ILE A CA 1
ATOM 5855 C C . ILE A 1 717 ? -0.845 34.320 5.335 1.00 81.69 717 ILE A C 1
ATOM 5857 O O . ILE A 1 717 ? -1.008 33.164 4.956 1.00 81.69 717 ILE A O 1
ATOM 5861 N N . ASP A 1 718 ? -1.416 35.352 4.702 1.00 74.00 718 ASP A N 1
ATOM 5862 C CA . ASP A 1 718 ? -2.407 35.184 3.621 1.00 74.00 718 ASP A CA 1
ATOM 5863 C C . ASP A 1 718 ? -1.933 34.261 2.478 1.00 74.00 718 ASP A C 1
ATOM 5865 O O . ASP A 1 718 ? -2.707 33.429 2.002 1.00 74.00 718 ASP A O 1
ATOM 5869 N N . GLU A 1 719 ? -0.661 34.355 2.073 1.00 75.50 719 GLU A N 1
ATOM 5870 C CA . GLU A 1 719 ? -0.076 33.475 1.047 1.00 75.50 719 GLU A CA 1
ATOM 5871 C C . GLU A 1 719 ? -0.002 32.006 1.507 1.00 75.50 719 GLU A C 1
ATOM 5873 O O . GLU A 1 719 ? -0.378 31.102 0.755 1.00 75.50 719 GLU A O 1
ATOM 5878 N N . ASP A 1 720 ? 0.410 31.763 2.755 1.00 76.81 720 ASP A N 1
ATOM 5879 C CA . ASP A 1 720 ? 0.500 30.421 3.347 1.00 76.81 720 ASP A CA 1
ATOM 5880 C C . ASP A 1 720 ? -0.888 29.809 3.581 1.00 76.81 720 ASP A C 1
ATOM 5882 O O . ASP A 1 720 ? -1.093 28.610 3.381 1.00 76.81 720 ASP A O 1
ATOM 5886 N N . LEU A 1 721 ? -1.864 30.638 3.956 1.00 85.25 721 LEU A N 1
ATOM 5887 C CA . LEU A 1 721 ? -3.253 30.246 4.167 1.00 85.25 721 LEU A CA 1
ATOM 5888 C C . LEU A 1 721 ? -3.914 29.785 2.870 1.00 85.25 721 LEU A C 1
ATOM 5890 O O . LEU A 1 721 ? -4.510 28.706 2.830 1.00 85.25 721 LEU A O 1
ATOM 5894 N N . GLU A 1 722 ? -3.835 30.591 1.806 1.00 85.38 722 GLU A N 1
ATOM 5895 C CA . GLU A 1 722 ? -4.423 30.214 0.519 1.00 85.38 722 GLU A CA 1
ATOM 5896 C C . GLU A 1 722 ? -3.742 28.955 -0.031 1.00 85.38 722 GLU A C 1
ATOM 5898 O O . GLU A 1 722 ? -4.426 28.056 -0.530 1.00 85.38 722 GLU A O 1
ATOM 5903 N N . TYR A 1 723 ? -2.418 28.845 0.120 1.00 84.38 723 TYR A N 1
ATOM 5904 C CA . TYR A 1 723 ? -1.672 27.641 -0.235 1.00 84.38 723 TYR A CA 1
ATOM 5905 C C . TYR A 1 723 ? -2.155 26.409 0.546 1.00 84.38 723 TYR A C 1
ATOM 5907 O O . TYR A 1 723 ? -2.465 25.385 -0.065 1.00 84.38 723 TYR A O 1
ATOM 5915 N N . PHE A 1 724 ? -2.280 26.504 1.872 1.00 86.44 724 PHE A N 1
ATOM 5916 C CA . PHE A 1 724 ? -2.698 25.384 2.715 1.00 86.44 724 PHE A CA 1
ATOM 5917 C C . PHE A 1 724 ? -4.138 24.941 2.427 1.00 86.44 724 PHE A C 1
ATOM 5919 O O . PHE A 1 724 ? -4.400 23.748 2.287 1.00 86.44 724 PHE A O 1
ATOM 5926 N N . ILE A 1 725 ? -5.069 25.881 2.242 1.00 90.12 725 ILE A N 1
ATOM 5927 C CA . ILE A 1 725 ? -6.458 25.564 1.870 1.00 90.12 725 ILE A CA 1
ATOM 5928 C C . ILE A 1 725 ? -6.514 24.887 0.501 1.00 90.12 725 ILE A C 1
ATOM 5930 O O . ILE A 1 725 ? -7.216 23.889 0.342 1.00 90.12 725 ILE A O 1
ATOM 5934 N N . ASN A 1 726 ? -5.788 25.408 -0.494 1.00 86.94 726 ASN A N 1
ATOM 5935 C CA . ASN A 1 726 ? -5.705 24.766 -1.808 1.00 86.94 726 ASN A CA 1
ATOM 5936 C C . ASN A 1 726 ? -5.151 23.344 -1.692 1.00 86.94 726 ASN A C 1
ATOM 5938 O O . ASN A 1 726 ? -5.680 22.433 -2.321 1.00 86.94 726 ASN A O 1
ATOM 5942 N N . HIS A 1 727 ? -4.155 23.141 -0.832 1.00 84.94 727 HIS A N 1
ATOM 5943 C CA . HIS A 1 727 ? -3.584 21.826 -0.572 1.00 84.94 727 HIS A CA 1
ATOM 5944 C C . HIS A 1 727 ? -4.594 20.854 0.068 1.00 84.94 727 HIS A C 1
ATOM 5946 O O . HIS A 1 727 ? -4.716 19.717 -0.384 1.00 84.94 727 HIS A O 1
ATOM 5952 N N . LEU A 1 728 ? -5.400 21.295 1.045 1.00 89.69 728 LEU A N 1
ATOM 5953 C CA . LEU A 1 728 ? -6.493 20.484 1.612 1.00 89.69 728 LEU A CA 1
ATOM 5954 C C . LEU A 1 728 ? -7.574 20.140 0.573 1.00 89.69 728 LEU A C 1
ATOM 5956 O O . LEU A 1 728 ? -8.096 19.022 0.566 1.00 89.69 728 LEU A O 1
ATOM 5960 N N . VAL A 1 729 ? -7.899 21.084 -0.317 1.00 90.25 729 VAL A N 1
ATOM 5961 C CA . VAL A 1 729 ? -8.837 20.869 -1.432 1.00 90.25 729 VAL A CA 1
ATOM 5962 C C . VAL A 1 729 ? -8.276 19.851 -2.427 1.00 90.25 729 VAL A C 1
ATOM 5964 O O . VAL A 1 729 ? -8.996 18.936 -2.828 1.00 90.25 729 VAL A O 1
ATOM 5967 N N . ASP A 1 730 ? -6.993 19.949 -2.779 1.00 83.88 730 ASP A N 1
ATOM 5968 C CA . ASP A 1 730 ? -6.302 19.020 -3.685 1.00 83.88 730 ASP A CA 1
ATOM 5969 C C . ASP A 1 730 ? -6.203 17.598 -3.108 1.00 83.88 730 ASP A C 1
ATOM 5971 O O . ASP A 1 730 ? -6.287 16.612 -3.849 1.00 83.88 730 ASP A O 1
ATOM 5975 N N . LEU A 1 731 ? -6.100 17.469 -1.782 1.00 84.88 731 LEU A N 1
ATOM 5976 C CA . LEU A 1 731 ? -6.207 16.190 -1.072 1.00 84.88 731 LEU A CA 1
ATOM 5977 C C . LEU A 1 731 ? -7.657 15.695 -0.927 1.00 84.88 731 LEU A C 1
ATOM 5979 O O . LEU A 1 731 ? -7.866 14.533 -0.592 1.00 84.88 731 LEU A O 1
ATOM 5983 N N . SER A 1 732 ? -8.650 16.523 -1.263 1.00 90.62 732 SER A N 1
ATOM 5984 C CA . SER A 1 732 ? -10.087 16.275 -1.051 1.00 90.62 732 SER A CA 1
ATOM 5985 C C . SER A 1 732 ? -10.500 16.138 0.412 1.00 90.62 732 SER A C 1
ATOM 5987 O O . SER A 1 732 ? -11.563 15.593 0.684 1.00 90.62 732 SER A O 1
ATOM 5989 N N . VAL A 1 733 ? -9.706 16.678 1.341 1.00 93.50 733 VAL A N 1
ATOM 5990 C CA . VAL A 1 733 ? -10.084 16.768 2.759 1.00 93.50 733 VAL A CA 1
ATOM 5991 C C . VAL A 1 733 ? -11.289 17.691 2.912 1.00 93.50 733 VAL A C 1
ATOM 5993 O O . VAL A 1 733 ? -12.246 17.357 3.610 1.00 93.50 733 VAL A O 1
ATOM 5996 N N . ILE A 1 734 ? -11.260 18.828 2.208 1.00 95.00 734 ILE A N 1
ATOM 5997 C CA . ILE A 1 734 ? -12.344 19.810 2.196 1.00 95.00 734 ILE A CA 1
ATOM 5998 C C . ILE A 1 734 ? -12.822 20.126 0.774 1.00 95.00 734 ILE A C 1
ATOM 6000 O O . ILE A 1 734 ? -12.049 20.131 -0.185 1.00 95.00 734 ILE A O 1
ATOM 6004 N N . GLY A 1 735 ? -14.111 20.424 0.646 1.00 94.62 735 GLY A N 1
ATOM 6005 C CA . GLY A 1 735 ? -14.765 20.896 -0.571 1.00 94.62 735 GLY A CA 1
ATOM 6006 C C . GLY A 1 735 ? -15.064 22.390 -0.499 1.00 94.62 735 GLY A C 1
ATOM 6007 O O . GLY A 1 735 ? -15.332 22.933 0.576 1.00 94.62 735 GLY A O 1
ATOM 6008 N N . ARG A 1 736 ? -15.033 23.062 -1.654 1.00 94.38 736 ARG A N 1
ATOM 6009 C CA . ARG A 1 736 ? -15.363 24.492 -1.774 1.00 94.38 736 ARG A CA 1
ATOM 6010 C C . ARG A 1 736 ? -16.858 24.665 -1.995 1.00 94.38 736 ARG A C 1
ATOM 6012 O O . ARG A 1 736 ? -17.421 23.993 -2.856 1.00 94.38 736 ARG A O 1
ATOM 6019 N N . GLU A 1 737 ? -17.482 25.602 -1.292 1.00 95.69 737 GLU A N 1
ATOM 6020 C CA . GLU A 1 737 ? -18.848 26.018 -1.616 1.00 95.69 737 GLU A CA 1
ATOM 6021 C C . GLU A 1 737 ? -18.840 26.818 -2.931 1.00 95.69 737 GLU A C 1
ATOM 6023 O O . GLU A 1 737 ? -18.168 27.849 -3.027 1.00 95.69 737 GLU A O 1
ATOM 6028 N N . ILE A 1 738 ? -19.540 26.330 -3.962 1.00 94.25 738 ILE A N 1
ATOM 6029 C CA . ILE A 1 738 ? -19.616 26.989 -5.284 1.00 94.25 738 ILE A CA 1
ATOM 6030 C C . ILE A 1 738 ? -20.981 27.627 -5.562 1.00 94.25 738 ILE A C 1
ATOM 6032 O O . ILE A 1 738 ? -21.080 28.520 -6.408 1.00 94.25 738 ILE A O 1
ATOM 6036 N N . ARG A 1 739 ? -22.021 27.186 -4.848 1.00 93.94 739 ARG A N 1
ATOM 6037 C CA . ARG A 1 739 ? -23.360 27.789 -4.756 1.00 93.94 739 ARG A CA 1
ATOM 6038 C C . ARG A 1 739 ? -23.875 27.590 -3.324 1.00 93.94 739 ARG A C 1
ATOM 6040 O O . ARG A 1 739 ? -23.322 26.741 -2.632 1.00 93.94 739 ARG A O 1
ATOM 6047 N N . PRO A 1 740 ? -24.909 28.322 -2.866 1.00 92.94 740 PRO A N 1
ATOM 6048 C CA . PRO A 1 740 ? -25.421 28.169 -1.504 1.00 92.94 740 PRO A CA 1
ATOM 6049 C C . PRO A 1 740 ? -25.731 26.703 -1.155 1.00 92.94 740 PRO A C 1
ATOM 6051 O O . PRO A 1 740 ? -26.591 26.086 -1.781 1.00 92.94 740 PRO A O 1
ATOM 6054 N N . ASN A 1 741 ? -25.023 26.170 -0.158 1.00 92.25 741 ASN A N 1
ATOM 6055 C CA . ASN A 1 741 ? -25.037 24.782 0.319 1.00 92.25 741 ASN A CA 1
ATOM 6056 C C . ASN A 1 741 ? -24.640 23.707 -0.715 1.00 92.25 741 ASN A C 1
ATOM 6058 O O . ASN A 1 741 ? -24.877 22.522 -0.491 1.00 92.25 741 ASN A O 1
ATOM 6062 N N . GLU A 1 742 ? -23.990 24.092 -1.814 1.00 94.44 742 GLU A N 1
ATOM 6063 C CA . GLU A 1 742 ? -23.420 23.179 -2.807 1.00 94.44 742 GLU A CA 1
ATOM 6064 C C . GLU A 1 742 ? -21.893 23.178 -2.681 1.00 94.44 742 GLU A C 1
ATOM 6066 O O . GLU A 1 742 ? -21.208 24.108 -3.123 1.00 94.44 742 GLU A O 1
ATOM 6071 N N . PHE A 1 743 ? -21.360 22.117 -2.073 1.00 94.62 743 PHE A N 1
ATOM 6072 C CA . PHE A 1 743 ? -19.928 21.922 -1.865 1.00 94.62 743 PHE A CA 1
ATOM 6073 C C . PHE A 1 743 ? -19.370 20.954 -2.900 1.00 94.62 743 PHE A C 1
ATOM 6075 O O . PHE A 1 743 ? -19.876 19.845 -3.054 1.00 94.62 743 PHE A O 1
ATOM 6082 N N . VAL A 1 744 ? -18.304 21.360 -3.585 1.00 92.12 744 VAL A N 1
ATOM 6083 C CA . VAL A 1 744 ? -17.640 20.532 -4.593 1.00 92.12 744 VAL A CA 1
ATOM 6084 C C . VAL A 1 744 ? -16.247 20.154 -4.123 1.00 92.12 744 VAL A C 1
ATOM 6086 O O . VAL A 1 744 ? -15.420 21.009 -3.795 1.00 92.12 744 VAL A O 1
ATOM 6089 N N . PHE A 1 745 ? -15.996 18.849 -4.129 1.00 91.12 745 PHE A N 1
ATOM 6090 C CA . PHE A 1 745 ? -14.703 18.255 -3.830 1.00 91.12 745 PHE A CA 1
ATOM 6091 C C . PHE A 1 745 ? -13.881 18.097 -5.101 1.00 91.12 745 PHE A C 1
ATOM 6093 O O . PHE A 1 745 ? -14.398 17.806 -6.183 1.00 91.12 745 PHE A O 1
ATOM 6100 N N . ASN A 1 746 ? -12.576 18.310 -4.973 1.00 86.12 746 ASN A N 1
ATOM 6101 C CA . ASN A 1 746 ? -11.679 18.229 -6.108 1.00 86.12 746 ASN A CA 1
ATOM 6102 C C . ASN A 1 746 ? -11.193 16.789 -6.308 1.00 86.12 746 ASN A C 1
ATOM 6104 O O . ASN A 1 746 ? -10.177 16.386 -5.749 1.00 86.12 746 ASN A O 1
ATOM 6108 N N . TYR A 1 747 ? -11.891 16.006 -7.129 1.00 79.88 747 TYR A N 1
ATOM 6109 C CA . TYR A 1 747 ? -11.360 14.723 -7.612 1.00 79.88 747 TYR A CA 1
ATOM 6110 C C . TYR A 1 747 ? -10.435 14.897 -8.819 1.00 79.88 747 TYR A C 1
ATOM 6112 O O . TYR A 1 747 ? -9.650 14.002 -9.141 1.00 79.88 747 TYR A O 1
ATOM 6120 N N . ASP A 1 748 ? -10.482 16.085 -9.434 1.00 69.69 748 ASP A N 1
ATOM 6121 C CA . ASP A 1 748 ? -10.142 16.299 -10.823 1.00 69.69 748 ASP A CA 1
ATOM 6122 C C . ASP A 1 748 ? -9.466 17.656 -11.102 1.00 69.69 748 ASP A C 1
ATOM 6124 O O . ASP A 1 748 ? -10.082 18.714 -11.016 1.00 69.69 748 ASP A O 1
ATOM 6128 N N . PHE A 1 749 ? -8.229 17.633 -11.611 1.00 64.06 749 PHE A N 1
ATOM 6129 C CA . PHE A 1 749 ? -7.396 18.831 -11.835 1.00 64.06 749 PHE A CA 1
ATOM 6130 C C . PHE A 1 749 ? -7.967 19.884 -12.815 1.00 64.06 749 PHE A C 1
ATOM 6132 O O . PHE A 1 749 ? -7.483 21.014 -12.850 1.00 64.06 749 PHE A O 1
ATOM 6139 N N . THR A 1 750 ? -8.975 19.550 -13.625 1.00 64.62 750 THR A N 1
ATOM 6140 C CA . THR A 1 750 ? -9.507 20.426 -14.686 1.00 64.62 750 THR A CA 1
ATOM 6141 C C . THR A 1 750 ? -10.470 21.500 -14.186 1.00 64.62 750 THR A C 1
ATOM 6143 O O . THR A 1 750 ? -10.609 22.536 -14.835 1.00 64.62 750 THR A O 1
ATOM 6146 N N . GLN A 1 751 ? -11.164 21.270 -13.066 1.00 71.81 751 GLN A N 1
ATOM 6147 C CA . GLN A 1 751 ? -12.208 22.189 -12.586 1.00 71.81 751 GLN A CA 1
ATOM 6148 C C . GLN A 1 751 ? -11.785 23.041 -11.388 1.00 71.81 751 GLN A C 1
ATOM 6150 O O . GLN A 1 751 ? -12.491 23.986 -11.047 1.00 71.81 751 GLN A O 1
ATOM 6155 N N . ASP A 1 752 ? -10.619 22.779 -10.804 1.00 76.81 752 ASP A N 1
ATOM 6156 C CA . ASP A 1 752 ? -10.162 23.441 -9.581 1.00 76.81 752 ASP A CA 1
ATOM 6157 C C . ASP A 1 752 ? -10.153 24.979 -9.695 1.00 76.81 752 ASP A C 1
ATOM 6159 O O . ASP A 1 752 ? -10.822 25.676 -8.933 1.00 76.81 752 ASP A O 1
ATOM 6163 N N . LYS A 1 753 ? -9.542 25.530 -10.756 1.00 82.25 753 LYS A N 1
ATOM 6164 C CA . LYS A 1 753 ? -9.521 26.988 -10.988 1.00 82.25 753 LYS A CA 1
ATOM 6165 C C . LYS A 1 753 ? -10.924 27.584 -11.156 1.00 82.25 753 LYS A C 1
ATOM 6167 O O . LYS A 1 753 ? -11.184 28.692 -10.691 1.00 82.25 753 LYS A O 1
ATOM 6172 N N . LYS A 1 754 ? -11.837 26.863 -11.816 1.00 88.25 754 LYS A N 1
ATOM 6173 C CA . LYS A 1 754 ? -13.238 27.285 -11.979 1.00 88.25 754 LYS A CA 1
ATOM 6174 C C . LYS A 1 754 ? -13.945 27.303 -10.623 1.00 88.25 754 LYS A C 1
ATOM 6176 O O . LYS A 1 754 ? -14.589 28.298 -10.300 1.00 88.25 754 LYS A O 1
ATOM 6181 N N . ASN A 1 755 ? -13.795 26.242 -9.834 1.00 89.25 755 ASN A N 1
ATOM 6182 C CA . ASN A 1 755 ? -14.429 26.093 -8.525 1.00 89.25 755 ASN A CA 1
ATOM 6183 C C . ASN A 1 755 ? -13.897 27.122 -7.521 1.00 89.25 755 ASN A C 1
ATOM 6185 O O . ASN A 1 755 ? -14.683 27.727 -6.797 1.00 89.25 755 ASN A O 1
ATOM 6189 N N . LEU A 1 756 ? -12.592 27.411 -7.549 1.00 89.12 756 LEU A N 1
ATOM 6190 C CA . LEU A 1 756 ? -11.979 28.495 -6.781 1.00 89.12 756 LEU A CA 1
ATOM 6191 C C . LEU A 1 756 ? -12.606 29.853 -7.120 1.00 89.12 756 LEU A C 1
ATOM 6193 O O . LEU A 1 756 ? -12.978 30.600 -6.219 1.00 89.12 756 LEU A O 1
ATOM 6197 N N . ILE A 1 757 ? -12.756 30.174 -8.410 1.00 90.25 757 ILE A N 1
ATOM 6198 C CA . ILE A 1 757 ? -13.360 31.444 -8.844 1.00 90.25 757 ILE A CA 1
ATOM 6199 C C . ILE A 1 757 ? -14.836 31.524 -8.435 1.00 90.25 757 ILE A C 1
ATOM 6201 O O . ILE A 1 757 ? -15.280 32.582 -7.994 1.00 90.25 757 ILE A O 1
ATOM 6205 N N . LEU A 1 758 ? -15.601 30.437 -8.577 1.00 91.69 758 LEU A N 1
ATOM 6206 C CA . LEU A 1 758 ? -17.005 30.391 -8.152 1.00 91.69 758 LEU A CA 1
ATOM 6207 C C . LEU A 1 758 ? -17.137 30.611 -6.643 1.00 91.69 758 LEU A C 1
ATOM 6209 O O . LEU A 1 758 ? -17.921 31.455 -6.222 1.00 91.69 758 LEU A O 1
ATOM 6213 N N . SER A 1 759 ? -16.306 29.934 -5.853 1.00 91.19 759 SER A N 1
ATOM 6214 C CA . SER A 1 759 ? -16.266 30.082 -4.399 1.00 91.19 759 SER A CA 1
ATOM 6215 C C . SER A 1 759 ? -15.882 31.504 -3.968 1.00 91.19 759 SER A C 1
ATOM 6217 O O . SER A 1 759 ? -16.582 32.109 -3.156 1.00 91.19 759 SER A O 1
ATOM 6219 N N . LYS A 1 760 ? -14.857 32.108 -4.594 1.00 89.81 760 LYS A N 1
ATOM 6220 C CA . LYS A 1 760 ? -14.477 33.515 -4.349 1.00 89.81 760 LYS A CA 1
ATOM 6221 C C . LYS A 1 760 ? -15.594 34.501 -4.711 1.00 89.81 760 LYS A C 1
ATOM 6223 O O . LYS A 1 760 ? -15.756 35.507 -4.033 1.00 89.81 760 LYS A O 1
ATOM 6228 N N . LYS A 1 761 ? -16.374 34.226 -5.764 1.00 92.25 761 LYS A N 1
ATOM 6229 C CA . LYS A 1 761 ? -17.536 35.053 -6.138 1.00 92.25 761 LYS A CA 1
ATOM 6230 C C . LYS A 1 761 ? -18.704 34.911 -5.164 1.00 92.25 761 LYS A C 1
ATOM 6232 O O . LYS A 1 761 ? -19.436 35.876 -4.979 1.00 92.25 761 LYS A O 1
ATOM 6237 N N . LEU A 1 762 ? -18.892 33.721 -4.594 1.00 92.00 762 LEU A N 1
ATOM 6238 C CA . LEU A 1 762 ? -19.940 33.453 -3.613 1.00 92.00 762 LEU A CA 1
ATOM 6239 C C . LEU A 1 762 ? -19.622 34.099 -2.254 1.00 92.00 762 LEU A C 1
ATOM 6241 O O . LEU A 1 762 ? -20.535 34.564 -1.580 1.00 92.00 762 LEU A O 1
ATOM 6245 N N . ASN A 1 763 ? -18.333 34.172 -1.894 1.00 88.44 763 ASN A N 1
ATOM 6246 C CA . ASN A 1 763 ? -17.810 34.870 -0.715 1.00 88.44 763 ASN A CA 1
ATOM 6247 C C . ASN A 1 763 ? -18.442 34.423 0.620 1.00 88.44 763 ASN A C 1
ATOM 6249 O O . ASN A 1 763 ? -18.665 35.234 1.516 1.00 88.44 763 ASN A O 1
ATOM 6253 N N . THR A 1 764 ? -18.759 33.131 0.748 1.00 84.06 764 THR A N 1
ATOM 6254 C CA . THR A 1 764 ? -19.317 32.549 1.981 1.00 84.06 764 THR A CA 1
ATOM 6255 C C . THR A 1 764 ? -18.254 32.136 2.989 1.00 84.06 764 THR A C 1
ATOM 6257 O O . THR A 1 764 ? -18.586 31.932 4.150 1.00 84.06 764 THR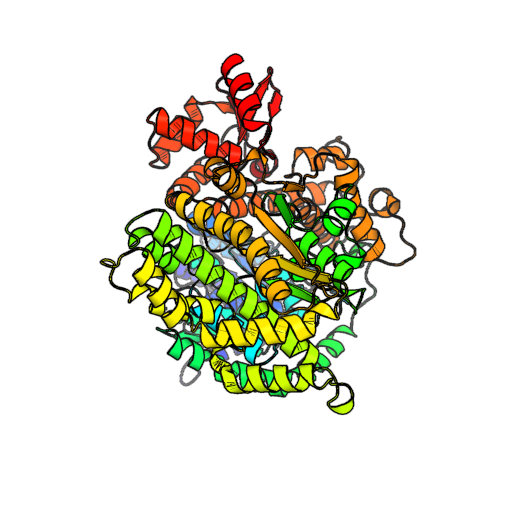 A O 1
ATOM 6260 N N . GLU A 1 765 ? -16.995 31.987 2.556 1.00 90.12 765 GLU A N 1
ATOM 6261 C CA . GLU A 1 765 ? -15.875 31.523 3.390 1.00 90.12 765 GLU A CA 1
ATOM 6262 C C . GLU A 1 765 ? -16.147 30.185 4.108 1.00 90.12 765 GLU A C 1
ATOM 6264 O O . GLU A 1 765 ? -15.571 29.897 5.158 1.00 90.12 765 GLU A O 1
ATOM 6269 N N . ARG A 1 766 ? -17.024 29.351 3.536 1.00 94.88 766 ARG A N 1
ATOM 6270 C CA . ARG A 1 766 ? -17.389 28.032 4.058 1.00 94.88 766 ARG A CA 1
ATOM 6271 C C . ARG A 1 766 ? -16.779 26.920 3.220 1.00 94.88 766 ARG A C 1
ATOM 6273 O O . ARG A 1 766 ? -16.722 26.984 1.989 1.00 94.88 766 ARG A O 1
ATOM 6280 N N . TYR A 1 767 ? -16.4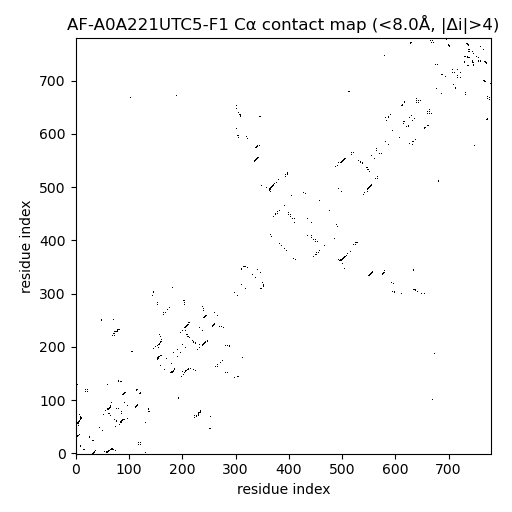00 25.865 3.918 1.00 96.19 767 TYR A N 1
ATOM 6281 C CA . TYR A 1 767 ? -15.885 24.626 3.365 1.00 96.19 767 TYR A CA 1
ATOM 6282 C C . TYR A 1 767 ? -16.638 23.456 3.993 1.00 96.19 767 TYR A C 1
ATOM 6284 O O . TYR A 1 767 ? -17.229 23.594 5.063 1.00 96.19 767 TYR A O 1
ATOM 6292 N N . LYS A 1 768 ? -16.628 22.301 3.333 1.00 96.81 768 LYS A N 1
ATOM 6293 C CA . LYS A 1 768 ? -17.208 21.072 3.884 1.00 96.81 768 LYS A CA 1
ATOM 6294 C C . LYS A 1 768 ? -16.132 20.004 3.985 1.00 96.81 768 LYS A C 1
ATOM 6296 O O . LYS A 1 768 ? -15.480 19.733 2.981 1.00 96.81 768 LYS A O 1
ATOM 6301 N N . ILE A 1 769 ? -15.962 19.404 5.157 1.00 97.06 769 ILE A N 1
ATOM 6302 C CA . ILE A 1 769 ? -15.133 18.213 5.354 1.00 97.06 769 ILE A CA 1
ATOM 6303 C C . ILE A 1 769 ? -15.790 17.045 4.617 1.00 97.06 769 ILE A C 1
ATOM 6305 O O . ILE A 1 769 ? -17.007 16.854 4.683 1.00 97.06 769 ILE A O 1
ATOM 6309 N N . HIS A 1 770 ? -14.998 16.285 3.867 1.00 96.38 770 HIS A N 1
ATOM 6310 C CA . HIS A 1 770 ? -15.517 15.200 3.043 1.00 96.38 770 HIS A CA 1
ATOM 6311 C C . HIS A 1 770 ? -16.230 14.127 3.880 1.00 96.38 770 HIS A C 1
ATOM 6313 O O . HIS A 1 770 ? -15.741 13.732 4.936 1.00 96.38 770 HIS A O 1
ATOM 6319 N N . ASN A 1 771 ? -17.359 13.608 3.384 1.00 95.62 771 ASN A N 1
ATOM 6320 C CA . ASN A 1 771 ? -18.153 12.580 4.070 1.00 95.62 771 ASN A CA 1
ATOM 6321 C C . ASN A 1 771 ? -17.315 11.324 4.401 1.00 95.62 771 ASN A C 1
ATOM 6323 O O . ASN A 1 771 ? -17.401 10.818 5.509 1.00 95.62 771 ASN A O 1
ATOM 6327 N N . ALA A 1 772 ? -16.418 10.900 3.502 1.00 95.44 772 ALA A N 1
ATOM 6328 C CA . ALA A 1 772 ? -15.424 9.841 3.749 1.00 95.44 772 ALA A CA 1
ATOM 6329 C C . ALA A 1 772 ? -14.575 10.021 5.017 1.00 95.44 772 ALA A C 1
ATOM 6331 O O . ALA A 1 772 ? -14.108 9.035 5.565 1.00 95.44 772 ALA A O 1
ATOM 6332 N N . LEU A 1 773 ? -14.328 11.247 5.482 1.00 95.25 773 LEU A N 1
ATOM 6333 C CA . LEU A 1 773 ? -13.517 11.516 6.677 1.00 95.25 773 LEU A CA 1
ATOM 6334 C C . LEU A 1 773 ? -14.370 11.743 7.931 1.00 95.25 773 LEU A C 1
ATOM 6336 O O . LEU A 1 773 ? -13.867 11.609 9.043 1.00 95.25 773 LEU A O 1
ATOM 6340 N N . ALA A 1 774 ? -15.647 12.087 7.759 1.00 94.31 774 ALA A N 1
ATOM 6341 C CA . ALA A 1 774 ? -16.513 12.517 8.849 1.00 94.31 774 ALA A CA 1
ATOM 6342 C C . ALA A 1 774 ? -16.726 11.451 9.946 1.00 94.31 774 ALA A C 1
ATOM 6344 O O . ALA A 1 774 ? -16.651 11.830 11.113 1.00 94.31 774 ALA A O 1
ATOM 6345 N N . PRO A 1 775 ? -16.924 10.147 9.642 1.00 93.94 775 PRO A N 1
ATOM 6346 C CA . PRO A 1 775 ? -17.087 9.132 10.683 1.00 93.94 775 PRO A CA 1
ATOM 6347 C C . PRO A 1 775 ? -15.886 9.006 11.624 1.00 93.94 775 PRO A C 1
ATOM 6349 O O . PRO A 1 775 ? -16.074 8.912 12.832 1.00 93.94 775 PRO A O 1
ATOM 6352 N N . TYR A 1 776 ? -14.659 9.008 11.093 1.00 92.31 776 TYR A N 1
ATOM 6353 C CA . TYR A 1 776 ? -13.451 8.888 11.913 1.00 92.31 776 TYR A CA 1
ATOM 6354 C C . TYR A 1 776 ? -13.121 10.179 12.666 1.00 92.31 776 TYR A C 1
ATOM 6356 O O . TYR A 1 776 ? -12.646 10.129 13.797 1.00 92.31 776 TYR A O 1
ATOM 6364 N N . LEU A 1 777 ? -13.391 11.330 12.046 1.00 91.88 777 LEU A N 1
ATOM 6365 C CA . LEU A 1 777 ? -13.237 12.636 12.682 1.00 91.88 777 LEU A CA 1
ATOM 6366 C C . LEU A 1 777 ? -14.363 12.954 13.676 1.00 91.88 777 LEU A C 1
ATOM 6368 O O . LEU A 1 777 ? -14.299 13.984 14.333 1.00 91.88 777 LEU A O 1
ATOM 6372 N N . GLU A 1 778 ? -15.389 12.107 13.793 1.00 91.31 778 GLU A N 1
ATOM 6373 C CA . GLU A 1 778 ? -16.550 12.344 14.661 1.00 91.31 778 GLU A CA 1
ATOM 6374 C C . GLU A 1 778 ? -17.186 13.731 14.404 1.00 91.31 778 GLU A C 1
ATOM 6376 O O . GLU A 1 778 ? -17.582 14.431 15.335 1.00 91.31 778 GLU A O 1
ATOM 6381 N N . CYS A 1 779 ? -17.244 14.156 13.131 1.00 89.50 779 CYS A N 1
ATOM 6382 C CA . CYS A 1 779 ? -17.769 15.475 12.775 1.00 89.50 779 CYS A CA 1
ATOM 6383 C C . CYS A 1 779 ? -19.266 15.601 13.098 1.00 89.50 779 CYS A C 1
ATOM 6385 O O . CYS A 1 779 ? -20.038 14.679 12.820 1.00 89.50 779 CYS A O 1
ATOM 6387 N N . LEU A 1 780 ? -19.658 16.768 13.624 1.00 70.19 780 LEU A N 1
ATOM 6388 C CA . LEU A 1 780 ? -21.036 17.107 14.015 1.00 70.19 780 LEU A CA 1
ATOM 6389 C C . LEU A 1 780 ? -21.894 17.639 12.860 1.00 70.19 780 LEU A C 1
ATOM 6391 O O . LEU A 1 780 ? -21.347 18.349 11.970 1.00 70.19 780 LEU A O 1
#

Organism: NCBI:txid616991

Secondary structure (DSSP, 8-state):
-EEEEEE--SSSTTHHHHHHHHHHHHHHHTSEEEEEGGG---TTS-HHHHHHHHHHH-SEEEEE-TT--HHHHHHHHHHHHTT--EEEEE-TTSHHHHHHHHHH-SSTTS-EEE-SSHHHHHHHHHHH-TTT----HHHHH------------EEEE--SS--HHHHHHHHHHHHHT-PEEEE-TTT-SS--HHHHHHHHHH-SEEEEEEPPTTSTTHHHHHHHHHHHHHHHHHTT-EEEEEEESS----GGGTTTEEEESSHHHHHHHHHHHHHHHHHHHHHHHHHHHHHTT---PPPHHHH-----SSGGGGTTTTTTT----TTHHHHHH-SEEEEE--TTSSHHHHHHHHHHHHHHSTTSEEEEE--SS--HHHHHHHHHT-SSHHHHHHHHHHHHHHHHHHHHHHHHHHHHHTS-GGG--HHHHHHHHHHHHTHHHHTS-HHHHHHHHHHHHHTS-S---HHHHHHHHHHHTTHHHHHHHHHHHHHHHTTSS-EEEEE--TTTT---GGGHHHHHHHHHHHHHHHHHHHHHHHHTS-TT----EEEEEEE-HHHHHHHHHH-SSGGG---EE----SHHHHHHHHHHHHHHHS-TT--HHHHHHHSB-SEETTEEHHHHHHHHS-S-HHHHHHHHHHHHHHHHHTT-SSB-HHHHHHHHHHHHHHHHHHHHHH--S-HHHHHHHHHHTTT--SEEEHHHHHHHHHHTT---SHHHHHHHHHHHHHTTSEEEEEETTEEE--S-TTTHHHHHHHHHHH---EEEE-GGGHHHHT--

Nearest PDB structures (foldseek):
  4kxm-assembly2_C  TM=6.176E-01  e=1.354E-01  Rattus norvegicus
  4fyi-assembly1_B  TM=6.344E-01  e=3.394E-01  Rattus norvegicus
  8qhr-assembly1_A  TM=6.379E-01  e=4.225E-01  Homo sapiens
  4kxl-assembly2_C  TM=6.185E-01  e=4.225E-01  Rattus norvegicus
  5y8e-assembly1_A  TM=8.263E-01  e=1.955E+00  Bacillus cereus F65185

Radius of gyration: 28.33 Å; Cα contacts (8 Å, |Δi|>4): 1191; chains: 1; bounding box: 68×65×92 Å

InterPro domains:
  IPR027417 P-loop containing nucleoside triphosphate hydrolase [SSF52540] (324-666)
  IPR059206 P-loop ATPase, Sll1717-like [NF047389] (306-777)

Mean predicted aligned error: 10.98 Å

Solvent-accessible surface area (backbone atoms only — not comparable to full-atom values): 42417 Å² total; per-residue (Å²): 124,50,36,33,36,43,41,62,27,78,44,53,63,64,52,54,52,31,51,53,54,18,40,51,54,48,41,72,69,64,75,39,43,61,44,41,78,88,72,57,88,54,85,95,53,62,63,41,63,51,52,54,49,50,60,69,71,29,65,23,40,34,37,42,49,39,53,54,30,42,63,41,34,18,51,53,22,23,39,36,47,68,49,32,21,71,45,41,31,35,36,70,80,47,56,72,32,38,51,52,51,63,73,63,50,70,54,79,89,51,82,62,43,67,34,93,46,27,67,48,45,36,52,44,50,67,72,70,36,58,86,77,54,79,69,24,58,40,62,67,64,54,64,79,73,80,91,70,92,60,90,36,44,28,36,32,40,46,34,70,66,87,45,74,58,57,50,51,54,54,53,49,33,57,74,67,70,44,40,71,44,73,51,47,30,83,78,43,76,72,75,61,54,59,58,53,53,54,47,53,62,55,16,47,25,39,37,33,39,39,50,26,73,86,46,88,71,22,67,65,53,32,32,51,43,25,22,52,50,17,26,37,53,41,65,68,30,55,69,43,34,35,33,40,61,65,58,87,78,53,74,66,42,69,90,49,52,43,71,25,82,49,70,64,48,40,50,60,65,48,46,64,59,55,54,56,44,62,78,43,43,70,59,42,56,51,53,51,54,61,67,66,75,77,68,80,88,73,54,76,60,65,61,60,37,67,80,71,50,52,45,83,83,35,58,90,54,48,61,84,42,56,75,86,56,102,56,51,75,51,62,76,68,45,48,68,43,32,42,30,25,55,90,53,44,46,63,66,44,52,49,39,32,50,51,50,62,50,48,72,45,76,50,36,45,74,38,81,45,63,56,89,57,60,69,55,67,55,54,46,51,48,46,72,64,32,92,44,75,63,53,32,49,51,51,45,25,51,51,46,46,50,54,53,51,36,47,51,50,35,50,52,44,54,63,54,67,75,47,59,80,88,78,54,49,73,67,53,52,52,41,48,50,53,49,61,78,43,39,80,76,38,71,53,53,72,55,60,52,47,51,56,48,42,59,61,56,67,70,56,77,78,90,54,55,77,66,56,42,54,51,53,50,39,59,74,71,38,45,72,60,51,53,55,47,37,48,47,48,29,70,57,43,46,76,26,69,35,38,36,40,41,37,39,56,85,58,78,64,71,72,52,71,92,47,52,69,59,52,25,56,48,56,52,22,48,66,60,31,53,67,47,52,52,51,56,28,36,68,67,40,57,98,90,49,58,60,44,62,31,41,38,39,43,44,43,45,72,60,47,54,51,31,45,73,71,41,94,62,47,87,76,61,65,69,46,74,55,78,48,84,49,67,70,70,45,52,44,43,59,35,37,25,41,40,71,57,35,64,91,85,58,53,60,63,44,50,58,75,62,41,34,45,69,40,44,99,87,33,48,38,69,59,49,46,64,66,36,46,65,80,25,62,24,52,52,40,46,42,54,50,41,11,44,53,45,13,51,63,69,70,43,76,35,27,42,47,69,23,47,56,52,22,46,38,53,47,6,47,52,47,52,56,37,52,60,64,72,49,49,59,69,63,64,44,57,46,46,35,60,60,64,46,47,63,34,52,35,67,38,42,56,68,56,54,53,50,42,32,52,78,28,75,42,71,79,49,72,72,50,38,56,50,50,53,52,49,38,24,66,71,36,52,30,14,45,34,51,48,96,95,40,64,49,63,44,89,49,91,86,50,48,72,57,46,52,53,35,22,64,72,65,63,72,58,46,33,30,50,31,55,37,42,32,63,56,30,51,40,86

pLDDT: mean 84.82, std 10.27, range [40.16, 97.06]

Foldseek 3Di:
DAEEEEEEDCPVVVVVVLVVLLQVVLVVVVPYHYDYLVPDDCPPHQSLVSLLVSLVPGQAYEYECEVLDLQRLLSVLQSLLLQHQYAYEYACVSPVSVVLVVLLQQCVVPDYQYDDGNVSVNVSCVVVVSSPDRGRVNVLLCDQAAPDQDQAAEEEEAELDDDVLSVLLVVLCVVLVGHYDYPHVLQFVHDHPSVLVNVLLNYQAYEQEQEEPPDPPSSSSSSNSSNSQSNSVNNVHHAAYEYEPPDDDDSNCVPRYDYDDDNVRSNVSCVVSSVVSSVCRVVSNVVSVVVSPDDDDHFPLSQFDLDALDLVRCLPPLLQLPQDDPCVVVQVVDQEAEEAAARQLCLSSVLSNVQVVQVVPVLEQEFEAADPAAPVVLLVLQLVLAPDPLLNLLLLLLLLLLLVLLRSLLSLLVVLVPDDPVPDDPLNVVSNVLCVVVVVSRVDDSRVNSVQLSVLSSPDDNPDDPVVSNVSSCVSSVVVSSLVSLLSSLVVQLSGPAYEYEYDNLCSNPQAPPCLVSLLSNVVSNVVNQVVSQVSSCVSDDPVTGGHHHYYYYDYPVSVVSNLVNDPCSVPDDYDYRDQPDLVSLVSSSLSSRCPSGDVPDHSVCLQVPAADQDAPPHGPSVVDPQAFDSGNSLVSQLVVQLSSQCVSVVHSHRYNVSSVVSLLVLLSRLLSSLLSVDSPPSQLVNQLSLLLAAAAQKDALVRSLVSSVSSVHDPDPVSSVVVVLVCLCSQQKFADLDVVDTDGDSDPPCSVVSVVSSVVRVPRIIGGGNSNCSNSVHD